Protein 4H3K (pdb70)

GO terms:
  GO:0097165 nuclear stress granule (C, IDA)
  GO:0032091 negative regulation of protein binding (P, IMP)
  GO:0005515 protein binding (F, IPI)
  GO:0005654 nucleoplasm (C, TAS)
  GO:0005654 nucleoplasm (C, IDA)
  GO:0005886 plasma membrane (C, IDA)
  GO:0031124 mRNA 3'-end processing (P, IDA)
  GO:0005737 cytoplasm (C, IDA)

Radius of gyration: 38.2 Å; Cα contacts (8 Å, |Δi|>4): 1465; chains: 5; bounding box: 90×87×103 Å

Secondary structure (DSSP, 8-state):
-TTGGGS-HHHHHHHHHHHHHH--STTHHHHHHHHHIIIIII-GGGHHHHHHHHHGGGG-S-HHHHHHHHHHHHHHHHH-GGGHHHHHHHHHHHHT-SSHHHHHHHHHHHHHHHHHHHHHHHH-S---HHHHHHHHHHHHHHHHHHHGGG-S-HHHHHHHHHHHHHHHHHTS---TT----GGGTTS--GGGS-TT-SSS-HHHHHHHHHHHHHHHHHHHT-TT--HHHHHHHHHHHHHHHHH-GGGHHHHHHHHHHHHHS--TTS-HHHHHHHHHHHHHHHHHHHHSGGGGGGHHHHHHHHHHTT--HHHHHHT--/-EEEEEESSSSSHHHHHHHHHHHTT-EEEEEE-SSSEEE--SSTT--EEE-TTS-HHHHHHHHHHHHHHHHHHTSHHHHHHHHHTT-SS--BGGG-----SEEEESSHHHHHHHHHHHHHSPPSS--EEEEEEE---SSHHHHHHHHHHHHHHHHHHHHSS-HHHHHHHHHHHHHHHHS--EEEEEEE-/--HHHHHHHHHHHHHH--STTHHHHHHHHHIIIIII-GGGGGGSHHHHHGGGG-S-HHHHHHHHHHHHHHHHH-GGGHHHHHHHHHHHHT-SSHHHHHHHHHHHHHHHHHHHHHHHH-SS--HHHHHHHHHHHHHHHHHHHGGG-S-HHHHHHHHHHHHHHHHHTS---TT----GGGTT---GGGS-TT-SSS-HHHHHHHHHHHHHHHHHHHT-TT--HHHHHHHHHHHHHHHHH-GGGHHHHHHHHHHHHHS--TT--HHHHHHHHHHHHHHHHHHHTSGGGGGGHHHHHHHHHHTT--HHHHHHT--/--EEEEEESSSSSHHHHHHHHHHHTT-E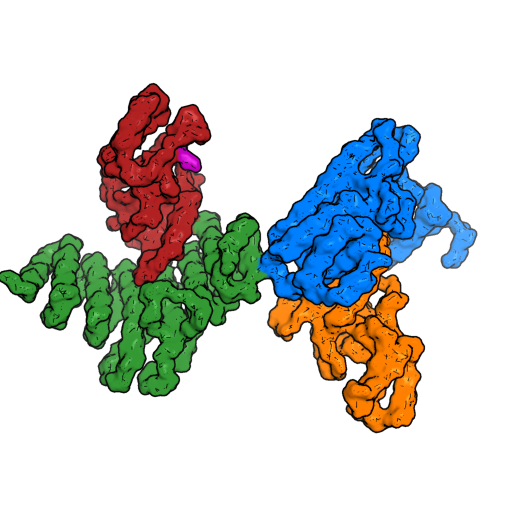EEEEE-SSSEEE--SSTT--EEE-TTS-HHHHHHHHHHHHHHHHHHTTHHHHHHHHHHH-SS--BGGG-----SEEEESSHHHHHHHHHHHHHSPPSS--EEEEEE----SSHHHHHHHHHHHHHHHHHHHTSS-HHHHHHHHHHHHHHHHS----EEEEE-/----

CATH classification: 1.25.10.10

Nearest PDB structures (foldseek):
  4h3h-assembly2_E  TM=1.004E+00  e=3.331E-40  Homo sapiens
  3o2s-assembly1_B  TM=9.978E-01  e=5.952E-40  Homo sapiens
  4imi-assembly2_D  TM=9.939E-01  e=6.464E-29  Drosophila melanogaster
  4ygx-assembly1_B  TM=9.896E-01  e=6.894E-29  Drosophila melanogaster
  3fmv-assembly1_A  TM=9.861E-01  e=8.366E-29  Drosophila melanogaster

Solvent-accessible surface area: 46279 Å² total

Sequence (1011 aa):
VPRGSHMTTSERVVDLLNQAALITNDSKITVLKQVQELIINKDPTLLDNFLDEIIAFQADKSIEVRKFVIGFIEEACKRDIELLLKLIANLNMLLRDENVNVVKKAILTMTQLYKVALQWMVKSRVISELQEACWDMVSAMAGDIILLLDSDNDGIRTHAIKFVEGLIVTLSPRMADSEIPRRQEHDISLDRIPRDHPYIQYNVLWEEGKAALEQLLKFMVHPAISSINLTTALGSLANIARQRPMFMSEVIQAYETLHANLPPTLAKSQVSSVRKNLKLHLLSVLKHPASLEFQAQITTLLVDLGTPQAEIARNMPLRVAVVSSSNQNRSMEAHNILSKRGFSVRSFGTGTHVKLPGPAPDKPNVYDFKTTYDQMYNDLLRKDKELYTQNGILHMLDRNKRIKPRPERFQNCKDLFDLILTCEERVYDQVVEDLNSREQETCQPVHVVNVDIQDNHEEATLGAFLICELCQCIQHTEDMENEIDELLQEFEEKSGRTFLHTVCFYMTTSERVVDLLNQAALITNDSKITVLKQVQELIINKDPTLLDNFLDEIIAFQADKSIEVRKFVIGFIEEACKRDIELLLKLIANLNMLLRDENVNVVKKAILTMTQLYKVALQWMVKSRVISELQEACWDMVSAMAGDIILLLDSDNDGIRTHAIKFVEGLIVTLSPRMADSEIPRRQEHDISLDRIPRDHPYIQYNVLWEEGKAALEQLLKFMVHPAISSINLTTALGSLANIARQRPMFMSEVIQAYETLHANLPPTLAKSQVSSVRKNLKLHLLSVLKHPASLEFQAQITTLLVDLGTPQAEIARNMPPLRVAVVSSSNQNRSMEAHNILSKRGFSVRSFGTGTHVKLPGPAPDKPNVYDFKTTYDQMYNDLLRKDKELYTQNGILHMLDRNKRIKPRPERFQNCKDLFDLILTCEERVYDQVVEDLNSREQETCQPVHVVNVDIQDNHEEATLGAFLICELCQCIQHTEDMENEIDELLQEFEEKSGRTFLHTVCFYPTPY

Foldseek 3Di:
DVVPVVDDLVVVLVVLLVVLVVDPDPCSLVSLVVSLCSCLPVPVVCCVVCVVSLLVQCPPPDPNSVLSSLVSVLSNCVSPVVCLLVCLVVLLVQCVDPDVVSVLSSLVSLLRVLQVLVVCLQPDPDDDPSSVVSNVSSVVSLVVLLVQCVPPDPSSVLSSLSSLLSLLQQLADFDPLADDDPVCPPGHHLVNHDCPDPPDHSVVSNVVSVVSVVSLLVSLVDLQRALSSNLSSLVSLLNCCRRPVVCVVVSLVSLVVCLVCPRPNQDPVSSVSNLVSSLVSLLSSQLRPSCVVVNVSSLVSNVVSVHDPVSSVVSHD/DAEEEEEAQQQALRLLLQVVCVVVPHNYDYAHAHQWHWACDPDPVDTDTGHQVDWLVNVLVVVCVVCVPVCVVQCNNVSSVSNCVVDTTHHHPLPDDDDGQEYEYAAVVRLVSNCVSLQPDDFDDQDKHKYKYWHFDPGNVSSNVSSVLVSVLVVVLVPDPDNVVCVVVSQVVSCVVVVTHMDMDMGHD/DDLVVLLVVLLVVLVPDQDDVNLVSVVVSLCSCQPVHVVCCVVCVCSLLVQCPPPDLVSVLSSLVSVLSNCVSPVVCLLVCLVVLLVQCVDPDVSSVLSSLVSLLRNLQVLVVVLQPDQDDDPSSLVSNVSSVVSLVVLLCQCVPPDLSSVLSSLSSLLSLLLQLADFDPQADDDPVCVVGHHLVSHDCVRPRDHSVVSNVVSVVSVVSLLVSLPDLVRFLSSNLSSLQSLLNCCRRPVVCVVVSLVSLVSCVVDPRPVQDDVSSVSNLVSSLVSLLSSQLRPSCVVVLVSSVVSNVVSVNPPVSSVVSHD/DFAEEEEEAQQQALRLLLVVVQVVVPHNYYYAHAHQWHWACDPDNPDIDTHHQVQFLVNVLVVVCVVCVPVCVVQCRNVSSVSNCVRDGTHHHLLPDDDDGQEYEYQAPVRLVSNQVSLQPDDFDDFAKHKYKYWHFDPGHVSSNVSSVLVVVLVVVLVPDPDNVVCVVVSQVVSCVVPVTHMDMDIGTD/DPVD

B-factor: mean 35.19, std 12.87, range [12.82, 96.69]

Structure (mmCIF, N/CA/C/O backbone):
data_4H3K
#
_entry.id   4H3K
#
_cell.length_a   67.583
_cell.length_b   97.364
_cell.length_c   105.278
_cell.angle_alpha   90.00
_cell.angle_beta   97.86
_cell.angle_gamma   90.00
#
_symmetry.space_group_name_H-M   'P 1 21 1'
#
loop_
_entity.id
_entity.type
_entity.pdbx_description
1 polymer Symplekin
2 polymer 'RNA polymerase II subunit A C-terminal domain phosphatase SSU72'
3 polymer Hexapeptide
4 non-polymer 'PHOSPHATE ION'
5 water water
#
loop_
_atom_site.group_PDB
_atom_site.id
_atom_site.type_symbol
_atom_site.label_atom_id
_atom_site.label_alt_id
_atom_site.label_comp_id
_atom_site.label_asym_id
_atom_site.label_entity_id
_atom_site.label_seq_id
_atom_site.pdbx_PDB_ins_code
_atom_site.Cartn_x
_atom_site.Cartn_y
_atom_site.Cartn_z
_atom_site.occupancy
_atom_site.B_iso_or_equiv
_atom_site.auth_seq_id
_atom_site.auth_comp_id
_atom_site.auth_asym_id
_atom_site.auth_atom_id
_atom_site.pdbx_PDB_model_num
ATOM 1 N N . VAL A 1 15 ? -57.611 3.126 -25.670 1.00 63.03 24 VAL A N 1
ATOM 2 C CA . VAL A 1 15 ? -58.656 3.994 -25.046 1.00 63.16 24 VAL A CA 1
ATOM 3 C C . VAL A 1 15 ? -59.912 4.073 -25.935 1.00 63.72 24 VAL A C 1
ATOM 4 O O . VAL A 1 15 ? -59.920 4.813 -26.931 1.00 64.19 24 VAL A O 1
ATOM 8 N N . PRO A 1 16 ? -60.974 3.305 -25.586 1.00 64.00 25 PRO A N 1
ATOM 9 C CA . PRO A 1 16 ? -62.245 3.412 -26.331 1.00 64.49 25 PRO A CA 1
ATOM 10 C C . PRO A 1 16 ? -62.779 4.857 -26.377 1.00 63.69 25 PRO A C 1
ATOM 11 O O . PRO A 1 16 ? -62.727 5.567 -25.365 1.00 62.36 25 PRO A O 1
ATOM 15 N N . ARG A 1 17 ? -63.288 5.257 -27.549 1.00 63.86 26 ARG A N 1
ATOM 16 C CA . ARG A 1 17 ? -63.653 6.653 -27.897 1.00 63.70 26 ARG A CA 1
ATOM 17 C C . ARG A 1 17 ? -62.645 7.730 -27.463 1.00 61.87 26 ARG A C 1
ATOM 18 O O . ARG A 1 17 ? -63.013 8.898 -27.290 1.00 61.95 26 ARG A O 1
ATOM 26 N N . GLY A 1 18 ? -61.378 7.325 -27.319 1.00 60.35 27 GLY A N 1
ATOM 27 C CA . GLY A 1 18 ? -60.276 8.231 -27.005 1.00 58.38 27 GLY A CA 1
ATOM 28 C C . GLY A 1 18 ? -60.171 9.327 -28.048 1.00 57.91 27 GLY A C 1
ATOM 29 O O . GLY A 1 18 ? -59.758 10.457 -27.740 1.00 57.57 27 GLY A O 1
ATOM 30 N N . SER A 1 19 ? -60.582 8.996 -29.276 1.00 57.52 28 SER A N 1
ATOM 31 C CA . SER A 1 19 ? -60.537 9.924 -30.402 1.00 56.46 28 SER A CA 1
ATOM 32 C C . SER A 1 19 ? -61.574 11.056 -30.324 1.00 55.82 28 SER A C 1
ATOM 33 O O . SER A 1 19 ? -61.443 12.041 -31.049 1.00 55.53 28 SER A O 1
ATOM 36 N N . HIS A 1 20 ? -62.592 10.910 -29.468 1.00 54.21 29 HIS A N 1
ATOM 37 C CA . HIS A 1 20 ? -63.616 11.954 -29.277 1.00 53.49 29 HIS A CA 1
ATOM 38 C C . HIS A 1 20 ? -63.416 12.859 -28.052 1.00 50.87 29 HIS A C 1
ATOM 39 O O . HIS A 1 20 ? -64.128 13.848 -27.877 1.00 50.89 29 HIS A O 1
ATOM 46 N N . MET A 1 21 ? -62.452 12.518 -27.210 1.00 48.56 30 MET A N 1
ATOM 47 C CA . MET A 1 21 ? -62.170 13.291 -26.005 1.00 46.80 30 MET A CA 1
ATOM 48 C C . MET A 1 21 ? -61.240 14.460 -26.335 1.00 44.90 30 MET A C 1
ATOM 49 O O . MET A 1 21 ? -60.369 14.341 -27.206 1.00 44.16 30 MET A O 1
ATOM 54 N N . THR A 1 22 ? -61.387 15.570 -25.624 1.00 43.20 31 THR A N 1
ATOM 55 C CA . THR A 1 22 ? -60.275 16.534 -25.574 1.00 41.05 31 THR A CA 1
ATOM 56 C C . THR A 1 22 ? -59.226 15.945 -24.626 1.00 39.75 31 THR A C 1
ATOM 57 O O . THR A 1 22 ? -59.544 15.120 -23.763 1.00 38.74 31 THR A O 1
ATOM 61 N N . THR A 1 23 ? -57.969 16.330 -24.809 1.00 38.22 32 THR A N 1
ATOM 62 C CA . THR A 1 23 ? -56.889 15.842 -23.967 1.00 36.82 32 THR A CA 1
ATOM 63 C C . THR A 1 23 ? -57.099 16.263 -22.512 1.00 36.44 32 THR A C 1
ATOM 64 O O . THR A 1 23 ? -56.918 15.467 -21.575 1.00 35.53 32 THR A O 1
ATOM 68 N N . SER A 1 24 ? -57.456 17.528 -22.342 1.00 36.15 33 SER A N 1
ATOM 69 C CA . SER A 1 24 ? -57.822 18.109 -21.051 1.00 36.78 33 SER A CA 1
ATOM 70 C C . SER A 1 24 ? -58.858 17.259 -20.275 1.00 36.91 33 SER A C 1
ATOM 71 O O . SER A 1 24 ? -58.679 16.944 -19.095 1.00 36.11 33 SER A O 1
ATOM 74 N N . GLU A 1 25 ? -59.949 16.890 -20.944 1.00 37.09 34 GLU A N 1
ATOM 75 C CA . GLU A 1 25 ? -60.972 16.051 -20.307 1.00 36.87 34 GLU A CA 1
ATOM 76 C C . GLU A 1 25 ? -60.398 14.743 -19.835 1.00 35.60 34 GLU A C 1
ATOM 77 O O . GLU A 1 25 ? -60.683 14.285 -18.728 1.00 36.04 34 GLU A O 1
ATOM 83 N N . ARG A 1 26 ? -59.598 14.136 -20.692 1.00 34.57 35 ARG A N 1
ATOM 84 C CA . ARG A 1 26 ? -59.002 12.864 -20.401 1.00 35.03 35 ARG A CA 1
ATOM 85 C C . ARG A 1 26 ? -58.034 12.970 -19.183 1.00 34.06 35 ARG A C 1
ATOM 86 O O . ARG A 1 26 ? -57.959 12.062 -18.324 1.00 32.94 35 ARG A O 1
ATOM 94 N N . VAL A 1 27 ? -57.311 14.082 -19.121 1.00 32.87 36 VAL A N 1
ATOM 95 C CA . VAL A 1 27 ? -56.446 14.353 -17.969 1.00 33.03 36 VAL A CA 1
ATOM 96 C C . VAL A 1 27 ? -57.279 14.484 -16.681 1.00 33.37 36 VAL A C 1
ATOM 97 O O . VAL A 1 27 ? -56.943 13.875 -15.684 1.00 33.59 36 VAL A O 1
ATOM 101 N N . VAL A 1 28 ? -58.359 15.260 -16.715 1.00 34.44 37 VAL A N 1
ATOM 102 C CA . VAL A 1 28 ? -59.241 15.401 -15.548 1.00 36.09 37 VAL A CA 1
ATOM 103 C C . VAL A 1 28 ? -59.792 14.051 -15.074 1.00 37.12 37 VAL A C 1
ATOM 104 O O . VAL A 1 28 ? -59.681 13.714 -13.889 1.00 37.52 37 VAL A O 1
ATOM 108 N N . ASP A 1 29 ? -60.351 13.274 -15.997 1.00 37.54 38 ASP A N 1
ATOM 109 C CA . ASP A 1 29 ? -60.819 11.899 -15.702 1.00 38.01 38 ASP A CA 1
ATOM 110 C C . ASP A 1 29 ? -59.735 11.040 -15.056 1.00 37.49 38 ASP A C 1
ATOM 111 O O . ASP A 1 29 ? -59.979 10.421 -14.018 1.00 37.13 38 ASP A O 1
ATOM 116 N N . LEU A 1 30 ? -58.541 11.006 -15.661 1.00 37.58 39 LEU A N 1
ATOM 117 C CA . LEU A 1 30 ? -57.398 10.246 -15.093 1.00 37.94 39 LEU A CA 1
ATOM 118 C C . LEU A 1 30 ? -56.989 10.701 -13.679 1.00 38.67 39 LEU A C 1
ATOM 119 O O . LEU A 1 30 ? -56.711 9.880 -12.815 1.00 38.21 39 LEU A O 1
ATOM 124 N N . LEU A 1 31 ? -56.955 12.015 -13.452 1.00 39.49 40 LEU A N 1
ATOM 125 C CA . LEU A 1 31 ? -56.640 12.561 -12.119 1.00 40.18 40 LEU A CA 1
ATOM 126 C C . LEU A 1 31 ? -57.655 12.137 -11.045 1.00 41.44 40 LEU A C 1
ATOM 127 O O . LEU A 1 31 ? -57.262 11.792 -9.925 1.00 41.10 40 LEU A O 1
ATOM 132 N N . ASN A 1 32 ? -58.944 12.146 -11.396 1.00 42.29 41 ASN A N 1
ATOM 133 C CA . ASN A 1 32 ? -59.994 11.663 -10.489 1.00 43.97 41 ASN A CA 1
ATOM 134 C C . ASN A 1 32 ? -59.898 10.142 -10.306 1.00 43.98 41 ASN A C 1
ATOM 135 O O . ASN A 1 32 ? -60.189 9.621 -9.227 1.00 43.79 41 ASN A O 1
ATOM 140 N N . GLN A 1 33 ? -59.482 9.441 -11.363 1.00 43.92 42 GLN A N 1
ATOM 141 C CA . GLN A 1 33 ? -59.218 8.018 -11.271 1.00 44.25 42 GLN A CA 1
ATOM 142 C C . GLN A 1 33 ? -58.089 7.716 -10.269 1.00 44.29 42 GLN A C 1
ATOM 143 O O . GLN A 1 33 ? -58.263 6.860 -9.389 1.00 43.72 42 GLN A O 1
ATOM 149 N N . ALA A 1 34 ? -56.954 8.418 -10.407 1.00 43.75 43 ALA A N 1
ATOM 150 C CA . ALA A 1 34 ? -55.797 8.218 -9.525 1.00 44.45 43 ALA A CA 1
ATOM 151 C C . ALA A 1 34 ? -56.190 8.489 -8.072 1.00 45.65 43 ALA A C 1
ATOM 152 O O . ALA A 1 34 ? -55.879 7.697 -7.194 1.00 46.04 43 ALA A O 1
ATOM 154 N N . ALA A 1 35 ? -56.898 9.600 -7.843 1.00 47.19 44 ALA A N 1
ATOM 155 C CA . ALA A 1 35 ? -57.532 9.899 -6.545 1.00 48.63 44 ALA A CA 1
ATOM 156 C C . ALA A 1 35 ? -58.214 8.697 -5.899 1.00 49.60 44 ALA A C 1
ATOM 157 O O . ALA A 1 35 ? -58.176 8.550 -4.683 1.00 50.36 44 ALA A O 1
ATOM 159 N N . LEU A 1 36 ? -58.841 7.852 -6.720 1.00 50.67 45 LEU A N 1
ATOM 160 C CA . LEU A 1 36 ? -59.623 6.700 -6.265 1.00 51.46 45 LEU A CA 1
ATOM 161 C C . LEU A 1 36 ? -58.768 5.492 -5.900 1.00 51.61 45 LEU A C 1
ATOM 162 O O . LEU A 1 36 ? -59.176 4.654 -5.080 1.00 52.09 45 LEU A O 1
ATOM 167 N N . ILE A 1 37 ? -57.613 5.384 -6.551 1.00 50.48 46 ILE A N 1
ATOM 168 C CA . ILE A 1 37 ? -56.720 4.249 -6.381 1.00 50.35 46 ILE A CA 1
ATOM 169 C C . ILE A 1 37 ? -55.873 4.418 -5.115 1.00 50.51 46 ILE A C 1
ATOM 170 O O . ILE A 1 37 ? -55.172 5.422 -4.951 1.00 49.82 46 ILE A O 1
ATOM 175 N N . THR A 1 38 ? -55.944 3.422 -4.228 1.00 51.28 47 THR A N 1
ATOM 176 C CA . THR A 1 38 ? -55.338 3.520 -2.896 1.00 51.52 47 THR A CA 1
ATOM 177 C C . THR A 1 38 ? -53.989 2.776 -2.776 1.00 50.89 47 THR A C 1
ATOM 178 O O . THR A 1 38 ? -53.500 2.542 -1.665 1.00 51.36 47 THR A O 1
ATOM 182 N N . ASN A 1 39 ? -53.398 2.400 -3.910 1.00 49.63 48 ASN A N 1
ATOM 183 C CA . ASN A 1 39 ? -52.142 1.649 -3.917 1.00 49.01 48 ASN A CA 1
ATOM 184 C C . ASN A 1 39 ? -51.185 2.172 -4.988 1.00 47.51 48 ASN A C 1
ATOM 185 O O . ASN A 1 39 ? -51.490 3.161 -5.656 1.00 47.06 48 ASN A O 1
ATOM 190 N N . ASP A 1 40 ? -50.043 1.515 -5.165 1.00 46.62 49 ASP A N 1
ATOM 191 C CA . ASP A 1 40 ? -49.013 2.026 -6.075 1.00 45.42 49 ASP A CA 1
ATOM 192 C C . ASP A 1 40 ? -49.382 1.962 -7.542 1.00 45.02 49 ASP A C 1
ATOM 193 O O . ASP A 1 40 ? -48.660 2.505 -8.381 1.00 44.76 49 ASP A O 1
ATOM 198 N N . SER A 1 41 ? -50.476 1.284 -7.867 1.00 44.75 50 SER A N 1
ATOM 199 C CA . SER A 1 41 ? -50.903 1.221 -9.262 1.00 44.18 50 SER A CA 1
ATOM 200 C C . SER A 1 41 ? -51.428 2.585 -9.762 1.00 43.23 50 SER A C 1
ATOM 201 O O . SER A 1 41 ? -51.610 2.786 -10.964 1.00 43.61 50 SER A O 1
ATOM 204 N N . LYS A 1 42 ? -51.663 3.514 -8.838 1.00 41.56 51 LYS A N 1
ATOM 205 C CA . LYS A 1 42 ? -52.036 4.874 -9.206 1.00 40.07 51 LYS A CA 1
ATOM 206 C C . LYS A 1 42 ? -50.921 5.524 -10.037 1.00 38.78 51 LYS A C 1
ATOM 207 O O . LYS A 1 42 ? -51.174 6.453 -10.806 1.00 38.00 51 LYS A O 1
ATOM 213 N N . ILE A 1 43 ? -49.694 5.027 -9.879 1.00 37.96 52 ILE A N 1
ATOM 214 C CA . ILE A 1 43 ? -48.561 5.521 -10.652 1.00 37.02 52 ILE A CA 1
ATOM 215 C C . ILE A 1 43 ? -48.734 5.347 -12.171 1.00 37.41 52 ILE A C 1
ATOM 216 O O . ILE A 1 43 ? -48.437 6.260 -12.959 1.00 37.06 52 ILE A O 1
ATOM 221 N N . THR A 1 44 ? -49.209 4.175 -12.577 1.00 37.79 53 THR A N 1
ATOM 222 C CA . THR A 1 44 ? -49.564 3.932 -13.981 1.00 38.39 53 THR A CA 1
ATOM 223 C C . THR A 1 44 ? -50.460 5.046 -14.538 1.00 37.93 53 THR A C 1
ATOM 224 O O . THR A 1 44 ? -50.182 5.606 -15.604 1.00 38.04 53 THR A O 1
ATOM 228 N N . VAL A 1 45 ? -51.530 5.372 -13.809 1.00 37.68 54 VAL A N 1
ATOM 229 C CA . VAL A 1 45 ? -52.439 6.445 -14.230 1.00 37.62 54 VAL A CA 1
ATOM 230 C C . VAL A 1 45 ? -51.685 7.776 -14.281 1.00 36.54 54 VAL A C 1
ATOM 231 O O . VAL A 1 45 ? -51.824 8.529 -15.248 1.00 36.76 54 VAL A O 1
ATOM 235 N N . LEU A 1 46 ? -50.905 8.065 -13.238 1.00 35.83 55 LEU A N 1
ATOM 236 C CA . LEU A 1 46 ? -50.236 9.363 -13.111 1.00 35.76 55 LEU A CA 1
ATOM 237 C C . LEU A 1 46 ? -49.217 9.531 -14.214 1.00 35.06 55 LEU A C 1
ATOM 238 O O . LEU A 1 46 ? -49.037 10.633 -14.709 1.00 33.91 55 LEU A O 1
ATOM 243 N N . LYS A 1 47 ? -48.576 8.432 -14.604 1.00 35.77 56 LYS A N 1
ATOM 244 C CA . LYS A 1 47 ? -47.599 8.455 -15.721 1.00 36.76 56 LYS A CA 1
ATOM 245 C C . LYS A 1 47 ? -48.285 8.690 -17.053 1.00 37.74 56 LYS A C 1
ATOM 246 O O . LYS A 1 47 ? -47.708 9.271 -17.965 1.00 37.00 56 LYS A O 1
ATOM 252 N N . GLN A 1 48 ? -49.530 8.227 -17.168 1.00 38.75 57 GLN A N 1
ATOM 253 C CA . GLN A 1 48 ? -50.286 8.523 -18.359 1.00 40.10 57 GLN A CA 1
ATOM 254 C C . GLN A 1 48 ? -50.564 10.020 -18.394 1.00 39.09 57 GLN A C 1
ATOM 255 O O . GLN A 1 48 ? -50.362 10.637 -19.419 1.00 39.59 57 GLN A O 1
ATOM 261 N N . VAL A 1 49 ? -51.009 10.601 -17.273 1.00 38.17 58 VAL A N 1
ATOM 262 C CA . VAL A 1 49 ? -51.221 12.047 -17.208 1.00 37.49 58 VAL A CA 1
ATOM 263 C C . VAL A 1 49 ? -49.934 12.768 -17.653 1.00 37.08 58 VAL A C 1
ATOM 264 O O . VAL A 1 49 ? -49.982 13.688 -18.474 1.00 36.92 58 VAL A O 1
ATOM 268 N N . GLN A 1 50 ? -48.791 12.325 -17.131 1.00 36.75 59 GLN A N 1
ATOM 269 C CA . GLN A 1 50 ? -47.506 12.957 -17.449 1.00 36.44 59 GLN A CA 1
ATOM 270 C C . GLN A 1 50 ? -47.292 12.983 -18.953 1.00 37.26 59 GLN A C 1
ATOM 271 O O . GLN A 1 50 ? -46.994 14.038 -19.527 1.00 37.13 59 GLN A O 1
ATOM 277 N N . GLU A 1 51 ? -47.478 11.843 -19.602 1.00 37.93 60 GLU A N 1
ATOM 278 C CA . GLU A 1 51 ? -47.330 11.794 -21.061 1.00 39.27 60 GLU A CA 1
ATOM 279 C C . GLU A 1 51 ? -48.247 12.803 -21.782 1.00 39.12 60 GLU A C 1
ATOM 280 O O . GLU A 1 51 ? -47.834 13.485 -22.736 1.00 39.21 60 GLU A O 1
ATOM 286 N N . LEU A 1 52 ? -49.507 12.868 -21.345 1.00 38.97 61 LEU A N 1
ATOM 287 C CA . LEU A 1 52 ? -50.484 13.779 -21.944 1.00 39.01 61 LEU A CA 1
ATOM 288 C C . LEU A 1 52 ? -50.099 15.256 -21.804 1.00 38.43 61 LEU A C 1
ATOM 289 O O . LEU A 1 52 ? -50.201 16.017 -22.788 1.00 38.37 61 LEU A O 1
ATOM 294 N N . ILE A 1 53 ? -49.648 15.665 -20.609 1.00 36.94 62 ILE A N 1
ATOM 295 C CA . ILE A 1 53 ? -49.403 17.100 -20.363 1.00 37.24 62 ILE A CA 1
ATOM 296 C C . ILE A 1 53 ? -47.960 17.572 -20.624 1.00 38.29 62 ILE A C 1
ATOM 297 O O . ILE A 1 53 ? -47.705 18.783 -20.751 1.00 38.32 62 ILE A O 1
ATOM 302 N N . ILE A 1 54 ? -47.028 16.629 -20.708 1.00 39.17 63 ILE A N 1
ATOM 303 C CA . ILE A 1 54 ? -45.646 16.985 -21.031 1.00 40.42 63 ILE A CA 1
ATOM 304 C C . ILE A 1 54 ? -45.310 16.761 -22.499 1.00 41.48 63 ILE A C 1
ATOM 305 O O . ILE A 1 54 ? -44.612 17.575 -23.095 1.00 42.12 63 ILE A O 1
ATOM 310 N N . ASN A 1 55 ? -45.809 15.671 -23.073 1.00 42.44 64 ASN A N 1
ATOM 311 C CA . ASN A 1 55 ? -45.488 15.297 -24.452 1.00 43.52 64 ASN A CA 1
ATOM 312 C C . ASN A 1 55 ? -46.601 15.506 -25.468 1.00 44.53 64 ASN A C 1
ATOM 313 O O . ASN A 1 55 ? -46.422 16.198 -26.478 1.00 45.44 64 ASN A O 1
ATOM 318 N N . LYS A 1 56 ? -47.763 14.922 -25.221 1.00 44.57 65 LYS A N 1
ATOM 319 C CA . LYS A 1 56 ? -48.811 15.052 -26.220 1.00 45.17 65 LYS A CA 1
ATOM 320 C C . LYS A 1 56 ? -49.257 16.512 -26.411 1.00 44.90 65 LYS A C 1
ATOM 321 O O . LYS A 1 56 ? -49.330 16.998 -27.548 1.00 45.55 65 LYS A O 1
ATOM 327 N N . ASP A 1 57 ? -49.528 17.212 -25.312 1.00 43.44 66 ASP A N 1
ATOM 328 C CA . ASP A 1 57 ? -49.925 18.612 -25.386 1.00 42.55 66 ASP A CA 1
ATOM 329 C C . ASP A 1 57 ? -49.330 19.446 -24.239 1.00 41.64 66 ASP A C 1
ATOM 330 O O . ASP A 1 57 ? -50.013 19.710 -23.232 1.00 40.67 66 ASP A O 1
ATOM 335 N N . PRO A 1 58 ? -48.076 19.906 -24.417 1.00 41.17 67 PRO A N 1
ATOM 336 C CA . PRO A 1 58 ? -47.346 20.715 -23.430 1.00 39.99 67 PRO A CA 1
ATOM 337 C C . PRO A 1 58 ? -48.060 22.001 -23.021 1.00 39.70 67 PRO A C 1
ATOM 338 O O . PRO A 1 58 ? -47.679 22.602 -22.017 1.00 39.02 67 PRO A O 1
ATOM 342 N N . THR A 1 59 ? -49.079 22.428 -23.767 1.00 39.71 68 THR A N 1
ATOM 343 C CA . THR A 1 59 ? -49.807 23.653 -23.380 1.00 39.90 68 THR A CA 1
ATOM 344 C C . THR A 1 59 ? -50.676 23.441 -22.144 1.00 39.68 68 THR A C 1
ATOM 345 O O . THR A 1 59 ? -51.129 24.400 -21.510 1.00 39.38 68 THR A O 1
ATOM 349 N N . LEU A 1 60 ? -50.920 22.177 -21.811 1.00 39.22 69 LEU A N 1
ATOM 350 C CA . LEU A 1 60 ? -51.686 21.822 -20.609 1.00 39.39 69 LEU A CA 1
ATOM 351 C C . LEU A 1 60 ? -50.783 21.643 -19.352 1.00 38.66 69 LEU A C 1
ATOM 352 O O . LEU A 1 60 ? -51.273 21.491 -18.229 1.00 38.63 69 LEU A O 1
ATOM 357 N N . LEU A 1 61 ? -49.471 21.672 -19.545 1.00 38.65 70 LEU A N 1
ATOM 358 C CA . LEU A 1 61 ? -48.537 21.438 -18.423 1.00 38.42 70 LEU A CA 1
ATOM 359 C C . LEU A 1 61 ? -48.809 22.372 -17.233 1.00 39.40 70 LEU A C 1
ATOM 360 O O . LEU A 1 61 ? -48.992 21.902 -16.118 1.00 38.10 70 LEU A O 1
ATOM 365 N N . ASP A 1 62 ? -48.874 23.678 -17.486 1.00 41.45 71 ASP A N 1
ATOM 366 C CA . ASP A 1 62 ? -49.168 24.671 -16.439 1.00 43.82 71 ASP A CA 1
ATOM 367 C C . ASP A 1 62 ? -50.510 24.470 -15.757 1.00 44.38 71 ASP A C 1
ATOM 368 O O . ASP A 1 62 ? -50.597 24.531 -14.527 1.00 45.81 71 ASP A O 1
ATOM 373 N N . ASN A 1 63 ? -51.552 24.244 -16.554 1.00 44.36 72 ASN A N 1
ATOM 374 C CA . ASN A 1 63 ? -52.913 24.031 -16.054 1.00 44.44 72 ASN A CA 1
ATOM 375 C C . ASN A 1 63 ? -53.007 22.916 -14.998 1.00 42.63 72 ASN A C 1
ATOM 376 O O . ASN A 1 63 ? -53.738 23.046 -14.024 1.00 42.62 72 ASN A O 1
ATOM 381 N N . PHE A 1 64 ? -52.244 21.842 -15.183 1.00 40.40 73 PHE A N 1
ATOM 382 C CA . PHE A 1 64 ? -52.355 20.646 -14.324 1.00 39.08 73 PHE A CA 1
ATOM 383 C C . PHE A 1 64 ? -51.209 20.408 -13.344 1.00 38.01 73 PHE A C 1
ATOM 384 O O . PHE A 1 64 ? -51.226 19.443 -12.563 1.00 36.19 73 PHE A O 1
ATOM 392 N N . LEU A 1 65 ? -50.218 21.297 -13.389 1.00 37.29 74 LEU A N 1
ATOM 393 C CA . LEU A 1 65 ? -49.050 21.173 -12.545 1.00 37.33 74 LEU A CA 1
ATOM 394 C C . LEU A 1 65 ? -49.382 20.946 -11.076 1.00 37.54 74 LEU A C 1
ATOM 395 O O . LEU A 1 65 ? -48.848 20.033 -10.471 1.00 37.29 74 LEU A O 1
ATOM 400 N N . ASP A 1 66 ? -50.272 21.756 -10.507 1.00 39.09 75 ASP A N 1
ATOM 401 C CA . ASP A 1 66 ? -50.520 21.692 -9.067 1.00 40.16 75 ASP A CA 1
ATOM 402 C C . ASP A 1 66 ? -51.171 20.388 -8.644 1.00 40.31 75 ASP A C 1
ATOM 403 O O . ASP A 1 66 ? -50.926 19.916 -7.545 1.00 39.28 75 ASP A O 1
ATOM 408 N N . GLU A 1 67 ? -51.979 19.807 -9.534 1.00 41.15 76 GLU A N 1
ATOM 409 C CA . GLU A 1 67 ? -52.670 18.538 -9.282 1.00 41.75 76 GLU A CA 1
ATOM 410 C C . GLU A 1 67 ? -51.726 17.359 -9.240 1.00 40.48 76 GLU A C 1
ATOM 411 O O . GLU A 1 67 ? -51.967 16.413 -8.501 1.00 40.93 76 GLU A O 1
ATOM 417 N N . ILE A 1 68 ? -50.670 17.394 -10.053 1.00 38.73 77 ILE A N 1
ATOM 418 C CA . ILE A 1 68 ? -49.662 16.339 -10.017 1.00 37.85 77 ILE A CA 1
ATOM 419 C C . ILE A 1 68 ? -48.726 16.564 -8.833 1.00 36.96 77 ILE A C 1
ATOM 420 O O . ILE A 1 68 ? -48.348 15.629 -8.150 1.00 36.20 77 ILE A O 1
ATOM 425 N N . ILE A 1 69 ? -48.353 17.819 -8.617 1.00 36.32 78 ILE A N 1
ATOM 426 C CA . ILE A 1 69 ? -47.419 18.171 -7.559 1.00 36.54 78 ILE A CA 1
ATOM 427 C C . ILE A 1 69 ? -48.031 17.877 -6.187 1.00 36.54 78 ILE A C 1
ATOM 428 O O . ILE A 1 69 ? -47.304 17.593 -5.250 1.00 35.95 78 ILE A O 1
ATOM 433 N N . ALA A 1 70 ? -49.358 17.939 -6.078 1.00 36.51 79 ALA A N 1
ATOM 434 C CA . ALA A 1 70 ? -50.058 17.588 -4.841 1.00 36.81 79 ALA A CA 1
ATOM 435 C C . ALA A 1 70 ? -49.702 16.189 -4.323 1.00 36.51 79 ALA A C 1
ATOM 436 O O . ALA A 1 70 ? -49.755 15.934 -3.114 1.00 37.21 79 ALA A O 1
ATOM 438 N N . PHE A 1 71 ? -49.342 15.279 -5.223 1.00 35.13 80 PHE A N 1
ATOM 439 C CA . PHE A 1 71 ? -48.997 13.924 -4.817 1.00 35.08 80 PHE A CA 1
ATOM 440 C C . PHE A 1 71 ? -47.656 13.831 -4.058 1.00 35.00 80 PHE A C 1
ATOM 441 O O . PHE A 1 71 ? -47.291 12.767 -3.548 1.00 34.39 80 PHE A O 1
ATOM 449 N N . GLN A 1 72 ? -46.958 14.959 -3.954 1.00 34.35 81 GLN A N 1
ATOM 450 C CA . GLN A 1 72 ? -45.686 15.001 -3.232 1.00 34.82 81 GLN A CA 1
ATOM 451 C C . GLN A 1 72 ? -45.912 14.639 -1.757 1.00 34.87 81 GLN A C 1
ATOM 452 O O . GLN A 1 72 ? -44.965 14.314 -1.076 1.00 34.60 81 GLN A O 1
ATOM 458 N N . ALA A 1 73 ? -47.170 14.712 -1.292 1.00 35.36 82 ALA A N 1
ATOM 459 C CA . ALA A 1 73 ? -47.527 14.387 0.101 1.00 36.04 82 ALA A CA 1
ATOM 460 C C . ALA A 1 73 ? -48.087 12.989 0.207 1.00 36.02 82 ALA A C 1
ATOM 461 O O . ALA A 1 73 ? -48.488 12.575 1.284 1.00 36.62 82 ALA A O 1
ATOM 463 N N . ASP A 1 74 ? -48.114 12.253 -0.893 1.00 35.28 83 ASP A N 1
ATOM 464 C CA . ASP A 1 74 ? -48.529 10.864 -0.812 1.00 35.87 83 ASP A CA 1
ATOM 465 C C . ASP A 1 74 ? -47.605 10.103 0.146 1.00 36.54 83 ASP A C 1
ATOM 466 O O . ASP A 1 74 ? -46.380 10.324 0.164 1.00 33.80 83 ASP A O 1
ATOM 471 N N . LYS A 1 75 ? -48.208 9.203 0.923 1.00 37.29 84 LYS A N 1
ATOM 472 C CA . LYS A 1 75 ? -47.475 8.357 1.868 1.00 39.11 84 LYS A CA 1
ATOM 473 C C . LYS A 1 75 ? -46.565 7.365 1.171 1.00 38.23 84 LYS A C 1
ATOM 474 O O . LYS A 1 75 ? -45.601 6.888 1.770 1.00 38.70 84 LYS A O 1
ATOM 480 N N . SER A 1 76 ? -46.862 7.043 -0.084 1.00 37.69 85 SER A N 1
ATOM 481 C CA . SER A 1 76 ? -46.065 6.054 -0.807 1.00 36.86 85 SER A CA 1
ATOM 482 C C . SER A 1 76 ? -44.731 6.609 -1.290 1.00 36.54 85 SER A C 1
ATOM 483 O O . SER A 1 76 ? -44.671 7.690 -1.893 1.00 35.96 85 SER A O 1
ATOM 486 N N . ILE A 1 77 ? -43.685 5.818 -1.062 1.00 35.51 86 ILE A N 1
ATOM 487 C CA . ILE A 1 77 ? -42.329 6.130 -1.450 1.00 35.65 86 ILE A CA 1
ATOM 488 C C . ILE A 1 77 ? -42.249 6.245 -2.946 1.00 34.54 86 ILE A C 1
ATOM 489 O O . ILE A 1 77 ? -41.621 7.156 -3.500 1.00 32.47 86 ILE A O 1
ATOM 494 N N . GLU A 1 78 ? -42.906 5.301 -3.588 1.00 33.85 87 GLU A N 1
ATOM 495 C CA . GLU A 1 78 ? -42.860 5.212 -5.029 1.00 34.00 87 GLU A CA 1
ATOM 496 C C . GLU A 1 78 ? -43.638 6.352 -5.665 1.00 32.13 87 GLU A C 1
ATOM 497 O O . GLU A 1 78 ? -43.262 6.846 -6.705 1.00 32.04 87 GLU A O 1
ATOM 503 N N . VAL A 1 79 ? -44.683 6.819 -5.003 1.00 32.08 88 VAL A N 1
ATOM 504 C CA . VAL A 1 79 ? -45.421 7.973 -5.524 1.00 31.17 88 VAL A CA 1
ATOM 505 C C . VAL A 1 79 ? -44.541 9.243 -5.452 1.00 30.12 88 VAL A C 1
ATOM 506 O O . VAL A 1 79 ? -44.433 10.002 -6.429 1.00 28.79 88 VAL A O 1
ATOM 510 N N . ARG A 1 80 ? -43.886 9.452 -4.308 1.00 30.16 89 ARG A N 1
ATOM 511 C CA . ARG A 1 80 ? -43.049 10.645 -4.133 1.00 29.55 89 ARG A CA 1
ATOM 512 C C . ARG A 1 80 ? -41.912 10.650 -5.135 1.00 29.07 89 ARG A C 1
ATOM 513 O O . ARG A 1 80 ? -41.557 11.706 -5.681 1.00 28.45 89 ARG A O 1
ATOM 521 N N . LYS A 1 81 ? -41.360 9.473 -5.407 1.00 29.65 90 LYS A N 1
ATOM 522 C CA . LYS A 1 81 ? -40.309 9.328 -6.418 1.00 29.04 90 LYS A CA 1
ATOM 523 C C . LYS A 1 81 ? -40.850 9.629 -7.797 1.00 29.31 90 LYS A C 1
ATOM 524 O O . LYS A 1 81 ? -40.203 10.299 -8.587 1.00 29.34 90 LYS A O 1
ATOM 530 N N . PHE A 1 82 ? -42.053 9.152 -8.100 1.00 29.51 91 PHE A N 1
ATOM 531 C CA . PHE A 1 82 ? -42.660 9.553 -9.366 1.00 29.71 91 PHE A CA 1
ATOM 532 C C . PHE A 1 82 ? -42.746 11.092 -9.483 1.00 28.50 91 PHE A C 1
ATOM 533 O O . PHE A 1 82 ? -42.429 11.648 -10.513 1.00 28.05 91 PHE A O 1
ATOM 541 N N . VAL A 1 83 ? -43.193 11.780 -8.430 1.00 29.02 92 VAL A N 1
ATOM 542 C CA . VAL A 1 83 ? -43.307 13.246 -8.499 1.00 29.03 92 VAL A CA 1
ATOM 543 C C . VAL A 1 83 ? -41.958 13.890 -8.871 1.00 28.92 92 VAL A C 1
ATOM 544 O O . VAL A 1 83 ? -41.912 14.803 -9.703 1.00 29.49 92 VAL A O 1
ATOM 548 N N . ILE A 1 84 ? -40.866 13.410 -8.269 1.00 27.93 93 ILE A N 1
ATOM 549 C CA . ILE A 1 84 ? -39.525 13.943 -8.552 1.00 27.30 93 ILE A CA 1
ATOM 550 C C . ILE A 1 84 ? -39.177 13.732 -10.028 1.00 27.37 93 ILE A C 1
ATOM 551 O O . ILE A 1 84 ? -38.702 14.657 -10.719 1.00 26.89 93 ILE A O 1
ATOM 556 N N . GLY A 1 85 ? -39.434 12.520 -10.510 1.00 27.37 94 GLY A N 1
ATOM 557 C CA . GLY A 1 85 ? -39.246 12.226 -11.930 1.00 28.61 94 GLY A CA 1
ATOM 558 C C . GLY A 1 85 ? -40.111 13.144 -12.804 1.00 29.35 94 GLY A C 1
ATOM 559 O O . GLY A 1 85 ? -39.699 13.525 -13.898 1.00 28.76 94 GLY A O 1
ATOM 560 N N . PHE A 1 86 ? -41.290 13.520 -12.300 1.00 29.12 95 PHE A N 1
ATOM 561 C CA . PHE A 1 86 ? -42.193 14.384 -13.070 1.00 30.09 95 PHE A CA 1
ATOM 562 C C . PHE A 1 86 ? -41.673 15.828 -13.089 1.00 30.09 95 PHE A C 1
ATOM 563 O O . PHE A 1 86 ? -41.720 16.526 -14.116 1.00 29.99 95 PHE A O 1
ATOM 571 N N . ILE A 1 87 ? -41.197 16.279 -11.934 1.00 29.75 96 ILE A N 1
ATOM 572 C CA . ILE A 1 87 ? -40.539 17.567 -11.837 1.00 29.14 96 ILE A CA 1
ATOM 573 C C . ILE A 1 87 ? -39.372 17.611 -12.840 1.00 29.16 96 ILE A C 1
ATOM 574 O O . ILE A 1 87 ? -39.216 18.575 -13.584 1.00 28.61 96 ILE A O 1
ATOM 579 N N . GLU A 1 88 ? -38.570 16.550 -12.859 1.00 30.25 97 GLU A N 1
ATOM 580 C CA . GLU A 1 88 ? -37.459 16.463 -13.785 1.00 30.77 97 GLU A CA 1
ATOM 581 C C . GLU A 1 88 ? -37.917 16.659 -15.243 1.00 31.85 97 GLU A C 1
ATOM 582 O O . GLU A 1 88 ? -37.403 17.543 -15.939 1.00 32.97 97 GLU A O 1
ATOM 588 N N . GLU A 1 89 ? -38.877 15.856 -15.701 1.00 32.22 98 GLU A N 1
ATOM 589 C CA . GLU A 1 89 ? -39.371 15.990 -17.091 1.00 33.01 98 GLU A CA 1
ATOM 590 C C . GLU A 1 89 ? -40.042 17.328 -17.357 1.00 32.73 98 GLU A C 1
ATOM 591 O O . GLU A 1 89 ? -39.864 17.915 -18.425 1.00 33.15 98 GLU A O 1
ATOM 597 N N . ALA A 1 90 ? -40.816 17.825 -16.395 1.00 32.53 99 ALA A N 1
ATOM 598 C CA . ALA A 1 90 ? -41.526 19.084 -16.591 1.00 32.62 99 ALA A CA 1
ATOM 599 C C . ALA A 1 90 ? -40.535 20.225 -16.856 1.00 32.81 99 ALA A C 1
ATOM 600 O O . ALA A 1 90 ? -40.692 21.009 -17.811 1.00 33.15 99 ALA A O 1
ATOM 602 N N . CYS A 1 91 ? -39.509 20.295 -16.015 1.00 32.21 100 CYS A N 1
ATOM 603 C CA . CYS A 1 91 ? -38.437 21.312 -16.136 1.00 31.90 100 CYS A CA 1
ATOM 604 C C . CYS A 1 91 ? -37.602 21.169 -17.422 1.00 32.54 100 CYS A C 1
ATOM 605 O O . CYS A 1 91 ? -37.184 22.165 -18.017 1.00 32.72 100 CYS A O 1
ATOM 608 N N . LYS A 1 92 ? -37.371 19.935 -17.858 1.00 33.67 101 LYS A N 1
ATOM 609 C CA . LYS A 1 92 ? -36.685 19.729 -19.127 1.00 34.85 101 LYS A CA 1
ATOM 610 C C . LYS A 1 92 ? -37.575 20.196 -20.287 1.00 35.91 101 LYS A C 1
ATOM 611 O O . LYS A 1 92 ? -37.072 20.638 -21.309 1.00 35.83 101 LYS A O 1
ATOM 617 N N . ARG A 1 93 ? -38.894 20.107 -20.124 1.00 36.91 102 ARG A N 1
ATOM 618 C CA . ARG A 1 93 ? -39.814 20.558 -21.177 1.00 38.54 102 ARG A CA 1
ATOM 619 C C . ARG A 1 93 ? -39.861 22.084 -21.198 1.00 38.80 102 ARG A C 1
ATOM 620 O O . ARG A 1 93 ? -39.852 22.702 -22.264 1.00 38.92 102 ARG A O 1
ATOM 628 N N . ASP A 1 94 ? -39.947 22.678 -20.006 1.00 38.25 103 ASP A N 1
ATOM 629 C CA . ASP A 1 94 ? -40.077 24.121 -19.861 1.00 37.93 103 ASP A CA 1
ATOM 630 C C . ASP A 1 94 ? -39.322 24.559 -18.605 1.00 36.93 103 ASP A C 1
ATOM 631 O O . ASP A 1 94 ? -39.860 24.534 -17.480 1.00 35.53 103 ASP A O 1
ATOM 636 N N . ILE A 1 95 ? -38.070 24.946 -18.808 1.00 36.09 104 ILE A N 1
ATOM 637 C CA . ILE A 1 95 ? -37.188 25.253 -17.687 1.00 35.52 104 ILE A CA 1
ATOM 638 C C . ILE A 1 95 ? -37.708 26.389 -16.794 1.00 35.11 104 ILE A C 1
ATOM 639 O O . ILE A 1 95 ? -37.363 26.441 -15.610 1.00 35.63 104 ILE A O 1
ATOM 644 N N . GLU A 1 96 ? -38.570 27.253 -17.330 1.00 34.48 105 GLU A N 1
ATOM 645 C CA . GLU A 1 96 ? -39.170 28.331 -16.539 1.00 35.31 105 GLU A CA 1
ATOM 646 C C . GLU A 1 96 ? -40.002 27.781 -15.374 1.00 33.49 105 GLU A C 1
ATOM 647 O O . GLU A 1 96 ? -40.219 28.466 -14.370 1.00 32.16 105 GLU A O 1
ATOM 653 N N . LEU A 1 97 ? -40.473 26.541 -15.507 1.00 32.62 106 LEU A N 1
ATOM 654 C CA . LEU A 1 97 ? -41.209 25.898 -14.393 1.00 32.69 106 LEU A CA 1
ATOM 655 C C . LEU A 1 97 ? -40.363 25.707 -13.130 1.00 32.04 106 LEU A C 1
ATOM 656 O O . LEU A 1 97 ? -40.917 25.529 -12.027 1.00 32.07 106 LEU A O 1
ATOM 661 N N . LEU A 1 98 ? -39.034 25.765 -13.277 1.00 31.19 107 LEU A N 1
ATOM 662 C CA . LEU A 1 98 ? -38.155 25.685 -12.111 1.00 30.97 107 LEU A CA 1
ATOM 663 C C . LEU A 1 98 ? -38.470 26.827 -11.151 1.00 31.27 107 LEU A C 1
ATOM 664 O O . LEU A 1 98 ? -38.329 26.660 -9.961 1.00 30.16 107 LEU A O 1
ATOM 669 N N . LEU A 1 99 ? -38.941 27.968 -11.677 1.00 32.60 108 LEU A N 1
ATOM 670 C CA . LEU A 1 99 ? -39.373 29.096 -10.834 1.00 34.93 108 LEU A CA 1
ATOM 671 C C . LEU A 1 99 ? -40.342 28.653 -9.736 1.00 36.06 108 LEU A C 1
ATOM 672 O O . LEU A 1 99 ? -40.248 29.107 -8.588 1.00 38.19 108 LEU A O 1
ATOM 677 N N . LYS A 1 100 ? -41.269 27.771 -10.072 1.00 36.33 109 LYS A N 1
ATOM 678 C CA . LYS A 1 100 ? -42.250 27.360 -9.076 1.00 37.48 109 LYS A CA 1
ATOM 679 C C . LYS A 1 100 ? -42.065 25.953 -8.543 1.00 36.48 109 LYS A C 1
ATOM 680 O O . LYS A 1 100 ? -42.806 25.544 -7.655 1.00 38.44 109 LYS A O 1
ATOM 686 N N . LEU A 1 101 ? -41.091 25.221 -9.070 1.00 35.12 110 LEU A N 1
ATOM 687 C CA . LEU A 1 101 ? -40.836 23.835 -8.624 1.00 34.10 110 LEU A CA 1
ATOM 688 C C . LEU A 1 101 ? -39.557 23.622 -7.781 1.00 33.09 110 LEU A C 1
ATOM 689 O O . LEU A 1 101 ? -39.343 22.532 -7.237 1.00 32.28 110 LEU A O 1
ATOM 694 N N . ILE A 1 102 ? -38.693 24.629 -7.703 1.00 32.63 111 ILE A N 1
ATOM 695 C CA . ILE A 1 102 ? -37.409 24.425 -6.995 1.00 32.68 111 ILE A CA 1
ATOM 696 C C . ILE A 1 102 ? -37.636 24.264 -5.463 1.00 32.42 111 ILE A C 1
ATOM 697 O O . ILE A 1 102 ? -36.966 23.452 -4.815 1.00 31.70 111 ILE A O 1
ATOM 702 N N . ALA A 1 103 ? -38.619 24.977 -4.905 1.00 31.60 112 ALA A N 1
ATOM 703 C CA . ALA A 1 103 ? -38.978 24.751 -3.485 1.00 31.83 112 ALA A CA 1
ATOM 704 C C . ALA A 1 103 ? -39.418 23.287 -3.240 1.00 31.29 112 ALA A C 1
ATOM 705 O O . ALA A 1 103 ? -39.033 22.666 -2.259 1.00 31.83 112 ALA A O 1
ATOM 707 N N . ASN A 1 104 ? -40.185 22.737 -4.168 1.00 30.92 113 ASN A N 1
ATOM 708 C CA . ASN A 1 104 ? -40.717 21.393 -4.030 1.00 30.14 113 ASN A CA 1
ATOM 709 C C . ASN A 1 104 ? -39.611 20.359 -4.134 1.00 30.07 113 ASN A C 1
ATOM 710 O O . ASN A 1 104 ? -39.563 19.384 -3.355 1.00 28.85 113 ASN A O 1
ATOM 715 N N . LEU A 1 105 ? -38.734 20.545 -5.120 1.00 29.25 114 LEU A N 1
ATOM 716 C CA . LEU A 1 105 ? -37.575 19.678 -5.267 1.00 29.70 114 LEU A CA 1
ATOM 717 C C . LEU A 1 105 ? -36.728 19.695 -4.007 1.00 28.89 114 LEU A C 1
ATOM 718 O O . LEU A 1 105 ? -36.277 18.648 -3.565 1.00 29.78 114 LEU A O 1
ATOM 723 N N . ASN A 1 106 ? -36.472 20.872 -3.454 1.00 29.65 115 ASN A N 1
ATOM 724 C CA . ASN A 1 106 ? -35.602 20.955 -2.271 1.00 30.34 115 ASN A CA 1
ATOM 725 C C . ASN A 1 106 ? -36.287 20.375 -1.035 1.00 31.18 115 ASN A C 1
ATOM 726 O O . ASN A 1 106 ? -35.643 19.828 -0.121 1.00 29.64 115 ASN A O 1
ATOM 731 N N . MET A 1 107 ? -37.606 20.471 -1.012 1.00 31.55 116 MET A N 1
ATOM 732 C CA . MET A 1 107 ? -38.290 19.827 0.076 1.00 33.34 116 MET A CA 1
ATOM 733 C C . MET A 1 107 ? -38.234 18.298 -0.079 1.00 32.34 116 MET A C 1
ATOM 734 O O . MET A 1 107 ? -38.042 17.588 0.921 1.00 32.40 116 MET A O 1
ATOM 739 N N . LEU A 1 108 ? -38.327 17.789 -1.313 1.00 30.81 117 LEU A N 1
ATOM 740 C CA . LEU A 1 108 ? -38.167 16.344 -1.544 1.00 30.37 117 LEU A CA 1
ATOM 741 C C . LEU A 1 108 ? -36.733 15.831 -1.257 1.00 29.45 117 LEU A C 1
ATOM 742 O O . LEU A 1 108 ? -36.560 14.673 -0.894 1.00 29.45 117 LEU A O 1
ATOM 747 N N . LEU A 1 109 ? -35.724 16.689 -1.441 1.00 28.92 118 LEU A N 1
ATOM 748 C CA . LEU A 1 109 ? -34.343 16.388 -1.010 1.00 28.02 118 LEU A CA 1
ATOM 749 C C . LEU A 1 109 ? -34.269 16.134 0.489 1.00 28.24 118 LEU A C 1
ATOM 750 O O . LEU A 1 109 ? -33.353 15.479 0.979 1.00 27.56 118 LEU A O 1
ATOM 755 N N . ARG A 1 110 ? -35.244 16.689 1.213 1.00 28.64 119 ARG A N 1
ATOM 756 C CA . ARG A 1 110 ? -35.278 16.647 2.652 1.00 30.23 119 ARG A CA 1
ATOM 757 C C . ARG A 1 110 ? -36.333 15.667 3.151 1.00 30.26 119 ARG A C 1
ATOM 758 O O . ARG A 1 110 ? -36.690 15.702 4.329 1.00 29.81 119 ARG A O 1
ATOM 766 N N . ASP A 1 111 ? -36.801 14.774 2.257 1.00 29.22 120 ASP A N 1
ATOM 767 C CA . ASP A 1 111 ? -37.745 13.697 2.607 1.00 29.43 120 ASP A CA 1
ATOM 768 C C . ASP A 1 111 ? -37.243 12.788 3.726 1.00 30.29 120 ASP A C 1
ATOM 769 O O . ASP A 1 111 ? -36.038 12.512 3.822 1.00 28.54 120 ASP A O 1
ATOM 774 N N . GLU A 1 112 ? -38.170 12.272 4.530 1.00 30.15 121 GLU A N 1
ATOM 775 C CA . GLU A 1 112 ? -37.831 11.323 5.588 1.00 31.66 121 GLU A CA 1
ATOM 776 C C . GLU A 1 112 ? -37.225 10.029 5.019 1.00 30.74 121 GLU A C 1
ATOM 777 O O . GLU A 1 112 ? -36.449 9.343 5.697 1.00 31.47 121 GLU A O 1
ATOM 783 N N . ASN A 1 113 ? -37.568 9.694 3.775 1.00 29.86 122 ASN A N 1
ATOM 784 C CA . ASN A 1 113 ? -37.152 8.415 3.223 1.00 29.44 122 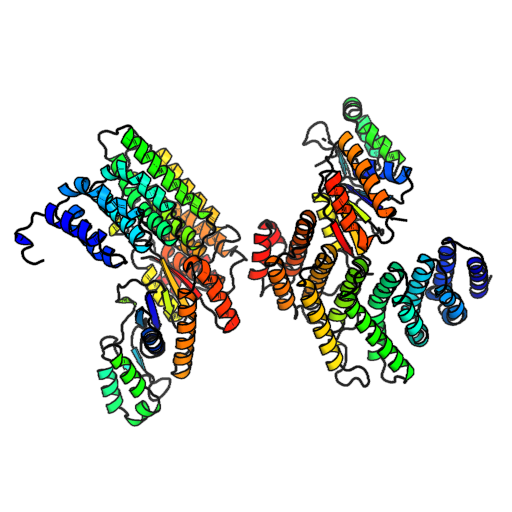ASN A CA 1
ATOM 785 C C . ASN A 1 113 ? -35.909 8.545 2.350 1.00 28.47 122 ASN A C 1
ATOM 786 O O . ASN A 1 113 ? -35.880 9.339 1.392 1.00 25.84 122 ASN A O 1
ATOM 791 N N . VAL A 1 114 ? -34.901 7.727 2.651 1.00 27.66 123 VAL A N 1
ATOM 792 C CA . VAL A 1 114 ? -33.621 7.849 1.953 1.00 28.01 123 VAL A CA 1
ATOM 793 C C . VAL A 1 114 ? -33.712 7.580 0.432 1.00 26.45 123 VAL A C 1
ATOM 794 O O . VAL A 1 114 ? -32.941 8.152 -0.335 1.00 25.89 123 VAL A O 1
ATOM 798 N N . ASN A 1 115 ? -34.632 6.730 -0.008 1.00 25.62 124 ASN A N 1
ATOM 799 C CA . ASN A 1 115 ? -34.732 6.445 -1.459 1.00 26.62 124 ASN A CA 1
ATOM 800 C C . ASN A 1 115 ? -35.345 7.605 -2.221 1.00 25.28 124 ASN A C 1
ATOM 801 O O . ASN A 1 115 ? -35.000 7.832 -3.355 1.00 25.03 124 ASN A O 1
ATOM 806 N N . VAL A 1 116 ? -36.223 8.355 -1.558 1.00 24.84 125 VAL A N 1
ATOM 807 C CA . VAL A 1 116 ? -36.781 9.563 -2.118 1.00 24.18 125 VAL A CA 1
ATOM 808 C C . VAL A 1 116 ? -35.665 10.615 -2.205 1.00 23.42 125 VAL A C 1
ATOM 809 O O . VAL A 1 116 ? -35.537 11.257 -3.234 1.00 23.60 125 VAL A O 1
ATOM 813 N N . VAL A 1 117 ? -34.879 10.792 -1.125 1.00 22.68 126 VAL A N 1
ATOM 814 C CA . VAL A 1 117 ? -33.736 11.731 -1.135 1.00 23.09 126 VAL A CA 1
ATOM 815 C C . VAL A 1 117 ? -32.740 11.398 -2.262 1.00 21.93 126 VAL A C 1
ATOM 816 O O . VAL A 1 117 ? -32.277 12.277 -2.973 1.00 21.89 126 VAL A O 1
ATOM 820 N N . LYS A 1 118 ? -32.375 10.122 -2.398 1.00 21.64 127 LYS A N 1
ATOM 821 C CA . LYS A 1 118 ? -31.436 9.709 -3.473 1.00 21.96 127 LYS A CA 1
ATOM 822 C C . LYS A 1 118 ? -31.951 10.008 -4.872 1.00 23.00 127 LYS A C 1
ATOM 823 O O . LYS A 1 118 ? -31.206 10.455 -5.755 1.00 23.25 127 LYS A O 1
ATOM 829 N N . LYS A 1 119 ? -33.255 9.788 -5.068 1.00 23.28 128 LYS A N 1
ATOM 830 C CA . LYS A 1 119 ? -33.902 10.181 -6.293 1.00 24.03 128 LYS A CA 1
ATOM 831 C C . LYS A 1 119 ? -33.800 11.706 -6.580 1.00 23.05 128 LYS A C 1
ATOM 832 O O . LYS A 1 119 ? -33.545 12.108 -7.709 1.00 22.84 128 LYS A O 1
ATOM 838 N N . ALA A 1 120 ? -33.956 12.536 -5.555 1.00 23.01 129 ALA A N 1
ATOM 839 C CA . ALA A 1 120 ? -33.830 13.966 -5.718 1.00 23.48 129 ALA A CA 1
ATOM 840 C C . ALA A 1 120 ? -32.383 14.304 -6.080 1.00 23.00 129 ALA A C 1
ATOM 841 O O . ALA A 1 120 ? -32.127 15.215 -6.858 1.00 23.37 129 ALA A O 1
ATOM 843 N N . ILE A 1 121 ? -31.421 13.587 -5.506 1.00 23.58 130 ILE A N 1
ATOM 844 C CA . ILE A 1 121 ? -30.040 13.862 -5.874 1.00 22.74 130 ILE A CA 1
ATOM 845 C C . ILE A 1 121 ? -29.805 13.587 -7.369 1.00 23.19 130 ILE A C 1
ATOM 846 O O . ILE A 1 121 ? -29.259 14.437 -8.053 1.00 22.18 130 ILE A O 1
ATOM 851 N N . LEU A 1 122 ? -30.287 12.442 -7.859 1.00 22.44 131 LEU A N 1
ATOM 852 C CA . LEU A 1 122 ? -30.178 12.063 -9.247 1.00 24.27 131 LEU A CA 1
ATOM 853 C C . LEU A 1 122 ? -30.871 13.045 -10.184 1.00 23.76 131 LEU A C 1
ATOM 854 O O . LEU A 1 122 ? -30.354 13.339 -11.245 1.00 23.75 131 LEU A O 1
ATOM 859 N N . THR A 1 123 ? -32.010 13.577 -9.762 1.00 22.84 132 THR A N 1
ATOM 860 C CA . THR A 1 123 ? -32.680 14.582 -10.553 1.00 23.58 132 THR A CA 1
ATOM 861 C C . THR A 1 123 ? -31.899 15.900 -10.578 1.00 24.12 132 THR A C 1
ATOM 862 O O . THR A 1 123 ? -31.784 16.546 -11.652 1.00 24.00 132 THR A O 1
ATOM 866 N N . MET A 1 124 ? -31.294 16.271 -9.452 1.00 23.50 133 MET A N 1
ATOM 867 C CA . MET A 1 124 ? -30.497 17.501 -9.444 1.00 25.70 133 MET A CA 1
ATOM 868 C C . MET A 1 124 ? -29.275 17.379 -10.330 1.00 26.06 133 MET A C 1
ATOM 869 O O . MET A 1 124 ? -28.831 18.374 -10.894 1.00 25.76 133 MET A O 1
ATOM 874 N N . THR A 1 125 ? -28.730 16.172 -10.416 1.00 27.12 134 THR A N 1
ATOM 875 C CA . THR A 1 125 ? -27.578 15.898 -11.288 1.00 29.88 134 THR A CA 1
ATOM 876 C C . THR A 1 125 ? -27.964 16.203 -12.758 1.00 31.46 134 THR A C 1
ATOM 877 O O . THR A 1 125 ? -27.124 16.611 -13.561 1.00 32.71 134 THR A O 1
ATOM 881 N N . GLN A 1 126 ? -29.245 16.038 -13.088 1.00 32.01 135 GLN A N 1
ATOM 882 C CA . GLN A 1 126 ? -29.756 16.378 -14.410 1.00 32.32 135 GLN A CA 1
ATOM 883 C C . GLN A 1 126 ? -30.141 17.859 -14.508 1.00 31.39 135 GLN A C 1
ATOM 884 O O . GLN A 1 126 ? -29.790 18.526 -15.482 1.00 31.57 135 GLN A O 1
ATOM 890 N N . LEU A 1 127 ? -30.837 18.386 -13.497 1.00 29.40 136 LEU A N 1
ATOM 891 C CA . LEU A 1 127 ? -31.375 19.733 -13.581 1.00 28.37 136 LEU A CA 1
ATOM 892 C C . LEU A 1 127 ? -30.345 20.861 -13.362 1.00 28.56 136 LEU A C 1
ATOM 893 O O . LEU A 1 127 ? -30.533 21.963 -13.887 1.00 28.12 136 LEU A O 1
ATOM 898 N N . TYR A 1 128 ? -29.280 20.619 -12.598 1.00 26.13 137 TYR A N 1
ATOM 899 C CA . TYR A 1 128 ? -28.362 21.727 -12.311 1.00 26.10 137 TYR A CA 1
ATOM 900 C C . TYR A 1 128 ? -27.853 22.321 -13.634 1.00 26.71 137 TYR A C 1
ATOM 901 O O . TYR A 1 128 ? -27.864 23.547 -13.810 1.00 25.72 137 TYR A O 1
ATOM 910 N N . LYS A 1 129 ? -27.385 21.451 -14.535 1.00 25.74 138 LYS A N 1
ATOM 911 C CA . LYS A 1 129 ? -26.819 21.900 -15.817 1.00 27.58 138 LYS A CA 1
ATOM 912 C C . LYS A 1 129 ? -27.850 22.549 -16.732 1.00 27.60 138 LYS A C 1
ATOM 913 O O . LYS A 1 129 ? -27.538 23.505 -17.419 1.00 28.44 138 LYS A O 1
ATOM 919 N N . VAL A 1 130 ? -29.081 22.042 -16.708 1.00 27.05 139 VAL A N 1
ATOM 920 C CA . VAL A 1 130 ? -30.190 22.669 -17.421 1.00 27.83 139 VAL A CA 1
ATOM 921 C C . VAL A 1 130 ? -30.529 24.080 -16.898 1.00 27.44 139 VAL A C 1
ATOM 922 O O . VAL A 1 130 ? -30.700 25.012 -17.691 1.00 27.41 139 VAL A O 1
ATOM 926 N N . ALA A 1 131 ? -30.607 24.241 -15.572 1.00 25.71 140 ALA A N 1
ATOM 927 C CA . ALA A 1 131 ? -30.764 25.577 -14.975 1.00 26.07 140 ALA A CA 1
ATOM 928 C C . ALA A 1 131 ? -29.617 26.522 -15.351 1.00 25.58 140 ALA A C 1
ATOM 929 O O . ALA A 1 131 ? -29.847 27.682 -15.663 1.00 24.41 140 ALA A O 1
ATOM 931 N N . LEU A 1 132 ? -28.375 26.029 -15.290 1.00 25.45 141 LEU A N 1
ATOM 932 C CA . LEU A 1 132 ? -27.203 26.868 -15.612 1.00 25.46 141 LEU A CA 1
ATOM 933 C C . LEU A 1 132 ? -27.242 27.327 -17.079 1.00 26.06 141 LEU A C 1
ATOM 934 O O . LEU A 1 132 ? -26.978 28.481 -17.367 1.00 26.21 141 LEU A O 1
ATOM 939 N N . GLN A 1 133 ? -27.594 26.425 -18.000 1.00 27.60 142 GLN A N 1
ATOM 940 C CA . GLN A 1 133 ? -27.725 26.800 -19.424 1.00 29.17 142 GLN A CA 1
ATOM 941 C C . GLN A 1 133 ? -28.815 27.901 -19.594 1.00 29.83 142 GLN A C 1
ATOM 942 O O . GLN A 1 133 ? -28.630 28.914 -20.294 1.00 29.26 142 GLN A O 1
ATOM 948 N N . TRP A 1 134 ? -29.939 27.700 -18.921 1.00 28.46 143 TRP A N 1
ATOM 949 C CA . TRP A 1 134 ? -31.029 28.663 -18.933 1.00 29.48 143 TRP A CA 1
ATOM 950 C C . TRP A 1 134 ? -30.554 30.032 -18.472 1.00 30.12 143 TRP A C 1
ATOM 951 O O . TRP A 1 134 ? -30.842 31.055 -19.113 1.00 30.53 143 TRP A O 1
ATOM 962 N N . MET A 1 135 ? -29.813 30.050 -17.368 1.00 29.82 144 MET A N 1
ATOM 963 C CA . MET A 1 135 ? -29.231 31.285 -16.868 1.00 31.16 144 MET A CA 1
ATOM 964 C C . MET A 1 135 ? -28.256 31.916 -17.885 1.00 33.31 144 MET A C 1
ATOM 965 O O . MET A 1 135 ? -28.244 33.143 -18.068 1.00 33.92 144 MET A O 1
ATOM 970 N N . VAL A 1 136 ? -27.424 31.086 -18.512 1.00 34.42 145 VAL A N 1
ATOM 971 C CA . VAL A 1 136 ? -26.454 31.565 -19.495 1.00 35.82 145 VAL A CA 1
ATOM 972 C C . VAL A 1 136 ? -27.096 32.177 -20.744 1.00 37.56 145 VAL A C 1
ATOM 973 O O . VAL A 1 136 ? -26.650 33.226 -21.216 1.00 38.14 145 VAL A O 1
ATOM 977 N N . LYS A 1 137 ? -28.130 31.513 -21.259 1.00 39.23 146 LYS A N 1
ATOM 978 C CA . LYS A 1 137 ? -28.803 31.862 -22.516 1.00 42.04 146 LYS A CA 1
ATOM 979 C C . LYS A 1 137 ? -29.799 33.032 -22.434 1.00 43.53 146 LYS A C 1
ATOM 980 O O . LYS A 1 137 ? -30.102 33.673 -23.446 1.00 43.64 146 LYS A O 1
ATOM 986 N N . SER A 1 138 ? -30.327 33.268 -21.235 1.00 44.10 147 SER A N 1
ATOM 987 C CA . SER A 1 138 ? -31.379 34.258 -21.015 1.00 45.64 147 SER A CA 1
ATOM 988 C C . SER A 1 138 ? -31.011 35.661 -21.464 1.00 47.67 147 SER A C 1
ATOM 989 O O . SER A 1 138 ? -29.975 36.222 -21.044 1.00 48.21 147 SER A O 1
ATOM 992 N N . ARG A 1 139 ? -31.874 36.204 -22.324 1.00 49.96 148 ARG A N 1
ATOM 993 C CA . ARG A 1 139 ? -31.813 37.604 -22.735 1.00 52.60 148 ARG A CA 1
ATOM 994 C C . ARG A 1 139 ? -31.887 38.496 -21.493 1.00 52.57 148 ARG A C 1
ATOM 995 O O . ARG A 1 139 ? -30.936 39.229 -21.151 1.00 53.01 148 ARG A O 1
ATOM 1003 N N . VAL A 1 140 ? -32.962 38.372 -20.746 1.00 51.69 149 VAL A N 1
ATOM 1004 C CA . VAL A 1 140 ? -32.987 39.066 -19.485 1.00 51.56 149 VAL A CA 1
ATOM 1005 C C . VAL A 1 140 ? -33.366 38.222 -18.276 1.00 49.81 149 VAL A C 1
ATOM 1006 O O . VAL A 1 140 ? -34.047 37.228 -18.390 1.00 49.51 149 VAL A O 1
ATOM 1010 N N . ILE A 1 141 ? -32.893 38.635 -17.121 1.00 48.27 150 ILE A N 1
ATOM 1011 C CA . ILE A 1 141 ? -33.058 37.870 -15.913 1.00 46.09 150 ILE A CA 1
ATOM 1012 C C . ILE A 1 141 ? -33.793 38.632 -14.828 1.00 44.57 150 ILE A C 1
ATOM 1013 O O . ILE A 1 141 ? -33.253 39.536 -14.237 1.00 44.63 150 ILE A O 1
ATOM 1018 N N . SER A 1 142 ? -35.021 38.213 -14.569 1.00 42.90 151 SER A N 1
ATOM 1019 C CA . SER A 1 142 ? -35.853 38.740 -13.504 1.00 41.69 151 SER A CA 1
ATOM 1020 C C . SER A 1 142 ? -35.278 38.487 -12.131 1.00 41.09 151 SER A C 1
ATOM 1021 O O . SER A 1 142 ? -34.468 37.624 -11.994 1.00 40.20 151 SER A O 1
ATOM 1024 N N . GLU A 1 143 ? -35.712 39.236 -11.117 1.00 40.39 152 GLU A N 1
ATOM 1025 C CA . GLU A 1 143 ? -35.259 38.995 -9.734 1.00 39.61 152 GLU A CA 1
ATOM 1026 C C . GLU A 1 143 ? -35.685 37.615 -9.273 1.00 37.30 152 GLU A C 1
ATOM 1027 O O . GLU A 1 143 ? -34.982 36.978 -8.507 1.00 36.12 152 GLU A O 1
ATOM 1033 N N . LEU A 1 144 ? -36.839 37.169 -9.761 1.00 35.73 153 LEU A N 1
ATOM 1034 C CA . LEU A 1 144 ? -37.335 35.846 -9.487 1.00 34.59 153 LEU A CA 1
ATOM 1035 C C . LEU A 1 144 ? -36.415 34.744 -10.075 1.00 32.41 153 LEU A C 1
ATOM 1036 O O . LEU A 1 144 ? -36.077 33.761 -9.405 1.00 30.00 153 LEU A O 1
ATOM 1041 N N . GLN A 1 145 ? -36.028 34.906 -11.333 1.00 31.33 154 GLN A N 1
ATOM 1042 C CA . GLN A 1 145 ? -35.042 33.995 -11.930 1.00 30.00 154 GLN A CA 1
ATOM 1043 C C . GLN A 1 145 ? -33.696 34.025 -11.195 1.00 29.16 154 GLN A C 1
ATOM 1044 O O . GLN A 1 145 ? -33.077 32.972 -11.008 1.00 28.41 154 GLN A O 1
ATOM 1050 N N . GLU A 1 146 ? -33.235 35.202 -10.777 1.00 29.27 155 GLU A N 1
ATOM 1051 C CA . GLU A 1 146 ? -32.019 35.294 -9.988 1.00 30.42 155 GLU A CA 1
ATOM 1052 C C . GLU A 1 146 ? -32.212 34.492 -8.700 1.00 29.53 155 GLU A C 1
ATOM 1053 O O . GLU A 1 146 ? -31.347 33.737 -8.305 1.00 29.67 155 GLU A O 1
ATOM 1059 N N . ALA A 1 147 ? -33.360 34.658 -8.047 1.00 29.82 156 ALA A N 1
ATOM 1060 C CA . ALA A 1 147 ? -33.614 33.948 -6.796 1.00 28.73 156 ALA A CA 1
ATOM 1061 C C . ALA A 1 147 ? -33.669 32.453 -7.058 1.00 28.11 156 ALA A C 1
ATOM 1062 O O . ALA A 1 147 ? -33.160 31.663 -6.265 1.00 27.31 156 ALA A O 1
ATOM 1064 N N . CYS A 1 148 ? -34.281 32.055 -8.179 1.00 27.59 157 CYS A N 1
ATOM 1065 C CA . CYS A 1 148 ? -34.296 30.654 -8.568 1.00 27.51 157 CYS A CA 1
ATOM 1066 C C . CYS A 1 148 ? -32.863 30.073 -8.687 1.00 27.44 157 CYS A C 1
ATOM 1067 O O . CYS A 1 148 ? -32.585 29.008 -8.163 1.00 27.80 157 CYS A O 1
ATOM 1070 N N . TRP A 1 149 ? -31.959 30.784 -9.354 1.00 26.76 158 TRP A N 1
ATOM 1071 C CA . TRP A 1 149 ? -30.584 30.301 -9.493 1.00 26.65 158 TRP A CA 1
ATOM 1072 C C . TRP A 1 149 ? -29.934 30.209 -8.109 1.00 26.37 158 TRP A C 1
ATOM 1073 O O . TRP A 1 149 ? -29.257 29.240 -7.824 1.00 25.65 158 TRP A O 1
ATOM 1084 N N . ASP A 1 150 ? -30.183 31.182 -7.233 1.00 26.30 159 ASP A N 1
ATOM 1085 C CA . ASP A 1 150 ? -29.629 31.114 -5.878 1.00 27.06 159 ASP A CA 1
ATOM 1086 C C . ASP A 1 150 ? -30.084 29.843 -5.171 1.00 26.03 159 ASP A C 1
ATOM 1087 O O . ASP A 1 150 ? -29.325 29.205 -4.467 1.00 25.87 159 ASP A O 1
ATOM 1092 N N . MET A 1 151 ? -31.336 29.486 -5.371 1.00 25.81 160 MET A N 1
ATOM 1093 C CA . MET A 1 151 ? -31.890 28.264 -4.771 1.00 26.90 160 MET A CA 1
ATOM 1094 C C . MET A 1 151 ? -31.235 26.981 -5.335 1.00 25.37 160 MET A C 1
ATOM 1095 O O . MET A 1 151 ? -30.888 26.051 -4.572 1.00 24.33 160 MET A O 1
ATOM 1100 N N . VAL A 1 152 ? -31.080 26.951 -6.665 1.00 23.82 161 VAL A N 1
ATOM 1101 C CA . VAL A 1 152 ? -30.451 25.838 -7.357 1.00 22.97 161 VAL A CA 1
ATOM 1102 C C . VAL A 1 152 ? -29.005 25.686 -6.863 1.00 23.17 161 VAL A C 1
ATOM 1103 O O . VAL A 1 152 ? -28.550 24.592 -6.478 1.00 22.09 161 VAL A O 1
ATOM 1107 N N . SER A 1 153 ? -28.293 26.800 -6.856 1.00 23.38 162 SER A N 1
ATOM 1108 C CA . SER A 1 153 ? -26.920 26.806 -6.405 1.00 25.75 162 SER A CA 1
ATOM 1109 C C . SER A 1 153 ? -26.796 26.383 -4.935 1.00 25.40 162 SER A C 1
ATOM 1110 O O . SER A 1 153 ? -25.881 25.616 -4.581 1.00 25.46 162 SER A O 1
ATOM 1113 N N . ALA A 1 154 ? -27.691 26.887 -4.082 1.00 23.56 163 ALA A N 1
ATOM 1114 C CA . ALA A 1 154 ? -27.658 26.484 -2.678 1.00 24.79 163 ALA A CA 1
ATOM 1115 C C . ALA A 1 154 ? -28.025 24.991 -2.503 1.00 24.00 163 ALA A C 1
ATOM 1116 O O . ALA A 1 154 ? -27.497 24.341 -1.627 1.00 26.15 163 ALA A O 1
ATOM 1118 N N . MET A 1 155 ? -28.930 24.472 -3.318 1.00 24.40 164 MET A N 1
ATOM 1119 C CA . MET A 1 155 ? -29.250 23.039 -3.278 1.00 25.19 164 MET A CA 1
ATOM 1120 C C . MET A 1 155 ? -28.064 22.216 -3.716 1.00 24.39 164 MET A C 1
ATOM 1121 O O . MET A 1 155 ? -27.781 21.172 -3.127 1.00 23.84 164 MET A O 1
ATOM 1126 N N . ALA A 1 156 ? -27.356 22.688 -4.744 1.00 23.68 165 ALA A N 1
ATOM 1127 C CA . ALA A 1 156 ? -26.092 22.058 -5.130 1.00 23.37 165 ALA A CA 1
ATOM 1128 C C . ALA A 1 156 ? -25.074 22.030 -3.969 1.00 23.78 165 ALA A C 1
ATOM 1129 O O . ALA A 1 156 ? -24.434 21.001 -3.675 1.00 22.16 165 ALA A O 1
ATOM 1131 N N . GLY A 1 157 ? -24.908 23.165 -3.291 1.00 24.07 166 GLY A N 1
ATOM 1132 C CA . GLY A 1 157 ? -24.094 23.197 -2.089 1.00 24.24 166 GLY A CA 1
ATOM 1133 C C . GLY A 1 157 ? -24.563 22.230 -0.986 1.00 24.47 166 GLY A C 1
ATOM 1134 O O . GLY A 1 157 ? -23.737 21.565 -0.345 1.00 25.38 166 GLY A O 1
ATOM 1135 N N . ASP A 1 158 ? -25.864 22.124 -0.772 1.00 23.56 167 ASP A N 1
ATOM 1136 C CA . ASP A 1 158 ? -26.407 21.160 0.210 1.00 24.37 167 ASP A CA 1
ATOM 1137 C C . ASP A 1 158 ? -26.031 19.715 -0.155 1.00 22.96 167 ASP A C 1
ATOM 1138 O O . ASP A 1 158 ? -25.721 18.878 0.724 1.00 23.12 167 ASP A O 1
ATOM 1143 N N . ILE A 1 159 ? -26.063 19.410 -1.449 1.00 21.16 168 ILE A N 1
ATOM 1144 C CA . ILE A 1 159 ? -25.729 18.041 -1.888 1.00 21.62 168 ILE A CA 1
ATOM 1145 C C . ILE A 1 159 ? -24.245 17.739 -1.652 1.00 21.77 168 ILE A C 1
ATOM 1146 O O . ILE A 1 159 ? -23.889 16.641 -1.186 1.00 22.91 168 ILE A O 1
ATOM 1151 N N . ILE A 1 160 ? -23.381 18.706 -1.966 1.00 22.37 169 ILE A N 1
ATOM 1152 C CA . ILE A 1 160 ? -21.956 18.631 -1.623 1.00 22.84 169 ILE A CA 1
ATOM 1153 C C . ILE A 1 160 ? -21.760 18.315 -0.123 1.00 23.87 169 ILE A C 1
ATOM 1154 O O . ILE A 1 160 ? -20.912 17.487 0.238 1.00 23.12 169 ILE A O 1
ATOM 1159 N N . LEU A 1 161 ? -22.552 18.954 0.751 1.00 23.67 170 LEU A N 1
ATOM 1160 C CA . LEU A 1 161 ? -22.475 18.691 2.195 1.00 25.53 170 LEU A CA 1
ATOM 1161 C C . LEU A 1 161 ? -22.978 17.291 2.552 1.00 25.10 170 LEU A C 1
ATOM 1162 O O . LEU A 1 161 ? -22.647 16.776 3.617 1.00 26.23 170 LEU A O 1
ATOM 1167 N N . LEU A 1 162 ? -23.734 16.658 1.654 1.00 24.20 171 LEU A N 1
ATOM 1168 C CA . LEU A 1 162 ? -24.173 15.272 1.877 1.00 24.26 171 LEU A CA 1
ATOM 1169 C C . LEU A 1 162 ? -23.038 14.232 1.771 1.00 24.85 171 LEU A C 1
ATOM 1170 O O . LEU A 1 162 ? -23.200 13.071 2.203 1.00 25.12 171 LEU A O 1
ATOM 1175 N N . LEU A 1 163 ? -21.894 14.643 1.238 1.00 23.95 172 LEU A N 1
ATOM 1176 C CA . LEU A 1 163 ? -20.695 13.836 1.408 1.00 25.41 172 LEU A CA 1
ATOM 1177 C C . LEU A 1 163 ? -20.429 13.520 2.892 1.00 26.94 172 LEU A C 1
ATOM 1178 O O . LEU A 1 163 ? -19.854 12.489 3.205 1.00 26.65 172 LEU A O 1
ATOM 1183 N N . ASP A 1 164 ? -20.870 14.391 3.795 1.00 28.45 173 ASP A N 1
ATOM 1184 C CA . ASP A 1 164 ? -20.703 14.155 5.222 1.00 30.21 173 ASP A CA 1
ATOM 1185 C C . ASP A 1 164 ? -21.945 13.518 5.886 1.00 29.27 173 ASP A C 1
ATOM 1186 O O . ASP A 1 164 ? -22.013 13.478 7.108 1.00 28.90 173 ASP A O 1
ATOM 1191 N N . SER A 1 165 ? -22.900 13.030 5.096 1.00 28.17 174 SER A N 1
ATOM 1192 C CA . SER A 1 165 ? -24.052 12.269 5.624 1.00 27.85 174 SER A CA 1
ATOM 1193 C C . SER A 1 165 ? -23.574 11.012 6.366 1.00 27.89 174 SER A C 1
ATOM 1194 O O . SER A 1 165 ? -22.496 10.462 6.061 1.00 27.06 174 SER A O 1
ATOM 1197 N N . ASP A 1 166 ? -24.378 10.538 7.306 1.00 27.60 175 ASP A N 1
ATOM 1198 C CA . ASP A 1 166 ? -24.097 9.290 7.997 1.00 28.66 175 ASP A CA 1
ATOM 1199 C C . ASP A 1 166 ? -24.617 8.051 7.227 1.00 27.59 175 ASP A C 1
ATOM 1200 O O . ASP A 1 166 ? -24.455 6.921 7.673 1.00 27.82 175 ASP A O 1
ATOM 1205 N N . ASN A 1 167 ? -25.212 8.272 6.062 1.00 25.64 176 ASN A N 1
ATOM 1206 C CA . ASN A 1 167 ? -25.835 7.198 5.305 1.00 23.72 176 ASN A CA 1
ATOM 1207 C C . ASN A 1 167 ? -25.009 6.912 4.030 1.00 22.54 176 ASN A C 1
ATOM 1208 O O . ASN A 1 167 ? -24.739 7.826 3.224 1.00 18.40 176 ASN A O 1
ATOM 1213 N N . ASP A 1 168 ? -24.597 5.655 3.866 1.00 21.87 177 ASP A N 1
ATOM 1214 C CA . ASP A 1 168 ? -23.709 5.290 2.739 1.00 20.95 177 ASP A CA 1
ATOM 1215 C C . ASP A 1 168 ? -24.251 5.552 1.362 1.00 19.38 177 ASP A C 1
ATOM 1216 O O . ASP A 1 168 ? -23.495 5.933 0.472 1.00 18.49 177 ASP A O 1
ATOM 1221 N N . GLY A 1 169 ? -25.549 5.290 1.174 1.00 19.77 178 GLY A N 1
ATOM 1222 C CA . GLY A 1 169 ? -26.205 5.399 -0.134 1.00 19.64 178 GLY A CA 1
ATOM 1223 C C . GLY A 1 169 ? -26.318 6.863 -0.486 1.00 20.17 178 GLY A C 1
ATOM 1224 O O . GLY A 1 169 ? -26.095 7.258 -1.619 1.00 19.50 178 GLY A O 1
ATOM 1225 N N . ILE A 1 170 ? -26.639 7.681 0.515 1.00 20.64 179 ILE A N 1
ATOM 1226 C CA . ILE A 1 170 ? -26.728 9.127 0.287 1.00 20.51 179 ILE A CA 1
ATOM 1227 C C . ILE A 1 170 ? -25.357 9.653 -0.143 1.00 19.04 179 ILE A C 1
ATOM 1228 O O . ILE A 1 170 ? -25.250 10.389 -1.158 1.00 18.06 179 ILE A O 1
ATOM 1233 N N . ARG A 1 171 ? -24.322 9.226 0.570 1.00 16.88 180 ARG A N 1
ATOM 1234 C CA . ARG A 1 171 ? -22.954 9.678 0.231 1.00 17.81 180 ARG A CA 1
ATOM 1235 C C . ARG A 1 171 ? -22.564 9.254 -1.191 1.00 17.23 180 ARG A C 1
ATOM 1236 O O . ARG A 1 171 ? -22.041 10.070 -1.916 1.00 17.36 180 ARG A O 1
ATOM 1244 N N . THR A 1 172 ? -22.825 7.999 -1.580 1.00 17.04 181 THR A N 1
ATOM 1245 C CA . THR A 1 172 ? -22.547 7.528 -2.978 1.00 17.02 181 THR A CA 1
ATOM 1246 C C . THR A 1 172 ? -23.257 8.444 -4.024 1.00 18.17 181 THR A C 1
ATOM 1247 O O . THR A 1 172 ? -22.684 8.851 -5.040 1.00 17.63 181 THR A O 1
ATOM 1251 N N . HIS A 1 173 ? -24.514 8.761 -3.775 1.00 17.10 182 HIS A N 1
ATOM 1252 C CA . HIS A 1 173 ? -25.231 9.651 -4.677 1.00 17.32 182 HIS A CA 1
ATOM 1253 C C . HIS A 1 173 ? -24.683 11.070 -4.706 1.00 17.86 182 HIS A C 1
ATOM 1254 O O . HIS A 1 173 ? -24.617 11.669 -5.802 1.00 18.14 182 HIS A O 1
ATOM 1261 N N . ALA A 1 174 ? -24.319 11.610 -3.539 1.00 18.09 183 ALA A N 1
ATOM 1262 C CA . ALA A 1 174 ? -23.626 12.926 -3.464 1.00 18.85 183 ALA A CA 1
ATOM 1263 C C . ALA A 1 174 ? -22.331 12.974 -4.279 1.00 18.58 183 ALA A C 1
ATOM 1264 O O . ALA A 1 174 ? -22.022 13.985 -4.944 1.00 18.46 183 ALA A O 1
ATOM 1266 N N . ILE A 1 175 ? -21.545 11.899 -4.194 1.00 18.40 184 ILE A N 1
ATOM 1267 C CA . ILE A 1 175 ? -20.344 11.797 -5.026 1.00 17.72 184 ILE A CA 1
ATOM 1268 C C . ILE A 1 175 ? -20.673 11.925 -6.522 1.00 17.15 184 ILE A C 1
ATOM 1269 O O . ILE A 1 175 ? -19.981 12.630 -7.277 1.00 17.57 184 ILE A O 1
ATOM 1274 N N . LYS A 1 176 ? -21.665 11.174 -6.988 1.00 17.14 185 LYS A N 1
ATOM 1275 C CA . LYS A 1 176 ? -22.047 11.271 -8.401 1.00 18.09 185 LYS A CA 1
ATOM 1276 C C . LYS A 1 176 ? -22.509 12.690 -8.775 1.00 18.17 185 LYS A C 1
ATOM 1277 O O . LYS A 1 176 ? -22.197 13.207 -9.866 1.00 17.20 185 LYS A O 1
ATOM 1283 N N . PHE A 1 177 ? -23.249 13.336 -7.879 1.00 17.48 186 PHE A N 1
ATOM 1284 C CA . PHE A 1 177 ? -23.641 14.743 -8.146 1.00 19.04 186 PHE A CA 1
ATOM 1285 C C . PHE A 1 177 ? -22.382 15.650 -8.231 1.00 18.74 186 PHE A C 1
ATOM 1286 O O . PHE A 1 177 ? -22.254 16.486 -9.135 1.00 19.63 186 PHE A O 1
ATOM 1294 N N . VAL A 1 178 ? -21.473 15.487 -7.277 1.00 18.93 187 VAL A N 1
ATOM 1295 C CA . VAL A 1 178 ? -20.236 16.278 -7.215 1.00 18.95 187 VAL A CA 1
ATOM 1296 C C . VAL A 1 178 ? -19.411 16.049 -8.490 1.00 19.11 187 VAL A C 1
ATOM 1297 O O . VAL A 1 178 ? -18.854 16.991 -9.063 1.00 19.46 187 VAL A O 1
ATOM 1301 N N . GLU A 1 179 ? -19.349 14.804 -8.928 1.00 18.58 188 GLU A N 1
ATOM 1302 C CA . GLU A 1 179 ? -18.631 14.455 -10.144 1.00 19.30 188 GLU A CA 1
ATOM 1303 C C . GLU A 1 179 ? -19.206 15.268 -11.331 1.00 19.30 188 GLU A C 1
ATOM 1304 O O . GLU A 1 179 ? -18.451 15.851 -12.124 1.00 20.53 188 GLU A O 1
ATOM 1310 N N . GLY A 1 180 ? -20.531 15.265 -11.459 1.00 19.06 189 GLY A N 1
ATOM 1311 C CA . GLY A 1 180 ? -21.205 15.949 -12.565 1.00 20.74 189 GLY A CA 1
ATOM 1312 C C . GLY A 1 180 ? -20.943 17.454 -12.496 1.00 21.37 189 GLY A C 1
ATOM 1313 O O . GLY A 1 180 ? -20.705 18.117 -13.514 1.00 20.21 189 GLY A O 1
ATOM 1314 N N . LEU A 1 181 ? -20.984 18.004 -11.288 1.00 20.58 190 LEU A N 1
ATOM 1315 C CA . LEU A 1 181 ? -20.697 19.447 -11.091 1.00 21.35 190 LEU A CA 1
ATOM 1316 C C . LEU A 1 181 ? -19.287 19.865 -11.506 1.00 21.65 190 LEU A C 1
ATOM 1317 O O . LEU A 1 181 ? -19.105 20.903 -12.175 1.00 20.68 190 LEU A O 1
ATOM 1322 N N . ILE A 1 182 ? -18.292 19.055 -11.120 1.00 21.39 191 ILE A N 1
ATOM 1323 C CA . ILE A 1 182 ? -16.887 19.316 -11.464 1.00 21.50 191 ILE A CA 1
ATOM 1324 C C . ILE A 1 182 ? -16.755 19.373 -12.999 1.00 21.91 191 ILE A C 1
ATOM 1325 O O . ILE A 1 182 ? -16.134 20.306 -13.553 1.00 22.41 191 ILE A O 1
ATOM 1330 N N . VAL A 1 183 ? -17.396 18.424 -13.679 1.00 21.06 192 VAL A N 1
ATOM 1331 C CA . VAL A 1 183 ? -17.403 18.394 -15.140 1.00 21.70 192 VAL A CA 1
ATOM 1332 C C . VAL A 1 183 ? -18.135 19.639 -15.765 1.00 21.75 192 VAL A C 1
ATOM 1333 O O . VAL A 1 183 ? -17.613 20.280 -16.653 1.00 22.15 192 VAL A O 1
ATOM 1337 N N . THR A 1 184 ? -19.334 19.948 -15.303 1.00 20.30 193 THR A N 1
ATOM 1338 C CA . THR A 1 184 ? -20.085 21.108 -15.798 1.00 20.22 193 THR A CA 1
ATOM 1339 C C . THR A 1 184 ? -19.289 22.391 -15.602 1.00 21.50 193 THR A C 1
ATOM 1340 O O . THR A 1 184 ? -19.252 23.277 -16.498 1.00 23.45 193 THR A O 1
ATOM 1344 N N . LEU A 1 185 ? -18.640 22.503 -14.450 1.00 20.43 194 LEU A N 1
ATOM 1345 C CA . LEU A 1 185 ? -17.922 23.743 -14.091 1.00 21.95 194 LEU A CA 1
ATOM 1346 C C . LEU A 1 185 ? -16.458 23.808 -14.520 1.00 21.84 194 LEU A C 1
ATOM 1347 O O . LEU A 1 185 ? -15.667 24.591 -13.983 1.00 23.50 194 LEU A O 1
ATOM 1352 N N . SER A 1 186 ? -16.088 23.013 -15.506 1.00 21.92 195 SER A N 1
ATOM 1353 C CA . SER A 1 186 ? -14.741 23.106 -16.048 1.00 23.49 195 SER A CA 1
ATOM 1354 C C . SER A 1 186 ? -14.845 23.026 -17.562 1.00 24.04 195 SER A C 1
ATOM 1355 O O . SER A 1 186 ? -15.887 22.582 -18.101 1.00 22.64 195 SER A O 1
ATOM 1358 N N . PRO A 1 187 ? -13.801 23.490 -18.263 1.00 25.58 196 PRO A N 1
ATOM 1359 C CA . PRO A 1 187 ? -13.910 23.561 -19.724 1.00 25.86 196 PRO A CA 1
ATOM 1360 C C . PRO A 1 187 ? -13.600 22.242 -20.482 1.00 26.07 196 PRO A C 1
ATOM 1361 O O . PRO A 1 187 ? -12.700 21.501 -20.117 1.00 23.93 196 PRO A O 1
ATOM 1365 N N . ARG A 1 188 ? -14.384 21.930 -21.515 1.00 26.70 197 ARG A N 1
ATOM 1366 C CA . ARG A 1 188 ? -13.997 20.909 -22.455 1.00 28.31 197 ARG A CA 1
ATOM 1367 C C . ARG A 1 188 ? -12.720 21.366 -23.138 1.00 29.99 197 ARG A C 1
ATOM 1368 O O . ARG A 1 188 ? -12.526 22.574 -23.336 1.00 29.17 197 ARG A O 1
ATOM 1376 N N . MET A 1 189 ? -11.856 20.408 -23.468 1.00 28.83 198 MET A N 1
ATOM 1377 C CA . MET A 1 189 ? -10.645 20.700 -24.212 1.00 31.44 198 MET A CA 1
ATOM 1378 C C . MET A 1 189 ? -10.467 19.686 -25.327 1.00 29.75 198 MET A C 1
ATOM 1379 O O . MET A 1 189 ? -11.258 18.734 -25.458 1.00 27.77 198 MET A O 1
ATOM 1384 N N . ALA A 1 190 ? -9.378 19.862 -26.070 1.00 29.11 199 ALA A N 1
ATOM 1385 C CA . ALA A 1 190 ? -9.111 19.079 -27.268 1.00 28.65 199 ALA A CA 1
ATOM 1386 C C . ALA A 1 190 ? -9.086 17.564 -26.975 1.00 26.58 199 ALA A C 1
ATOM 1387 O O . ALA A 1 190 ? -9.551 16.775 -27.779 1.00 26.10 199 ALA A O 1
ATOM 1389 N N . ASP A 1 191 ? -8.545 17.165 -25.839 1.00 25.12 200 ASP A N 1
ATOM 1390 C CA . ASP A 1 191 ? -8.467 15.724 -25.512 1.00 26.19 200 ASP A CA 1
ATOM 1391 C C . ASP A 1 191 ? -9.638 15.203 -24.643 1.00 25.65 200 ASP A C 1
ATOM 1392 O O . ASP A 1 191 ? -9.588 14.063 -24.183 1.00 24.46 200 ASP A O 1
ATOM 1397 N N . SER A 1 192 ? -10.666 16.028 -24.412 1.00 24.61 201 SER A N 1
ATOM 1398 C CA . SER A 1 192 ? -11.830 15.595 -23.593 1.00 25.20 201 SER A CA 1
ATOM 1399 C C . SER A 1 192 ? -12.550 14.452 -24.315 1.00 26.74 201 SER A C 1
ATOM 1400 O O . SER A 1 192 ? -12.752 14.515 -25.523 1.00 25.82 201 SER A O 1
ATOM 1403 N N . GLU A 1 193 ? -12.897 13.392 -23.586 1.00 26.91 202 GLU A N 1
ATOM 1404 C CA . GLU A 1 193 ? -13.584 12.267 -24.172 1.00 29.26 202 GLU A CA 1
ATOM 1405 C C . GLU A 1 193 ? -15.003 12.415 -23.664 1.00 29.55 202 GLU A C 1
ATOM 1406 O O . GLU A 1 193 ? -15.235 12.143 -22.490 1.00 27.48 202 GLU A O 1
ATOM 1412 N N . ILE A 1 194 ? -15.933 12.876 -24.504 1.00 29.82 203 ILE A N 1
ATOM 1413 C CA . ILE A 1 194 ? -17.261 13.301 -24.061 1.00 32.76 203 ILE A CA 1
ATOM 1414 C C . ILE A 1 194 ? -18.309 12.210 -24.412 1.00 33.78 203 ILE A C 1
ATOM 1415 O O . ILE A 1 194 ? -18.390 11.817 -25.572 1.00 33.06 203 ILE A O 1
ATOM 1420 N N . PRO A 1 195 ? -19.094 11.727 -23.420 1.00 34.85 204 PRO A N 1
ATOM 1421 C CA . PRO A 1 195 ? -20.160 10.765 -23.748 1.00 36.42 204 PRO A CA 1
ATOM 1422 C C . PRO A 1 195 ? -21.203 11.347 -24.714 1.00 37.98 204 PRO A C 1
ATOM 1423 O O . PRO A 1 195 ? -21.535 12.549 -24.660 1.00 37.55 204 PRO A O 1
ATOM 1427 N N . ARG A 1 196 ? -21.701 10.490 -25.597 1.00 40.22 205 ARG A N 1
ATOM 1428 C CA . ARG A 1 196 ? -22.630 10.901 -26.662 1.00 42.86 205 ARG A CA 1
ATOM 1429 C C . ARG A 1 196 ? -23.859 11.638 -26.140 1.00 42.15 205 ARG A C 1
ATOM 1430 O O . ARG A 1 196 ? -24.201 12.709 -26.632 1.00 42.36 205 ARG A O 1
ATOM 1438 N N . ARG A 1 197 ? -24.485 11.084 -25.115 1.00 42.30 206 ARG A N 1
ATOM 1439 C CA . ARG A 1 197 ? -25.621 11.726 -24.460 1.00 43.43 206 ARG A CA 1
ATOM 1440 C C . ARG A 1 197 ? -25.341 13.142 -23.937 1.00 43.26 206 ARG A C 1
ATOM 1441 O O . ARG A 1 197 ? -26.288 13.910 -23.719 1.00 43.41 206 ARG A O 1
ATOM 1449 N N . GLN A 1 198 ? -24.062 13.472 -23.724 1.00 42.37 207 GLN A N 1
ATOM 1450 C CA . GLN A 1 198 ? -23.681 14.707 -23.014 1.00 41.97 207 GLN A CA 1
ATOM 1451 C C . GLN A 1 198 ? -23.051 15.750 -23.925 1.00 42.28 207 GLN A C 1
ATOM 1452 O O . GLN A 1 198 ? -22.581 16.802 -23.468 1.00 41.97 207 GLN A O 1
ATOM 1458 N N . GLU A 1 199 ? -23.050 15.447 -25.217 1.00 42.80 208 GLU A N 1
ATOM 1459 C CA . GLU A 1 199 ? -22.376 16.265 -26.217 1.00 44.16 208 GLU A CA 1
ATOM 1460 C C . GLU A 1 199 ? -22.856 17.736 -26.200 1.00 43.78 208 GLU A C 1
ATOM 1461 O O . GLU A 1 199 ? -22.071 18.665 -26.413 1.00 43.71 208 GLU A O 1
ATOM 1467 N N . HIS A 1 200 ? -24.135 17.934 -25.899 1.00 43.17 209 HIS A N 1
ATOM 1468 C CA . HIS A 1 200 ? -24.733 19.263 -25.904 1.00 43.41 209 HIS A CA 1
ATOM 1469 C C . HIS A 1 200 ? -24.855 19.890 -24.494 1.00 41.42 209 HIS A C 1
ATOM 1470 O O . HIS A 1 200 ? -25.404 20.990 -24.357 1.00 41.41 209 HIS A O 1
ATOM 1477 N N . ASP A 1 201 ? -24.348 19.214 -23.454 1.00 38.89 210 ASP A N 1
ATOM 1478 C CA . ASP A 1 201 ? -24.384 19.778 -22.083 1.00 37.11 210 ASP A CA 1
ATOM 1479 C C . ASP A 1 201 ? -23.532 21.014 -22.007 1.00 36.48 210 ASP A C 1
ATOM 1480 O O . ASP A 1 201 ? -22.425 21.043 -22.551 1.00 36.18 210 ASP A O 1
ATOM 1485 N N . ILE A 1 202 ? -24.004 22.008 -21.277 1.00 34.29 211 ILE A N 1
ATOM 1486 C CA . ILE A 1 202 ? -23.160 23.148 -21.011 1.00 33.77 211 ILE A CA 1
ATOM 1487 C C . ILE A 1 202 ? -21.900 22.732 -20.236 1.00 32.63 211 ILE A C 1
ATOM 1488 O O . ILE A 1 202 ? -21.905 21.770 -19.450 1.00 31.18 211 ILE A O 1
ATOM 1493 N N . SER A 1 203 ? -20.830 23.477 -20.468 1.00 32.14 212 SER A N 1
ATOM 1494 C CA . SER A 1 203 ? -19.566 23.355 -19.758 1.00 32.01 212 SER A CA 1
ATOM 1495 C C . SER A 1 203 ? -18.979 24.762 -19.686 1.00 32.26 212 SER A C 1
ATOM 1496 O O . SER A 1 203 ? -19.471 25.658 -20.375 1.00 33.18 212 SER A O 1
ATOM 1499 N N . LEU A 1 204 ? -17.928 24.970 -18.901 1.00 32.46 213 LEU A N 1
ATOM 1500 C CA . LEU A 1 204 ? -17.397 26.328 -18.639 1.00 34.19 213 LEU A CA 1
ATOM 1501 C C . LEU A 1 204 ? -17.026 27.180 -19.860 1.00 34.81 213 LEU A C 1
ATOM 1502 O O . LEU A 1 204 ? -17.265 28.388 -19.861 1.00 34.79 213 LEU A O 1
ATOM 1507 N N . ASP A 1 205 ? -16.370 26.556 -20.835 1.00 35.42 214 ASP A N 1
ATOM 1508 C CA . ASP A 1 205 ? -15.912 27.214 -22.066 1.00 36.77 214 ASP A CA 1
ATOM 1509 C C . ASP A 1 205 ? -17.081 27.799 -22.854 1.00 37.91 214 ASP A C 1
ATOM 1510 O O . ASP A 1 205 ? -16.888 28.703 -23.664 1.00 38.62 214 ASP A O 1
ATOM 1515 N N . ARG A 1 206 ? -18.287 27.284 -22.609 1.00 37.82 215 ARG A N 1
ATOM 1516 C CA . ARG A 1 206 ? -19.510 27.752 -23.269 1.00 39.81 215 ARG A CA 1
ATOM 1517 C C . ARG A 1 206 ? -20.098 29.004 -22.599 1.00 39.22 215 ARG A C 1
ATOM 1518 O O . ARG A 1 206 ? -21.136 29.532 -23.022 1.00 39.71 215 ARG A O 1
ATOM 1526 N N . ILE A 1 207 ? -19.453 29.481 -21.545 1.00 38.16 216 ILE A N 1
ATOM 1527 C CA . ILE A 1 207 ? -20.022 30.587 -20.783 1.00 38.44 216 ILE A CA 1
ATOM 1528 C C . ILE A 1 207 ? -19.272 31.862 -21.124 1.00 39.21 216 ILE A C 1
ATOM 1529 O O . ILE A 1 207 ? -18.071 31.943 -20.867 1.00 39.27 216 ILE A O 1
ATOM 1534 N N . PRO A 1 208 ? -19.975 32.864 -21.694 1.00 40.56 217 PRO A N 1
ATOM 1535 C CA . PRO A 1 208 ? -19.230 34.063 -22.127 1.00 42.74 217 PRO A CA 1
ATOM 1536 C C . PRO A 1 208 ? -18.542 34.710 -20.929 1.00 43.80 217 PRO A C 1
ATOM 1537 O O . PRO A 1 208 ? -19.132 34.796 -19.865 1.00 43.78 217 PRO A O 1
ATOM 1541 N N . ARG A 1 209 ? -17.298 35.130 -21.093 1.00 46.24 218 ARG A N 1
ATOM 1542 C CA . ARG A 1 209 ? -16.533 35.748 -20.007 1.00 48.30 218 ARG A CA 1
ATOM 1543 C C . ARG A 1 209 ? -17.158 37.050 -19.502 1.00 49.68 218 ARG A C 1
ATOM 1544 O O . ARG A 1 209 ? -16.900 37.470 -18.375 1.00 50.14 218 ARG A O 1
ATOM 1552 N N . ASP A 1 210 ? -17.972 37.685 -20.344 1.00 50.83 219 ASP A N 1
ATOM 1553 C CA . ASP A 1 210 ? -18.563 38.984 -20.026 1.00 52.28 219 ASP A CA 1
ATOM 1554 C C . ASP A 1 210 ? -20.070 38.898 -19.751 1.00 51.55 219 ASP A C 1
ATOM 1555 O O . ASP A 1 210 ? -20.796 39.878 -19.884 1.00 52.48 219 ASP A O 1
ATOM 1560 N N . HIS A 1 211 ? -20.545 37.722 -19.359 1.00 50.40 220 HIS A N 1
ATOM 1561 C CA . HIS A 1 211 ? -21.957 37.574 -19.046 1.00 49.48 220 HIS A CA 1
ATOM 1562 C C . HIS A 1 211 ? -22.403 38.534 -17.931 1.00 50.14 220 HIS A C 1
ATOM 1563 O O . HIS A 1 211 ? -21.671 38.729 -16.963 1.00 50.07 220 HIS A O 1
ATOM 1570 N N . PRO A 1 212 ? -23.601 39.140 -18.077 1.00 50.82 221 PRO A N 1
ATOM 1571 C CA . PRO A 1 212 ? -24.151 40.064 -17.081 1.00 51.34 221 PRO A CA 1
ATOM 1572 C C . PRO A 1 212 ? -24.268 39.484 -15.682 1.00 50.71 221 PRO A C 1
ATOM 1573 O O . PRO A 1 212 ? -23.975 40.175 -14.715 1.00 51.39 221 PRO A O 1
ATOM 1577 N N . TYR A 1 213 ? -24.688 38.229 -15.565 1.00 49.41 222 TYR A N 1
ATOM 1578 C CA . TYR A 1 213 ? -24.982 37.685 -14.239 1.00 48.71 222 TYR A CA 1
ATOM 1579 C C . TYR A 1 213 ? -24.078 36.534 -13.794 1.00 47.06 222 TYR A C 1
ATOM 1580 O O . TYR A 1 213 ? -23.569 36.547 -12.672 1.00 46.93 222 TYR A O 1
ATOM 1589 N N . ILE A 1 214 ? -23.902 35.532 -14.655 1.00 44.96 223 ILE A N 1
ATOM 1590 C CA . ILE A 1 214 ? -23.118 34.358 -14.281 1.00 43.18 223 ILE A CA 1
ATOM 1591 C C . ILE A 1 214 ? -21.654 34.648 -14.533 1.00 43.29 223 ILE A C 1
ATOM 1592 O O . ILE A 1 214 ? -21.254 34.899 -15.675 1.00 43.58 223 ILE A O 1
ATOM 1597 N N . GLN A 1 215 ? -20.870 34.634 -13.461 1.00 43.19 224 GLN A N 1
ATOM 1598 C CA . GLN A 1 215 ? -19.460 34.969 -13.516 1.00 43.66 224 GLN A CA 1
ATOM 1599 C C . GLN A 1 215 ? -18.618 33.710 -13.705 1.00 43.25 224 GLN A C 1
ATOM 1600 O O . GLN A 1 215 ? -18.495 32.871 -12.800 1.00 42.41 224 GLN A O 1
ATOM 1606 N N . TYR A 1 216 ? -18.088 33.587 -14.915 1.00 43.02 225 TYR A N 1
ATOM 1607 C CA . TYR A 1 216 ? -17.161 32.545 -15.331 1.00 42.84 225 TYR A CA 1
ATOM 1608 C C . TYR A 1 216 ? -16.152 32.125 -14.253 1.00 43.11 225 TYR A C 1
ATOM 1609 O O . TYR A 1 216 ? -16.010 30.935 -13.952 1.00 41.79 225 TYR A O 1
ATOM 1618 N N . ASN A 1 217 ? -15.443 33.124 -13.722 1.00 43.78 226 ASN A N 1
ATOM 1619 C CA . ASN A 1 217 ? -14.386 32.970 -12.734 1.00 44.21 226 ASN A CA 1
ATOM 1620 C C . ASN A 1 217 ? -14.875 32.442 -11.403 1.00 42.79 226 ASN A C 1
ATOM 1621 O O . ASN A 1 217 ? -14.166 31.677 -10.736 1.00 42.73 226 ASN A O 1
ATOM 1626 N N . VAL A 1 218 ? -16.075 32.848 -11.011 1.00 40.97 227 VAL A N 1
ATOM 1627 C CA . VAL A 1 218 ? -16.681 32.279 -9.818 1.00 39.57 227 VAL A CA 1
ATOM 1628 C C . VAL A 1 218 ? -17.003 30.786 -10.002 1.00 37.44 227 VAL A C 1
ATOM 1629 O O . VAL A 1 218 ? -16.746 29.982 -9.105 1.00 36.61 227 VAL A O 1
ATOM 1633 N N . LEU A 1 219 ? -17.575 30.431 -11.149 1.00 35.56 228 LEU A N 1
ATOM 1634 C CA . LEU A 1 219 ? -17.942 29.048 -11.420 1.00 33.49 228 LEU A CA 1
ATOM 1635 C C . LEU A 1 219 ? -16.713 28.149 -11.465 1.00 33.03 228 LEU A C 1
ATOM 1636 O O . LEU A 1 219 ? -16.706 27.060 -10.897 1.00 31.46 228 LEU A O 1
ATOM 1641 N N . TRP A 1 220 ? -15.674 28.637 -12.129 1.00 32.87 229 TRP A N 1
ATOM 1642 C CA . TRP A 1 220 ? -14.380 27.991 -12.137 1.00 34.30 229 TRP A CA 1
ATOM 1643 C C . TRP A 1 220 ? -13.874 27.651 -10.720 1.00 34.35 229 TRP A C 1
ATOM 1644 O O . TRP A 1 220 ? -13.466 26.512 -10.454 1.00 33.19 229 TRP A O 1
ATOM 1655 N N . GLU A 1 221 ? -13.899 28.633 -9.820 1.00 34.74 230 GLU A N 1
ATOM 1656 C CA . GLU A 1 221 ? -13.477 28.417 -8.435 1.00 35.79 230 GLU A CA 1
ATOM 1657 C C . GLU A 1 221 ? -14.405 27.455 -7.685 1.00 34.42 230 GLU A C 1
ATOM 1658 O O . GLU A 1 221 ? -13.932 26.686 -6.840 1.00 34.30 230 GLU A O 1
ATOM 1664 N N . GLU A 1 222 ? -15.703 27.487 -7.987 1.00 32.37 231 GLU A N 1
ATOM 1665 C CA . GLU A 1 222 ? -16.627 26.482 -7.431 1.00 32.52 231 GLU A CA 1
ATOM 1666 C C . GLU A 1 222 ? -16.366 25.064 -7.917 1.00 30.07 231 GLU A C 1
ATOM 1667 O O . GLU A 1 222 ? -16.476 24.120 -7.137 1.00 29.22 231 GLU A O 1
ATOM 1673 N N . GLY A 1 223 ? -16.094 24.892 -9.211 1.00 29.22 232 GLY A N 1
ATOM 1674 C CA . GLY A 1 223 ? -15.734 23.541 -9.728 1.00 27.42 232 GLY A CA 1
ATOM 1675 C C . GLY A 1 223 ? -14.442 23.027 -9.074 1.00 27.86 232 GLY A C 1
ATOM 1676 O O . GLY A 1 223 ? -14.321 21.859 -8.673 1.00 26.18 232 GLY A O 1
ATOM 1677 N N . LYS A 1 224 ? -13.457 23.896 -8.974 1.00 27.70 233 LYS A N 1
ATOM 1678 C CA . LYS A 1 224 ? -12.189 23.525 -8.335 1.00 29.18 233 LYS A CA 1
ATOM 1679 C C . LYS A 1 224 ? -12.387 23.136 -6.863 1.00 28.84 233 LYS A C 1
ATOM 1680 O O . LYS A 1 224 ? -11.798 22.169 -6.385 1.00 28.93 233 LYS A O 1
ATOM 1686 N N . ALA A 1 225 ? -13.217 23.894 -6.144 1.00 28.21 234 ALA A N 1
ATOM 1687 C CA . ALA A 1 225 ? -13.408 23.621 -4.733 1.00 28.46 234 ALA A CA 1
ATOM 1688 C C . ALA A 1 225 ? -14.208 22.336 -4.539 1.00 27.39 234 ALA A C 1
ATOM 1689 O O . ALA A 1 225 ? -14.005 21.641 -3.553 1.00 26.81 234 ALA A O 1
ATOM 1691 N N . ALA A 1 226 ? -15.118 22.048 -5.472 1.00 25.75 235 ALA A N 1
ATOM 1692 C CA . ALA A 1 226 ? -15.841 20.786 -5.460 1.00 24.67 235 ALA A CA 1
ATOM 1693 C C . ALA A 1 226 ? -14.864 19.619 -5.633 1.00 24.02 235 ALA A C 1
ATOM 1694 O O . ALA A 1 226 ? -14.939 18.655 -4.892 1.00 23.34 235 ALA A O 1
ATOM 1696 N N . LEU A 1 227 ? -13.921 19.732 -6.567 1.00 23.95 236 LEU A N 1
ATOM 1697 C CA . LEU A 1 227 ? -12.870 18.712 -6.727 1.00 24.27 236 LEU A CA 1
ATOM 1698 C C . LEU A 1 227 ? -12.039 18.562 -5.461 1.00 25.88 236 LEU A C 1
ATOM 1699 O O . LEU A 1 227 ? -11.685 17.450 -5.046 1.00 24.40 236 LEU A O 1
ATOM 1704 N N . GLU A 1 228 ? -11.702 19.691 -4.855 1.00 27.14 237 GLU A N 1
ATOM 1705 C CA . GLU A 1 228 ? -10.904 19.641 -3.650 1.00 30.46 237 GLU A CA 1
ATOM 1706 C C . GLU A 1 228 ? -11.680 18.897 -2.547 1.00 29.40 237 GLU A C 1
ATOM 1707 O O . GLU A 1 228 ? -11.108 18.069 -1.835 1.00 29.39 237 GLU A O 1
ATOM 1713 N N . GLN A 1 229 ? -12.973 19.185 -2.413 1.00 29.43 238 GLN A N 1
ATOM 1714 C CA . GLN A 1 229 ? -13.796 18.485 -1.419 1.00 29.97 238 GLN A CA 1
ATOM 1715 C C . GLN A 1 229 ? -13.824 16.977 -1.680 1.00 28.81 238 GLN A C 1
ATOM 1716 O O . GLN A 1 229 ? -13.711 16.183 -0.749 1.00 27.40 238 GLN A O 1
ATOM 1722 N N . LEU A 1 230 ? -13.959 16.597 -2.952 1.00 28.05 239 LEU A N 1
ATOM 1723 C CA . LEU A 1 230 ? -13.959 15.183 -3.318 1.00 27.82 239 LEU A CA 1
ATOM 1724 C C . LEU A 1 230 ? -12.600 14.526 -2.952 1.00 27.67 239 LEU A C 1
ATOM 1725 O O . LEU A 1 230 ? -12.576 13.464 -2.307 1.00 26.82 239 LEU A O 1
ATOM 1730 N N . LEU A 1 231 ? -11.500 15.173 -3.324 1.00 27.10 240 LEU A N 1
ATOM 1731 C CA . LEU A 1 231 ? -10.148 14.677 -2.967 1.00 27.77 240 LEU A CA 1
ATOM 1732 C C . LEU A 1 231 ? -9.929 14.544 -1.445 1.00 27.79 240 LEU A C 1
ATOM 1733 O O . LEU A 1 231 ? -9.340 13.548 -0.986 1.00 27.78 240 LEU A O 1
ATOM 1738 N N . LYS A 1 232 ? -10.445 15.508 -0.668 1.00 27.91 241 LYS A N 1
ATOM 1739 C CA . LYS A 1 232 ? -10.399 15.435 0.792 1.00 28.68 241 LYS A CA 1
ATOM 1740 C C . LYS A 1 232 ? -11.202 14.260 1.309 1.00 28.15 241 LYS A C 1
ATOM 1741 O O . LYS A 1 232 ? -10.714 13.483 2.123 1.00 27.54 241 LYS A O 1
ATOM 1747 N N . PHE A 1 233 ? -12.425 14.129 0.795 1.00 26.59 242 PHE A N 1
ATOM 1748 C CA . PHE A 1 233 ? -13.330 13.030 1.147 1.00 26.30 242 PHE A CA 1
ATOM 1749 C C . PHE A 1 233 ? -12.629 11.682 0.971 1.00 25.58 242 PHE A C 1
ATOM 1750 O O . PHE A 1 233 ? -12.679 10.812 1.845 1.00 25.68 242 PHE A O 1
ATOM 1758 N N . MET A 1 234 ? -11.896 11.541 -0.117 1.00 25.93 243 MET A N 1
ATOM 1759 C CA . MET A 1 234 ? -11.260 10.268 -0.429 1.00 27.45 243 MET A CA 1
ATOM 1760 C C . MET A 1 234 ? -10.204 9.796 0.548 1.00 29.11 243 MET A C 1
ATOM 1761 O O . MET A 1 234 ? -9.969 8.595 0.656 1.00 28.31 243 MET A O 1
ATOM 1766 N N . VAL A 1 235 ? -9.581 10.726 1.253 1.00 30.20 244 VAL A N 1
ATOM 1767 C CA . VAL A 1 235 ? -8.567 10.337 2.222 1.00 33.56 244 VAL A CA 1
ATOM 1768 C C . VAL A 1 235 ? -9.130 10.371 3.646 1.00 35.24 244 VAL A C 1
ATOM 1769 O O . VAL A 1 235 ? -8.362 10.271 4.607 1.00 36.45 244 VAL A O 1
ATOM 1773 N N . HIS A 1 236 ? -10.449 10.525 3.785 1.00 35.78 245 HIS A N 1
ATOM 1774 C CA . HIS A 1 236 ? -11.059 10.425 5.129 1.00 38.57 245 HIS A CA 1
ATOM 1775 C C . HIS A 1 236 ? -10.872 9.033 5.745 1.00 38.72 245 HIS A C 1
ATOM 1776 O O . HIS A 1 236 ? -11.016 8.021 5.058 1.00 38.03 245 HIS A O 1
ATOM 1783 N N . PRO A 1 237 ? -10.363 8.957 7.004 1.00 39.86 246 PRO A N 1
ATOM 1784 C CA . PRO A 1 237 ? -9.885 7.632 7.481 1.00 38.48 246 PRO A CA 1
ATOM 1785 C C . PRO A 1 237 ? -10.971 6.522 7.547 1.00 35.65 246 PRO A C 1
ATOM 1786 O O . PRO A 1 237 ? -10.656 5.331 7.482 1.00 35.96 246 PRO A O 1
ATOM 1790 N N . ALA A 1 238 ? -12.216 6.919 7.704 1.00 32.95 247 ALA A N 1
ATOM 1791 C CA . ALA A 1 238 ? -13.314 5.960 7.811 1.00 31.28 247 ALA A CA 1
ATOM 1792 C C . ALA A 1 238 ? -14.120 5.853 6.498 1.00 28.44 247 ALA A C 1
ATOM 1793 O O . ALA A 1 238 ? -15.273 5.446 6.514 1.00 26.58 247 ALA A O 1
ATOM 1795 N N . ILE A 1 239 ? -13.521 6.229 5.374 1.00 25.18 248 ILE A N 1
ATOM 1796 C CA . ILE A 1 239 ? -14.280 6.184 4.115 1.00 23.77 248 ILE A CA 1
ATOM 1797 C C . ILE A 1 239 ? -14.736 4.748 3.840 1.00 22.73 248 ILE A C 1
ATOM 1798 O O . ILE A 1 239 ? -13.944 3.815 3.929 1.00 21.85 248 ILE A O 1
ATOM 1803 N N . SER A 1 240 ? -16.010 4.570 3.509 1.00 21.91 249 SER A N 1
ATOM 1804 C CA . SER A 1 240 ? -16.528 3.219 3.241 1.00 22.97 249 SER A CA 1
ATOM 1805 C C . SER A 1 240 ? -16.005 2.596 1.943 1.00 21.82 249 SER A C 1
ATOM 1806 O O . SER A 1 240 ? -15.575 3.288 1.042 1.00 21.06 249 SER A O 1
ATOM 1809 N N . SER A 1 241 ? -16.039 1.266 1.873 1.00 21.51 250 SER A N 1
ATOM 1810 C CA . SER A 1 241 ? -15.688 0.559 0.643 1.00 21.04 250 SER A CA 1
ATOM 1811 C C . SER A 1 241 ? -16.417 1.091 -0.610 1.00 19.69 250 SER A C 1
ATOM 1812 O O . SER A 1 241 ? -15.788 1.383 -1.640 1.00 18.96 250 SER A O 1
ATOM 1815 N N . ILE A 1 242 ? -17.745 1.150 -0.549 1.00 19.18 251 ILE A N 1
ATOM 1816 C CA . ILE A 1 242 ? -18.524 1.650 -1.675 1.00 18.94 251 ILE A CA 1
ATOM 1817 C C . ILE A 1 242 ? -18.257 3.103 -2.031 1.00 18.45 251 ILE A C 1
ATOM 1818 O O . ILE A 1 242 ? -18.199 3.445 -3.234 1.00 18.53 251 ILE A O 1
ATOM 1823 N N . ASN A 1 243 ? -18.100 3.958 -1.026 1.00 17.66 252 ASN A N 1
ATOM 1824 C CA . ASN A 1 243 ? -17.912 5.386 -1.340 1.00 18.06 252 ASN A CA 1
ATOM 1825 C C . ASN A 1 243 ? -16.521 5.586 -1.953 1.00 18.01 252 ASN A C 1
ATOM 1826 O O . ASN A 1 243 ? -16.336 6.386 -2.875 1.00 19.02 252 ASN A O 1
ATOM 1831 N N . LEU A 1 244 ? -15.523 4.875 -1.432 1.00 18.78 253 LEU A N 1
ATOM 1832 C CA . LEU A 1 244 ? -14.192 4.968 -2.025 1.00 18.28 253 LEU A CA 1
ATOM 1833 C C . LEU A 1 244 ? -14.229 4.446 -3.476 1.00 19.36 253 LEU A C 1
ATOM 1834 O O . LEU A 1 244 ? -13.737 5.120 -4.391 1.00 18.71 253 LEU A O 1
ATOM 1839 N N . THR A 1 245 ? -14.762 3.245 -3.716 1.00 18.68 254 THR A N 1
ATOM 1840 C CA . THR A 1 245 ? -14.872 2.836 -5.132 1.00 19.57 254 THR A CA 1
ATOM 1841 C C . THR A 1 245 ? -15.697 3.786 -6.012 1.00 18.70 254 THR A C 1
ATOM 1842 O O . THR A 1 245 ? -15.354 3.999 -7.179 1.00 18.25 254 THR A O 1
ATOM 1846 N N . THR A 1 246 ? -16.729 4.401 -5.454 1.00 17.44 255 THR A N 1
ATOM 1847 C CA . THR A 1 246 ? -17.454 5.404 -6.256 1.00 17.53 255 THR A CA 1
ATOM 1848 C C . THR A 1 246 ? -16.570 6.596 -6.620 1.00 18.15 255 THR A C 1
ATOM 1849 O O . THR A 1 246 ? -16.543 7.023 -7.793 1.00 18.04 255 THR A O 1
ATOM 1853 N N . ALA A 1 247 ? -15.874 7.138 -5.612 1.00 18.82 256 ALA A N 1
ATOM 1854 C CA . ALA A 1 247 ? -14.978 8.273 -5.808 1.00 17.98 256 ALA A CA 1
ATOM 1855 C C . ALA A 1 247 ? -13.887 7.948 -6.829 1.00 18.76 256 ALA A C 1
ATOM 1856 O O . ALA A 1 247 ? -13.534 8.804 -7.649 1.00 19.22 256 ALA A O 1
ATOM 1858 N N . LEU A 1 248 ? -13.358 6.718 -6.801 1.00 18.91 257 LEU A N 1
ATOM 1859 C CA . LEU A 1 248 ? -12.318 6.309 -7.758 1.00 19.63 257 LEU A CA 1
ATOM 1860 C C . LEU A 1 248 ? -12.841 6.329 -9.174 1.00 18.34 257 LEU A C 1
ATOM 1861 O O . LEU A 1 248 ? -12.142 6.791 -10.080 1.00 19.08 257 LEU A O 1
ATOM 1866 N N . GLY A 1 249 ? -14.042 5.789 -9.381 1.00 17.73 258 GLY A N 1
ATOM 1867 C CA . GLY A 1 249 ? -14.685 5.863 -10.707 1.00 17.94 258 GLY A CA 1
ATOM 1868 C C . GLY A 1 249 ? -14.989 7.294 -11.167 1.00 17.50 258 GLY A C 1
ATOM 1869 O O . GLY A 1 249 ? -14.830 7.639 -12.340 1.00 16.90 258 GLY A O 1
ATOM 1870 N N . SER A 1 250 ? -15.446 8.132 -10.243 1.00 16.72 259 SER A N 1
ATOM 1871 C CA . SER A 1 250 ? -15.767 9.521 -10.549 1.00 17.06 259 SER A CA 1
ATOM 1872 C C . SER A 1 250 ? -14.488 10.269 -11.027 1.00 18.26 259 SER A C 1
ATOM 1873 O O . SER A 1 250 ? -14.533 11.009 -12.025 1.00 17.15 259 SER A O 1
ATOM 1876 N N . LEU A 1 251 ? -13.367 10.040 -10.340 1.00 17.76 260 LEU A N 1
ATOM 1877 C CA . LEU A 1 251 ? -12.097 10.642 -10.770 1.00 19.38 260 LEU A CA 1
ATOM 1878 C C . LEU A 1 251 ? -11.666 10.152 -12.143 1.00 18.81 260 LEU A C 1
ATOM 1879 O O . LEU A 1 251 ? -11.085 10.913 -12.896 1.00 18.61 260 LEU A O 1
ATOM 1884 N N . ALA A 1 252 ? -11.912 8.879 -12.454 1.00 18.38 261 ALA A N 1
ATOM 1885 C CA . ALA A 1 252 ? -11.551 8.383 -13.805 1.00 18.86 261 ALA A CA 1
ATOM 1886 C C . ALA A 1 252 ? -12.419 9.084 -14.856 1.00 19.31 261 ALA A C 1
ATOM 1887 O O . ALA A 1 252 ? -11.929 9.473 -15.922 1.00 20.13 261 ALA A O 1
ATOM 1889 N N . ASN A 1 253 ? -13.714 9.261 -14.569 1.00 18.46 262 ASN A N 1
ATOM 1890 C CA . ASN A 1 253 ? -14.593 9.986 -15.513 1.00 19.41 262 ASN A CA 1
ATOM 1891 C C . ASN A 1 253 ? -14.190 11.447 -15.673 1.00 19.16 262 ASN A C 1
ATOM 1892 O O . ASN A 1 253 ? -14.148 11.975 -16.779 1.00 18.65 262 ASN A O 1
ATOM 1897 N N . ILE A 1 254 ? -13.856 12.077 -14.557 1.00 19.76 263 ILE A N 1
ATOM 1898 C CA . ILE A 1 254 ? -13.344 13.458 -14.575 1.00 20.74 263 ILE A CA 1
ATOM 1899 C C . ILE A 1 254 ? -12.035 13.587 -15.380 1.00 20.77 263 ILE A C 1
ATOM 1900 O O . ILE A 1 254 ? -11.903 14.484 -16.179 1.00 21.61 263 ILE A O 1
ATOM 1905 N N . ALA A 1 255 ? -11.091 12.676 -15.192 1.00 20.80 264 ALA A N 1
ATOM 1906 C CA . ALA A 1 255 ? -9.807 12.776 -15.892 1.00 21.05 264 ALA A CA 1
ATOM 1907 C C . ALA A 1 255 ? -10.022 12.629 -17.404 1.00 21.42 264 ALA A C 1
ATOM 1908 O O . ALA A 1 255 ? -9.351 13.289 -18.235 1.00 19.57 264 ALA A O 1
ATOM 1910 N N . ARG A 1 256 ? -10.963 11.758 -17.761 1.00 19.58 265 ARG A N 1
ATOM 1911 C CA . ARG A 1 256 ? -11.230 11.486 -19.166 1.00 21.09 265 ARG A CA 1
ATOM 1912 C C . ARG A 1 256 ? -11.990 12.620 -19.844 1.00 20.88 265 ARG A C 1
ATOM 1913 O O . ARG A 1 256 ? -11.705 12.951 -21.017 1.00 22.76 265 ARG A O 1
ATOM 1921 N N . GLN A 1 257 ? -12.936 13.218 -19.121 1.00 19.81 266 GLN A N 1
ATOM 1922 C CA . GLN A 1 257 ? -13.755 14.287 -19.685 1.00 20.95 266 GLN A CA 1
ATOM 1923 C C . GLN A 1 257 ? -13.080 15.640 -19.570 1.00 20.88 266 GLN A C 1
ATOM 1924 O O . GLN A 1 257 ? -13.360 16.515 -20.372 1.00 20.78 266 GLN A O 1
ATOM 1930 N N . ARG A 1 258 ? -12.202 15.790 -18.573 1.00 20.89 267 ARG A N 1
ATOM 1931 C CA . ARG A 1 258 ? -11.544 17.062 -18.252 1.00 22.11 267 ARG A CA 1
ATOM 1932 C C . ARG A 1 258 ? -10.082 16.757 -17.940 1.00 22.26 267 ARG A C 1
ATOM 1933 O O . ARG A 1 258 ? -9.667 16.739 -16.792 1.00 22.42 267 ARG A O 1
ATOM 1941 N N . PRO A 1 259 ? -9.288 16.482 -18.977 1.00 23.76 268 PRO A N 1
ATOM 1942 C CA . PRO A 1 259 ? -7.936 15.980 -18.710 1.00 23.85 268 PRO A CA 1
ATOM 1943 C C . PRO A 1 259 ? -6.995 17.009 -18.082 1.00 24.98 268 PRO A C 1
ATOM 1944 O O . PRO A 1 259 ? -5.911 16.632 -17.656 1.00 23.53 268 PRO A O 1
ATOM 1948 N N . MET A 1 260 ? -7.405 18.269 -17.944 1.00 25.72 269 MET A N 1
ATOM 1949 C CA . MET A 1 260 ? -6.543 19.182 -17.176 1.00 28.76 269 MET A CA 1
ATOM 1950 C C . MET A 1 260 ? -6.453 18.770 -15.706 1.00 27.84 269 MET A C 1
ATOM 1951 O O . MET A 1 260 ? -5.649 19.314 -14.991 1.00 26.38 269 MET A O 1
ATOM 1956 N N . PHE A 1 261 ? -7.381 17.921 -15.247 1.00 26.11 270 PHE A N 1
ATOM 1957 C CA . PHE A 1 261 ? -7.318 17.405 -13.878 1.00 25.69 270 PHE A CA 1
ATOM 1958 C C . PHE A 1 261 ? -6.626 16.063 -13.815 1.00 25.43 270 PHE A C 1
ATOM 1959 O O . PHE A 1 261 ? -6.657 15.396 -12.766 1.00 23.96 270 PHE A O 1
ATOM 1967 N N . MET A 1 262 ? -6.076 15.602 -14.933 1.00 26.39 271 MET A N 1
ATOM 1968 C CA . MET A 1 262 ? -5.533 14.221 -14.939 1.00 27.38 271 MET A CA 1
ATOM 1969 C C . MET A 1 262 ? -4.425 14.062 -13.890 1.00 28.34 271 MET A C 1
ATOM 1970 O O . MET A 1 262 ? -4.312 13.012 -13.225 1.00 27.42 271 MET A O 1
ATOM 1975 N N . SER A 1 263 ? -3.691 15.152 -13.671 1.00 29.08 272 SER A N 1
ATOM 1976 C CA . SER A 1 263 ? -2.593 15.176 -12.728 1.00 31.43 272 SER A CA 1
ATOM 1977 C C . SER A 1 263 ? -3.079 14.982 -11.290 1.00 30.83 272 SER A C 1
ATOM 1978 O O . SER A 1 263 ? -2.550 14.131 -10.557 1.00 31.84 272 SER A O 1
ATOM 1981 N N . GLU A 1 264 ? -4.095 15.742 -10.893 1.00 29.99 273 GLU A N 1
ATOM 1982 C CA . GLU A 1 264 ? -4.729 15.545 -9.600 1.00 29.47 273 GLU A CA 1
ATOM 1983 C C . GLU A 1 264 ? -5.305 14.121 -9.429 1.00 27.55 273 GLU A C 1
ATOM 1984 O O . GLU A 1 264 ? -5.255 13.566 -8.331 1.00 27.94 273 GLU A O 1
ATOM 1990 N N . VAL A 1 265 ? -5.842 13.541 -10.500 1.00 24.76 274 VAL A N 1
ATOM 1991 C CA . VAL A 1 265 ? -6.489 12.245 -10.393 1.00 23.96 274 VAL A CA 1
ATOM 1992 C C . VAL A 1 265 ? -5.407 11.207 -10.149 1.00 24.45 274 VAL A C 1
ATOM 1993 O O . VAL A 1 265 ? -5.496 10.392 -9.220 1.00 24.45 274 VAL A O 1
ATOM 1997 N N . ILE A 1 266 ? -4.356 11.267 -10.953 1.00 25.38 275 ILE A N 1
ATOM 1998 C CA . ILE A 1 266 ? -3.237 10.332 -10.784 1.00 26.30 275 ILE A CA 1
ATOM 1999 C C . ILE A 1 266 ? -2.618 10.453 -9.381 1.00 27.13 275 ILE A C 1
ATOM 2000 O O . ILE A 1 266 ? -2.366 9.454 -8.712 1.00 27.00 275 ILE A O 1
ATOM 2005 N N . GLN A 1 267 ? -2.406 11.680 -8.925 1.00 29.06 276 GLN A N 1
ATOM 2006 C CA . GLN A 1 267 ? -1.920 11.913 -7.558 1.00 30.49 276 GLN A CA 1
ATOM 2007 C C . GLN A 1 267 ? -2.809 11.258 -6.493 1.00 29.46 276 GLN A C 1
ATOM 2008 O O . GLN A 1 267 ? -2.304 10.674 -5.530 1.00 29.30 276 GLN A O 1
ATOM 2014 N N . ALA A 1 268 ? -4.126 11.355 -6.663 1.00 26.98 277 ALA A N 1
ATOM 2015 C CA . ALA A 1 268 ? -5.061 10.753 -5.700 1.00 26.65 277 ALA A CA 1
ATOM 2016 C C . ALA A 1 268 ? -4.956 9.229 -5.721 1.00 25.68 277 ALA A C 1
ATOM 2017 O O . ALA A 1 268 ? -5.038 8.584 -4.669 1.00 25.19 277 ALA A O 1
ATOM 2019 N N . TYR A 1 269 ? -4.760 8.663 -6.909 1.00 24.76 278 TYR A N 1
ATOM 2020 C CA . TYR A 1 269 ? -4.604 7.235 -7.026 1.00 24.94 278 TYR A CA 1
ATOM 2021 C C . TYR A 1 269 ? -3.314 6.777 -6.335 1.00 26.47 278 TYR A C 1
ATOM 2022 O O . TYR A 1 269 ? -3.318 5.754 -5.611 1.00 25.20 278 TYR A O 1
ATOM 2031 N N . GLU A 1 270 ? -2.225 7.524 -6.553 1.00 28.11 279 GLU A N 1
ATOM 2032 C CA . GLU A 1 270 ? -0.940 7.227 -5.886 1.00 31.08 279 GLU A CA 1
ATOM 2033 C C . GLU A 1 270 ? -1.065 7.277 -4.363 1.00 30.99 279 GLU A C 1
ATOM 2034 O O . GLU A 1 270 ? -0.609 6.378 -3.682 1.00 31.85 279 GLU A O 1
ATOM 2040 N N . THR A 1 271 ? -1.652 8.354 -3.854 1.00 31.36 280 THR A N 1
ATOM 2041 C CA . THR A 1 271 ? -1.955 8.534 -2.422 1.00 32.30 280 THR A CA 1
ATOM 2042 C C . THR A 1 271 ? -2.747 7.388 -1.816 1.00 32.40 280 THR A C 1
ATOM 2043 O O . THR A 1 271 ? -2.348 6.841 -0.786 1.00 32.33 280 THR A O 1
ATOM 2047 N N . LEU A 1 272 ? -3.873 7.026 -2.442 1.00 32.06 281 LEU A N 1
ATOM 2048 C CA . LEU A 1 272 ? -4.646 5.887 -1.980 1.00 32.61 281 LEU A CA 1
ATOM 2049 C C . LEU A 1 272 ? -3.793 4.606 -1.984 1.00 33.80 281 LEU A C 1
ATOM 2050 O O . LEU A 1 272 ? -3.764 3.874 -0.991 1.00 33.17 281 LEU A O 1
ATOM 2055 N N . HIS A 1 273 ? -3.108 4.339 -3.094 1.00 34.52 282 HIS A N 1
ATOM 2056 C CA . HIS A 1 273 ? -2.327 3.122 -3.202 1.00 36.93 282 HIS A CA 1
ATOM 2057 C C . HIS A 1 273 ? -1.293 3.006 -2.069 1.00 38.14 282 HIS A C 1
ATOM 2058 O O . HIS A 1 273 ? -1.071 1.921 -1.551 1.00 38.78 282 HIS A O 1
ATOM 2065 N N . ALA A 1 274 ? -0.698 4.128 -1.678 1.00 39.19 283 ALA A N 1
ATOM 2066 C CA . ALA A 1 274 ? 0.295 4.146 -0.600 1.00 41.08 283 ALA A CA 1
ATOM 2067 C C . ALA A 1 274 ? -0.351 4.110 0.807 1.00 41.58 283 ALA A C 1
ATOM 2068 O O . ALA A 1 274 ? 0.292 3.698 1.776 1.00 42.16 283 ALA A O 1
ATOM 2070 N N . ASN A 1 275 ? -1.623 4.514 0.898 1.00 40.78 284 ASN A N 1
ATOM 2071 C CA . ASN A 1 275 ? -2.321 4.719 2.180 1.00 41.05 284 ASN A CA 1
ATOM 2072 C C . ASN A 1 275 ? -3.775 4.183 2.174 1.00 39.59 284 ASN A C 1
ATOM 2073 O O . ASN A 1 275 ? -4.708 4.946 2.395 1.00 37.72 284 ASN A O 1
ATOM 2078 N N . LEU A 1 276 ? -3.975 2.892 1.933 1.00 39.87 285 LEU A N 1
ATOM 2079 C CA . LEU A 1 276 ? -5.324 2.291 1.998 1.00 39.14 285 LEU A CA 1
ATOM 2080 C C . LEU A 1 276 ? -5.964 2.627 3.359 1.00 37.31 285 LEU A C 1
ATOM 2081 O O . LEU A 1 276 ? -5.322 2.453 4.381 1.00 38.11 285 LEU A O 1
ATOM 2086 N N . PRO A 1 277 ? -7.206 3.155 3.385 1.00 34.92 286 PRO A N 1
ATOM 2087 C CA . PRO A 1 277 ? -7.790 3.391 4.702 1.00 33.90 286 PRO A CA 1
ATOM 2088 C C . PRO A 1 277 ? -7.856 2.084 5.492 1.00 33.84 286 PRO A C 1
ATOM 2089 O O . PRO A 1 277 ? -8.311 1.053 4.964 1.00 31.69 286 PRO A O 1
ATOM 2093 N N . PRO A 1 278 ? -7.363 2.117 6.744 1.00 34.24 287 PRO A N 1
ATOM 2094 C CA . PRO A 1 278 ? -7.093 0.879 7.489 1.00 34.37 287 PRO A CA 1
ATOM 2095 C C . PRO A 1 278 ? -8.364 0.221 8.025 1.00 32.88 287 PRO A C 1
ATOM 2096 O O . PRO A 1 278 ? -8.299 -0.931 8.449 1.00 33.91 287 PRO A O 1
ATOM 2100 N N . THR A 1 279 ? -9.480 0.960 8.020 1.00 31.74 288 THR A N 1
ATOM 2101 C CA . THR A 1 279 ? -10.820 0.477 8.423 1.00 31.25 288 THR A CA 1
ATOM 2102 C C . THR A 1 279 ? -11.547 -0.463 7.437 1.00 29.82 288 THR A C 1
ATOM 2103 O O . THR A 1 279 ? -12.604 -1.046 7.760 1.00 29.00 288 THR A O 1
ATOM 2107 N N . LEU A 1 280 ? -11.021 -0.598 6.226 1.00 27.69 289 LEU A N 1
ATOM 2108 C CA . LEU A 1 280 ? -11.633 -1.523 5.254 1.00 25.66 289 LEU A CA 1
ATOM 2109 C C . LEU A 1 280 ? -11.417 -2.965 5.692 1.00 25.22 289 LEU A C 1
ATOM 2110 O O . LEU A 1 280 ? -10.296 -3.349 5.951 1.00 23.75 289 LEU A O 1
ATOM 2115 N N . ALA A 1 281 ? -12.486 -3.763 5.703 1.00 24.89 290 ALA A N 1
ATOM 2116 C CA . ALA A 1 281 ? -12.376 -5.190 5.974 1.00 26.42 290 ALA A CA 1
ATOM 2117 C C . ALA A 1 281 ? -11.604 -5.810 4.840 1.00 27.22 290 ALA A C 1
ATOM 2118 O O . ALA A 1 281 ? -11.458 -5.212 3.777 1.00 25.90 290 ALA A O 1
ATOM 2120 N N . LYS A 1 282 ? -11.137 -7.022 5.056 1.00 27.56 291 LYS A N 1
ATOM 2121 C CA . LYS A 1 282 ? -10.270 -7.693 4.094 1.00 29.10 291 LYS A CA 1
ATOM 2122 C C . LYS A 1 282 ? -10.865 -7.768 2.673 1.00 27.15 291 LYS A C 1
ATOM 2123 O O . LYS A 1 282 ? -10.158 -7.482 1.690 1.00 26.53 291 LYS A O 1
ATOM 2129 N N . SER A 1 283 ? -12.143 -8.157 2.551 1.00 24.76 292 SER A N 1
ATOM 2130 C CA . SER A 1 283 ? -12.708 -8.308 1.212 1.00 24.93 292 SER A CA 1
ATOM 2131 C C . SER A 1 283 ? -12.982 -6.929 0.580 1.00 23.74 292 SER A C 1
ATOM 2132 O O . SER A 1 283 ? -13.014 -6.780 -0.647 1.00 24.96 292 SER A O 1
ATOM 2135 N N . GLN A 1 284 ? -13.173 -5.925 1.429 1.00 23.64 293 GLN A N 1
ATOM 2136 C CA . GLN A 1 284 ? -13.366 -4.550 1.003 1.00 23.88 293 GLN A CA 1
ATOM 2137 C C . GLN A 1 284 ? -12.072 -3.992 0.443 1.00 24.34 293 GLN A C 1
ATOM 2138 O O . GLN A 1 284 ? -12.089 -3.358 -0.602 1.00 23.60 293 GLN A O 1
ATOM 2144 N N . VAL A 1 285 ? -10.943 -4.284 1.095 1.00 25.40 294 VAL A N 1
ATOM 2145 C CA . VAL A 1 285 ? -9.629 -3.899 0.545 1.00 26.14 294 VAL A CA 1
ATOM 2146 C C . VAL A 1 285 ? -9.457 -4.491 -0.865 1.00 26.53 294 VAL A C 1
ATOM 2147 O O . VAL A 1 285 ? -9.052 -3.782 -1.816 1.00 26.09 294 VAL A O 1
ATOM 2151 N N . SER A 1 286 ? -9.747 -5.782 -0.991 1.00 25.95 295 SER A N 1
ATOM 2152 C CA . SER A 1 286 ? -9.659 -6.455 -2.276 1.00 26.25 295 SER A CA 1
ATOM 2153 C C . SER A 1 286 ? -10.569 -5.795 -3.338 1.00 23.64 295 SER A C 1
ATOM 2154 O O . SER A 1 286 ? -10.155 -5.637 -4.462 1.00 23.38 295 SER A O 1
ATOM 2157 N N . SER A 1 287 ? -11.810 -5.485 -2.973 1.00 23.14 296 SER A N 1
ATOM 2158 C CA . SER A 1 287 ? -12.792 -4.872 -3.890 1.00 21.95 296 SER A CA 1
ATOM 2159 C C . SER A 1 287 ? -12.305 -3.522 -4.361 1.00 22.34 296 SER A C 1
ATOM 2160 O O . SER A 1 287 ? -12.380 -3.206 -5.568 1.00 21.21 296 SER A O 1
ATOM 2163 N N . VAL A 1 288 ? -11.757 -2.757 -3.415 1.00 22.44 297 VAL A N 1
ATOM 2164 C CA . VAL A 1 288 ? -11.241 -1.426 -3.711 1.00 22.86 297 VAL A CA 1
ATOM 2165 C C . VAL A 1 288 ? -9.990 -1.531 -4.593 1.00 23.40 297 VAL A C 1
ATOM 2166 O O . VAL A 1 288 ? -9.870 -0.790 -5.561 1.00 22.75 297 VAL A O 1
ATOM 2170 N N . ARG A 1 289 ? -9.069 -2.441 -4.265 1.00 24.05 298 ARG A N 1
ATOM 2171 C CA . ARG A 1 289 ? -7.828 -2.548 -5.034 1.00 25.17 298 ARG A CA 1
ATOM 2172 C C . ARG A 1 289 ? -8.113 -2.958 -6.466 1.00 23.92 298 ARG A C 1
ATOM 2173 O O . ARG A 1 289 ? -7.477 -2.475 -7.407 1.00 23.45 298 ARG A O 1
ATOM 2181 N N . LYS A 1 290 ? -9.075 -3.850 -6.631 1.00 23.55 299 LYS A N 1
ATOM 2182 C CA . LYS A 1 290 ? -9.484 -4.280 -7.958 1.00 22.66 299 LYS A CA 1
ATOM 2183 C C . LYS A 1 290 ? -10.021 -3.082 -8.767 1.00 22.36 299 LYS A C 1
ATOM 2184 O O . LYS A 1 290 ? -9.789 -2.990 -9.969 1.00 20.34 299 LYS A O 1
ATOM 2190 N N . ASN A 1 291 ? -10.742 -2.181 -8.105 1.00 21.26 300 ASN A N 1
ATOM 2191 C CA . ASN A 1 291 ? -11.262 -1.001 -8.808 1.00 22.26 300 ASN A CA 1
ATOM 2192 C C . ASN A 1 291 ? -10.172 0.044 -9.066 1.00 21.69 300 ASN A C 1
ATOM 2193 O O . ASN A 1 291 ? -10.213 0.727 -10.074 1.00 21.68 300 ASN A O 1
ATOM 2198 N N . LEU A 1 292 ? -9.190 0.151 -8.179 1.00 23.06 301 LEU A N 1
ATOM 2199 C CA . LEU A 1 292 ? -8.037 1.018 -8.454 1.00 23.45 301 LEU A CA 1
ATOM 2200 C C . LEU A 1 292 ? -7.326 0.581 -9.759 1.00 23.74 301 LEU A C 1
ATOM 2201 O O . LEU A 1 292 ? -7.089 1.400 -10.658 1.00 23.57 301 LEU A O 1
ATOM 2206 N N . LYS A 1 293 ? -7.057 -0.718 -9.892 1.00 22.60 302 LYS A N 1
ATOM 2207 C CA . LYS A 1 293 ? -6.455 -1.259 -11.123 1.00 23.24 302 LYS A CA 1
ATOM 2208 C C . LYS A 1 293 ? -7.307 -0.974 -12.356 1.00 23.01 302 LYS A C 1
ATOM 2209 O O . LYS A 1 293 ? -6.815 -0.463 -13.378 1.00 21.61 302 LYS A O 1
ATOM 2215 N N . LEU A 1 294 ? -8.589 -1.322 -12.256 1.00 22.64 303 LEU A N 1
ATOM 2216 C CA . LEU A 1 294 ? -9.540 -1.038 -13.320 1.00 23.30 303 LEU A CA 1
ATOM 2217 C C . LEU A 1 294 ? -9.496 0.440 -13.807 1.00 22.57 303 LEU A C 1
ATOM 2218 O O . LEU A 1 294 ? -9.350 0.720 -14.997 1.00 21.97 303 LEU A O 1
ATOM 2223 N N . HIS A 1 295 ? -9.608 1.374 -12.873 1.00 22.77 304 HIS A N 1
ATOM 2224 C CA . HIS A 1 295 ? -9.592 2.796 -13.203 1.00 22.91 304 HIS A CA 1
ATOM 2225 C C . HIS A 1 295 ? -8.224 3.319 -13.699 1.00 23.54 304 HIS A C 1
ATOM 2226 O O . HIS A 1 295 ? -8.188 4.198 -14.582 1.00 24.43 304 HIS A O 1
ATOM 2233 N N . LEU A 1 296 ? -7.121 2.771 -13.176 1.00 23.36 305 LEU A N 1
ATOM 2234 C CA . LEU A 1 296 ? -5.801 3.100 -13.713 1.00 24.25 305 LEU A CA 1
ATOM 2235 C C . LEU A 1 296 ? -5.658 2.664 -15.168 1.00 24.42 305 LEU A C 1
ATOM 2236 O O . LEU A 1 296 ? -5.121 3.417 -16.000 1.00 25.04 305 LEU A O 1
ATOM 2241 N N . LEU A 1 297 ? -6.077 1.434 -15.461 1.00 24.26 306 LEU A N 1
ATOM 2242 C CA . LEU A 1 297 ? -6.115 0.942 -16.842 1.00 26.17 306 LEU A CA 1
ATOM 2243 C C . LEU A 1 297 ? -6.957 1.853 -17.751 1.00 27.58 306 LEU A C 1
ATOM 2244 O O . LEU A 1 297 ? -6.548 2.188 -18.881 1.00 27.74 306 LEU A O 1
ATOM 2249 N N . SER A 1 298 ? -8.107 2.279 -17.238 1.00 26.55 307 SER A N 1
ATOM 2250 C CA . SER A 1 298 ? -9.007 3.148 -17.979 1.00 28.59 307 SER A CA 1
ATOM 2251 C C . SER A 1 298 ? -8.327 4.494 -18.322 1.00 27.90 307 SER A C 1
ATOM 2252 O O . SER A 1 298 ? -8.396 4.992 -19.453 1.00 27.84 307 SER A O 1
ATOM 2255 N N . VAL A 1 299 ? -7.624 5.069 -17.358 1.00 26.94 308 VAL A N 1
ATOM 2256 C CA . VAL A 1 299 ? -7.022 6.361 -17.587 1.00 27.34 308 VAL A CA 1
ATOM 2257 C C . VAL A 1 299 ? -5.823 6.186 -18.545 1.00 28.39 308 VAL A C 1
ATOM 2258 O O . VAL A 1 299 ? -5.535 7.053 -19.375 1.00 29.14 308 VAL A O 1
ATOM 2262 N N . LEU A 1 300 ? -5.139 5.054 -18.436 1.00 28.94 309 LEU A N 1
ATOM 2263 C CA . LEU A 1 300 ? -4.017 4.739 -19.325 1.00 30.23 309 LEU A CA 1
ATOM 2264 C C . LEU A 1 300 ? -4.424 4.774 -20.794 1.00 30.90 309 LEU A C 1
ATOM 2265 O O . LEU A 1 300 ? -3.663 5.246 -21.646 1.00 31.15 309 LEU A O 1
ATOM 2270 N N . LYS A 1 301 ? -5.622 4.263 -21.079 1.00 30.83 310 LYS A N 1
ATOM 2271 C CA . LYS A 1 301 ? -6.135 4.202 -22.446 1.00 32.57 310 LYS A CA 1
ATOM 2272 C C . LYS A 1 301 ? -6.386 5.576 -23.066 1.00 31.69 310 LYS A C 1
ATOM 2273 O O . LYS A 1 301 ? -6.401 5.677 -24.275 1.00 32.10 310 LYS A O 1
ATOM 2279 N N . HIS A 1 302 ? -6.578 6.606 -22.238 1.00 29.76 311 HIS A N 1
ATOM 2280 C CA . HIS A 1 302 ? -6.952 7.953 -22.704 1.00 29.32 311 HIS A CA 1
ATOM 2281 C C . HIS A 1 302 ? -5.721 8.653 -23.307 1.00 31.06 311 HIS A C 1
ATOM 2282 O O . HIS A 1 302 ? -4.636 8.622 -22.704 1.00 29.16 311 HIS A O 1
ATOM 2289 N N . PRO A 1 303 ? -5.889 9.293 -24.497 1.00 32.04 312 PRO A N 1
ATOM 2290 C CA . PRO A 1 303 ? -4.727 9.878 -25.185 1.00 33.50 312 PRO A CA 1
ATOM 2291 C C . PRO A 1 303 ? -3.906 10.805 -24.281 1.00 33.99 312 PRO A C 1
ATOM 2292 O O . PRO A 1 303 ? -2.697 10.893 -24.465 1.00 35.65 312 PRO A O 1
ATOM 2296 N N . ALA A 1 304 ? -4.530 11.474 -23.304 1.00 32.49 313 ALA A N 1
ATOM 2297 C CA . ALA A 1 304 ? -3.804 12.430 -22.487 1.00 33.20 313 ALA A CA 1
ATOM 2298 C C . ALA A 1 304 ? -2.960 11.840 -21.367 1.00 33.42 313 ALA A C 1
ATOM 2299 O O . ALA A 1 304 ? -2.326 12.588 -20.651 1.00 33.95 313 ALA A O 1
ATOM 2301 N N . SER A 1 305 ? -2.983 10.515 -21.198 1.00 33.05 314 SER A N 1
ATOM 2302 C CA . SER A 1 305 ? -2.183 9.838 -20.164 1.00 33.63 314 SER A CA 1
ATOM 2303 C C . SER A 1 305 ? -0.703 9.654 -20.542 1.00 34.97 314 SER A C 1
ATOM 2304 O O . SER A 1 305 ? 0.071 9.160 -19.724 1.00 33.37 314 SER A O 1
ATOM 2307 N N . LEU A 1 306 ? -0.351 10.002 -21.786 1.00 37.81 315 LEU A N 1
ATOM 2308 C CA . LEU A 1 306 ? 1.034 10.011 -22.308 1.00 40.78 315 LEU A CA 1
ATOM 2309 C C . LEU A 1 306 ? 1.978 10.723 -21.358 1.00 41.44 315 LEU A C 1
ATOM 2310 O O . LEU A 1 306 ? 3.162 10.378 -21.251 1.00 43.31 315 LEU A O 1
ATOM 2315 N N . GLU A 1 307 ? 1.461 11.767 -20.731 1.00 41.31 316 GLU A N 1
ATOM 2316 C CA . GLU A 1 307 ? 2.218 12.622 -19.834 1.00 41.59 316 GLU A CA 1
ATOM 2317 C C . GLU A 1 307 ? 2.465 12.002 -18.452 1.00 40.59 316 GLU A C 1
ATOM 2318 O O . GLU A 1 307 ? 3.285 12.519 -17.684 1.00 40.54 316 GLU A O 1
ATOM 2324 N N . PHE A 1 308 ? 1.751 10.909 -18.124 1.00 38.47 317 PHE A N 1
ATOM 2325 C CA . PHE A 1 308 ? 1.805 10.288 -16.785 1.00 36.47 317 PHE A CA 1
ATOM 2326 C C . PHE A 1 308 ? 2.081 8.788 -16.859 1.00 35.78 317 PHE A C 1
ATOM 2327 O O . PHE A 1 308 ? 1.883 8.055 -15.892 1.00 34.95 317 PHE A O 1
ATOM 2335 N N . GLN A 1 309 ? 2.532 8.341 -18.021 1.00 35.71 318 GLN A N 1
ATOM 2336 C CA . GLN A 1 309 ? 2.550 6.928 -18.357 1.00 35.88 318 GLN A CA 1
ATOM 2337 C C . GLN A 1 309 ? 3.507 6.132 -17.492 1.00 35.09 318 GLN A C 1
ATOM 2338 O O . GLN A 1 309 ? 3.176 5.026 -17.079 1.00 34.08 318 GLN A O 1
ATOM 2344 N N . ALA A 1 310 ? 4.685 6.702 -17.198 1.00 35.72 319 ALA A N 1
ATOM 2345 C CA . ALA A 1 310 ? 5.642 6.019 -16.329 1.00 35.67 319 ALA A CA 1
ATOM 2346 C C . ALA A 1 310 ? 5.022 5.833 -14.935 1.00 34.65 319 ALA A C 1
ATOM 2347 O O . ALA A 1 310 ? 5.091 4.755 -14.380 1.00 34.82 319 ALA A O 1
ATOM 2349 N N . GLN A 1 311 ? 4.374 6.865 -14.400 1.00 33.76 320 GLN A N 1
ATOM 2350 C CA . GLN A 1 311 ? 3.688 6.755 -13.101 1.00 33.83 320 GLN A CA 1
ATOM 2351 C C . GLN A 1 311 ? 2.525 5.758 -13.052 1.00 33.46 320 GLN A C 1
ATOM 2352 O O . GLN A 1 311 ? 2.338 5.047 -12.059 1.00 34.27 320 GLN A O 1
ATOM 2358 N N . ILE A 1 312 ? 1.701 5.744 -14.093 1.00 31.93 321 ILE A N 1
ATOM 2359 C CA . ILE A 1 312 ? 0.587 4.806 -14.101 1.00 31.00 321 ILE A CA 1
ATOM 2360 C C . ILE A 1 312 ? 1.117 3.380 -14.173 1.00 31.61 321 ILE A C 1
ATOM 2361 O O . ILE A 1 312 ? 0.655 2.520 -13.448 1.00 30.65 321 ILE A O 1
ATOM 2366 N N . THR A 1 313 ? 2.094 3.163 -15.051 1.00 33.71 322 THR A N 1
ATOM 2367 C CA . THR A 1 313 ? 2.721 1.849 -15.242 1.00 36.23 322 THR A CA 1
ATOM 2368 C C . THR A 1 313 ? 3.246 1.319 -13.910 1.00 36.65 322 THR A C 1
ATOM 2369 O O . THR A 1 313 ? 3.018 0.150 -13.563 1.00 36.30 322 THR A O 1
ATOM 2373 N N . THR A 1 314 ? 3.946 2.191 -13.178 1.00 37.02 323 THR A N 1
ATOM 2374 C CA . THR A 1 314 ? 4.535 1.833 -11.891 1.00 37.78 323 THR A CA 1
ATOM 2375 C C . THR A 1 314 ? 3.478 1.379 -10.904 1.00 36.80 323 THR A C 1
ATOM 2376 O O . THR A 1 314 ? 3.626 0.319 -10.306 1.00 36.14 323 THR A O 1
ATOM 2380 N N . LEU A 1 315 ? 2.393 2.146 -10.762 1.00 36.26 324 LEU A N 1
ATOM 2381 C CA . LEU A 1 315 ? 1.276 1.735 -9.890 1.00 35.54 324 LEU A CA 1
ATOM 2382 C C . LEU A 1 315 ? 0.612 0.432 -10.299 1.00 34.95 324 LEU A C 1
ATOM 2383 O O . LEU A 1 315 ? 0.205 -0.375 -9.446 1.00 34.77 324 LEU A O 1
ATOM 2388 N N . LEU A 1 316 ? 0.448 0.240 -11.608 1.00 33.88 325 LEU A N 1
ATOM 2389 C CA . LEU A 1 316 ? -0.196 -0.960 -12.094 1.00 33.89 325 LEU A CA 1
ATOM 2390 C C . LEU A 1 316 ? 0.687 -2.189 -11.828 1.00 35.23 325 LEU A C 1
ATOM 2391 O O . LEU A 1 316 ? 0.186 -3.221 -11.427 1.00 34.07 325 LEU A O 1
ATOM 2396 N N . VAL A 1 317 ? 1.992 -2.074 -12.055 1.00 37.34 326 VAL A N 1
ATOM 2397 C CA . VAL A 1 317 ? 2.914 -3.186 -11.725 1.00 39.94 326 VAL A CA 1
ATOM 2398 C C . VAL A 1 317 ? 2.802 -3.545 -10.228 1.00 41.68 326 VAL A C 1
ATOM 2399 O O . VAL A 1 317 ? 2.538 -4.691 -9.881 1.00 41.98 326 VAL A O 1
ATOM 2403 N N . ASP A 1 318 ? 2.944 -2.546 -9.364 1.00 43.43 327 ASP A N 1
ATOM 2404 C CA . ASP A 1 318 ? 2.670 -2.693 -7.931 1.00 45.76 327 ASP A CA 1
ATOM 2405 C C . ASP A 1 318 ? 1.404 -3.467 -7.576 1.00 45.54 327 ASP A C 1
ATOM 2406 O O . ASP A 1 318 ? 1.409 -4.273 -6.641 1.00 45.99 327 ASP A O 1
ATOM 2411 N N . LEU A 1 319 ? 0.311 -3.211 -8.297 1.00 45.48 328 LEU A N 1
ATOM 2412 C CA . LEU A 1 319 ? -0.967 -3.865 -7.999 1.00 45.22 328 LEU A CA 1
ATOM 2413 C C . LEU A 1 319 ? -1.036 -5.291 -8.532 1.00 45.56 328 LEU A C 1
ATOM 2414 O O . LEU A 1 319 ? -2.052 -5.961 -8.392 1.00 45.38 328 LEU A O 1
ATOM 2419 N N . GLY A 1 320 ? 0.046 -5.738 -9.154 1.00 46.05 329 GLY A N 1
ATOM 2420 C CA . GLY A 1 320 ? 0.130 -7.090 -9.660 1.00 46.68 329 GLY A CA 1
ATOM 2421 C C . GLY A 1 320 ? -0.379 -7.239 -11.068 1.00 46.60 329 GLY A C 1
ATOM 2422 O O . GLY A 1 320 ? -0.697 -8.346 -11.496 1.00 47.27 329 GLY A O 1
ATOM 2423 N N . THR A 1 321 ? -0.455 -6.133 -11.806 1.00 46.13 330 THR A N 1
ATOM 2424 C CA . THR A 1 321 ? -0.908 -6.193 -13.196 1.00 45.63 330 THR A CA 1
ATOM 2425 C C . THR A 1 321 ? 0.225 -6.713 -14.069 1.00 47.00 330 THR A C 1
ATOM 2426 O O . THR A 1 321 ? 1.331 -6.169 -14.019 1.00 47.01 330 THR A O 1
ATOM 2430 N N . PRO A 1 322 ? -0.042 -7.763 -14.875 1.00 47.72 331 PRO A N 1
ATOM 2431 C CA . PRO A 1 322 ? 0.990 -8.284 -15.783 1.00 48.75 331 PRO A CA 1
ATOM 2432 C C . PRO A 1 322 ? 1.384 -7.256 -16.844 1.00 49.38 331 PRO A C 1
ATOM 2433 O O . PRO A 1 322 ? 0.535 -6.477 -17.320 1.00 48.51 331 PRO A O 1
ATOM 2437 N N . GLN A 1 323 ? 2.669 -7.251 -17.192 1.00 50.28 332 GLN A N 1
ATOM 2438 C CA . GLN A 1 323 ? 3.216 -6.342 -18.195 1.00 51.35 332 GLN A CA 1
ATOM 2439 C C . GLN A 1 323 ? 2.381 -6.404 -19.478 1.00 51.10 332 GLN A C 1
ATOM 2440 O O . GLN A 1 323 ? 2.137 -5.373 -20.126 1.00 50.88 332 GLN A O 1
ATOM 2446 N N . ALA A 1 324 ? 1.932 -7.616 -19.815 1.00 50.54 333 ALA A N 1
ATOM 2447 C CA . ALA A 1 324 ? 1.151 -7.864 -21.023 1.00 50.34 333 ALA A CA 1
ATOM 2448 C C . ALA A 1 324 ? -0.215 -7.186 -20.990 1.00 48.87 333 ALA A C 1
ATOM 2449 O O . ALA A 1 324 ? -0.690 -6.684 -22.013 1.00 49.38 333 ALA A O 1
ATOM 2451 N N . GLU A 1 325 ? -0.852 -7.176 -19.823 1.00 47.54 334 GLU A N 1
ATOM 2452 C CA . GLU A 1 325 ? -2.136 -6.497 -19.688 1.00 45.91 334 GLU A CA 1
ATOM 2453 C C . GLU A 1 325 ? -1.993 -4.971 -19.854 1.00 44.94 334 GLU A C 1
ATOM 2454 O O . GLU A 1 325 ? -2.846 -4.326 -20.446 1.00 43.95 334 GLU A O 1
ATOM 2460 N N . ILE A 1 326 ? -0.903 -4.412 -19.336 1.00 44.68 335 ILE A N 1
ATOM 2461 C CA . ILE A 1 326 ? -0.642 -2.976 -19.460 1.00 44.67 335 ILE A CA 1
ATOM 2462 C C . ILE A 1 326 ? -0.553 -2.554 -20.933 1.00 45.31 335 ILE A C 1
ATOM 2463 O O . ILE A 1 326 ? -1.263 -1.649 -21.363 1.00 44.70 335 ILE A O 1
ATOM 2468 N N . ALA A 1 327 ? 0.273 -3.254 -21.705 1.00 47.01 336 ALA A N 1
ATOM 2469 C CA . ALA A 1 327 ? 0.423 -3.014 -23.150 1.00 48.48 336 ALA A CA 1
ATOM 2470 C C . ALA A 1 327 ? -0.907 -3.014 -23.910 1.00 49.12 336 ALA A C 1
ATOM 2471 O O . ALA A 1 327 ? -1.110 -2.204 -24.823 1.00 49.40 336 ALA A O 1
ATOM 2473 N N . ARG A 1 328 ? -1.821 -3.905 -23.519 1.00 49.65 337 ARG A N 1
ATOM 2474 C CA . ARG A 1 328 ? -3.151 -3.997 -24.135 1.00 49.97 337 ARG A CA 1
ATOM 2475 C C . ARG A 1 328 ? -3.947 -2.715 -23.915 1.00 50.32 337 ARG A C 1
ATOM 2476 O O . ARG A 1 328 ? -4.801 -2.345 -24.727 1.00 50.82 337 ARG A O 1
ATOM 2484 N N . ASN A 1 329 ? -3.657 -2.015 -22.821 1.00 50.29 338 ASN A N 1
ATOM 2485 C CA . ASN A 1 329 ? -4.400 -0.803 -22.489 1.00 50.19 338 ASN A CA 1
ATOM 2486 C C . ASN A 1 329 ? -3.666 0.490 -22.812 1.00 51.49 338 ASN A C 1
ATOM 2487 O O . ASN A 1 329 ? -4.033 1.561 -22.318 1.00 50.82 338 ASN A O 1
ATOM 2492 N N . MET A 1 330 ? -2.642 0.382 -23.650 1.00 53.70 339 MET A N 1
ATOM 2493 C CA . MET A 1 330 ? -1.720 1.486 -23.923 1.00 55.90 339 MET A CA 1
ATOM 2494 C C . MET A 1 330 ? -2.197 2.604 -24.876 1.00 57.15 339 MET A C 1
ATOM 2495 O O . MET A 1 330 ? -2.315 3.761 -24.455 1.00 57.23 339 MET A O 1
ATOM 2500 N N . PRO A 1 331 ? -2.416 2.285 -26.169 1.00 58.85 340 PRO A N 1
ATOM 2501 C CA . PRO A 1 331 ? -2.742 3.390 -27.071 1.00 59.60 340 PRO A CA 1
ATOM 2502 C C . PRO A 1 331 ? -4.108 3.242 -27.749 1.00 59.88 340 PRO A C 1
ATOM 2503 O O . PRO A 1 331 ? -4.175 2.938 -28.947 1.00 60.83 340 PRO A O 1
ATOM 2507 N N . LEU B 2 26 ? -37.236 -6.522 -4.815 1.00 40.34 6 LEU B N 1
ATOM 2508 C CA . LEU B 2 26 ? -35.765 -6.513 -5.114 1.00 38.13 6 LEU B CA 1
ATOM 2509 C C . LEU B 2 26 ? -35.540 -7.192 -6.447 1.00 36.39 6 LEU B C 1
ATOM 2510 O O . LEU B 2 26 ? -35.929 -8.334 -6.624 1.00 36.79 6 LEU B O 1
ATOM 2515 N N . ARG B 2 27 ? -34.941 -6.476 -7.387 1.00 34.04 7 ARG B N 1
ATOM 2516 C CA . ARG B 2 27 ? -34.684 -7.031 -8.712 1.00 32.17 7 ARG B CA 1
ATOM 2517 C C . ARG B 2 27 ? -33.270 -7.564 -8.737 1.00 29.18 7 ARG B C 1
ATOM 2518 O O . ARG B 2 27 ? -32.307 -6.781 -8.647 1.00 27.97 7 ARG B O 1
ATOM 2526 N N . VAL B 2 28 ? -33.138 -8.884 -8.853 1.00 27.16 8 VAL B N 1
ATOM 2527 C CA . VAL B 2 28 ? -31.819 -9.525 -8.809 1.00 25.39 8 VAL B CA 1
ATOM 2528 C C . VAL B 2 28 ? -31.445 -10.145 -10.155 1.00 24.68 8 VAL B C 1
ATOM 2529 O O . VAL B 2 28 ? -32.321 -10.648 -10.877 1.00 24.46 8 VAL B O 1
ATOM 2533 N N . ALA B 2 29 ? -30.157 -10.104 -10.477 1.00 22.82 9 ALA B N 1
ATOM 2534 C CA . ALA B 2 29 ? -29.561 -10.895 -11.551 1.00 22.66 9 ALA B CA 1
ATOM 2535 C C . ALA B 2 29 ? -28.528 -11.795 -10.922 1.00 22.81 9 ALA B C 1
ATOM 2536 O O . ALA B 2 29 ? -27.780 -11.357 -10.038 1.00 23.35 9 ALA B O 1
ATOM 2538 N N . VAL B 2 30 ? -28.536 -13.066 -11.318 1.00 21.68 10 VAL B N 1
ATOM 2539 C CA . VAL B 2 30 ? -27.479 -13.980 -10.932 1.00 21.39 10 VAL B CA 1
ATOM 2540 C C . VAL B 2 30 ? -26.716 -14.397 -12.185 1.00 21.88 10 VAL B C 1
ATOM 2541 O O . VAL B 2 30 ? -27.327 -14.739 -13.206 1.00 21.36 10 VAL B O 1
ATOM 2545 N N . VAL B 2 31 ? -25.378 -14.352 -12.097 1.00 22.02 11 VAL B N 1
ATOM 2546 C CA . VAL B 2 31 ? -24.505 -14.502 -13.268 1.00 22.19 11 VAL B CA 1
ATOM 2547 C C . VAL B 2 31 ? -23.435 -15.582 -13.023 1.00 22.37 11 VAL B C 1
ATOM 2548 O O . VAL B 2 31 ? -22.722 -15.563 -12.010 1.00 23.13 11 VAL B O 1
ATOM 2552 N N . SER B 2 32 ? -23.331 -16.542 -13.941 1.00 23.23 12 SER B N 1
ATOM 2553 C CA . SER B 2 32 ? -22.237 -17.495 -13.857 1.00 23.88 12 SER B CA 1
ATOM 2554 C C . SER B 2 32 ? -21.446 -17.398 -15.160 1.00 24.68 12 SER B C 1
ATOM 2555 O O . SER B 2 32 ? -21.462 -16.348 -15.834 1.00 24.36 12 SER B O 1
ATOM 2558 N N . SER B 2 33 ? -20.754 -18.467 -15.527 1.00 25.13 13 SER B N 1
ATOM 2559 C CA . SER B 2 33 ? -19.968 -18.411 -16.770 1.00 27.07 13 SER B CA 1
ATOM 2560 C C . SER B 2 33 ? -20.751 -18.835 -18.001 1.00 27.62 13 SER B C 1
ATOM 2561 O O . SER B 2 33 ? -20.802 -18.108 -19.012 1.00 28.43 13 SER B O 1
ATOM 2564 N N . SER B 2 34 ? -21.406 -19.986 -17.899 1.00 27.91 14 SER B N 1
ATOM 2565 C CA . SER B 2 34 ? -22.131 -20.580 -19.023 1.00 28.74 14 SER B CA 1
ATOM 2566 C C . SER B 2 34 ? -23.653 -20.408 -18.942 1.00 28.52 14 SER B C 1
ATOM 2567 O O . SER B 2 34 ? -24.344 -20.798 -19.868 1.00 29.04 14 SER B O 1
ATOM 2570 N N . ASN B 2 35 ? -24.156 -19.827 -17.840 1.00 27.40 15 ASN B N 1
ATOM 2571 C CA . ASN B 2 35 ? -25.616 -19.767 -17.537 1.00 26.89 15 ASN B CA 1
ATOM 2572 C C . ASN B 2 35 ? -26.258 -21.150 -17.690 1.00 27.36 15 ASN B C 1
ATOM 2573 O O . ASN B 2 35 ? -27.304 -21.321 -18.360 1.00 28.45 15 ASN B O 1
ATOM 2578 N N . GLN B 2 36 ? -25.631 -22.138 -17.057 1.00 26.87 16 GLN B N 1
ATOM 2579 C CA . GLN B 2 36 ? -26.129 -23.524 -17.130 1.00 27.24 16 GLN B CA 1
ATOM 2580 C C . GLN B 2 36 ? -26.426 -24.104 -15.750 1.00 27.30 16 GLN B C 1
ATOM 2581 O O . GLN B 2 36 ? -27.417 -24.810 -15.577 1.00 25.19 16 GLN B O 1
ATOM 2587 N N . ASN B 2 37 ? -25.534 -23.810 -14.793 1.00 26.27 17 ASN B N 1
ATOM 2588 C CA . ASN B 2 37 ? -25.500 -24.521 -13.526 1.00 26.71 17 ASN B CA 1
ATOM 2589 C C . ASN B 2 37 ? -25.678 -23.591 -12.308 1.00 25.82 17 ASN B C 1
ATOM 2590 O O . ASN B 2 37 ? -26.758 -23.521 -11.766 1.00 26.24 17 ASN B O 1
ATOM 2595 N N . ARG B 2 38 ? -24.629 -22.883 -11.888 1.00 25.00 18 ARG B N 1
ATOM 2596 C CA . ARG B 2 38 ? -24.724 -22.053 -10.678 1.00 24.49 18 ARG B CA 1
ATOM 2597 C C . ARG B 2 38 ? -25.816 -20.971 -10.749 1.00 24.24 18 ARG B C 1
ATOM 2598 O O . ARG B 2 38 ? -26.617 -20.805 -9.817 1.00 24.29 18 ARG B O 1
ATOM 2606 N N . SER B 2 39 ? -25.885 -20.265 -11.871 1.00 23.30 19 SER B N 1
ATOM 2607 C CA . SER B 2 39 ? -26.855 -19.190 -12.013 1.00 23.07 19 SER B CA 1
ATOM 2608 C C . SER B 2 39 ? -28.281 -19.714 -12.189 1.00 23.76 19 SER B C 1
ATOM 2609 O O . SER B 2 39 ? -29.220 -19.071 -11.751 1.00 25.41 19 SER B O 1
ATOM 2612 N N . MET B 2 40 ? -28.440 -20.888 -12.795 1.00 24.67 20 MET B N 1
ATOM 2613 C CA . MET B 2 40 ? -29.755 -21.448 -13.047 1.00 26.21 20 MET B CA 1
ATOM 2614 C C . MET B 2 40 ? -30.359 -22.113 -11.796 1.00 26.86 20 MET B C 1
ATOM 2615 O O . MET B 2 40 ? -31.562 -21.993 -11.544 1.00 27.12 20 MET B O 1
ATOM 2620 N N . GLU B 2 41 ? -29.523 -22.811 -11.041 1.00 27.26 21 GLU B N 1
ATOM 2621 C CA . GLU B 2 41 ? -29.905 -23.270 -9.691 1.00 28.29 21 GLU B CA 1
ATOM 2622 C C . GLU B 2 41 ? -30.400 -22.098 -8.830 1.00 27.33 21 GLU B C 1
ATOM 2623 O O . GLU B 2 41 ? -31.407 -22.213 -8.112 1.00 28.37 21 GLU B O 1
ATOM 2629 N N . ALA B 2 42 ? -29.707 -20.966 -8.913 1.00 25.82 22 ALA B N 1
ATOM 2630 C CA . ALA B 2 42 ? -30.075 -19.790 -8.124 1.00 25.66 22 ALA B CA 1
ATOM 2631 C C . ALA B 2 42 ? -31.334 -19.143 -8.699 1.00 25.70 22 ALA B C 1
ATOM 2632 O O . ALA B 2 42 ? -32.184 -18.742 -7.952 1.00 25.34 22 ALA B O 1
ATOM 2634 N N . HIS B 2 43 ? -31.432 -19.058 -10.031 1.00 25.67 23 HIS B N 1
ATOM 2635 C CA . HIS B 2 43 ? -32.611 -18.507 -10.710 1.00 26.93 23 HIS B CA 1
ATOM 2636 C C . HIS B 2 43 ? -33.818 -19.297 -10.225 1.00 28.21 23 HIS B C 1
ATOM 2637 O O . HIS B 2 43 ? -34.810 -18.710 -9.784 1.00 28.85 23 HIS B O 1
ATOM 2644 N N . ASN B 2 44 ? -33.706 -20.623 -10.265 1.00 28.46 24 ASN B N 1
ATOM 2645 C CA . ASN B 2 44 ? -34.803 -21.501 -9.861 1.00 30.64 24 ASN B CA 1
ATOM 2646 C C . ASN B 2 44 ? -35.237 -21.264 -8.398 1.00 30.46 24 ASN B C 1
ATOM 2647 O O . ASN B 2 44 ? -36.433 -21.035 -8.141 1.00 30.91 24 ASN B O 1
ATOM 2652 N N . ILE B 2 45 ? -34.296 -21.301 -7.451 1.00 29.92 25 ILE B N 1
ATOM 2653 C CA . ILE B 2 45 ? -34.646 -21.108 -6.029 1.00 29.89 25 ILE B CA 1
ATOM 2654 C C . ILE B 2 45 ? -35.234 -19.691 -5.812 1.00 29.92 25 ILE B C 1
ATOM 2655 O O . ILE B 2 45 ? -36.302 -19.528 -5.194 1.00 29.74 25 ILE B O 1
ATOM 2660 N N . LEU B 2 46 ? -34.557 -18.667 -6.342 1.00 28.02 26 LEU B N 1
ATOM 2661 C CA . LEU B 2 46 ? -35.017 -17.278 -6.127 1.00 28.32 26 LEU B CA 1
ATOM 2662 C C . LEU B 2 46 ? -36.406 -17.096 -6.710 1.00 29.24 26 LEU B C 1
ATOM 2663 O O . LEU B 2 46 ? -37.283 -16.539 -6.054 1.00 28.75 26 LEU B O 1
ATOM 2668 N N . SER B 2 47 ? -36.598 -17.600 -7.933 1.00 30.27 27 SER B N 1
ATOM 2669 C CA . SER B 2 47 ? -37.874 -17.437 -8.622 1.00 32.77 27 SER B CA 1
ATOM 2670 C C . SER B 2 47 ? -38.994 -18.087 -7.801 1.00 33.60 27 SER B C 1
ATOM 2671 O O . SER B 2 47 ? -40.039 -17.491 -7.608 1.00 33.68 27 SER B O 1
ATOM 2674 N N . LYS B 2 48 ? -38.739 -19.292 -7.293 1.00 34.33 28 LYS B N 1
ATOM 2675 C CA . LYS B 2 48 ? -39.711 -20.044 -6.488 1.00 36.33 28 LYS B CA 1
ATOM 2676 C C . LYS B 2 48 ? -40.026 -19.359 -5.170 1.00 36.64 28 LYS B C 1
ATOM 2677 O O . LYS B 2 48 ? -41.141 -19.471 -4.648 1.00 38.18 28 LYS B O 1
ATOM 2683 N N . ARG B 2 49 ? -39.055 -18.627 -4.640 1.00 35.14 29 ARG B N 1
ATOM 2684 C CA . ARG B 2 49 ? -39.262 -17.908 -3.398 1.00 35.78 29 ARG B CA 1
ATOM 2685 C C . ARG B 2 49 ? -39.708 -16.467 -3.571 1.00 34.98 29 ARG B C 1
ATOM 2686 O O . ARG B 2 49 ? -39.628 -15.665 -2.648 1.00 35.50 29 ARG B O 1
ATOM 2694 N N . GLY B 2 50 ? -40.224 -16.160 -4.757 1.00 35.02 30 GLY B N 1
ATOM 2695 C CA . GLY B 2 50 ? -40.953 -14.913 -4.982 1.00 34.58 30 GLY B CA 1
ATOM 2696 C C . GLY B 2 50 ? -40.114 -13.693 -5.353 1.00 33.68 30 GLY B C 1
ATOM 2697 O O . GLY B 2 50 ? -40.632 -12.579 -5.316 1.00 34.38 30 GLY B O 1
ATOM 2698 N N . PHE B 2 51 ? -38.843 -13.885 -5.721 1.00 31.55 31 PHE B N 1
ATOM 2699 C CA . PHE B 2 51 ? -37.988 -12.756 -6.165 1.00 30.80 31 PHE B CA 1
ATOM 2700 C C . PHE B 2 51 ? -38.125 -12.516 -7.646 1.00 30.76 31 PHE B C 1
ATOM 2701 O O . PHE B 2 51 ? -38.430 -13.427 -8.402 1.00 31.07 31 PHE B O 1
ATOM 2709 N N . SER B 2 52 ? -37.890 -11.278 -8.054 1.00 30.42 32 SER B N 1
ATOM 2710 C CA . SER B 2 52 ? -37.791 -10.945 -9.444 1.00 31.20 32 SER B CA 1
ATOM 2711 C C . SER B 2 52 ? -36.336 -11.214 -9.794 1.00 29.55 32 SER B C 1
ATOM 2712 O O . SER B 2 52 ? -35.441 -10.590 -9.257 1.00 28.99 32 SER B O 1
ATOM 2715 N N . VAL B 2 53 ? -36.105 -12.199 -10.643 1.00 29.15 33 VAL B N 1
ATOM 2716 C CA . VAL B 2 53 ? -34.759 -12.646 -10.945 1.00 27.27 33 VAL B CA 1
ATOM 2717 C C . VAL B 2 53 ? -34.548 -12.907 -12.440 1.00 27.40 33 VAL B C 1
ATOM 2718 O O . VAL B 2 53 ? -35.436 -13.374 -13.119 1.00 27.26 33 VAL B O 1
ATOM 2722 N N . ARG B 2 54 ? -33.359 -12.564 -12.927 1.00 25.93 34 ARG B N 1
ATOM 2723 C CA . ARG B 2 54 ? -32.920 -12.942 -14.251 1.00 27.40 34 ARG B CA 1
ATOM 2724 C C . ARG B 2 54 ? -31.529 -13.554 -14.062 1.00 26.11 34 ARG B C 1
ATOM 2725 O O . ARG B 2 54 ? -30.872 -13.341 -13.034 1.00 24.55 34 ARG B O 1
ATOM 2733 N N . SER B 2 55 ? -31.087 -14.318 -15.048 1.00 25.41 35 SER B N 1
ATOM 2734 C CA . SER B 2 55 ? -29.814 -14.977 -14.946 1.00 24.03 35 SER B CA 1
ATOM 2735 C C . SER B 2 55 ? -29.069 -14.913 -16.265 1.00 23.73 35 SER B C 1
ATOM 2736 O O . SER B 2 55 ? -29.682 -14.819 -17.334 1.00 24.01 35 SER B O 1
ATOM 2739 N N . PHE B 2 56 ? -27.735 -14.944 -16.182 1.00 23.05 36 PHE B N 1
ATOM 2740 C CA . PHE B 2 56 ? -26.878 -14.687 -17.334 1.00 22.73 36 PHE B CA 1
ATOM 2741 C C . PHE B 2 56 ? -25.587 -15.444 -17.177 1.00 22.84 36 PHE B C 1
ATOM 2742 O O . PHE B 2 56 ? -25.273 -15.932 -16.088 1.00 22.43 36 PHE B O 1
ATOM 2750 N N . GLY B 2 57 ? -24.835 -15.518 -18.273 1.00 23.73 37 GLY B N 1
ATOM 2751 C CA . GLY B 2 57 ? -23.451 -15.987 -18.240 1.00 24.79 37 GLY B CA 1
ATOM 2752 C C . GLY B 2 57 ? -22.533 -14.924 -18.854 1.00 25.09 37 GLY B C 1
ATOM 2753 O O . GLY B 2 57 ? -22.944 -14.181 -19.731 1.00 26.05 37 GLY B O 1
ATOM 2754 N N . THR B 2 58 ? -21.293 -14.842 -18.386 1.00 25.39 38 THR B N 1
ATOM 2755 C CA . THR B 2 58 ? -20.330 -13.916 -18.975 1.00 26.14 38 THR B CA 1
ATOM 2756 C C . THR B 2 58 ? -19.309 -14.582 -19.878 1.00 28.13 38 THR B C 1
ATOM 2757 O O . THR B 2 58 ? -18.505 -13.882 -20.501 1.00 27.68 38 THR B O 1
ATOM 2761 N N . GLY B 2 59 ? -19.318 -15.918 -19.943 1.00 28.53 39 GLY B N 1
ATOM 2762 C CA . GLY B 2 59 ? -18.333 -16.637 -20.746 1.00 29.30 39 GLY B CA 1
ATOM 2763 C C . GLY B 2 59 ? -18.443 -16.319 -22.233 1.00 31.48 39 GLY B C 1
ATOM 2764 O O . GLY B 2 59 ? -19.510 -15.917 -22.735 1.00 31.12 39 GLY B O 1
ATOM 2765 N N . THR B 2 60 ? -17.336 -16.510 -22.947 1.00 32.36 40 THR B N 1
ATOM 2766 C CA . THR B 2 60 ? -17.313 -16.381 -24.393 1.00 35.33 40 THR B CA 1
ATOM 2767 C C . THR B 2 60 ? -18.224 -17.414 -25.076 1.00 35.38 40 THR B C 1
ATOM 2768 O O . THR B 2 60 ? -18.728 -17.193 -26.178 1.00 36.20 40 THR B O 1
ATOM 2772 N N . HIS B 2 61 ? -18.405 -18.556 -24.417 1.00 34.22 41 HIS B N 1
ATOM 2773 C CA . HIS B 2 61 ? -19.182 -19.668 -24.955 1.00 34.14 41 HIS B CA 1
ATOM 2774 C C . HIS B 2 61 ? -19.718 -20.495 -23.787 1.00 32.64 41 HIS B C 1
ATOM 2775 O O . HIS B 2 61 ? -19.335 -20.287 -22.635 1.00 31.54 41 HIS B O 1
ATOM 2782 N N . VAL B 2 62 ? -20.585 -21.439 -24.114 1.00 31.80 42 VAL B N 1
ATOM 2783 C CA . VAL B 2 62 ? -21.201 -22.318 -23.139 1.00 31.69 42 VAL B CA 1
ATOM 2784 C C . VAL B 2 62 ? -20.386 -23.584 -23.054 1.00 33.13 42 VAL B C 1
ATOM 2785 O O . VAL B 2 62 ? -19.974 -24.148 -24.075 1.00 33.22 42 VAL B O 1
ATOM 2789 N N . LYS B 2 63 ? -20.138 -24.010 -21.827 1.00 33.47 43 LYS B N 1
ATOM 2790 C CA . LYS B 2 63 ? -19.372 -25.190 -21.544 1.00 35.80 43 LYS B CA 1
ATOM 2791 C C . LYS B 2 63 ? -20.274 -26.124 -20.717 1.00 36.28 43 LYS B C 1
ATOM 2792 O O . LYS B 2 63 ? -20.993 -25.689 -19.804 1.00 35.30 43 LYS B O 1
ATOM 2798 N N . LEU B 2 64 ? -20.262 -27.397 -21.069 1.00 36.94 44 LEU B N 1
ATOM 2799 C CA . LEU B 2 64 ? -20.895 -28.418 -20.271 1.00 37.63 44 LEU B CA 1
ATOM 2800 C C . LEU B 2 64 ? -19.848 -29.505 -20.055 1.00 39.25 44 LEU B C 1
ATOM 2801 O O . LEU B 2 64 ? -18.992 -29.711 -20.935 1.00 38.91 44 LEU B O 1
ATOM 2806 N N . PRO B 2 65 ? -19.891 -30.193 -18.897 1.00 39.42 45 PRO B N 1
ATOM 2807 C CA . PRO B 2 65 ? -18.949 -31.293 -18.684 1.00 41.19 45 PRO B CA 1
ATOM 2808 C C . PRO B 2 65 ? -19.111 -32.375 -19.759 1.00 42.19 45 PRO B C 1
ATOM 2809 O O . PRO B 2 65 ? -20.207 -32.562 -20.266 1.00 41.74 45 PRO B O 1
ATOM 2813 N N . GLY B 2 66 ? -18.024 -33.056 -20.116 1.00 44.48 46 GLY B N 1
ATOM 2814 C CA . GLY B 2 66 ? -18.093 -34.179 -21.056 1.00 46.52 46 GLY B CA 1
ATOM 2815 C C . GLY B 2 66 ? -17.440 -35.422 -20.464 1.00 49.03 46 GLY B C 1
ATOM 2816 O O . GLY B 2 66 ? -17.301 -35.512 -19.238 1.00 47.91 46 GLY B O 1
ATOM 2817 N N . PRO B 2 67 ? -16.982 -36.361 -21.333 1.00 50.89 47 PRO B N 1
ATOM 2818 C CA . PRO B 2 67 ? -16.468 -37.667 -20.900 1.00 53.34 47 PRO B CA 1
ATOM 2819 C C . PRO B 2 67 ? -15.184 -37.602 -20.066 1.00 55.05 47 PRO B C 1
ATOM 2820 O O . PRO B 2 67 ? -14.839 -38.565 -19.378 1.00 56.93 47 PRO B O 1
ATOM 2824 N N . ALA B 2 68 ? -14.477 -36.487 -20.138 1.00 55.45 48 ALA B N 1
ATOM 2825 C CA . ALA B 2 68 ? -13.294 -36.292 -19.333 1.00 56.62 48 ALA B CA 1
ATOM 2826 C C . ALA B 2 68 ? -13.179 -34.807 -18.990 1.00 56.28 48 ALA B C 1
ATOM 2827 O O . ALA B 2 68 ? -13.711 -33.950 -19.719 1.00 55.64 48 ALA B O 1
ATOM 2829 N N . PRO B 2 69 ? -12.519 -34.492 -17.864 1.00 56.70 49 PRO B N 1
ATOM 2830 C CA . PRO B 2 69 ? -12.328 -33.091 -17.457 1.00 55.85 49 PRO B CA 1
ATOM 2831 C C . PRO B 2 69 ? -11.695 -32.184 -18.524 1.00 55.26 49 PRO B C 1
ATOM 2832 O O . PRO B 2 69 ? -12.005 -30.995 -18.556 1.00 54.30 49 PRO B O 1
ATOM 2836 N N . ASP B 2 70 ? -10.831 -32.730 -19.383 1.00 55.85 50 ASP B N 1
ATOM 2837 C CA . ASP B 2 70 ? -10.241 -31.954 -20.491 1.00 55.37 50 ASP B CA 1
ATOM 2838 C C . ASP B 2 70 ? -10.987 -32.149 -21.831 1.00 54.29 50 ASP B C 1
ATOM 2839 O O . ASP B 2 70 ? -10.450 -31.869 -22.916 1.00 55.34 50 ASP B O 1
ATOM 2844 N N . LYS B 2 71 ? -12.222 -32.640 -21.748 1.00 51.77 51 LYS B N 1
ATOM 2845 C CA . LYS B 2 71 ? -13.073 -32.834 -22.923 1.00 49.65 51 LYS B CA 1
ATOM 2846 C C . LYS B 2 71 ? -14.495 -32.302 -22.710 1.00 46.85 51 LYS B C 1
ATOM 2847 O O . LYS B 2 71 ? -15.471 -33.041 -22.892 1.00 46.46 51 LYS B O 1
ATOM 2853 N N . PRO B 2 72 ? -14.624 -31.014 -22.321 1.00 44.19 52 PRO B N 1
ATOM 2854 C CA . PRO B 2 72 ? -15.982 -30.490 -22.181 1.00 41.73 52 PRO B CA 1
ATOM 2855 C C . PRO B 2 72 ? -16.712 -30.416 -23.521 1.00 40.83 52 PRO B C 1
ATOM 2856 O O . PRO B 2 72 ? -16.088 -30.479 -24.595 1.00 40.38 52 PRO B O 1
ATOM 2860 N N . ASN B 2 73 ? -18.026 -30.297 -23.446 1.00 38.45 53 ASN B N 1
ATOM 2861 C CA . ASN B 2 73 ? -18.831 -29.970 -24.608 1.00 38.25 53 ASN B CA 1
ATOM 2862 C C . ASN B 2 73 ? -18.967 -28.468 -24.717 1.00 37.58 53 ASN B C 1
ATOM 2863 O O . ASN B 2 73 ? -19.192 -27.770 -23.720 1.00 35.74 53 ASN B O 1
ATOM 2868 N N . VAL B 2 74 ? -18.824 -27.952 -25.923 1.00 37.27 54 VAL B N 1
ATOM 2869 C CA . VAL B 2 74 ? -18.881 -26.513 -26.095 1.00 36.64 54 VAL B CA 1
ATOM 2870 C C . VAL B 2 74 ? -19.991 -26.143 -27.065 1.00 37.62 54 VAL B C 1
ATOM 2871 O O . VAL B 2 74 ? -20.164 -26.822 -28.081 1.00 38.16 54 VAL B O 1
ATOM 2875 N N . TYR B 2 75 ? -20.731 -25.076 -26.745 1.00 36.62 55 TYR B N 1
ATOM 2876 C CA . TYR B 2 75 ? -21.803 -24.531 -27.594 1.00 37.64 55 TYR B CA 1
ATOM 2877 C C . TYR B 2 75 ? -21.742 -22.998 -27.680 1.00 37.66 55 TYR B C 1
ATOM 2878 O O . TYR B 2 75 ? -21.158 -22.330 -26.814 1.00 36.03 55 TYR B O 1
ATOM 2887 N N . ASP B 2 76 ? -22.369 -22.456 -28.720 1.00 38.84 56 ASP B N 1
ATOM 2888 C CA . ASP B 2 76 ? -22.644 -21.036 -28.817 1.00 40.26 56 ASP B CA 1
ATOM 2889 C C . ASP B 2 76 ? -23.760 -20.673 -27.813 1.00 39.25 56 ASP B C 1
ATOM 2890 O O . ASP B 2 76 ? -24.588 -21.514 -27.451 1.00 38.87 56 ASP B O 1
ATOM 2895 N N . PHE B 2 77 ? -23.788 -19.425 -27.363 1.00 38.48 57 PHE B N 1
ATOM 2896 C CA . PHE B 2 77 ? -24.925 -18.934 -26.576 1.00 38.00 57 PHE B CA 1
ATOM 2897 C C . PHE B 2 77 ? -26.277 -18.905 -27.322 1.00 39.73 57 PHE B C 1
ATOM 2898 O O . PHE B 2 77 ? -27.336 -18.879 -26.678 1.00 39.82 57 PHE B O 1
ATOM 2906 N N . LYS B 2 78 ? -26.238 -18.914 -28.660 1.00 40.96 58 LYS B N 1
ATOM 2907 C CA . LYS B 2 78 ? -27.446 -18.948 -29.478 1.00 42.69 58 LYS B CA 1
ATOM 2908 C C . LYS B 2 78 ? -28.168 -20.302 -29.442 1.00 42.53 58 LYS B C 1
ATOM 2909 O O . LYS B 2 78 ? -29.288 -20.402 -29.897 1.00 43.60 58 LYS B O 1
ATOM 2915 N N . THR B 2 79 ? -27.528 -21.332 -28.893 1.00 41.34 59 THR B N 1
ATOM 2916 C CA . THR B 2 79 ? -28.083 -22.675 -28.865 1.00 40.44 59 THR B CA 1
ATOM 2917 C C . THR B 2 79 ? -29.037 -22.868 -27.681 1.00 40.31 59 THR B C 1
ATOM 2918 O O . THR B 2 79 ? -28.744 -22.503 -26.555 1.00 38.84 59 THR B O 1
ATOM 2922 N N . THR B 2 80 ? -30.181 -23.458 -27.975 1.00 40.52 60 THR B N 1
ATOM 2923 C CA . THR B 2 80 ? -31.251 -23.743 -27.024 1.00 40.40 60 THR B CA 1
ATOM 2924 C C . THR B 2 80 ? -30.868 -24.866 -26.039 1.00 38.89 60 THR B C 1
ATOM 2925 O O . THR B 2 80 ? -30.074 -25.756 -26.381 1.00 38.58 60 THR B O 1
ATOM 2929 N N . TYR B 2 81 ? -31.375 -24.802 -24.807 1.00 37.56 61 TYR B N 1
ATOM 2930 C CA . TYR B 2 81 ? -31.166 -25.900 -23.853 1.00 37.40 61 TYR B CA 1
ATOM 2931 C C . TYR B 2 81 ? -31.663 -27.231 -24.429 1.00 38.85 61 TYR B C 1
ATOM 2932 O O . TYR B 2 81 ? -31.048 -28.291 -24.238 1.00 38.07 61 TYR B O 1
ATOM 2941 N N . ASP B 2 82 ? -32.798 -27.156 -25.110 1.00 40.34 62 ASP B N 1
ATOM 2942 C CA . ASP B 2 82 ? -33.391 -28.312 -25.790 1.00 42.56 62 ASP B CA 1
ATOM 2943 C C . ASP B 2 82 ? -32.469 -28.868 -26.882 1.00 43.32 62 ASP B C 1
ATOM 2944 O O . ASP B 2 82 ? -32.310 -30.081 -26.992 1.00 44.84 62 ASP B O 1
ATOM 2949 N N . GLN B 2 83 ? -31.843 -27.999 -27.671 1.00 43.87 63 GLN B N 1
ATOM 2950 C CA . GLN B 2 83 ? -30.868 -28.466 -28.670 1.00 44.98 63 GLN B CA 1
ATOM 2951 C C . GLN B 2 83 ? -29.687 -29.166 -27.990 1.00 44.40 63 GLN B C 1
ATOM 2952 O O . GLN B 2 83 ? -29.258 -30.220 -28.439 1.00 44.54 63 GLN B O 1
ATOM 2958 N N . MET B 2 84 ? -29.212 -28.616 -26.870 1.00 43.00 64 MET B N 1
ATOM 2959 C CA . MET B 2 84 ? -28.119 -29.234 -26.106 1.00 42.80 64 MET B CA 1
ATOM 2960 C C . MET B 2 84 ? -28.523 -30.5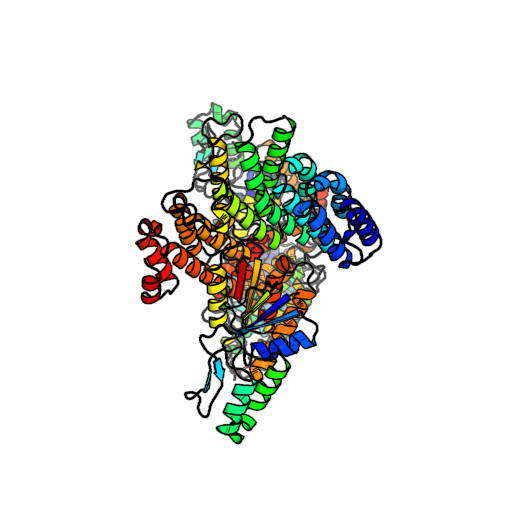90 -25.555 1.00 43.26 64 MET B C 1
ATOM 2961 O O . MET B 2 84 ? -27.734 -31.547 -25.575 1.00 43.57 64 MET B O 1
ATOM 2966 N N . TYR B 2 85 ? -29.754 -30.654 -25.063 1.00 43.76 65 TYR B N 1
ATOM 2967 C CA . TYR B 2 85 ? -30.332 -31.884 -24.541 1.00 45.44 65 TYR B CA 1
ATOM 2968 C C . TYR B 2 85 ? -30.289 -32.971 -25.616 1.00 46.65 65 TYR B C 1
ATOM 2969 O O . TYR B 2 85 ? -29.748 -34.054 -25.386 1.00 46.52 65 TYR B O 1
ATOM 2978 N N . ASN B 2 86 ? -30.824 -32.656 -26.792 1.00 48.23 66 ASN B N 1
ATOM 2979 C CA . ASN B 2 86 ? -30.907 -33.637 -27.890 1.00 50.56 66 ASN B CA 1
ATOM 2980 C C . ASN B 2 86 ? -29.542 -34.018 -28.432 1.00 51.28 66 ASN B C 1
ATOM 2981 O O . ASN B 2 86 ? -29.297 -35.178 -28.719 1.00 52.66 66 ASN B O 1
ATOM 2986 N N . ASP B 2 87 ? -28.660 -33.039 -28.561 1.00 51.61 67 ASP B N 1
ATOM 2987 C CA . ASP B 2 87 ? -27.268 -33.297 -28.911 1.00 52.87 67 ASP B CA 1
ATOM 2988 C C . ASP B 2 87 ? -26.615 -34.274 -27.921 1.00 52.98 67 ASP B C 1
ATOM 2989 O O . ASP B 2 87 ? -25.989 -35.253 -28.334 1.00 53.89 67 ASP B O 1
ATOM 2994 N N . LEU B 2 88 ? -26.770 -34.022 -26.624 1.00 52.17 68 LEU B N 1
ATOM 2995 C CA . LEU B 2 88 ? -26.185 -34.903 -25.609 1.00 52.50 68 LEU B CA 1
ATOM 2996 C C . LEU B 2 88 ? -26.891 -36.276 -25.506 1.00 54.04 68 LEU B C 1
ATOM 2997 O O . LEU B 2 88 ? -26.263 -37.280 -25.150 1.00 53.95 68 LEU B O 1
ATOM 3002 N N . LEU B 2 89 ? -28.182 -36.309 -25.830 1.00 54.83 69 LEU B N 1
ATOM 3003 C CA . LEU B 2 89 ? -28.955 -37.549 -25.789 1.00 56.85 69 LEU B CA 1
ATOM 3004 C C . LEU B 2 89 ? -28.461 -38.494 -26.884 1.00 58.32 69 LEU B C 1
ATOM 3005 O O . LEU B 2 89 ? -28.387 -39.695 -26.660 1.00 59.07 69 LEU B O 1
ATOM 3010 N N . ARG B 2 90 ? -28.107 -37.923 -28.040 1.00 59.38 70 ARG B N 1
ATOM 3011 C CA . ARG B 2 90 ? -27.498 -38.642 -29.159 1.00 61.02 70 ARG B CA 1
ATOM 3012 C C . ARG B 2 90 ? -26.102 -39.135 -28.810 1.00 61.09 70 ARG B C 1
ATOM 3013 O O . ARG B 2 90 ? -25.793 -40.305 -29.029 1.00 62.38 70 ARG B O 1
ATOM 3021 N N . LYS B 2 91 ? -25.263 -38.251 -28.279 1.00 59.77 71 LYS B N 1
ATOM 3022 C CA . LYS B 2 91 ? -23.842 -38.555 -28.065 1.00 59.85 71 LYS B CA 1
ATOM 3023 C C . LYS B 2 91 ? -23.680 -39.748 -27.126 1.00 59.91 71 LYS B C 1
ATOM 3024 O O . LYS B 2 91 ? -23.007 -40.722 -27.475 1.00 60.74 71 LYS B O 1
ATOM 3030 N N . ASP B 2 92 ? -24.290 -39.670 -25.943 1.00 59.04 72 ASP B N 1
ATOM 3031 C CA . ASP B 2 92 ? -24.128 -40.697 -24.916 1.00 58.86 72 ASP B CA 1
ATOM 3032 C C . ASP B 2 92 ? -25.242 -40.600 -23.876 1.00 58.68 72 ASP B C 1
ATOM 3033 O O . ASP B 2 92 ? -25.045 -40.055 -22.781 1.00 57.24 72 ASP B O 1
ATOM 3038 N N . LYS B 2 93 ? -26.407 -41.145 -24.224 1.00 59.34 73 LYS B N 1
ATOM 3039 C CA . LYS B 2 93 ? -27.582 -41.100 -23.361 1.00 59.48 73 LYS B CA 1
ATOM 3040 C C . LYS B 2 93 ? -27.203 -41.444 -21.928 1.00 59.34 73 LYS B C 1
ATOM 3041 O O . LYS B 2 93 ? -27.733 -40.879 -20.981 1.00 59.09 73 LYS B O 1
ATOM 3047 N N . GLU B 2 94 ? -26.262 -42.368 -21.786 1.00 60.34 74 GLU B N 1
ATOM 3048 C CA . GLU B 2 94 ? -25.964 -42.969 -20.500 1.00 60.16 74 GLU B CA 1
ATOM 3049 C C . GLU B 2 94 ? -25.112 -42.070 -19.643 1.00 58.45 74 GLU B C 1
ATOM 3050 O O . GLU B 2 94 ? -25.400 -41.899 -18.462 1.00 57.89 74 GLU B O 1
ATOM 3056 N N . LEU B 2 95 ? -24.062 -41.505 -20.239 1.00 57.44 75 LEU B N 1
ATOM 3057 C CA . LEU B 2 95 ? -23.152 -40.637 -19.507 1.00 55.98 75 LEU B CA 1
ATOM 3058 C C . LEU B 2 95 ? -23.883 -39.395 -19.007 1.00 53.99 75 LEU B C 1
ATOM 3059 O O . LEU B 2 95 ? -23.702 -39.002 -17.862 1.00 53.71 75 LEU B O 1
ATOM 3064 N N . TYR B 2 96 ? -24.729 -38.810 -19.857 1.00 52.56 76 TYR B N 1
ATOM 3065 C CA . TYR B 2 96 ? -25.390 -37.530 -19.540 1.00 50.10 76 TYR B CA 1
ATOM 3066 C C . TYR B 2 96 ? -26.690 -37.689 -18.740 1.00 50.16 76 TYR B C 1
ATOM 3067 O O . TYR B 2 96 ? -27.247 -36.699 -18.249 1.00 48.66 76 TYR B O 1
ATOM 3076 N N . THR B 2 97 ? -27.149 -38.937 -18.579 1.00 51.05 77 THR B N 1
ATOM 3077 C CA . THR B 2 97 ? -28.133 -39.251 -17.532 1.00 51.10 77 THR B CA 1
ATOM 3078 C C . THR B 2 97 ? -27.394 -39.358 -16.199 1.00 51.75 77 THR B C 1
ATOM 3079 O O . THR B 2 97 ? -27.851 -38.841 -15.187 1.00 51.66 77 THR B O 1
ATOM 3083 N N . GLN B 2 98 ? -26.227 -39.999 -16.229 1.00 53.07 78 GLN B N 1
ATOM 3084 C CA . GLN B 2 98 ? -25.446 -40.320 -15.034 1.00 53.54 78 GLN B CA 1
ATOM 3085 C C . GLN B 2 98 ? -24.892 -39.087 -14.335 1.00 51.93 78 GLN B C 1
ATOM 3086 O O . GLN B 2 98 ? -24.946 -38.983 -13.114 1.00 52.32 78 GLN B O 1
ATOM 3092 N N . ASN B 2 99 ? -24.340 -38.165 -15.111 1.00 50.23 79 ASN B N 1
ATOM 3093 C CA . ASN B 2 99 ? -23.736 -36.976 -14.535 1.00 48.58 79 ASN B CA 1
ATOM 3094 C C . ASN B 2 99 ? -24.710 -35.803 -14.352 1.00 47.29 79 ASN B C 1
ATOM 3095 O O . ASN B 2 99 ? -24.269 -34.657 -14.213 1.00 47.52 79 ASN B O 1
ATOM 3100 N N . GLY B 2 100 ? -26.018 -36.093 -14.388 1.00 46.27 80 GLY B N 1
ATOM 3101 C CA . GLY B 2 100 ? -27.089 -35.118 -14.102 1.00 45.09 80 GLY B CA 1
ATOM 3102 C C . GLY B 2 100 ? -27.299 -34.031 -15.145 1.00 43.62 80 GLY B C 1
ATOM 3103 O O . GLY B 2 100 ? -28.163 -33.156 -14.972 1.00 42.95 80 GLY B O 1
ATOM 3104 N N . ILE B 2 101 ? -26.523 -34.081 -16.233 1.00 42.38 81 ILE B N 1
ATOM 3105 C CA . ILE B 2 101 ? -26.562 -33.016 -17.228 1.00 40.82 81 ILE B CA 1
ATOM 3106 C C . ILE B 2 101 ? -27.876 -32.966 -18.016 1.00 40.94 81 ILE B C 1
ATOM 3107 O O . ILE B 2 101 ? -28.387 -31.883 -18.309 1.00 40.23 81 ILE B O 1
ATOM 3112 N N . LEU B 2 102 ? -28.450 -34.120 -18.340 1.00 41.08 82 LEU B N 1
ATOM 3113 C CA . LEU B 2 102 ? -29.756 -34.110 -19.030 1.00 41.40 82 LEU B CA 1
ATOM 3114 C C . LEU B 2 102 ? -30.849 -33.534 -18.133 1.00 40.40 82 LEU B C 1
ATOM 3115 O O . LEU B 2 102 ? -31.682 -32.737 -18.577 1.00 39.87 82 LEU B O 1
ATOM 3120 N N . HIS B 2 103 ? -30.830 -33.935 -16.873 1.00 40.92 83 HIS B N 1
ATOM 3121 C CA . HIS B 2 103 ? -31.760 -33.404 -15.872 1.00 41.24 83 HIS B CA 1
ATOM 3122 C C . HIS B 2 103 ? -31.586 -31.883 -15.705 1.00 39.92 83 HIS B C 1
ATOM 3123 O O . HIS B 2 103 ? -32.574 -31.153 -15.674 1.00 40.63 83 HIS B O 1
ATOM 3130 N N . MET B 2 104 ? -30.334 -31.415 -15.613 1.00 39.23 84 MET B N 1
ATOM 3131 C CA . MET B 2 104 ? -30.031 -29.971 -15.514 1.00 37.36 84 MET B CA 1
ATOM 3132 C C . MET B 2 104 ? -30.578 -29.215 -16.723 1.00 37.01 84 MET B C 1
ATOM 3133 O O . MET B 2 104 ? -31.238 -28.189 -16.570 1.00 35.78 84 MET B O 1
ATOM 3138 N N . LEU B 2 105 ? -30.310 -29.739 -17.922 1.00 36.54 85 LEU B N 1
ATOM 3139 C CA . LEU B 2 105 ? -30.801 -29.123 -19.155 1.00 36.96 85 LEU B CA 1
ATOM 3140 C C . LEU B 2 105 ? -32.323 -29.038 -19.225 1.00 37.75 85 LEU B C 1
ATOM 3141 O O . LEU B 2 105 ? -32.878 -28.021 -19.634 1.00 36.83 85 LEU B O 1
ATOM 3146 N N . ASP B 2 106 ? -32.983 -30.120 -18.812 1.00 39.89 86 ASP B N 1
ATOM 3147 C CA . ASP B 2 106 ? -34.438 -30.175 -18.701 1.00 40.74 86 ASP B CA 1
ATOM 3148 C C . ASP B 2 106 ? -34.966 -29.157 -17.701 1.00 39.64 86 ASP B C 1
ATOM 3149 O O . ASP B 2 106 ? -35.930 -28.447 -17.987 1.00 40.01 86 ASP B O 1
ATOM 3154 N N . ARG B 2 107 ? -34.343 -29.082 -16.530 1.00 38.36 87 ARG B N 1
ATOM 3155 C CA . ARG B 2 107 ? -34.684 -28.029 -15.541 1.00 37.21 87 ARG B CA 1
ATOM 3156 C C . ARG B 2 107 ? -34.569 -26.627 -16.190 1.00 36.25 87 ARG B C 1
ATOM 3157 O O . ARG B 2 107 ? -35.461 -25.763 -16.034 1.00 34.97 87 ARG B O 1
ATOM 3165 N N . ASN B 2 108 ? -33.475 -26.423 -16.932 1.00 35.51 88 ASN B N 1
ATOM 3166 C CA . ASN B 2 108 ? -33.171 -25.130 -17.530 1.00 35.33 88 ASN B CA 1
ATOM 3167 C C . ASN B 2 108 ? -34.236 -24.737 -18.537 1.00 36.30 88 ASN B C 1
ATOM 3168 O O . ASN B 2 108 ? -34.718 -23.603 -18.537 1.00 35.22 88 ASN B O 1
ATOM 3173 N N . LYS B 2 109 ? -34.609 -25.699 -19.376 1.00 37.63 89 LYS B N 1
ATOM 3174 C CA . LYS B 2 109 ? -35.624 -25.486 -20.398 1.00 40.33 89 LYS B CA 1
ATOM 3175 C C . LYS B 2 109 ? -36.943 -24.994 -19.805 1.00 40.20 89 LYS B C 1
ATOM 3176 O O . LYS B 2 109 ? -37.619 -24.148 -20.390 1.00 41.26 89 LYS B O 1
ATOM 3182 N N . ARG B 2 110 ? -37.293 -25.530 -18.645 1.00 40.11 90 ARG B N 1
ATOM 3183 C CA . ARG B 2 110 ? -38.514 -25.153 -17.942 1.00 41.00 90 ARG B CA 1
ATOM 3184 C C . ARG B 2 110 ? -38.454 -23.750 -17.383 1.00 40.28 90 ARG B C 1
ATOM 3185 O O . ARG B 2 110 ? -39.473 -23.226 -16.957 1.00 40.52 90 ARG B O 1
ATOM 3193 N N . ILE B 2 111 ? -37.267 -23.134 -17.382 1.00 38.37 91 ILE B N 1
ATOM 3194 C CA . ILE B 2 111 ? -37.158 -21.747 -16.930 1.00 37.46 91 ILE B CA 1
ATOM 3195 C C . ILE B 2 111 ? -37.203 -20.758 -18.103 1.00 37.31 91 ILE B C 1
ATOM 3196 O O . ILE B 2 111 ? -37.895 -19.731 -18.049 1.00 37.23 91 ILE B O 1
ATOM 3201 N N . LYS B 2 112 ? -36.443 -21.066 -19.152 1.00 35.81 92 LYS B N 1
ATOM 3202 C CA . LYS B 2 112 ? -36.304 -20.175 -20.285 1.00 35.65 92 LYS B CA 1
ATOM 3203 C C . LYS B 2 112 ? -35.675 -20.954 -21.430 1.00 34.52 92 LYS B C 1
ATOM 3204 O O . LYS B 2 112 ? -35.077 -21.997 -21.204 1.00 34.12 92 LYS B O 1
ATOM 3210 N N . PRO B 2 113 ? -35.813 -20.461 -22.666 1.00 36.05 93 PRO B N 1
ATOM 3211 C CA . PRO B 2 113 ? -35.420 -21.352 -23.770 1.00 36.57 93 PRO B CA 1
ATOM 3212 C C . PRO B 2 113 ? -33.910 -21.483 -24.036 1.00 35.87 93 PRO B C 1
ATOM 3213 O O . PRO B 2 113 ? -33.466 -22.528 -24.528 1.00 35.93 93 PRO B O 1
ATOM 3217 N N . ARG B 2 114 ? -33.118 -20.460 -23.711 1.00 35.00 94 ARG B N 1
ATOM 3218 C CA . ARG B 2 114 ? -31.673 -20.523 -23.939 1.00 34.65 94 ARG B CA 1
ATOM 3219 C C . ARG B 2 114 ? -30.849 -19.734 -22.925 1.00 33.36 94 ARG B C 1
ATOM 3220 O O . ARG B 2 114 ? -31.363 -18.812 -22.282 1.00 32.12 94 ARG B O 1
ATOM 3228 N N . PRO B 2 115 ? -29.570 -20.121 -22.754 1.00 32.61 95 PRO B N 1
ATOM 3229 C CA . PRO B 2 115 ? -28.695 -19.335 -21.881 1.00 32.00 95 PRO B CA 1
ATOM 3230 C C . PRO B 2 115 ? -28.553 -17.920 -22.451 1.00 31.70 95 PRO B C 1
ATOM 3231 O O . PRO B 2 115 ? -28.664 -17.742 -23.660 1.00 32.24 95 PRO B O 1
ATOM 3235 N N . GLU B 2 116 ? -28.365 -16.930 -21.582 1.00 30.77 96 GLU B N 1
ATOM 3236 C CA . GLU B 2 116 ? -28.261 -15.538 -21.998 1.00 30.91 96 GLU B CA 1
ATOM 3237 C C . GLU B 2 116 ? -26.907 -14.936 -21.601 1.00 30.41 96 GLU B C 1
ATOM 3238 O O . GLU B 2 116 ? -26.448 -15.146 -20.474 1.00 27.42 96 GLU B O 1
ATOM 3244 N N . ARG B 2 117 ? -26.293 -14.210 -22.537 1.00 29.76 97 ARG B N 1
ATOM 3245 C CA . ARG B 2 117 ? -25.064 -13.487 -22.288 1.00 31.07 97 ARG B CA 1
ATOM 3246 C C . ARG B 2 117 ? -25.357 -12.176 -21.566 1.00 30.55 97 ARG B C 1
ATOM 3247 O O . ARG B 2 117 ? -26.142 -11.341 -22.066 1.00 31.20 97 ARG B O 1
ATOM 3255 N N . PHE B 2 118 ? -24.709 -11.986 -20.422 1.00 28.42 98 PHE B N 1
ATOM 3256 C CA . PHE B 2 118 ? -24.819 -10.726 -19.673 1.00 28.34 98 PHE B CA 1
ATOM 3257 C C . PHE B 2 118 ? -24.490 -9.487 -20.531 1.00 29.42 98 PHE B C 1
ATOM 3258 O O . PHE B 2 118 ? -25.174 -8.459 -20.477 1.00 28.07 98 PHE B O 1
ATOM 3266 N N . GLN B 2 119 ? -23.414 -9.591 -21.294 1.00 31.05 99 GLN B N 1
ATOM 3267 C CA . GLN B 2 119 ? -22.932 -8.449 -22.071 1.00 34.69 99 GLN B CA 1
ATOM 3268 C C . GLN B 2 119 ? -23.945 -8.013 -23.139 1.00 37.17 99 GLN B C 1
ATOM 3269 O O . GLN B 2 119 ? -23.826 -6.912 -23.677 1.00 38.32 99 GLN B O 1
ATOM 3275 N N . ASN B 2 120 ? -24.947 -8.855 -23.419 1.00 39.71 100 ASN B N 1
ATOM 3276 C CA . ASN B 2 120 ? -25.986 -8.530 -24.428 1.00 43.25 100 ASN B CA 1
ATOM 3277 C C . ASN B 2 120 ? -27.243 -7.922 -23.882 1.00 44.61 100 ASN B C 1
ATOM 3278 O O . ASN B 2 120 ? -28.051 -7.403 -24.650 1.00 46.55 100 ASN B O 1
ATOM 3283 N N . CYS B 2 121 ? -27.444 -8.014 -22.576 1.00 44.77 101 CYS B N 1
ATOM 3284 C CA . CYS B 2 121 ? -28.686 -7.512 -21.992 1.00 46.50 101 CYS B CA 1
ATOM 3285 C C . CYS B 2 121 ? -28.555 -6.075 -21.511 1.00 45.82 101 CYS B C 1
ATOM 3286 O O . CYS B 2 121 ? -27.452 -5.606 -21.221 1.00 45.22 101 CYS B O 1
ATOM 3289 N N . LYS B 2 122 ? -29.709 -5.421 -21.391 1.00 46.14 102 LYS B N 1
ATOM 3290 C CA . LYS B 2 122 ? -29.832 -3.989 -21.106 1.00 47.24 102 LYS B CA 1
ATOM 3291 C C . LYS B 2 122 ? -30.828 -3.699 -19.959 1.00 46.48 102 LYS B C 1
ATOM 3292 O O . LYS B 2 122 ? -31.298 -2.563 -19.813 1.00 47.58 102 LYS B O 1
ATOM 3298 N N . ASP B 2 123 ? -31.147 -4.720 -19.161 1.00 44.56 103 ASP B N 1
ATOM 3299 C CA . ASP B 2 123 ? -32.097 -4.605 -18.045 1.00 42.95 103 ASP B CA 1
ATOM 3300 C C . ASP B 2 123 ? -31.460 -3.943 -16.821 1.00 40.12 103 ASP B C 1
ATOM 3301 O O . ASP B 2 123 ? -30.245 -3.983 -16.680 1.00 39.07 103 ASP B O 1
ATOM 3306 N N . LEU B 2 124 ? -32.272 -3.341 -15.945 1.00 37.51 104 LEU B N 1
ATOM 3307 C CA . LEU B 2 124 ? -31.765 -2.774 -14.686 1.00 35.11 104 LEU B CA 1
ATOM 3308 C C . LEU B 2 124 ? -32.026 -3.681 -13.490 1.00 32.91 104 LEU B C 1
ATOM 3309 O O . LEU B 2 124 ? -33.112 -4.275 -13.370 1.00 33.54 104 LEU B O 1
ATOM 3314 N N . PHE B 2 125 ? -31.026 -3.784 -12.613 1.00 29.09 105 PHE B N 1
ATOM 3315 C CA . PHE B 2 125 ? -31.153 -4.518 -11.356 1.00 26.62 105 PHE B CA 1
ATOM 3316 C C . PHE B 2 125 ? -30.770 -3.656 -10.149 1.00 25.50 105 PHE B C 1
ATOM 3317 O O . PHE B 2 125 ? -30.107 -2.619 -10.277 1.00 24.88 105 PHE B O 1
ATOM 3325 N N . ASP B 2 126 ? -31.217 -4.095 -8.992 1.00 25.31 106 ASP B N 1
ATOM 3326 C CA . ASP B 2 126 ? -30.782 -3.540 -7.721 1.00 25.45 106 ASP B CA 1
ATOM 3327 C C . ASP B 2 126 ? -29.487 -4.216 -7.312 1.00 24.36 106 ASP B C 1
ATOM 3328 O O . ASP B 2 126 ? -28.606 -3.591 -6.712 1.00 24.56 106 ASP B O 1
ATOM 3333 N N . LEU B 2 127 ? -29.397 -5.516 -7.609 1.00 22.92 107 LEU B N 1
ATOM 3334 C CA . LEU B 2 127 ? -28.325 -6.355 -7.068 1.00 21.48 107 LEU B CA 1
ATOM 3335 C C . LEU B 2 127 ? -27.939 -7.399 -8.079 1.00 20.34 107 LEU B C 1
ATOM 3336 O O . LEU B 2 127 ? -28.809 -8.076 -8.630 1.00 20.27 107 LEU B O 1
ATOM 3341 N N . ILE B 2 128 ? -26.637 -7.485 -8.363 1.00 18.75 108 ILE B N 1
ATOM 3342 C CA . ILE B 2 128 ? -26.128 -8.496 -9.285 1.00 19.55 108 ILE B CA 1
ATOM 3343 C C . ILE B 2 128 ? -25.211 -9.392 -8.478 1.00 20.41 108 ILE B C 1
ATOM 3344 O O . ILE B 2 128 ? -24.258 -8.913 -7.885 1.00 20.81 108 ILE B O 1
ATOM 3349 N N . LEU B 2 129 ? -25.496 -10.689 -8.469 1.00 21.20 109 LEU B N 1
ATOM 3350 C CA . LEU B 2 129 ? -24.675 -11.653 -7.764 1.00 21.76 109 LEU B CA 1
ATOM 3351 C C . LEU B 2 129 ? -23.923 -12.492 -8.770 1.00 21.98 109 LEU B C 1
ATOM 3352 O O . LEU B 2 129 ? -24.538 -13.057 -9.685 1.00 23.15 109 LEU B O 1
ATOM 3357 N N . THR B 2 130 ? -22.609 -12.606 -8.589 1.00 20.97 110 THR B N 1
ATOM 3358 C CA . THR B 2 130 ? -21.792 -13.410 -9.487 1.00 21.26 110 THR B CA 1
ATOM 3359 C C . THR B 2 130 ? -21.287 -14.621 -8.730 1.00 22.34 110 THR B C 1
ATOM 3360 O O . THR B 2 130 ? -21.166 -14.583 -7.502 1.00 21.98 110 THR B O 1
ATOM 3364 N N . CYS B 2 131 ? -20.988 -15.703 -9.463 1.00 22.78 111 CYS B N 1
ATOM 3365 C CA . CYS B 2 131 ? -20.709 -16.996 -8.855 1.00 23.67 111 CYS B CA 1
ATOM 3366 C C . CYS B 2 131 ? -19.223 -17.381 -8.857 1.00 23.32 111 CYS B C 1
ATOM 3367 O O . CYS B 2 131 ? -18.896 -18.467 -8.440 1.00 24.44 111 CYS B O 1
ATOM 3370 N N . GLU B 2 132 ? -18.346 -16.488 -9.336 1.00 23.39 112 GLU B N 1
ATOM 3371 C CA . GLU B 2 132 ? -16.905 -16.606 -9.195 1.00 23.64 112 GLU B CA 1
ATOM 3372 C C . GLU B 2 132 ? -16.215 -15.339 -9.632 1.00 23.73 112 GLU B C 1
ATOM 3373 O O . GLU B 2 132 ? -16.759 -14.553 -10.416 1.00 20.97 112 GLU B O 1
ATOM 3379 N N . GLU B 2 133 ? -15.009 -15.128 -9.104 1.00 23.77 113 GLU B N 1
ATOM 3380 C CA . GLU B 2 133 ? -14.354 -13.836 -9.270 1.00 25.00 113 GLU B CA 1
ATOM 3381 C C . GLU B 2 133 ? -14.116 -13.440 -10.738 1.00 24.93 113 GLU B C 1
ATOM 3382 O O . GLU B 2 133 ? -14.224 -12.262 -11.102 1.00 23.21 113 GLU B O 1
ATOM 3388 N N . ARG B 2 134 ? -13.803 -14.419 -11.585 1.00 25.04 114 ARG B N 1
ATOM 3389 C CA . ARG B 2 134 ? -13.632 -14.134 -13.025 1.00 25.76 114 ARG B CA 1
ATOM 3390 C C . ARG B 2 134 ? -14.925 -13.555 -13.642 1.00 23.87 114 ARG B C 1
ATOM 3391 O O . ARG B 2 134 ? -14.874 -12.725 -14.541 1.00 22.76 114 ARG B O 1
ATOM 3399 N N . VAL B 2 135 ? -16.072 -14.062 -13.203 1.00 21.65 115 VAL B N 1
ATOM 3400 C CA . VAL B 2 135 ? -17.374 -13.619 -13.700 1.00 21.40 115 VAL B CA 1
ATOM 3401 C C . VAL B 2 135 ? -17.646 -12.207 -13.147 1.00 21.12 115 VAL B C 1
ATOM 3402 O O . VAL B 2 135 ? -18.104 -11.319 -13.881 1.00 20.81 115 VAL B O 1
ATOM 3406 N N . TYR B 2 136 ? -17.335 -12.008 -11.863 1.00 20.61 116 TYR B N 1
ATOM 3407 C CA . TYR B 2 136 ? -17.386 -10.659 -11.234 1.00 21.43 116 TYR B CA 1
ATOM 3408 C C . TYR B 2 136 ? -16.566 -9.635 -12.074 1.00 21.51 116 TYR B C 1
ATOM 3409 O O . TYR B 2 136 ? -17.038 -8.535 -12.385 1.00 20.22 116 TYR B O 1
ATOM 3418 N N . ASP B 2 137 ? -15.330 -9.995 -12.414 1.00 22.64 117 ASP B N 1
ATOM 3419 C CA . ASP B 2 137 ? -14.465 -9.109 -13.225 1.00 23.75 117 ASP B CA 1
ATOM 3420 C C . ASP B 2 137 ? -15.118 -8.777 -14.570 1.00 23.20 117 ASP B C 1
ATOM 3421 O O . ASP B 2 137 ? -15.045 -7.649 -15.037 1.00 23.76 117 ASP B O 1
ATOM 3426 N N . GLN B 2 138 ? -15.767 -9.756 -15.180 1.00 23.31 118 GLN B N 1
ATOM 3427 C CA . GLN B 2 138 ? -16.376 -9.564 -16.494 1.00 24.96 118 GLN B CA 1
ATOM 3428 C C . GLN B 2 138 ? -17.607 -8.673 -16.387 1.00 23.90 118 GLN B C 1
ATOM 3429 O O . GLN B 2 138 ? -17.826 -7.772 -17.219 1.00 22.65 118 GLN B O 1
ATOM 3435 N N . VAL B 2 139 ? -18.410 -8.918 -15.363 1.00 22.13 119 VAL B N 1
ATOM 3436 C CA . VAL B 2 139 ? -19.579 -8.082 -15.146 1.00 22.90 119 VAL B CA 1
ATOM 3437 C C . VAL B 2 139 ? -19.154 -6.626 -14.926 1.00 23.13 119 VAL B C 1
ATOM 3438 O O . VAL B 2 139 ? -19.707 -5.698 -15.525 1.00 23.59 119 VAL B O 1
ATOM 3442 N N . VAL B 2 140 ? -18.152 -6.421 -14.073 1.00 24.05 120 VAL B N 1
ATOM 3443 C CA . VAL B 2 140 ? -17.667 -5.060 -13.795 1.00 23.61 120 VAL B CA 1
ATOM 3444 C C . VAL B 2 140 ? -17.047 -4.382 -15.027 1.00 25.36 120 VAL B C 1
ATOM 3445 O O . VAL B 2 140 ? -17.342 -3.203 -15.309 1.00 25.50 120 VAL B O 1
ATOM 3449 N N . GLU B 2 141 ? -16.214 -5.123 -15.764 1.00 25.42 121 GLU B N 1
ATOM 3450 C CA . GLU B 2 141 ? -15.648 -4.581 -16.987 1.00 26.88 121 GLU B CA 1
ATOM 3451 C C . GLU B 2 141 ? -16.753 -4.118 -17.932 1.00 26.85 121 GLU B C 1
ATOM 3452 O O . GLU B 2 141 ? -16.675 -3.028 -18.496 1.00 26.99 121 GLU B O 1
ATOM 3458 N N . ASP B 2 142 ? -17.763 -4.967 -18.126 1.00 25.88 122 ASP B N 1
ATOM 3459 C CA . ASP B 2 142 ? -18.871 -4.632 -18.999 1.00 27.33 122 ASP B CA 1
ATOM 3460 C C . ASP B 2 142 ? -19.611 -3.347 -18.528 1.00 26.74 122 ASP B C 1
ATOM 3461 O O . ASP B 2 142 ? -19.715 -2.381 -19.271 1.00 26.91 122 ASP B O 1
ATOM 3466 N N . LEU B 2 143 ? -20.145 -3.345 -17.309 1.00 24.35 123 LEU B N 1
ATOM 3467 C CA . LEU B 2 143 ? -20.906 -2.180 -16.837 1.00 24.37 123 LEU B CA 1
ATOM 3468 C C . LEU B 2 143 ? -20.076 -0.895 -16.776 1.00 24.50 123 LEU B C 1
ATOM 3469 O O . LEU B 2 143 ? -20.587 0.198 -17.046 1.00 24.35 123 LEU B O 1
ATOM 3474 N N . ASN B 2 144 ? -18.795 -1.018 -16.431 1.00 25.27 124 ASN B N 1
ATOM 3475 C CA . ASN B 2 144 ? -17.924 0.159 -16.366 1.00 26.94 124 ASN B CA 1
ATOM 3476 C C . ASN B 2 144 ? -17.610 0.725 -17.759 1.00 28.56 124 ASN B C 1
ATOM 3477 O O . ASN B 2 144 ? -17.209 1.876 -17.875 1.00 29.61 124 ASN B O 1
ATOM 3482 N N . SER B 2 145 ? -17.782 -0.074 -18.801 1.00 29.22 125 SER B N 1
ATOM 3483 C CA . SER B 2 145 ? -17.567 0.401 -20.183 1.00 31.98 125 SER B CA 1
ATOM 3484 C C . SER B 2 145 ? -18.871 0.905 -20.859 1.00 32.85 125 SER B C 1
ATOM 3485 O O . SER B 2 145 ? -18.831 1.418 -21.962 1.00 33.59 125 SER B O 1
ATOM 3488 N N . ARG B 2 146 ? -20.021 0.776 -20.186 1.00 32.91 126 ARG B N 1
ATOM 3489 C CA . ARG B 2 146 ? -21.272 1.388 -20.683 1.00 34.38 126 ARG B CA 1
ATOM 3490 C C . ARG B 2 146 ? -21.377 2.842 -20.221 1.00 35.18 126 ARG B C 1
ATOM 3491 O O . ARG B 2 146 ? -21.051 3.147 -19.082 1.00 35.66 126 ARG B O 1
ATOM 3499 N N . GLU B 2 147 ? -21.870 3.736 -21.068 1.00 36.49 127 GLU B N 1
ATOM 3500 C CA . GLU B 2 147 ? -22.023 5.142 -20.673 1.00 37.16 127 GLU B CA 1
ATOM 3501 C C . GLU B 2 147 ? -23.067 5.271 -19.566 1.00 35.82 127 GLU B C 1
ATOM 3502 O O . GLU B 2 147 ? -24.119 4.683 -19.663 1.00 35.18 127 GLU B O 1
ATOM 3508 N N . GLN B 2 148 ? -22.770 6.034 -18.516 1.00 35.07 128 GLN B N 1
ATOM 3509 C CA . GLN B 2 148 ? -23.763 6.279 -17.472 1.00 34.75 128 GLN B CA 1
ATOM 3510 C C . GLN B 2 148 ? -24.746 7.333 -17.995 1.00 35.90 128 GLN B C 1
ATOM 3511 O O . GLN B 2 148 ? -24.358 8.294 -18.660 1.00 35.85 128 GLN B O 1
ATOM 3517 N N . GLU B 2 149 ? -26.030 7.118 -17.769 1.00 35.76 129 GLU B N 1
ATOM 3518 C CA . GLU B 2 149 ? -27.002 8.095 -18.213 1.00 36.79 129 GLU B CA 1
ATOM 3519 C C . GLU B 2 149 ? -27.844 8.581 -17.030 1.00 36.01 129 GLU B C 1
ATOM 3520 O O . GLU B 2 149 ? -28.357 9.688 -17.026 1.00 36.86 129 GLU B O 1
ATOM 3526 N N . THR B 2 150 ? -27.895 7.768 -15.992 1.00 33.28 130 THR B N 1
ATOM 3527 C CA . THR B 2 150 ? -28.763 8.031 -14.876 1.00 33.05 130 THR B CA 1
ATOM 3528 C C . THR B 2 150 ? -27.943 8.244 -13.586 1.00 30.90 130 THR B C 1
ATOM 3529 O O . THR B 2 150 ? -28.348 8.969 -12.682 1.00 29.42 130 THR B O 1
ATOM 3533 N N . CYS B 2 151 ? -26.778 7.617 -13.533 1.00 29.21 131 CYS B N 1
ATOM 3534 C CA . CYS B 2 151 ? -25.979 7.481 -12.287 1.00 28.81 131 CYS B CA 1
ATOM 3535 C C . CYS B 2 151 ? -26.671 6.706 -11.174 1.00 27.04 131 CYS B C 1
ATOM 3536 O O . CYS B 2 151 ? -26.223 6.761 -10.040 1.00 25.39 131 CYS B O 1
ATOM 3539 N N . GLN B 2 152 ? -27.747 5.978 -11.483 1.00 25.95 132 GLN B N 1
ATOM 3540 C CA . GLN B 2 152 ? -28.350 5.051 -10.507 1.00 26.21 132 GLN B CA 1
ATOM 3541 C C . GLN B 2 152 ? -27.389 3.859 -10.257 1.00 24.63 132 GLN B C 1
ATOM 3542 O O . GLN B 2 152 ? -26.961 3.189 -11.212 1.00 23.05 132 GLN B O 1
ATOM 3548 N N . PRO B 2 153 ? -27.037 3.595 -8.977 1.00 24.28 133 PRO B N 1
ATOM 3549 C CA . PRO B 2 153 ? -26.071 2.518 -8.677 1.00 22.43 133 PRO B CA 1
ATOM 3550 C C . PRO B 2 153 ? -26.674 1.140 -8.745 1.00 22.13 133 PRO B C 1
ATOM 3551 O O . PRO B 2 153 ? -27.875 0.970 -8.496 1.00 21.67 133 PRO B O 1
ATOM 3555 N N . VAL B 2 154 ? -25.858 0.176 -9.162 1.00 19.95 134 VAL B N 1
ATOM 3556 C CA . VAL B 2 154 ? -26.198 -1.227 -9.020 1.00 19.88 134 VAL B CA 1
ATOM 3557 C C . VAL B 2 154 ? -25.084 -1.914 -8.211 1.00 19.23 134 VAL B C 1
ATOM 3558 O O . VAL B 2 154 ? -23.903 -1.769 -8.504 1.00 19.69 134 VAL B O 1
ATOM 3562 N N . HIS B 2 155 ? -25.485 -2.616 -7.156 1.00 18.84 135 HIS B N 1
ATOM 3563 C CA . HIS B 2 155 ? -24.560 -3.346 -6.294 1.00 19.55 135 HIS B CA 1
ATOM 3564 C C . HIS B 2 155 ? -24.225 -4.689 -6.903 1.00 19.56 135 HIS B C 1
ATOM 3565 O O . HIS B 2 155 ? -25.128 -5.417 -7.350 1.00 20.64 135 HIS B O 1
ATOM 3572 N N . VAL B 2 156 ? -22.926 -4.990 -6.966 1.00 18.68 136 VAL B N 1
ATOM 3573 C CA . VAL B 2 156 ? -22.454 -6.230 -7.536 1.00 18.53 136 VAL B CA 1
ATOM 3574 C C . VAL B 2 156 ? -21.681 -6.975 -6.424 1.00 18.84 136 VAL B C 1
ATOM 3575 O O . VAL B 2 156 ? -20.743 -6.429 -5.824 1.00 18.19 136 VAL B O 1
ATOM 3579 N N . VAL B 2 157 ? -22.105 -8.202 -6.143 1.00 19.63 137 VAL B N 1
ATOM 3580 C CA . VAL B 2 157 ? -21.518 -8.993 -5.065 1.00 19.76 137 VAL B CA 1
ATOM 3581 C C . VAL B 2 157 ? -21.088 -10.325 -5.647 1.00 21.21 137 VAL B C 1
ATOM 3582 O O . VAL B 2 157 ? -21.849 -10.970 -6.391 1.00 22.57 137 VAL B O 1
ATOM 3586 N N . ASN B 2 158 ? -19.878 -10.745 -5.288 1.00 21.94 138 ASN B N 1
ATOM 3587 C CA . ASN B 2 158 ? -19.390 -12.070 -5.674 1.00 22.63 138 ASN B CA 1
ATOM 3588 C C . ASN B 2 158 ? -19.412 -13.062 -4.539 1.00 23.07 138 ASN B C 1
ATOM 3589 O O . ASN B 2 158 ? -19.068 -12.695 -3.411 1.00 23.06 138 ASN B O 1
ATOM 3594 N N . VAL B 2 159 ? -19.775 -14.314 -4.848 1.00 23.99 139 VAL B N 1
ATOM 3595 C CA . VAL B 2 159 ? -19.443 -15.465 -3.979 1.00 27.24 139 VAL B CA 1
ATOM 3596 C C . VAL B 2 159 ? -18.808 -16.532 -4.852 1.00 27.04 139 VAL B C 1
ATOM 3597 O O . VAL B 2 159 ? -19.418 -16.930 -5.822 1.00 26.37 139 VAL B O 1
ATOM 3601 N N . ASP B 2 160 ? -17.617 -17.015 -4.501 1.00 28.55 140 ASP B N 1
ATOM 3602 C CA . ASP B 2 160 ? -17.019 -18.116 -5.236 1.00 28.74 140 ASP B CA 1
ATOM 3603 C C . ASP B 2 160 ? -17.792 -19.418 -5.025 1.00 27.95 140 ASP B C 1
ATOM 3604 O O . ASP B 2 160 ? -17.818 -19.975 -3.934 1.00 28.19 140 ASP B O 1
ATOM 3609 N N . ILE B 2 161 ? -18.420 -19.903 -6.096 1.00 26.68 141 ILE B N 1
ATOM 3610 C CA . ILE B 2 161 ? -19.115 -21.182 -6.044 1.00 25.99 141 ILE B CA 1
ATOM 3611 C C . ILE B 2 161 ? -18.516 -22.138 -7.069 1.00 27.15 141 ILE B C 1
ATOM 3612 O O . ILE B 2 161 ? -18.444 -21.813 -8.259 1.00 25.36 141 ILE B O 1
ATOM 3617 N N . GLN B 2 162 ? -18.128 -23.332 -6.625 1.00 29.58 142 GLN B N 1
ATOM 3618 C CA . GLN B 2 162 ? -17.576 -24.331 -7.546 1.00 32.80 142 GLN B CA 1
ATOM 3619 C C . GLN B 2 162 ? -18.633 -24.804 -8.542 1.00 32.65 142 GLN B C 1
ATOM 3620 O O . GLN B 2 162 ? -19.818 -24.977 -8.201 1.00 31.62 142 GLN B O 1
ATOM 3626 N N . ASP B 2 163 ? -18.192 -25.040 -9.766 1.00 33.21 143 ASP B N 1
ATOM 3627 C CA . ASP B 2 163 ? -19.109 -25.419 -10.812 1.00 34.21 143 ASP B CA 1
ATOM 3628 C C . ASP B 2 163 ? -19.389 -26.936 -10.809 1.00 35.73 143 ASP B C 1
ATOM 3629 O O . ASP B 2 163 ? -18.906 -27.664 -11.679 1.00 35.91 143 ASP B O 1
ATOM 3634 N N . ASN B 2 164 ? -20.149 -27.407 -9.821 1.00 35.65 144 ASN B N 1
ATOM 3635 C CA . ASN B 2 164 ? -20.714 -28.769 -9.849 1.00 36.74 144 ASN B CA 1
ATOM 3636 C C . ASN B 2 164 ? -22.107 -28.682 -9.227 1.00 36.66 144 ASN B C 1
ATOM 3637 O O . ASN B 2 164 ? -22.424 -27.657 -8.599 1.00 34.56 144 ASN B O 1
ATOM 3642 N N . HIS B 2 165 ? -22.934 -29.721 -9.390 1.00 36.57 145 HIS B N 1
ATOM 3643 C CA . HIS B 2 165 ? -24.346 -29.621 -8.993 1.00 36.98 145 HIS B CA 1
ATOM 3644 C C . HIS B 2 165 ? -24.531 -29.372 -7.495 1.00 36.48 145 HIS B C 1
ATOM 3645 O O . HIS B 2 165 ? -25.369 -28.576 -7.097 1.00 34.79 145 HIS B O 1
ATOM 3652 N N . GLU B 2 166 ? -23.736 -30.051 -6.680 1.00 37.18 146 GLU B N 1
ATOM 3653 C CA . GLU B 2 166 ? -23.875 -29.943 -5.240 1.00 38.17 146 GLU B CA 1
ATOM 3654 C C . GLU B 2 166 ? -23.531 -28.546 -4.707 1.00 36.23 146 GLU B C 1
ATOM 3655 O O . GLU B 2 166 ? -24.300 -27.985 -3.921 1.00 35.73 146 GLU B O 1
ATOM 3661 N N . GLU B 2 167 ? -22.379 -28.004 -5.120 1.00 35.53 147 GLU B N 1
ATOM 3662 C CA . GLU B 2 167 ? -21.960 -26.652 -4.736 1.00 34.62 147 GLU B CA 1
ATOM 3663 C C . GLU B 2 167 ? -22.898 -25.606 -5.326 1.00 32.32 147 GLU B C 1
ATOM 3664 O O . GLU B 2 167 ? -23.185 -24.619 -4.669 1.00 32.33 147 GLU B O 1
ATOM 3670 N N . ALA B 2 168 ? -23.395 -25.840 -6.545 1.00 30.68 148 ALA B N 1
ATOM 3671 C CA . ALA B 2 168 ? -24.401 -24.963 -7.141 1.00 28.95 148 ALA B CA 1
ATOM 3672 C C . ALA B 2 168 ? -25.643 -24.836 -6.254 1.00 29.02 148 ALA B C 1
ATOM 3673 O O . ALA B 2 168 ? -26.151 -23.731 -6.051 1.00 27.33 148 ALA B O 1
ATOM 3675 N N . THR B 2 169 ? -26.117 -25.974 -5.741 1.00 28.93 149 THR B N 1
ATOM 3676 C CA . THR B 2 169 ? -27.318 -26.018 -4.889 1.00 29.59 149 THR B CA 1
ATOM 3677 C C . THR B 2 169 ? -27.053 -25.279 -3.585 1.00 29.51 149 THR B C 1
ATOM 3678 O O . THR B 2 169 ? -27.880 -24.491 -3.114 1.00 28.74 149 THR B O 1
ATOM 3682 N N . LEU B 2 170 ? -25.881 -25.511 -3.015 1.00 30.10 150 LEU B N 1
ATOM 3683 C CA . LEU B 2 170 ? -25.537 -24.882 -1.755 1.00 31.11 150 LEU B CA 1
ATOM 3684 C C . LEU B 2 170 ? -25.404 -23.374 -1.936 1.00 29.35 150 LEU B C 1
ATOM 3685 O O . LEU B 2 170 ? -25.862 -22.561 -1.098 1.00 28.22 150 LEU B O 1
ATOM 3690 N N . GLY B 2 171 ? -24.759 -23.013 -3.039 1.00 28.52 151 GLY B N 1
ATOM 3691 C CA . GLY B 2 171 ? -24.485 -21.631 -3.392 1.00 26.98 151 GLY B CA 1
ATOM 3692 C C . GLY B 2 171 ? -25.785 -20.895 -3.601 1.00 27.02 151 GLY B C 1
ATOM 3693 O O . GLY B 2 171 ? -25.940 -19.773 -3.133 1.00 26.71 151 GLY B O 1
ATOM 3694 N N . ALA B 2 172 ? -26.720 -21.542 -4.294 1.00 27.19 152 ALA B N 1
ATOM 3695 C CA . ALA B 2 172 ? -28.052 -20.982 -4.538 1.00 27.12 152 ALA B CA 1
ATOM 3696 C C . ALA B 2 172 ? -28.805 -20.718 -3.233 1.00 27.53 152 ALA B C 1
ATOM 3697 O O . ALA B 2 172 ? -29.461 -19.701 -3.113 1.00 27.48 152 ALA B O 1
ATOM 3699 N N . PHE B 2 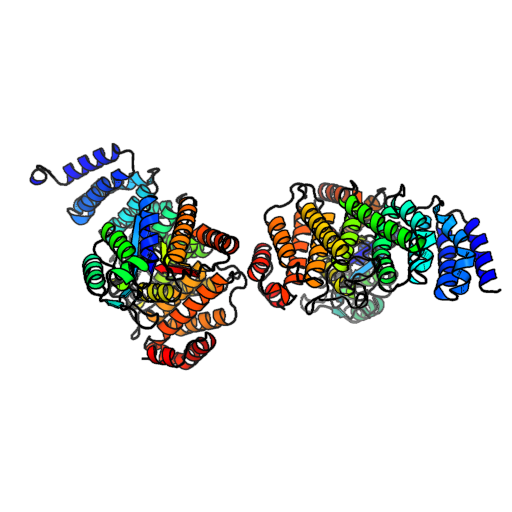173 ? -28.730 -21.637 -2.267 1.00 28.11 153 PHE B N 1
ATOM 3700 C CA . PHE B 2 173 ? -29.400 -21.409 -0.978 1.00 28.80 153 PHE B CA 1
ATOM 3701 C C . PHE B 2 173 ? -28.740 -20.290 -0.163 1.00 28.78 153 PHE B C 1
ATOM 3702 O O . PHE B 2 173 ? -29.436 -19.524 0.484 1.00 29.36 153 PHE B O 1
ATOM 3710 N N . LEU B 2 174 ? -27.420 -20.160 -0.246 1.00 28.20 154 LEU B N 1
ATOM 3711 C CA . LEU B 2 174 ? -26.716 -19.049 0.394 1.00 28.32 154 LEU B CA 1
ATOM 3712 C C . LEU B 2 174 ? -27.108 -17.700 -0.241 1.00 27.28 154 LEU B C 1
ATOM 3713 O O . LEU B 2 174 ? -27.367 -16.724 0.443 1.00 25.88 154 LEU B O 1
ATOM 3718 N N . ILE B 2 175 ? -27.148 -17.669 -1.571 1.00 26.88 155 ILE B N 1
ATOM 3719 C CA . ILE B 2 175 ? -27.618 -16.518 -2.314 1.00 26.25 155 ILE B CA 1
ATOM 3720 C C . ILE B 2 175 ? -29.058 -16.151 -1.917 1.00 25.93 155 ILE B C 1
ATOM 3721 O O . ILE B 2 175 ? -29.359 -14.968 -1.678 1.00 26.13 155 ILE B O 1
ATOM 3726 N N . CYS B 2 176 ? -29.930 -17.160 -1.830 1.00 26.79 156 CYS B N 1
ATOM 3727 C CA . CYS B 2 176 ? -31.314 -16.944 -1.396 1.00 27.45 156 CYS B CA 1
ATOM 3728 C C . CYS B 2 176 ? -31.342 -16.354 0.021 1.00 26.90 156 CYS B C 1
ATOM 3729 O O . CYS B 2 176 ? -32.084 -15.396 0.288 1.00 26.08 156 CYS B O 1
ATOM 3732 N N . GLU B 2 177 ? -30.519 -16.903 0.918 1.00 26.59 157 GLU B N 1
ATOM 3733 C CA . GLU B 2 177 ? -30.421 -16.366 2.288 1.00 29.04 157 GLU B CA 1
ATOM 3734 C C . GLU B 2 177 ? -29.976 -14.907 2.300 1.00 27.29 157 GLU B C 1
ATOM 3735 O O . GLU B 2 177 ? -30.596 -14.055 2.968 1.00 26.95 157 GLU B O 1
ATOM 3741 N N . LEU B 2 178 ? -28.951 -14.598 1.511 1.00 26.20 158 LEU B N 1
ATOM 3742 C CA . LEU B 2 178 ? -28.497 -13.224 1.386 1.00 26.05 158 LEU B CA 1
ATOM 3743 C C . LEU B 2 178 ? -29.588 -12.298 0.843 1.00 25.39 158 LEU B C 1
ATOM 3744 O O . LEU B 2 178 ? -29.830 -11.237 1.399 1.00 26.04 158 LEU B O 1
ATOM 3749 N N . CYS B 2 179 ? -30.281 -12.716 -0.204 1.00 25.06 159 CYS B N 1
ATOM 3750 C CA . CYS B 2 179 ? -31.313 -11.880 -0.807 1.00 26.12 159 CYS B CA 1
ATOM 3751 C C . CYS B 2 179 ? -32.463 -11.662 0.164 1.00 27.16 159 CYS B C 1
ATOM 3752 O O . CYS B 2 179 ? -33.011 -10.581 0.257 1.00 27.91 159 CYS B O 1
ATOM 3755 N N . GLN B 2 180 ? -32.793 -12.693 0.911 1.00 28.41 160 GLN B N 1
ATOM 3756 C CA . GLN B 2 180 ? -33.763 -12.590 1.995 1.00 31.68 160 GLN B CA 1
ATOM 3757 C C . GLN B 2 180 ? -33.410 -11.545 3.043 1.00 31.98 160 GLN B C 1
ATOM 3758 O O . GLN B 2 180 ? -34.247 -10.694 3.404 1.00 32.55 160 GLN B O 1
ATOM 3764 N N . CYS B 2 181 ? -32.175 -11.600 3.536 1.00 32.70 161 CYS B N 1
ATOM 3765 C CA . CYS B 2 181 ? -31.704 -10.599 4.479 1.00 35.04 161 CYS B CA 1
ATOM 3766 C C . CYS B 2 181 ? -31.834 -9.219 3.915 1.00 34.98 161 CYS B C 1
ATOM 3767 O O . CYS B 2 181 ? -32.415 -8.352 4.557 1.00 36.10 161 CYS B O 1
ATOM 3770 N N . ILE B 2 182 ? -31.301 -9.023 2.710 1.00 34.87 162 ILE B N 1
ATOM 3771 C CA . ILE B 2 182 ? -31.315 -7.704 2.069 1.00 36.24 162 ILE B CA 1
ATOM 3772 C C . ILE B 2 182 ? -32.736 -7.163 1.979 1.00 38.45 162 ILE B C 1
ATOM 3773 O O . ILE B 2 182 ? -33.000 -6.031 2.408 1.00 40.27 162 ILE B O 1
ATOM 3778 N N . GLN B 2 183 ? -33.659 -7.978 1.473 1.00 40.06 163 GLN B N 1
ATOM 3779 C CA . GLN B 2 183 ? -35.088 -7.632 1.490 1.00 42.14 163 GLN B CA 1
ATOM 3780 C C . GLN B 2 183 ? -35.690 -7.242 2.838 1.00 42.24 163 GLN B C 1
ATOM 3781 O O . GLN B 2 183 ? -36.650 -6.482 2.869 1.00 43.31 163 GLN B O 1
ATOM 3787 N N . HIS B 2 184 ? -35.167 -7.776 3.937 1.00 41.56 164 HIS B N 1
ATOM 3788 C CA . HIS B 2 184 ? -35.672 -7.417 5.265 1.00 41.32 164 HIS B CA 1
ATOM 3789 C C . HIS B 2 184 ? -35.034 -6.141 5.805 1.00 40.86 164 HIS B C 1
ATOM 3790 O O . HIS B 2 184 ? -35.490 -5.586 6.808 1.00 40.61 164 HIS B O 1
ATOM 3797 N N . THR B 2 185 ? -33.971 -5.670 5.168 1.00 38.76 165 THR B N 1
ATOM 3798 C CA . THR B 2 185 ? -33.330 -4.477 5.701 1.00 38.99 165 THR B CA 1
ATOM 3799 C C . THR B 2 185 ? -34.098 -3.228 5.342 1.00 38.14 165 THR B C 1
ATOM 3800 O O . THR B 2 185 ? -34.664 -3.105 4.266 1.00 37.54 165 THR B O 1
ATOM 3804 N N . GLU B 2 186 ? -34.121 -2.326 6.307 1.00 38.53 166 GLU B N 1
ATOM 3805 C CA . GLU B 2 186 ? -34.621 -0.962 6.155 1.00 39.76 166 GLU B CA 1
ATOM 3806 C C . GLU B 2 186 ? -34.026 -0.265 4.909 1.00 36.61 166 GLU B C 1
ATOM 3807 O O . GLU B 2 186 ? -34.750 0.262 4.061 1.00 37.54 166 GLU B O 1
ATOM 3813 N N . ASP B 2 187 ? -32.706 -0.321 4.775 1.00 33.57 167 ASP B N 1
ATOM 3814 C CA . ASP B 2 187 ? -31.994 0.552 3.860 1.00 29.54 167 ASP B CA 1
ATOM 3815 C C . ASP B 2 187 ? -30.870 -0.274 3.263 1.00 28.00 167 ASP B C 1
ATOM 3816 O O . ASP B 2 187 ? -29.820 -0.439 3.898 1.00 25.99 167 ASP B O 1
ATOM 3821 N N . MET B 2 188 ? -31.101 -0.818 2.065 1.00 26.05 168 MET B N 1
ATOM 3822 C CA . MET B 2 188 ? -30.167 -1.776 1.488 1.00 25.94 168 MET B CA 1
ATOM 3823 C C . MET B 2 188 ? -28.744 -1.188 1.336 1.00 24.15 168 MET B C 1
ATOM 3824 O O . MET B 2 188 ? -27.765 -1.788 1.755 1.00 23.20 168 MET B O 1
ATOM 3829 N N . GLU B 2 189 ? -28.632 -0.011 0.747 1.00 23.12 169 GLU B N 1
ATOM 3830 C CA . GLU B 2 189 ? -27.291 0.547 0.527 1.00 23.68 169 GLU B CA 1
ATOM 3831 C C . GLU B 2 189 ? -26.543 0.825 1.818 1.00 23.19 169 GLU B C 1
ATOM 3832 O O . GLU B 2 189 ? -25.331 0.674 1.880 1.00 23.05 169 GLU B O 1
ATOM 3838 N N . ASN B 2 190 ? -27.266 1.237 2.842 1.00 23.44 170 ASN B N 1
ATOM 3839 C CA . ASN B 2 190 ? -26.620 1.571 4.104 1.00 24.49 170 ASN B CA 1
ATOM 3840 C C . ASN B 2 190 ? -26.238 0.338 4.958 1.00 24.18 170 ASN B C 1
ATOM 3841 O O . ASN B 2 190 ? -25.302 0.416 5.774 1.00 23.56 170 ASN B O 1
ATOM 3846 N N . GLU B 2 191 ? -26.920 -0.788 4.743 1.00 24.22 171 GLU B N 1
ATOM 3847 C CA . GLU B 2 191 ? -26.689 -1.986 5.579 1.00 25.02 171 GLU B CA 1
ATOM 3848 C C . GLU B 2 191 ? -26.027 -3.196 4.898 1.00 24.25 171 GLU B C 1
ATOM 3849 O O . GLU B 2 191 ? -25.629 -4.178 5.575 1.00 24.67 171 GLU B O 1
ATOM 3855 N N . ILE B 2 192 ? -25.927 -3.157 3.575 1.00 23.81 172 ILE B N 1
ATOM 3856 C CA . ILE B 2 192 ? -25.468 -4.320 2.809 1.00 22.37 172 ILE B CA 1
ATOM 3857 C C . ILE B 2 192 ? -24.045 -4.716 3.204 1.00 22.43 172 ILE B C 1
ATOM 3858 O O . ILE B 2 192 ? -23.741 -5.899 3.360 1.00 22.13 172 ILE B O 1
ATOM 3863 N N . ASP B 2 193 ? -23.163 -3.750 3.406 1.00 21.74 173 ASP B N 1
ATOM 3864 C CA . ASP B 2 193 ? -21.776 -4.164 3.782 1.00 23.06 173 ASP B CA 1
ATOM 3865 C C . ASP B 2 193 ? -21.697 -4.858 5.151 1.00 23.24 173 ASP B C 1
ATOM 3866 O O . ASP B 2 193 ? -21.042 -5.892 5.305 1.00 22.71 173 ASP B O 1
ATOM 3871 N N . GLU B 2 194 ? -22.404 -4.312 6.129 1.00 24.10 174 GLU B N 1
ATOM 3872 C CA . GLU B 2 194 ? -22.515 -4.984 7.449 1.00 25.70 174 GLU B CA 1
ATOM 3873 C C . GLU B 2 194 ? -23.114 -6.421 7.306 1.00 25.60 174 GLU B C 1
ATOM 3874 O O . GLU B 2 194 ? -22.597 -7.420 7.862 1.00 25.71 174 GLU B O 1
ATOM 3880 N N . LEU B 2 195 ? -24.198 -6.533 6.540 1.00 25.37 175 LEU B N 1
ATOM 3881 C CA . LEU B 2 195 ? -24.757 -7.841 6.204 1.00 25.78 175 LEU B CA 1
ATOM 3882 C C . LEU B 2 195 ? -23.764 -8.802 5.534 1.00 25.04 175 LEU B C 1
ATOM 3883 O O . LEU B 2 195 ? -23.669 -9.969 5.915 1.00 24.40 175 LEU B O 1
ATOM 3888 N N . LEU B 2 196 ? -23.035 -8.326 4.526 1.00 23.28 176 LEU B N 1
ATOM 3889 C CA . LEU B 2 196 ? -22.059 -9.171 3.869 1.00 23.28 176 LEU B CA 1
ATOM 3890 C C . LEU B 2 196 ? -20.970 -9.614 4.839 1.00 24.34 176 LEU B C 1
ATOM 3891 O O . LEU B 2 196 ? -20.541 -10.763 4.790 1.00 25.48 176 LEU B O 1
ATOM 3896 N N . GLN B 2 197 ? -20.526 -8.711 5.713 1.00 25.28 177 GLN B N 1
ATOM 3897 C CA . GLN B 2 197 ? -19.514 -9.053 6.735 1.00 27.02 177 GLN B CA 1
ATOM 3898 C C . GLN B 2 197 ? -20.017 -10.148 7.702 1.00 27.59 177 GLN B C 1
ATOM 3899 O O . GLN B 2 197 ? -19.306 -11.086 7.962 1.00 27.77 177 GLN B O 1
ATOM 3905 N N . GLU B 2 198 ? -21.246 -10.024 8.210 1.00 29.21 178 GLU B N 1
ATOM 3906 C CA . GLU B 2 198 ? -21.902 -11.130 8.952 1.00 31.28 178 GLU B CA 1
ATOM 3907 C C . GLU B 2 198 ? -21.923 -12.450 8.160 1.00 30.51 178 GLU B C 1
ATOM 3908 O O . GLU B 2 198 ? -21.597 -13.507 8.702 1.00 31.15 178 GLU B O 1
ATOM 3914 N N . PHE B 2 199 ? -22.321 -12.391 6.891 1.00 30.13 179 PHE B N 1
ATOM 3915 C CA . PHE B 2 199 ? -22.301 -13.570 6.002 1.00 31.37 179 PHE B CA 1
ATOM 3916 C C . PHE B 2 199 ? -20.917 -14.152 5.796 1.00 32.43 179 PHE B C 1
ATOM 3917 O O . PHE B 2 199 ? -20.771 -15.370 5.689 1.00 33.81 179 PHE B O 1
ATOM 3925 N N . GLU B 2 200 ? -19.895 -13.305 5.735 1.00 33.10 180 GLU B N 1
ATOM 3926 C CA . GLU B 2 200 ? -18.509 -13.810 5.678 1.00 34.72 180 GLU B CA 1
ATOM 3927 C C . GLU B 2 200 ? -18.119 -14.597 6.926 1.00 36.56 180 GLU B C 1
ATOM 3928 O O . GLU B 2 200 ? -17.581 -15.708 6.830 1.00 37.80 180 GLU B O 1
ATOM 3934 N N . GLU B 2 201 ? -18.391 -14.011 8.080 1.00 37.62 181 GLU B N 1
ATOM 3935 C CA . GLU B 2 201 ? -18.088 -14.625 9.342 1.00 40.75 181 GLU B CA 1
ATOM 3936 C C . GLU B 2 201 ? -18.888 -15.940 9.519 1.00 41.45 181 GLU B C 1
ATOM 3937 O O . GLU B 2 201 ? -18.322 -16.964 9.924 1.00 42.50 181 GLU B O 1
ATOM 3943 N N . LYS B 2 202 ? -20.177 -15.925 9.172 1.00 41.26 182 LYS B N 1
ATOM 3944 C CA . LYS B 2 202 ? -21.031 -17.121 9.343 1.00 42.00 182 LYS B CA 1
ATOM 3945 C C . LYS B 2 202 ? -20.659 -18.250 8.372 1.00 41.69 182 LYS B C 1
ATOM 3946 O O . LYS B 2 202 ? -20.642 -19.414 8.758 1.00 41.77 182 LYS B O 1
ATOM 3952 N N . SER B 2 203 ? -20.403 -17.897 7.116 1.00 40.32 183 SER B N 1
ATOM 3953 C CA . SER B 2 203 ? -20.140 -18.881 6.069 1.00 39.88 183 SER B CA 1
ATOM 3954 C C . SER B 2 203 ? -18.666 -19.220 5.865 1.00 40.38 183 SER B C 1
ATOM 3955 O O . SER B 2 203 ? -18.365 -20.227 5.248 1.00 41.71 183 SER B O 1
ATOM 3958 N N . GLY B 2 204 ? -17.740 -18.392 6.336 1.00 40.20 184 GLY B N 1
ATOM 3959 C CA . GLY B 2 204 ? -16.320 -18.627 6.021 1.00 40.53 184 GLY B CA 1
ATOM 3960 C C . GLY B 2 204 ? -15.936 -18.367 4.552 1.00 40.48 184 GLY B C 1
ATOM 3961 O O . GLY B 2 204 ? -14.806 -18.672 4.129 1.00 41.13 184 GLY B O 1
ATOM 3962 N N . ARG B 2 205 ? -16.858 -17.782 3.778 1.00 38.53 185 ARG B N 1
ATOM 3963 C CA . ARG B 2 205 ? -16.635 -17.455 2.356 1.00 37.32 185 ARG B CA 1
ATOM 3964 C C . ARG B 2 205 ? -16.561 -15.932 2.138 1.00 36.35 185 ARG B C 1
ATOM 3965 O O . ARG B 2 205 ? -17.282 -15.186 2.799 1.00 35.79 185 ARG B O 1
ATOM 3973 N N . THR B 2 206 ? -15.685 -15.490 1.233 1.00 34.60 186 THR B N 1
ATOM 3974 C CA . THR B 2 206 ? -15.494 -14.061 0.974 1.00 33.82 186 THR B CA 1
ATOM 3975 C C . THR B 2 206 ? -16.522 -13.502 -0.045 1.00 30.56 186 THR B C 1
ATOM 3976 O O . THR B 2 206 ? -16.896 -14.163 -1.030 1.00 29.13 186 THR B O 1
ATOM 3980 N N . PHE B 2 207 ? -17.016 -12.303 0.250 1.00 28.86 187 PHE B N 1
ATOM 3981 C CA . PHE B 2 207 ? -17.995 -11.602 -0.593 1.00 26.29 187 PHE B CA 1
ATOM 3982 C C . PHE B 2 207 ? -17.452 -10.262 -1.094 1.00 24.64 187 PHE B C 1
ATOM 3983 O O . PHE B 2 207 ? -17.548 -9.252 -0.392 1.00 24.01 187 PHE B O 1
ATOM 3991 N N . LEU B 2 208 ? -16.877 -10.250 -2.305 1.00 22.57 188 LEU B N 1
ATOM 3992 C CA . LEU B 2 208 ? -16.464 -9.006 -2.954 1.00 21.65 188 LEU B CA 1
ATOM 3993 C C . LEU B 2 208 ? -17.694 -8.159 -3.214 1.00 20.42 188 LEU B C 1
ATOM 3994 O O . LEU B 2 208 ? -18.793 -8.680 -3.439 1.00 21.46 188 LEU B O 1
ATOM 3999 N N . HIS B 2 209 ? -17.537 -6.848 -3.120 1.00 18.90 189 HIS B N 1
ATOM 4000 C CA . HIS B 2 209 ? -18.683 -5.969 -3.210 1.00 18.99 189 HIS B CA 1
ATOM 4001 C C . HIS B 2 209 ? -18.260 -4.652 -3.861 1.00 18.43 189 HIS B C 1
ATOM 4002 O O . HIS B 2 209 ? -17.297 -4.021 -3.428 1.00 18.07 189 HIS B O 1
ATOM 4009 N N . THR B 2 210 ? -18.969 -4.260 -4.923 1.00 18.25 190 THR B N 1
ATOM 4010 C CA . THR B 2 210 ? -18.666 -3.018 -5.598 1.00 17.71 190 THR B CA 1
ATOM 4011 C C . THR B 2 210 ? -19.964 -2.449 -6.118 1.00 18.24 190 THR B C 1
ATOM 4012 O O . THR B 2 210 ? -21.054 -3.092 -5.955 1.00 17.49 190 THR B O 1
ATOM 4016 N N . VAL B 2 211 ? -19.906 -1.224 -6.647 1.00 17.21 191 VAL B N 1
ATOM 4017 C CA . VAL B 2 211 ? -21.079 -0.660 -7.342 1.00 18.42 191 VAL B CA 1
ATOM 4018 C C . VAL B 2 211 ? -20.638 -0.257 -8.733 1.00 19.83 191 VAL B C 1
ATOM 4019 O O . VAL B 2 211 ? -19.493 0.160 -8.895 1.00 18.83 191 VAL B O 1
ATOM 4023 N N . CYS B 2 212 ? -21.555 -0.400 -9.691 1.00 19.11 192 CYS B N 1
ATOM 4024 C CA . CYS B 2 212 ? -21.467 0.176 -11.009 1.00 20.56 192 CYS B CA 1
ATOM 4025 C C . CYS B 2 212 ? -22.687 1.083 -11.203 1.00 20.65 192 CYS B C 1
ATOM 4026 O O . CYS B 2 212 ? -23.621 1.081 -10.379 1.00 18.91 192 CYS B O 1
ATOM 4029 N N . PHE B 2 213 ? -22.679 1.852 -12.277 1.00 20.71 193 PHE B N 1
ATOM 4030 C CA . PHE B 2 213 ? -23.669 2.911 -12.456 1.00 23.02 193 PHE B CA 1
ATOM 4031 C C . PHE B 2 213 ? -24.380 2.831 -13.780 1.00 23.85 193 PHE B C 1
ATOM 4032 O O . PHE B 2 213 ? -23.747 2.670 -14.836 1.00 23.23 193 PHE B O 1
ATOM 4040 N N . TYR B 2 214 ? -25.701 2.985 -13.730 1.00 25.14 194 TYR B N 1
ATOM 4041 C CA . TYR B 2 214 ? -26.484 3.102 -14.960 1.00 26.83 194 TYR B CA 1
ATOM 4042 C C . TYR B 2 214 ? -26.541 4.521 -15.512 1.00 28.00 194 TYR B C 1
ATOM 4043 O O . TYR B 2 214 ? -27.164 4.763 -16.569 1.00 28.74 194 TYR B O 1
ATOM 4053 N N . MET C 1 21 ? 27.631 -9.207 69.347 1.00 95.33 30 MET D N 1
ATOM 4054 C CA . MET C 1 21 ? 26.423 -9.026 68.490 1.00 93.34 30 MET D CA 1
ATOM 4055 C C . MET C 1 21 ? 26.432 -9.937 67.244 1.00 91.67 30 MET D C 1
ATOM 4056 O O . MET C 1 21 ? 26.827 -9.507 66.156 1.00 91.09 30 MET D O 1
ATOM 4061 N N . THR C 1 22 ? 26.001 -11.192 67.410 1.00 90.68 31 THR D N 1
ATOM 4062 C CA . THR C 1 22 ? 25.825 -12.120 66.274 1.00 88.92 31 THR D CA 1
ATOM 4063 C C . THR C 1 22 ? 24.562 -11.762 65.484 1.00 86.71 31 THR D C 1
ATOM 4064 O O . THR C 1 22 ? 23.659 -11.122 66.023 1.00 86.21 31 THR D O 1
ATOM 4068 N N . THR C 1 23 ? 24.495 -12.166 64.215 1.00 85.11 32 THR D N 1
ATOM 4069 C CA . THR C 1 23 ? 23.291 -11.932 63.403 1.00 82.99 32 THR D CA 1
ATOM 4070 C C . THR C 1 23 ? 22.051 -12.431 64.140 1.00 81.73 32 THR D C 1
ATOM 4071 O O . THR C 1 23 ? 21.057 -11.710 64.257 1.00 80.82 32 THR D O 1
ATOM 4075 N N . SER C 1 24 ? 22.146 -13.660 64.646 1.00 81.41 33 SER D N 1
ATOM 4076 C CA . SER C 1 24 ? 21.093 -14.305 65.419 1.00 80.57 33 SER D CA 1
ATOM 4077 C C . SER C 1 24 ? 20.700 -13.533 66.677 1.00 81.08 33 SER D C 1
ATOM 4078 O O . SER C 1 24 ? 19.513 -13.395 66.969 1.00 80.19 33 SER D O 1
ATOM 4081 N N . GLU C 1 25 ? 21.695 -13.047 67.422 1.00 82.13 34 GLU D N 1
ATOM 4082 C CA . GLU C 1 25 ? 21.456 -12.188 68.584 1.00 82.60 34 GLU D CA 1
ATOM 4083 C C . GLU C 1 25 ? 20.832 -10.854 68.189 1.00 81.72 34 GLU D C 1
ATOM 4084 O O . GLU C 1 25 ? 19.902 -10.383 68.842 1.00 81.49 34 GLU D O 1
ATOM 4090 N N . ARG C 1 26 ? 21.367 -10.247 67.131 1.00 81.40 35 ARG D N 1
ATOM 4091 C CA . ARG C 1 26 ? 20.888 -8.969 66.614 1.00 80.82 35 ARG D CA 1
ATOM 4092 C C . ARG C 1 26 ? 19.383 -9.075 66.335 1.00 79.50 35 ARG D C 1
ATOM 4093 O O . ARG C 1 26 ? 18.601 -8.185 66.697 1.00 79.14 35 ARG D O 1
ATOM 4101 N N . VAL C 1 27 ? 19.001 -10.196 65.721 1.00 78.51 36 VAL D N 1
ATOM 4102 C CA . VAL C 1 27 ? 17.604 -10.520 65.414 1.00 77.27 36 VAL D CA 1
ATOM 4103 C C . VAL C 1 27 ? 16.758 -10.778 66.674 1.00 77.67 36 VAL D C 1
ATOM 4104 O O . VAL C 1 27 ? 15.612 -10.313 66.749 1.00 76.97 36 VAL D O 1
ATOM 4108 N N . VAL C 1 28 ? 17.317 -11.506 67.647 1.00 78.73 37 VAL D N 1
ATOM 4109 C CA . VAL C 1 28 ? 16.630 -11.782 68.922 1.00 79.35 37 VAL D CA 1
ATOM 4110 C C . VAL C 1 28 ? 16.199 -10.472 69.595 1.00 80.13 37 VAL D C 1
ATOM 4111 O O . VAL C 1 28 ? 15.095 -10.376 70.142 1.00 79.93 37 VAL D O 1
ATOM 4115 N N . ASP C 1 29 ? 17.070 -9.465 69.525 1.00 81.12 38 ASP D N 1
ATOM 4116 C CA . ASP C 1 29 ? 16.835 -8.177 70.166 1.00 81.95 38 ASP D CA 1
ATOM 4117 C C . ASP C 1 29 ? 15.703 -7.422 69.476 1.00 80.28 38 ASP D C 1
ATOM 4118 O O . ASP C 1 29 ? 14.749 -6.980 70.125 1.00 80.17 38 ASP D O 1
ATOM 4123 N N . LEU C 1 30 ? 15.821 -7.284 68.159 1.00 79.04 39 LEU D N 1
ATOM 4124 C CA . LEU C 1 30 ? 14.786 -6.653 67.341 1.00 77.39 39 LEU D CA 1
ATOM 4125 C C . LEU C 1 30 ? 13.396 -7.253 67.581 1.00 76.33 39 LEU D C 1
ATOM 4126 O O . LEU C 1 30 ? 12.411 -6.526 67.661 1.00 75.72 39 LEU D O 1
ATOM 4131 N N . LEU C 1 31 ? 13.330 -8.573 67.730 1.00 76.23 40 LEU D N 1
ATOM 4132 C CA . LEU C 1 31 ? 12.070 -9.259 68.038 1.00 75.93 40 LEU D CA 1
ATOM 4133 C C . LEU C 1 31 ? 11.493 -8.922 69.420 1.00 77.04 40 LEU D C 1
ATOM 4134 O O . LEU C 1 31 ? 10.269 -8.794 69.560 1.00 76.73 40 LEU D O 1
ATOM 4139 N N . ASN C 1 32 ? 12.368 -8.785 70.424 1.00 78.37 41 ASN D N 1
ATOM 4140 C CA . ASN C 1 32 ? 11.976 -8.306 71.756 1.00 79.40 41 ASN D CA 1
ATOM 4141 C C . ASN C 1 32 ? 11.519 -6.844 71.693 1.00 79.33 41 ASN D C 1
ATOM 4142 O O . ASN C 1 32 ? 10.582 -6.430 72.389 1.00 79.72 41 ASN D O 1
ATOM 4147 N N . GLN C 1 33 ? 12.194 -6.078 70.842 1.00 78.66 42 GLN D N 1
ATOM 4148 C CA . GLN C 1 33 ? 11.858 -4.690 70.572 1.00 78.42 42 GLN D CA 1
ATOM 4149 C C . GLN C 1 33 ? 10.465 -4.563 69.939 1.00 76.86 42 GLN D C 1
ATOM 4150 O O . GLN C 1 33 ? 9.647 -3.740 70.368 1.00 76.87 42 GLN D O 1
ATOM 4156 N N . ALA C 1 34 ? 10.206 -5.388 68.924 1.00 75.19 43 ALA D N 1
ATOM 4157 C CA . ALA C 1 34 ? 8.928 -5.377 68.210 1.00 73.69 43 ALA D CA 1
ATOM 4158 C C . ALA C 1 34 ? 7.772 -5.811 69.106 1.00 73.62 43 ALA D C 1
ATOM 4159 O O . ALA C 1 34 ? 6.685 -5.235 69.041 1.00 72.98 43 ALA D O 1
ATOM 4161 N N . ALA C 1 35 ? 8.025 -6.815 69.946 1.00 74.22 44 ALA D N 1
ATOM 4162 C CA . ALA C 1 35 ? 7.020 -7.339 70.874 1.00 74.50 44 ALA D CA 1
ATOM 4163 C C . ALA C 1 35 ? 6.546 -6.286 71.873 1.00 75.36 44 ALA D C 1
ATOM 4164 O O . ALA C 1 35 ? 5.462 -6.416 72.433 1.00 75.76 44 ALA D O 1
ATOM 4166 N N . LEU C 1 36 ? 7.350 -5.243 72.080 1.00 75.78 45 LEU D N 1
ATOM 4167 C CA . LEU C 1 36 ? 7.007 -4.173 73.025 1.00 76.43 45 LEU D CA 1
ATOM 4168 C C . LEU C 1 36 ? 6.302 -2.954 72.425 1.00 75.61 45 LEU D C 1
ATOM 4169 O O . LEU C 1 36 ? 5.447 -2.361 73.089 1.00 76.13 45 LEU D O 1
ATOM 4174 N N . ILE C 1 37 ? 6.658 -2.576 71.194 1.00 73.87 46 ILE D N 1
ATOM 4175 C CA . ILE C 1 37 ? 6.024 -1.434 70.520 1.00 72.78 46 ILE D CA 1
ATOM 4176 C C . ILE C 1 37 ? 4.554 -1.743 70.227 1.00 71.73 46 ILE D C 1
ATOM 4177 O O . ILE C 1 37 ? 4.224 -2.837 69.750 1.00 71.04 46 ILE D O 1
ATOM 4182 N N . THR C 1 38 ? 3.677 -0.787 70.523 1.00 71.37 47 THR D N 1
ATOM 4183 C CA . THR C 1 38 ? 2.241 -0.963 70.285 1.00 70.09 47 THR D CA 1
ATOM 4184 C C . THR C 1 38 ? 1.698 0.074 69.287 1.00 69.01 47 THR D C 1
ATOM 4185 O O . THR C 1 38 ? 0.652 0.692 69.497 1.00 69.21 47 THR D O 1
ATOM 4189 N N . ASN C 1 39 ? 2.442 0.252 68.198 1.00 67.47 48 ASN D N 1
ATOM 4190 C CA . ASN C 1 39 ? 1.992 1.006 67.028 1.00 65.69 48 ASN D CA 1
ATOM 4191 C C . ASN C 1 39 ? 2.779 0.567 65.784 1.00 63.80 48 ASN D C 1
ATOM 4192 O O . ASN C 1 39 ? 3.662 -0.294 65.881 1.00 63.49 48 ASN D O 1
ATOM 4197 N N . ASP C 1 40 ? 2.481 1.173 64.634 1.00 62.08 49 ASP D N 1
ATOM 4198 C CA . ASP C 1 40 ? 3.040 0.719 63.351 1.00 60.40 49 ASP D CA 1
ATOM 4199 C C . ASP C 1 40 ? 4.530 0.977 63.111 1.00 60.57 49 ASP D C 1
ATOM 4200 O O . ASP C 1 40 ? 5.061 0.592 62.064 1.00 60.15 49 ASP D O 1
ATOM 4205 N N . SER C 1 41 ? 5.200 1.636 64.053 1.00 60.97 50 SER D N 1
ATOM 4206 C CA . SER C 1 41 ? 6.649 1.798 63.959 1.00 60.82 50 SER D CA 1
ATOM 4207 C C . SER C 1 41 ? 7.353 0.452 64.156 1.00 60.29 50 SER D C 1
ATOM 4208 O O . SER C 1 41 ? 8.492 0.271 63.705 1.00 60.52 50 SER D O 1
ATOM 4211 N N . LYS C 1 42 ? 6.666 -0.493 64.809 1.00 59.24 51 LYS D N 1
ATOM 4212 C CA . LYS C 1 42 ? 7.178 -1.864 64.985 1.00 58.30 51 LYS D CA 1
ATOM 4213 C C . LYS C 1 42 ? 7.542 -2.570 63.654 1.00 56.67 51 LYS D C 1
ATOM 4214 O O . LYS C 1 42 ? 8.366 -3.485 63.635 1.00 56.54 51 LYS D O 1
ATOM 4220 N N . ILE C 1 43 ? 6.936 -2.118 62.560 1.00 54.87 52 ILE D N 1
ATOM 4221 C CA . ILE C 1 43 ? 7.186 -2.648 61.210 1.00 53.67 52 ILE D CA 1
ATOM 4222 C C . ILE C 1 43 ? 8.601 -2.380 60.693 1.00 54.12 52 ILE D C 1
ATOM 4223 O O . ILE C 1 43 ? 9.171 -3.221 60.011 1.00 53.59 52 ILE D O 1
ATOM 4228 N N . THR C 1 44 ? 9.148 -1.199 61.000 1.00 55.14 53 THR D N 1
ATOM 4229 C CA . THR C 1 44 ? 10.517 -0.815 60.617 1.00 55.72 53 THR D CA 1
ATOM 4230 C C . THR C 1 44 ? 11.535 -1.795 61.170 1.00 56.40 53 THR D C 1
ATOM 4231 O O . THR C 1 44 ? 12.518 -2.164 60.504 1.00 56.67 53 THR D O 1
ATOM 4235 N N . VAL C 1 45 ? 11.289 -2.175 62.415 1.00 56.42 54 VAL D N 1
ATOM 4236 C CA . VAL C 1 45 ? 12.054 -3.169 63.121 1.00 57.30 54 VAL D CA 1
ATOM 4237 C C . VAL C 1 45 ? 11.886 -4.552 62.464 1.00 56.45 54 VAL D C 1
ATOM 4238 O O . VAL C 1 45 ? 12.871 -5.265 62.232 1.00 56.73 54 VAL D O 1
ATOM 4242 N N . LEU C 1 46 ? 10.640 -4.912 62.159 1.00 55.27 55 LEU D N 1
ATOM 4243 C CA . LEU C 1 46 ? 10.328 -6.219 61.574 1.00 54.34 55 LEU D CA 1
ATOM 4244 C C . LEU C 1 46 ? 10.938 -6.351 60.189 1.00 53.51 55 LEU D C 1
ATOM 4245 O O . LEU C 1 46 ? 11.442 -7.407 59.832 1.00 53.13 55 LEU D O 1
ATOM 4250 N N . LYS C 1 47 ? 10.911 -5.258 59.432 1.00 53.39 56 LYS D N 1
ATOM 4251 C CA . LYS C 1 47 ? 11.488 -5.215 58.093 1.00 53.64 56 LYS D CA 1
ATOM 4252 C C . LYS C 1 47 ? 12.990 -5.454 58.109 1.00 54.92 56 LYS D C 1
ATOM 4253 O O . LYS C 1 47 ? 13.545 -6.062 57.187 1.00 54.65 56 LYS D O 1
ATOM 4259 N N . GLN C 1 48 ? 13.644 -4.955 59.157 1.00 56.52 57 GLN D N 1
ATOM 4260 C CA . GLN C 1 48 ? 15.066 -5.172 59.341 1.00 57.78 57 GLN D CA 1
ATOM 4261 C C . GLN C 1 48 ? 15.335 -6.621 59.720 1.00 57.56 57 GLN D C 1
ATOM 4262 O O . GLN C 1 48 ? 16.275 -7.232 59.213 1.00 58.03 57 GLN D O 1
ATOM 4268 N N . VAL C 1 49 ? 14.505 -7.172 60.603 1.00 57.05 58 VAL D N 1
ATOM 4269 C CA . VAL C 1 49 ? 14.556 -8.602 60.913 1.00 56.81 58 VAL D CA 1
ATOM 4270 C C . VAL C 1 49 ? 14.429 -9.430 59.628 1.00 55.75 58 VAL D C 1
ATOM 4271 O O . VAL C 1 49 ? 15.159 -10.395 59.445 1.00 55.38 58 VAL D O 1
ATOM 4275 N N . GLN C 1 50 ? 13.518 -9.026 58.738 1.00 55.05 59 GLN D N 1
ATOM 4276 C CA . GLN C 1 50 ? 13.281 -9.737 57.487 1.00 54.33 59 GLN D CA 1
ATOM 4277 C C . GLN C 1 50 ? 14.499 -9.688 56.554 1.00 55.57 59 GLN D C 1
ATOM 4278 O O . GLN C 1 50 ? 14.918 -10.712 55.994 1.00 55.13 59 GLN D O 1
ATOM 4284 N N . GLU C 1 51 ? 15.045 -8.486 56.379 1.00 56.91 60 GLU D N 1
ATOM 4285 C CA . GLU C 1 51 ? 16.284 -8.292 55.631 1.00 58.57 60 GLU D CA 1
ATOM 4286 C C . GLU C 1 51 ? 17.400 -9.205 56.159 1.00 59.70 60 GLU D C 1
ATOM 4287 O O . GLU C 1 51 ? 18.112 -9.850 55.383 1.00 59.52 60 GLU D O 1
ATOM 4293 N N . LEU C 1 52 ? 17.522 -9.268 57.480 1.00 60.90 61 LEU D N 1
ATOM 4294 C CA . LEU C 1 52 ? 18.543 -10.076 58.121 1.00 62.65 61 LEU D CA 1
ATOM 4295 C C . LEU C 1 52 ? 18.363 -11.560 57.797 1.00 62.84 61 LEU D C 1
ATOM 4296 O O . LEU C 1 52 ? 19.292 -12.189 57.282 1.00 63.48 61 LEU D O 1
ATOM 4301 N N . ILE C 1 53 ? 17.171 -12.106 58.066 1.00 62.39 62 ILE D N 1
ATOM 4302 C CA . ILE C 1 53 ? 16.936 -13.550 57.907 1.00 62.25 62 ILE D CA 1
ATOM 4303 C C . ILE C 1 53 ? 16.590 -14.066 56.498 1.00 61.95 62 ILE D C 1
ATOM 4304 O O . ILE C 1 53 ? 16.550 -15.282 56.299 1.00 61.86 62 ILE D O 1
ATOM 4309 N N . ILE C 1 54 ? 16.357 -13.176 55.533 1.00 61.93 63 ILE D N 1
ATOM 4310 C CA . ILE C 1 54 ? 16.084 -13.613 54.154 1.00 62.01 63 ILE D CA 1
ATOM 4311 C C . ILE C 1 54 ? 17.240 -13.316 53.200 1.00 63.49 63 ILE D C 1
ATOM 4312 O O . ILE C 1 54 ? 17.581 -14.145 52.350 1.00 63.34 63 ILE D O 1
ATOM 4317 N N . ASN C 1 55 ? 17.835 -12.133 53.349 1.00 65.03 64 ASN D N 1
ATOM 4318 C CA . ASN C 1 55 ? 18.884 -11.670 52.435 1.00 66.36 64 ASN D CA 1
ATOM 4319 C C . ASN C 1 55 ? 20.333 -11.825 52.899 1.00 68.31 64 ASN D C 1
ATOM 4320 O O . ASN C 1 55 ? 21.170 -12.315 52.130 1.00 68.79 64 ASN D O 1
ATOM 4325 N N . LYS C 1 56 ? 20.633 -11.404 54.131 1.00 69.47 65 LYS D N 1
ATOM 4326 C CA . LYS C 1 56 ? 22.019 -11.427 54.607 1.00 71.38 65 LYS D CA 1
ATOM 4327 C C . LYS C 1 56 ? 22.408 -12.815 55.118 1.00 71.84 65 LYS D C 1
ATOM 4328 O O . LYS C 1 56 ? 23.574 -13.207 55.033 1.00 73.07 65 LYS D O 1
ATOM 4334 N N . ASP C 1 57 ? 21.431 -13.558 55.639 1.00 70.75 66 ASP D N 1
ATOM 4335 C CA . ASP C 1 57 ? 21.671 -14.921 56.109 1.00 70.85 66 ASP D CA 1
ATOM 4336 C C . ASP C 1 57 ? 20.409 -15.806 56.072 1.00 69.37 66 ASP D C 1
ATOM 4337 O O . ASP C 1 57 ? 19.700 -15.910 57.081 1.00 69.18 66 ASP D O 1
ATOM 4342 N N . PRO C 1 58 ? 20.146 -16.462 54.916 1.00 68.47 67 PRO D N 1
ATOM 4343 C CA . PRO C 1 58 ? 19.012 -17.390 54.764 1.00 67.21 67 PRO D CA 1
ATOM 4344 C C . PRO C 1 58 ? 18.969 -18.554 55.762 1.00 67.26 67 PRO D C 1
ATOM 4345 O O . PRO C 1 58 ? 17.900 -19.126 55.974 1.00 66.58 67 PRO D O 1
ATOM 4349 N N . THR C 1 59 ? 20.103 -18.896 56.376 1.00 67.98 68 THR D N 1
ATOM 4350 C CA . THR C 1 59 ? 20.180 -20.089 57.226 1.00 67.80 68 THR D CA 1
ATOM 4351 C C . THR C 1 59 ? 19.492 -19.907 58.590 1.00 67.52 68 THR D C 1
ATOM 4352 O O . THR C 1 59 ? 19.231 -20.882 59.295 1.00 67.53 68 THR D O 1
ATOM 4356 N N . LEU C 1 60 ? 19.202 -18.656 58.947 1.00 67.03 69 LEU D N 1
ATOM 4357 C CA . LEU C 1 60 ? 18.425 -18.335 60.151 1.00 66.54 69 LEU D CA 1
ATOM 4358 C C . LEU C 1 60 ? 16.906 -18.327 59.891 1.00 64.73 69 LEU D C 1
ATOM 4359 O O . LEU C 1 60 ? 16.107 -18.396 60.836 1.00 64.43 69 LEU D O 1
ATOM 4364 N N . LEU C 1 61 ? 16.523 -18.229 58.615 1.00 63.18 70 LEU D N 1
ATOM 4365 C CA . LEU C 1 61 ? 15.107 -18.060 58.213 1.00 61.24 70 LEU D CA 1
ATOM 4366 C C . LEU C 1 61 ? 14.184 -19.025 58.947 1.00 60.82 70 LEU D C 1
ATOM 4367 O O . LEU C 1 61 ? 13.198 -18.607 59.557 1.00 60.55 70 LEU D O 1
ATOM 4372 N N . ASP C 1 62 ? 14.542 -20.306 58.907 1.00 61.07 71 ASP D N 1
ATOM 4373 C CA . ASP C 1 62 ? 13.789 -21.379 59.554 1.00 60.79 71 ASP D CA 1
ATOM 4374 C C . ASP C 1 62 ? 13.670 -21.179 61.062 1.00 61.02 71 ASP D C 1
ATOM 4375 O O . ASP C 1 62 ? 12.652 -21.519 61.660 1.00 60.58 71 ASP D O 1
ATOM 4380 N N . ASN C 1 63 ? 14.710 -20.617 61.671 1.00 61.62 72 ASN D N 1
ATOM 4381 C CA . ASN C 1 63 ? 14.793 -20.552 63.124 1.00 62.20 72 ASN D CA 1
ATOM 4382 C C . ASN C 1 63 ? 13.893 -19.484 63.765 1.00 61.18 72 ASN D C 1
ATOM 4383 O O . ASN C 1 63 ? 13.465 -19.629 64.913 1.00 61.52 72 ASN D O 1
ATOM 4388 N N . PHE C 1 64 ? 13.619 -18.412 63.031 1.00 59.28 73 PHE D N 1
ATOM 4389 C CA . PHE C 1 64 ? 12.801 -17.327 63.564 1.00 58.17 73 PHE D CA 1
ATOM 4390 C C . PHE C 1 64 ? 11.461 -17.168 62.826 1.00 55.92 73 PHE D C 1
ATOM 4391 O O . PHE C 1 64 ? 10.750 -16.167 63.003 1.00 55.00 73 PHE D O 1
ATOM 4399 N N . LEU C 1 65 ? 11.122 -18.170 62.018 1.00 54.05 74 LEU D N 1
ATOM 4400 C CA . LEU C 1 65 ? 9.919 -18.135 61.204 1.00 52.02 74 LEU D CA 1
ATOM 4401 C C . LEU C 1 65 ? 8.669 -17.939 62.051 1.00 51.18 74 LEU D C 1
ATOM 4402 O O . LEU C 1 65 ? 7.905 -16.994 61.828 1.00 50.52 74 LEU D O 1
ATOM 4407 N N . ASP C 1 66 ? 8.464 -18.832 63.012 1.00 50.79 75 ASP D N 1
ATOM 4408 C CA . ASP C 1 66 ? 7.277 -18.780 63.862 1.00 50.84 75 ASP D CA 1
ATOM 4409 C C . ASP C 1 66 ? 7.087 -17.399 64.517 1.00 50.49 75 ASP D C 1
ATOM 4410 O O . ASP C 1 66 ? 5.957 -16.914 64.633 1.00 49.86 75 ASP D O 1
ATOM 4415 N N . GLU C 1 67 ? 8.196 -16.769 64.914 1.00 50.60 76 GLU D N 1
ATOM 4416 C CA . GLU C 1 67 ? 8.169 -15.480 65.627 1.00 50.48 76 GLU D CA 1
ATOM 4417 C C . GLU C 1 67 ? 7.571 -14.386 64.760 1.00 48.06 76 GLU D C 1
ATOM 4418 O O . GLU C 1 67 ? 6.773 -13.577 65.226 1.00 47.65 76 GLU D O 1
ATOM 4424 N N . ILE C 1 68 ? 7.980 -14.361 63.498 1.00 45.91 77 ILE D N 1
ATOM 4425 C CA . ILE C 1 68 ? 7.473 -13.378 62.555 1.00 43.61 77 ILE D CA 1
ATOM 4426 C C . ILE C 1 68 ? 6.002 -13.682 62.209 1.00 42.11 77 ILE D C 1
ATOM 4427 O O . ILE C 1 68 ? 5.157 -12.792 62.219 1.00 41.09 77 ILE D O 1
ATOM 4432 N N . ILE C 1 69 ? 5.715 -14.951 61.929 1.00 41.50 78 ILE D N 1
ATOM 4433 C CA . ILE C 1 69 ? 4.385 -15.391 61.515 1.00 40.25 78 ILE D CA 1
ATOM 4434 C C . ILE C 1 69 ? 3.356 -15.101 62.610 1.00 40.81 78 ILE D C 1
ATOM 4435 O O . ILE C 1 69 ? 2.215 -14.752 62.320 1.00 39.55 78 ILE D O 1
ATOM 4440 N N . ALA C 1 70 ? 3.794 -15.176 63.868 1.00 42.07 79 ALA D N 1
ATOM 4441 C CA . ALA C 1 70 ? 2.931 -14.887 65.010 1.00 42.43 79 ALA D CA 1
ATOM 4442 C C . ALA C 1 70 ? 2.355 -13.470 64.950 1.00 42.45 79 ALA D C 1
ATOM 4443 O O . ALA C 1 70 ? 1.333 -13.174 65.586 1.00 42.53 79 ALA D O 1
ATOM 4445 N N . PHE C 1 71 ? 2.988 -12.588 64.181 1.00 41.80 80 PHE D N 1
ATOM 4446 C CA . PHE C 1 71 ? 2.438 -11.237 64.031 1.00 41.38 80 PHE D CA 1
ATOM 4447 C C . PHE C 1 71 ? 1.210 -11.163 63.109 1.00 39.90 80 PHE D C 1
ATOM 4448 O O . PHE C 1 71 ? 0.604 -10.100 62.957 1.00 39.58 80 PHE D O 1
ATOM 4456 N N . GLN C 1 72 ? 0.846 -12.293 62.507 1.00 38.63 81 GLN D N 1
ATOM 4457 C CA . GLN C 1 72 ? -0.376 -12.392 61.709 1.00 37.80 81 GLN D CA 1
ATOM 4458 C C . GLN C 1 72 ? -1.651 -12.058 62.513 1.00 38.56 81 GLN D C 1
ATOM 4459 O O . GLN C 1 72 ? -2.697 -11.777 61.931 1.00 38.45 81 GLN D O 1
ATOM 4465 N N . ALA C 1 73 ? -1.559 -12.144 63.839 1.00 39.03 82 ALA D N 1
ATOM 4466 C CA . ALA C 1 73 ? -2.695 -11.956 64.739 1.00 40.10 82 ALA D CA 1
ATOM 4467 C C . ALA C 1 73 ? -2.734 -10.525 65.285 1.00 41.18 82 ALA D C 1
ATOM 4468 O O . ALA C 1 73 ? -3.648 -10.169 66.042 1.00 41.77 82 ALA D O 1
ATOM 4470 N N . ASP C 1 74 ? -1.740 -9.717 64.899 1.00 41.02 83 ASP D N 1
ATOM 4471 C CA . ASP C 1 74 ? -1.631 -8.319 65.329 1.00 42.24 83 ASP D CA 1
ATOM 4472 C C . ASP C 1 74 ? -2.843 -7.524 64.821 1.00 42.09 83 ASP D C 1
ATOM 4473 O O . ASP C 1 74 ? -3.308 -7.732 63.693 1.00 40.68 83 ASP D O 1
ATOM 4478 N N . LYS C 1 75 ? -3.366 -6.631 65.657 1.00 42.47 84 LYS D N 1
ATOM 4479 C CA . LYS C 1 75 ? -4.576 -5.869 65.302 1.00 43.12 84 LYS D CA 1
ATOM 4480 C C . LYS C 1 75 ? -4.315 -4.813 64.241 1.00 41.29 84 LYS D C 1
ATOM 4481 O O . LYS C 1 75 ? -5.252 -4.327 63.614 1.00 41.45 84 LYS D O 1
ATOM 4487 N N . SER C 1 76 ? -3.054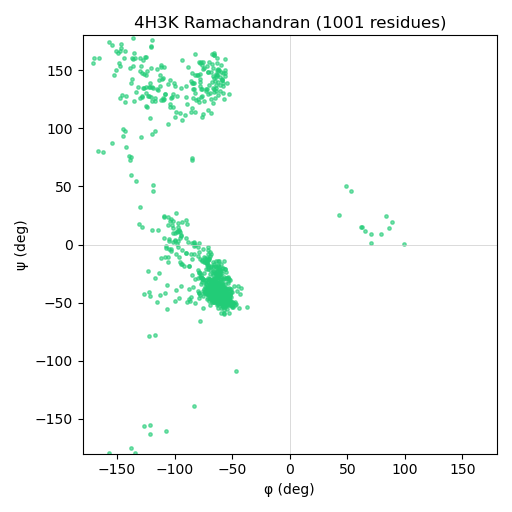 -4.451 64.035 1.00 40.60 85 SER D N 1
ATOM 4488 C CA . SER C 1 76 ? -2.719 -3.473 63.009 1.00 39.56 85 SER D CA 1
ATOM 4489 C C . SER C 1 76 ? -2.779 -4.096 61.599 1.00 38.79 85 SER D C 1
ATOM 4490 O O . SER C 1 76 ? -2.211 -5.179 61.363 1.00 37.44 85 SER D O 1
ATOM 4493 N N . ILE C 1 77 ? -3.528 -3.425 60.713 1.00 37.55 86 ILE D N 1
ATOM 4494 C CA . ILE C 1 77 ? -3.688 -3.763 59.296 1.00 36.90 86 ILE D CA 1
ATOM 4495 C C . ILE C 1 77 ? -2.315 -3.751 58.639 1.00 35.76 86 ILE D C 1
ATOM 4496 O O . ILE C 1 77 ? -1.974 -4.649 57.893 1.00 34.15 86 ILE D O 1
ATOM 4501 N N . GLU C 1 78 ? -1.504 -2.737 58.924 1.00 35.37 87 GLU D N 1
ATOM 4502 C CA . GLU C 1 78 ? -0.202 -2.671 58.279 1.00 35.02 87 GLU D CA 1
ATOM 4503 C C . GLU C 1 78 ? 0.757 -3.769 58.739 1.00 33.95 87 GLU D C 1
ATOM 4504 O O . GLU C 1 78 ? 1.567 -4.243 57.941 1.00 34.09 87 GLU D O 1
ATOM 4510 N N . VAL C 1 79 ? 0.673 -4.186 59.999 1.00 33.85 88 VAL D N 1
ATOM 4511 C CA . VAL C 1 79 ? 1.512 -5.287 60.438 1.00 33.68 88 VAL D CA 1
ATOM 4512 C C . VAL C 1 79 ? 1.096 -6.593 59.718 1.00 32.99 88 VAL D C 1
ATOM 4513 O O . VAL C 1 79 ? 1.965 -7.349 59.287 1.00 32.62 88 VAL D O 1
ATOM 4517 N N . ARG C 1 80 ? -0.212 -6.855 59.605 1.00 31.88 89 ARG D N 1
ATOM 4518 C CA . ARG C 1 80 ? -0.679 -8.068 58.882 1.00 31.64 89 ARG D CA 1
ATOM 4519 C C . ARG C 1 80 ? -0.220 -8.045 57.412 1.00 30.42 89 ARG D C 1
ATOM 4520 O O . ARG C 1 80 ? 0.244 -9.057 56.880 1.00 30.49 89 ARG D O 1
ATOM 4528 N N . LYS C 1 81 ? -0.274 -6.871 56.790 1.00 30.04 90 LYS D N 1
ATOM 4529 C CA . LYS C 1 81 ? 0.190 -6.724 55.423 1.00 30.00 90 LYS D CA 1
ATOM 4530 C C . LYS C 1 81 ? 1.675 -7.022 55.347 1.00 30.27 90 LYS D C 1
ATOM 4531 O O . LYS C 1 81 ? 2.134 -7.650 54.396 1.00 29.98 90 LYS D O 1
ATOM 4537 N N . PHE C 1 82 ? 2.416 -6.557 56.347 1.00 31.13 91 PHE D N 1
ATOM 4538 C CA . PHE C 1 82 ? 3.822 -6.858 56.424 1.00 31.30 91 PHE D CA 1
ATOM 4539 C C . PHE C 1 82 ? 4.035 -8.378 56.496 1.00 29.88 91 PHE D C 1
ATOM 4540 O O . PHE C 1 82 ? 4.904 -8.902 55.817 1.00 30.21 91 PHE D O 1
ATOM 4548 N N . VAL C 1 83 ? 3.265 -9.082 57.321 1.00 28.82 92 VAL D N 1
ATOM 4549 C CA . VAL C 1 83 ? 3.433 -10.549 57.420 1.00 27.67 92 VAL D CA 1
ATOM 4550 C C . VAL C 1 83 ? 3.211 -11.206 56.050 1.00 27.16 92 VAL D C 1
ATOM 4551 O O . VAL C 1 83 ? 3.973 -12.096 55.650 1.00 26.03 92 VAL D O 1
ATOM 4555 N N . ILE C 1 84 ? 2.176 -10.753 55.338 1.00 26.73 93 ILE D N 1
ATOM 4556 C CA . ILE C 1 84 ? 1.905 -11.248 53.978 1.00 25.69 93 ILE D CA 1
ATOM 4557 C C . ILE C 1 84 ? 3.111 -11.060 53.059 1.00 26.75 93 ILE D C 1
ATOM 4558 O O . ILE C 1 84 ? 3.557 -12.019 52.415 1.00 24.70 93 ILE D O 1
ATOM 4563 N N . GLY C 1 85 ? 3.658 -9.833 53.041 1.00 27.91 94 GLY D N 1
ATOM 4564 C CA . GLY C 1 85 ? 4.909 -9.551 52.304 1.00 28.47 94 GLY D CA 1
ATOM 4565 C C . GLY C 1 85 ? 6.070 -10.455 52.696 1.00 29.42 94 GLY D C 1
ATOM 4566 O O . GLY C 1 85 ? 6.808 -10.939 51.836 1.00 30.06 94 GLY D O 1
ATOM 4567 N N . PHE C 1 86 ? 6.228 -10.688 53.997 1.00 30.40 95 PHE D N 1
ATOM 4568 C CA . PHE C 1 86 ? 7.281 -11.544 54.518 1.00 31.53 95 PHE D CA 1
ATOM 4569 C C . PHE C 1 86 ? 7.147 -12.994 54.009 1.00 31.00 95 PHE D C 1
ATOM 4570 O O . PHE C 1 86 ? 8.129 -13.594 53.558 1.00 30.78 95 PHE D O 1
ATOM 4578 N N . ILE C 1 87 ? 5.927 -13.533 54.052 1.00 29.79 96 ILE D N 1
ATOM 4579 C CA . ILE C 1 87 ? 5.632 -14.867 53.492 1.00 28.79 96 ILE D CA 1
ATOM 4580 C C . ILE C 1 87 ? 5.989 -14.887 52.003 1.00 28.73 96 ILE D C 1
ATOM 4581 O O . ILE C 1 87 ? 6.530 -15.868 51.493 1.00 28.51 96 ILE D O 1
ATOM 4586 N N . GLU C 1 88 ? 5.645 -13.814 51.296 1.00 28.23 97 GLU D N 1
ATOM 4587 C CA . GLU C 1 88 ? 5.979 -13.748 49.899 1.00 28.93 97 GLU D CA 1
ATOM 4588 C C . GLU C 1 88 ? 7.486 -13.884 49.683 1.00 29.24 97 GLU D C 1
ATOM 4589 O O . GLU C 1 88 ? 7.926 -14.725 48.915 1.00 29.39 97 GLU D O 1
ATOM 4595 N N . GLU C 1 89 ? 8.274 -13.055 50.356 1.00 30.84 98 GLU D N 1
ATOM 4596 C CA . GLU C 1 89 ? 9.728 -13.114 50.177 1.00 32.67 98 GLU D CA 1
ATOM 4597 C C . GLU C 1 89 ? 10.341 -14.414 50.697 1.00 32.47 98 GLU D C 1
ATOM 4598 O O . GLU C 1 89 ? 11.311 -14.912 50.133 1.00 32.91 98 GLU D O 1
ATOM 4604 N N . ALA C 1 90 ? 9.793 -14.957 51.780 1.00 32.19 99 ALA D N 1
ATOM 4605 C CA . ALA C 1 90 ? 10.334 -16.191 52.339 1.00 32.45 99 ALA D CA 1
ATOM 4606 C C . ALA C 1 90 ? 10.153 -17.371 51.360 1.00 33.13 99 ALA D C 1
ATOM 4607 O O . ALA C 1 90 ? 11.107 -18.152 51.129 1.00 32.92 99 ALA D O 1
ATOM 4609 N N . CYS C 1 91 ? 8.954 -17.485 50.784 1.00 31.65 100 CYS D N 1
ATOM 4610 C CA . CYS C 1 91 ? 8.664 -18.510 49.753 1.00 32.79 100 CYS D CA 1
ATOM 4611 C C . CYS C 1 91 ? 9.416 -18.319 48.434 1.00 34.19 100 CYS D C 1
ATOM 4612 O O . CYS C 1 91 ? 9.751 -19.290 47.779 1.00 34.27 100 CYS D O 1
ATOM 4615 N N . LYS C 1 92 ? 9.695 -17.075 48.043 1.00 36.22 101 LYS D N 1
ATOM 4616 C CA . LYS C 1 92 ? 10.530 -16.836 46.854 1.00 38.06 101 LYS D CA 1
ATOM 4617 C C . LYS C 1 92 ? 11.979 -17.287 47.086 1.00 39.87 101 LYS D C 1
ATOM 4618 O O . LYS C 1 92 ? 12.634 -17.787 46.169 1.00 40.24 101 LYS D O 1
ATOM 4624 N N . ARG C 1 93 ? 12.471 -17.091 48.308 1.00 41.22 102 ARG D N 1
ATOM 4625 C CA . ARG C 1 93 ? 13.805 -17.538 48.721 1.00 42.39 102 ARG D CA 1
ATOM 4626 C C . ARG C 1 93 ? 13.851 -19.063 48.870 1.00 42.49 102 ARG D C 1
ATOM 4627 O O . ARG C 1 93 ? 14.817 -19.701 48.447 1.00 43.64 102 ARG D O 1
ATOM 4635 N N . ASP C 1 94 ? 12.820 -19.650 49.472 1.00 41.17 103 ASP D N 1
ATOM 4636 C CA . ASP C 1 94 ? 12.735 -21.108 49.587 1.00 40.46 103 ASP D CA 1
ATOM 4637 C C . ASP C 1 94 ? 11.291 -21.600 49.487 1.00 38.76 103 ASP D C 1
ATOM 4638 O O . ASP C 1 94 ? 10.548 -21.579 50.473 1.00 37.62 103 ASP D O 1
ATOM 4643 N N . ILE C 1 95 ? 10.927 -22.073 48.301 1.00 37.65 104 ILE D N 1
ATOM 4644 C CA . ILE C 1 95 ? 9.532 -22.400 47.970 1.00 36.52 104 ILE D CA 1
ATOM 4645 C C . ILE C 1 95 ? 8.982 -23.532 48.858 1.00 35.68 104 ILE D C 1
ATOM 4646 O O . ILE C 1 95 ? 7.786 -23.635 49.104 1.00 35.20 104 ILE D O 1
ATOM 4651 N N . GLU C 1 96 ? 9.883 -24.324 49.405 1.00 35.82 105 GLU D N 1
ATOM 4652 C CA . GLU C 1 96 ? 9.510 -25.384 50.316 1.00 35.55 105 GLU D CA 1
ATOM 4653 C C . GLU C 1 96 ? 8.813 -24.898 51.561 1.00 34.26 105 GLU D C 1
ATOM 4654 O O . GLU C 1 96 ? 8.073 -25.640 52.172 1.00 33.15 105 GLU D O 1
ATOM 4660 N N . LEU C 1 97 ? 9.068 -23.646 51.937 1.00 33.29 106 LEU D N 1
ATOM 4661 C CA . LEU C 1 97 ? 8.411 -23.028 53.070 1.00 32.75 106 LEU D CA 1
ATOM 4662 C C . LEU C 1 97 ? 6.901 -22.888 52.850 1.00 31.20 106 LEU D C 1
ATOM 4663 O O . LEU C 1 97 ? 6.154 -22.735 53.803 1.00 30.35 106 LEU D O 1
ATOM 4668 N N . LEU C 1 98 ? 6.460 -22.946 51.597 1.00 29.83 107 LEU D N 1
ATOM 4669 C CA . LEU C 1 98 ? 5.042 -22.906 51.307 1.00 29.85 107 LEU D CA 1
ATOM 4670 C C . LEU C 1 98 ? 4.287 -24.094 51.957 1.00 30.24 107 LEU D C 1
ATOM 4671 O O . LEU C 1 98 ? 3.108 -23.964 52.257 1.00 29.06 107 LEU D O 1
ATOM 4676 N N . LEU C 1 99 ? 4.976 -25.217 52.200 1.00 31.26 108 LEU D N 1
ATOM 4677 C CA . LEU C 1 99 ? 4.352 -26.350 52.912 1.00 32.75 108 LEU D CA 1
ATOM 4678 C C . LEU C 1 99 ? 3.811 -25.899 54.278 1.00 33.66 108 LEU D C 1
ATOM 4679 O O . LEU C 1 99 ? 2.733 -26.349 54.704 1.00 33.82 108 LEU D O 1
ATOM 4684 N N . LYS C 1 100 ? 4.539 -25.019 54.966 1.00 33.20 109 LYS D N 1
ATOM 4685 C CA . LYS C 1 100 ? 4.062 -24.560 56.283 1.00 35.20 109 LYS D CA 1
ATOM 4686 C C . LYS C 1 100 ? 3.270 -23.259 56.272 1.00 34.34 109 LYS D C 1
ATOM 4687 O O . LYS C 1 100 ? 2.573 -22.980 57.236 1.00 35.55 109 LYS D O 1
ATOM 4693 N N . LEU C 1 101 ? 3.360 -22.477 55.193 1.00 32.06 110 LEU D N 1
ATOM 4694 C CA . LEU C 1 101 ? 2.784 -21.141 55.193 1.00 31.25 110 LEU D CA 1
ATOM 4695 C C . LEU C 1 101 ? 1.496 -21.014 54.367 1.00 30.09 110 LEU D C 1
ATOM 4696 O O . LEU C 1 101 ? 0.798 -19.988 54.430 1.00 30.28 110 LEU D O 1
ATOM 4701 N N . ILE C 1 102 ? 1.172 -22.031 53.574 1.00 28.66 111 ILE D N 1
ATOM 4702 C CA . ILE C 1 102 ? -0.002 -21.902 52.695 1.00 27.50 111 ILE D CA 1
ATOM 4703 C C . ILE C 1 102 ? -1.296 -21.684 53.471 1.00 27.02 111 ILE D C 1
ATOM 4704 O O . ILE C 1 102 ? -2.150 -20.891 53.049 1.00 26.13 111 ILE D O 1
ATOM 4709 N N . ALA C 1 103 ? -1.437 -22.367 54.606 1.00 26.45 112 ALA D N 1
ATOM 4710 C CA . ALA C 1 103 ? -2.642 -22.217 55.426 1.00 26.37 112 ALA D CA 1
ATOM 4711 C C . ALA C 1 103 ? -2.713 -20.778 55.969 1.00 25.63 112 ALA D C 1
ATOM 4712 O O . ALA C 1 103 ? -3.771 -20.177 56.001 1.00 25.27 112 ALA D O 1
ATOM 4714 N N . ASN C 1 104 ? -1.560 -20.231 56.376 1.00 25.89 113 ASN D N 1
ATOM 4715 C CA . ASN C 1 104 ? -1.469 -18.858 56.843 1.00 24.99 113 ASN D CA 1
ATOM 4716 C C . ASN C 1 104 ? -1.884 -17.884 55.755 1.00 24.79 113 ASN D C 1
ATOM 4717 O O . ASN C 1 104 ? -2.633 -16.938 55.996 1.00 23.40 113 ASN D O 1
ATOM 4722 N N . LEU C 1 105 ? -1.415 -18.132 54.541 1.00 25.32 114 LEU D N 1
ATOM 4723 C CA . LEU C 1 105 ? -1.781 -17.262 53.446 1.00 25.45 114 LEU D CA 1
ATOM 4724 C C . LEU C 1 105 ? -3.259 -17.359 53.142 1.00 24.96 114 LEU D C 1
ATOM 4725 O O . LEU C 1 105 ? -3.900 -16.347 52.931 1.00 24.33 114 LEU D O 1
ATOM 4730 N N . ASN C 1 106 ? -3.808 -18.568 53.102 1.00 25.10 115 ASN D N 1
ATOM 4731 C CA . ASN C 1 106 ? -5.223 -18.640 52.869 1.00 26.31 115 ASN D CA 1
ATOM 4732 C C . ASN C 1 106 ? -6.038 -18.011 54.009 1.00 26.63 115 ASN D C 1
ATOM 4733 O O . ASN C 1 106 ? -7.106 -17.432 53.772 1.00 25.93 115 ASN D O 1
ATOM 4738 N N . MET C 1 107 ? -5.551 -18.089 55.244 1.00 26.42 116 MET D N 1
ATOM 4739 C CA . MET C 1 107 ? -6.314 -17.420 56.299 1.00 28.41 116 MET D CA 1
ATOM 4740 C C . MET C 1 107 ? -6.309 -15.878 56.125 1.00 27.37 116 MET D C 1
ATOM 4741 O O . MET C 1 107 ? -7.346 -15.207 56.270 1.00 26.81 116 MET D O 1
ATOM 4746 N N . LEU C 1 108 ? -5.152 -15.327 55.763 1.00 26.21 117 LEU D N 1
ATOM 4747 C CA . LEU C 1 108 ? -5.034 -13.898 55.533 1.00 25.55 117 LEU D CA 1
ATOM 4748 C C . LEU C 1 108 ? -5.849 -13.397 54.321 1.00 24.71 117 LEU D C 1
ATOM 4749 O O . LEU C 1 108 ? -6.277 -12.261 54.293 1.00 23.48 117 LEU D O 1
ATOM 4754 N N . LEU C 1 109 ? -6.066 -14.251 53.324 1.00 24.91 118 LEU D N 1
ATOM 4755 C CA . LEU C 1 109 ? -6.912 -13.906 52.189 1.00 25.07 118 LEU D CA 1
ATOM 4756 C C . LEU C 1 109 ? -8.333 -13.750 52.671 1.00 27.33 118 LEU D C 1
ATOM 4757 O O . LEU C 1 109 ? -9.145 -13.107 52.019 1.00 26.44 118 LEU D O 1
ATOM 4762 N N . ARG C 1 110 ? -8.625 -14.320 53.841 1.00 28.39 119 ARG D N 1
ATOM 4763 C CA . ARG C 1 110 ? -9.957 -14.235 54.412 1.00 30.48 119 ARG D CA 1
ATOM 4764 C C . ARG C 1 110 ? -9.996 -13.270 55.585 1.00 30.12 119 ARG D C 1
ATOM 4765 O O . ARG C 1 110 ? -10.862 -13.358 56.421 1.00 30.62 119 ARG D O 1
ATOM 4773 N N . ASP C 1 111 ? -9.056 -12.337 55.624 1.00 29.09 120 ASP D N 1
ATOM 4774 C CA . ASP C 1 111 ? -9.011 -11.333 56.679 1.00 30.42 120 ASP D CA 1
ATOM 4775 C C . ASP C 1 111 ? -10.247 -10.432 56.695 1.00 31.00 120 ASP D C 1
ATOM 4776 O O . ASP C 1 111 ? -10.820 -10.152 55.637 1.00 30.08 120 ASP D O 1
ATOM 4781 N N . GLU C 1 112 ? -10.609 -9.923 57.877 1.00 31.17 121 GLU D N 1
ATOM 4782 C CA . GLU C 1 112 ? -11.735 -8.983 58.003 1.00 32.94 121 GLU D CA 1
ATOM 4783 C C . GLU C 1 112 ? -11.497 -7.633 57.291 1.00 32.15 121 GLU D C 1
ATOM 4784 O O . GLU C 1 112 ? -12.443 -6.947 56.926 1.00 32.27 121 GLU D O 1
ATOM 4790 N N . ASN C 1 113 ? -10.242 -7.242 57.098 1.00 29.89 122 ASN D N 1
ATOM 4791 C CA . ASN C 1 113 ? -9.974 -5.929 56.533 1.00 29.52 122 ASN D CA 1
ATOM 4792 C C . ASN C 1 113 ? -9.617 -6.059 55.040 1.00 27.59 122 ASN D C 1
ATOM 4793 O O . ASN C 1 113 ? -8.748 -6.860 54.672 1.00 25.08 122 ASN D O 1
ATOM 4798 N N . VAL C 1 114 ? -10.279 -5.270 54.193 1.00 27.18 123 VAL D N 1
ATOM 4799 C CA . VAL C 1 114 ? -10.090 -5.435 52.759 1.00 26.61 123 VAL D CA 1
ATOM 4800 C C . VAL C 1 114 ? -8.658 -5.281 52.281 1.00 25.37 123 VAL D C 1
ATOM 4801 O O . VAL C 1 114 ? -8.289 -5.906 51.292 1.00 24.36 123 VAL D O 1
ATOM 4805 N N . ASN C 1 115 ? -7.900 -4.373 52.915 1.00 24.71 124 ASN D N 1
ATOM 4806 C CA . ASN C 1 115 ? -6.510 -4.104 52.506 1.00 25.94 124 ASN D CA 1
ATOM 4807 C C . ASN C 1 115 ? -5.555 -5.266 52.779 1.00 24.97 124 ASN D C 1
ATOM 4808 O O . ASN C 1 115 ? -4.600 -5.485 52.046 1.00 23.82 124 ASN D O 1
ATOM 4813 N N . VAL C 1 116 ? -5.824 -6.018 53.835 1.00 23.70 125 VAL D N 1
ATOM 4814 C CA . VAL C 1 116 ? -5.064 -7.239 54.061 1.00 22.62 125 VAL D CA 1
ATOM 4815 C C . VAL C 1 116 ? -5.436 -8.246 52.953 1.00 21.70 125 VAL D C 1
ATOM 4816 O O . VAL C 1 116 ? -4.543 -8.878 52.389 1.00 20.86 125 VAL D O 1
ATOM 4820 N N . VAL C 1 117 ? -6.737 -8.379 52.633 1.00 20.98 126 VAL D N 1
ATOM 4821 C CA . VAL C 1 117 ? -7.193 -9.333 51.595 1.00 21.10 126 VAL D CA 1
ATOM 4822 C C . VAL C 1 117 ? -6.545 -9.004 50.245 1.00 20.89 126 VAL D C 1
ATOM 4823 O O . VAL C 1 117 ? -6.044 -9.895 49.542 1.00 20.14 126 VAL D O 1
ATOM 4827 N N . LYS C 1 118 ? -6.556 -7.721 49.892 1.00 19.97 127 LYS D N 1
ATOM 4828 C CA . LYS C 1 118 ? -5.920 -7.271 48.613 1.00 20.45 127 LYS D CA 1
ATOM 4829 C C . LYS C 1 118 ? -4.420 -7.562 48.533 1.00 20.07 127 LYS D C 1
ATOM 4830 O O . LYS C 1 118 ? -3.906 -8.013 47.487 1.00 20.29 127 LYS D O 1
ATOM 4836 N N . LYS C 1 119 ? -3.725 -7.282 49.614 1.00 20.61 128 LYS D N 1
ATOM 4837 C CA . LYS C 1 119 ? -2.319 -7.665 49.726 1.00 21.49 128 LYS D CA 1
ATOM 4838 C C . LYS C 1 119 ? -2.108 -9.169 49.518 1.00 20.09 128 LYS D C 1
ATOM 4839 O O . LYS C 1 119 ? -1.220 -9.562 48.766 1.00 20.86 128 LYS D O 1
ATOM 4845 N N . ALA C 1 120 ? -2.945 -10.015 50.112 1.00 19.83 129 ALA D N 1
ATOM 4846 C CA . ALA C 1 120 ? -2.844 -11.472 49.893 1.00 19.36 129 ALA D CA 1
ATOM 4847 C C . ALA C 1 120 ? -3.049 -11.854 48.424 1.00 19.58 129 ALA D C 1
ATOM 4848 O O . ALA C 1 120 ? -2.395 -12.758 47.922 1.00 18.82 129 ALA D O 1
ATOM 4850 N N . ILE C 1 121 ? -3.982 -11.178 47.757 1.00 19.14 130 ILE D N 1
ATOM 4851 C CA . ILE C 1 121 ? -4.208 -11.408 46.309 1.00 19.23 130 ILE D CA 1
ATOM 4852 C C . ILE C 1 121 ? -2.944 -11.086 45.525 1.00 19.01 130 ILE D C 1
ATOM 4853 O O . ILE C 1 121 ? -2.540 -11.902 44.698 1.00 19.75 130 ILE D O 1
ATOM 4858 N N . LEU C 1 122 ? -2.279 -9.949 45.811 1.00 20.75 131 LEU D N 1
ATOM 4859 C CA . LEU C 1 122 ? -1.042 -9.568 45.088 1.00 20.99 131 LEU D CA 1
ATOM 4860 C C . LEU C 1 122 ? 0.059 -10.579 45.374 1.00 20.70 131 LEU D C 1
ATOM 4861 O O . LEU C 1 122 ? 0.843 -10.930 44.488 1.00 21.29 131 LEU D O 1
ATOM 4866 N N . THR C 1 123 ? 0.111 -11.069 46.593 1.00 19.15 132 THR D N 1
ATOM 4867 C CA . THR C 1 123 ? 1.144 -12.038 46.910 1.00 20.34 132 THR D CA 1
ATOM 4868 C C . THR C 1 123 ? 0.882 -13.346 46.166 1.00 20.49 132 THR D C 1
ATOM 4869 O O . THR C 1 123 ? 1.822 -13.979 45.690 1.00 20.38 132 THR D O 1
ATOM 4873 N N . MET C 1 124 ? -0.387 -13.745 46.055 1.00 20.51 133 MET D N 1
ATOM 4874 C CA . MET C 1 124 ? -0.746 -14.937 45.272 1.00 21.79 133 MET D CA 1
ATOM 4875 C C . MET C 1 124 ? -0.429 -14.779 43.783 1.00 22.52 133 MET D C 1
ATOM 4876 O O . MET C 1 124 ? -0.092 -15.762 43.117 1.00 22.09 133 MET D O 1
ATOM 4881 N N . THR C 1 125 ? -0.534 -13.549 43.281 1.00 23.70 134 THR D N 1
ATOM 4882 C CA . THR C 1 125 ? -0.199 -13.232 41.898 1.00 25.65 134 THR D CA 1
ATOM 4883 C C . THR C 1 125 ? 1.301 -13.516 41.636 1.00 27.53 134 THR D C 1
ATOM 4884 O O . THR C 1 125 ? 1.697 -13.837 40.521 1.00 29.06 134 THR D O 1
ATOM 4888 N N . GLN C 1 126 ? 2.122 -13.432 42.678 1.00 28.22 135 GLN D N 1
ATOM 4889 C CA . GLN C 1 126 ? 3.528 -13.837 42.597 1.00 29.40 135 GLN D CA 1
ATOM 4890 C C . GLN C 1 126 ? 3.725 -15.326 42.892 1.00 28.35 135 GLN D C 1
ATOM 4891 O O . GLN C 1 126 ? 4.409 -16.030 42.142 1.00 29.02 135 GLN D O 1
ATOM 4897 N N . LEU C 1 127 ? 3.110 -15.818 43.966 1.00 25.42 136 LEU D N 1
ATOM 4898 C CA . LEU C 1 127 ? 3.403 -17.168 44.432 1.00 24.62 136 LEU D CA 1
ATOM 4899 C C . LEU C 1 127 ? 2.759 -18.311 43.618 1.00 24.28 136 LEU D C 1
ATOM 4900 O O . LEU C 1 127 ? 3.297 -19.424 43.616 1.00 23.75 136 LEU D O 1
ATOM 4905 N N . TYR C 1 128 ? 1.621 -18.057 42.949 1.00 23.07 137 TYR D N 1
ATOM 4906 C CA . TYR C 1 128 ? 1.012 -19.119 42.168 1.00 23.63 137 TYR D CA 1
ATOM 4907 C C . TYR C 1 128 ? 2.004 -19.697 41.121 1.00 23.20 137 TYR D C 1
ATOM 4908 O O . TYR C 1 128 ? 2.182 -20.914 41.033 1.00 22.31 137 TYR D O 1
ATOM 4917 N N . LYS C 1 129 ? 2.620 -18.825 40.332 1.00 22.88 138 LYS D N 1
ATOM 4918 C CA . LYS C 1 129 ? 3.552 -19.288 39.302 1.00 24.67 138 LYS D CA 1
ATOM 4919 C C . LYS C 1 129 ? 4.837 -19.842 39.866 1.00 24.27 138 LYS D C 1
ATOM 4920 O O . LYS C 1 129 ? 5.436 -20.712 39.263 1.00 25.60 138 LYS D O 1
ATOM 4926 N N . VAL C 1 130 ? 5.270 -19.348 41.012 1.00 24.09 139 VAL D N 1
ATOM 4927 C CA . VAL C 1 130 ? 6.426 -19.947 41.684 1.00 24.16 139 VAL D CA 1
ATOM 4928 C C . VAL C 1 130 ? 6.107 -21.362 42.173 1.00 23.31 139 VAL D C 1
ATOM 4929 O O . VAL C 1 130 ? 6.896 -22.250 41.987 1.00 24.94 139 VAL D O 1
ATOM 4933 N N . ALA C 1 131 ? 4.946 -21.584 42.791 1.00 22.18 140 ALA D N 1
ATOM 4934 C CA . ALA C 1 131 ? 4.554 -22.937 43.192 1.00 21.66 140 ALA D CA 1
ATOM 4935 C C . ALA C 1 131 ? 4.404 -23.867 42.001 1.00 21.11 140 ALA D C 1
ATOM 4936 O O . ALA C 1 131 ? 4.768 -25.057 42.063 1.00 21.89 140 ALA D O 1
ATOM 4938 N N . LEU C 1 132 ? 3.856 -23.347 40.910 1.00 20.49 141 LEU D N 1
ATOM 4939 C CA . LEU C 1 132 ? 3.642 -24.191 39.738 1.00 21.54 141 LEU D CA 1
ATOM 4940 C C . LEU C 1 132 ? 4.983 -24.632 39.139 1.00 22.68 141 LEU D C 1
ATOM 4941 O O . LEU C 1 132 ? 5.184 -25.816 38.803 1.00 22.12 141 LEU D O 1
ATOM 4946 N N . GLN C 1 133 ? 5.914 -23.697 39.025 1.00 23.53 142 GLN D N 1
ATOM 4947 C CA . GLN C 1 133 ? 7.243 -24.072 38.500 1.00 25.35 142 GLN D CA 1
ATOM 4948 C C . GLN C 1 133 ? 7.898 -25.133 39.379 1.00 25.62 142 GLN D C 1
ATOM 4949 O O . GLN C 1 133 ? 8.480 -26.093 38.884 1.00 24.80 142 GLN D O 1
ATOM 4955 N N . TRP C 1 134 ? 7.797 -24.959 40.697 1.00 25.66 143 TRP D N 1
ATOM 4956 C CA . TRP C 1 134 ? 8.276 -25.964 41.654 1.00 26.86 143 TRP D CA 1
ATOM 4957 C C . TRP C 1 134 ? 7.639 -27.362 41.402 1.00 26.06 143 TRP D C 1
ATOM 4958 O O . TRP C 1 134 ? 8.337 -28.405 41.315 1.00 25.63 143 TRP D O 1
ATOM 4969 N N . MET C 1 135 ? 6.321 -27.390 41.264 1.00 24.94 144 MET D N 1
ATOM 4970 C CA . MET C 1 135 ? 5.616 -28.649 40.974 1.00 24.67 144 MET D CA 1
ATOM 4971 C C . MET C 1 135 ? 6.112 -29.264 39.639 1.00 25.87 144 MET D C 1
ATOM 4972 O O . MET C 1 135 ? 6.389 -30.472 39.548 1.00 25.29 144 MET D O 1
ATOM 4977 N N . VAL C 1 136 ? 6.297 -28.421 38.628 1.00 25.09 145 VAL D N 1
ATOM 4978 C CA . VAL C 1 136 ? 6.705 -28.934 37.298 1.00 27.62 145 VAL D CA 1
ATOM 4979 C C . VAL C 1 136 ? 8.157 -29.420 37.273 1.00 30.01 145 VAL D C 1
ATOM 4980 O O . VAL C 1 136 ? 8.463 -30.459 36.659 1.00 30.59 145 VAL D O 1
ATOM 4984 N N . LYS C 1 137 ? 9.042 -28.691 37.951 1.00 32.11 146 LYS D N 1
ATOM 4985 C CA . LYS C 1 137 ? 10.453 -29.073 38.038 1.00 35.74 146 LYS D CA 1
ATOM 4986 C C . LYS C 1 137 ? 10.732 -30.322 38.876 1.00 36.64 146 LYS D C 1
ATOM 4987 O O . LYS C 1 137 ? 11.716 -31.006 38.657 1.00 36.79 146 LYS D O 1
ATOM 4993 N N . SER C 1 138 ? 9.855 -30.627 39.826 1.00 37.40 147 SER D N 1
ATOM 4994 C CA . SER C 1 138 ? 9.992 -31.818 40.665 1.00 39.58 147 SER D CA 1
ATOM 4995 C C . SER C 1 138 ? 9.536 -33.067 39.900 1.00 40.93 147 SER D C 1
ATOM 4996 O O . SER C 1 138 ? 8.530 -33.022 39.169 1.00 40.57 147 SER D O 1
ATOM 4999 N N . ARG C 1 139 ? 10.259 -34.174 40.053 1.00 42.90 148 ARG D N 1
ATOM 5000 C CA . ARG C 1 139 ? 9.753 -35.485 39.572 1.00 44.99 148 ARG D CA 1
ATOM 5001 C C . ARG C 1 139 ? 9.300 -36.381 40.748 1.00 44.44 148 ARG D C 1
ATOM 5002 O O . ARG C 1 139 ? 8.315 -37.126 40.631 1.00 44.37 148 ARG D O 1
ATOM 5010 N N . VAL C 1 140 ? 9.968 -36.301 41.886 1.00 44.15 149 VAL D N 1
ATOM 5011 C CA . VAL C 1 140 ? 9.486 -36.967 43.097 1.00 42.94 149 VAL D CA 1
ATOM 5012 C C . VAL C 1 140 ? 8.868 -35.983 44.070 1.00 40.80 149 VAL D C 1
ATOM 5013 O O . VAL C 1 140 ? 9.495 -35.050 44.487 1.00 41.46 149 VAL D O 1
ATOM 5017 N N . ILE C 1 141 ? 7.612 -36.200 44.387 1.00 38.21 150 ILE D N 1
ATOM 5018 C CA . ILE C 1 141 ? 6.850 -35.259 45.164 1.00 36.40 150 ILE D CA 1
ATOM 5019 C C . ILE C 1 141 ? 6.048 -35.961 46.237 1.00 33.85 150 ILE D C 1
ATOM 5020 O O . ILE C 1 141 ? 5.255 -36.816 45.954 1.00 33.32 150 ILE D O 1
ATOM 5025 N N . SER C 1 142 ? 6.265 -35.560 47.461 1.00 30.94 151 SER D N 1
ATOM 5026 C CA . SER C 1 142 ? 5.577 -36.105 48.640 1.00 29.73 151 SER D CA 1
ATOM 5027 C C . SER C 1 142 ? 4.068 -35.785 48.634 1.00 28.33 151 SER D C 1
ATOM 5028 O O . SER C 1 142 ? 3.597 -34.908 47.904 1.00 25.40 151 SER D O 1
ATOM 5031 N N . GLU C 1 143 ? 3.319 -36.514 49.451 1.00 27.30 152 GLU D N 1
ATOM 5032 C CA . GLU C 1 143 ? 1.897 -36.255 49.647 1.00 27.33 152 GLU D CA 1
ATOM 5033 C C . GLU C 1 143 ? 1.658 -34.836 50.128 1.00 26.36 152 GLU D C 1
ATOM 5034 O O . GLU C 1 143 ? 0.729 -34.162 49.665 1.00 24.68 152 GLU D O 1
ATOM 5040 N N . LEU C 1 144 ? 2.511 -34.368 51.033 1.00 25.67 153 LEU D N 1
ATOM 5041 C CA . LEU C 1 144 ? 2.347 -33.008 51.552 1.00 25.77 153 LEU D CA 1
ATOM 5042 C C . LEU C 1 144 ? 2.620 -31.919 50.483 1.00 24.62 153 LEU D C 1
ATOM 5043 O O . LEU C 1 144 ? 1.918 -30.902 50.440 1.00 23.00 153 LEU D O 1
ATOM 5048 N N . GLN C 1 145 ? 3.620 -32.129 49.637 1.00 24.60 154 GLN D N 1
ATOM 5049 C CA . GLN C 1 145 ? 3.858 -31.168 48.537 1.00 24.29 154 GLN D CA 1
ATOM 5050 C C . GLN C 1 145 ? 2.644 -31.162 47.595 1.00 23.92 154 GLN D C 1
ATOM 5051 O O . GLN C 1 145 ? 2.215 -30.100 47.117 1.00 23.31 154 GLN D O 1
ATOM 5057 N N . GLU C 1 146 ? 2.068 -32.325 47.306 1.00 24.04 155 GLU D N 1
ATOM 5058 C CA . GLU C 1 146 ? 0.860 -32.313 46.474 1.00 25.39 155 GLU D CA 1
ATOM 5059 C C . GLU C 1 146 ? -0.302 -31.550 47.094 1.00 24.71 155 GLU D C 1
ATOM 5060 O O . GLU C 1 146 ? -1.019 -30.812 46.390 1.00 23.99 155 GLU D O 1
ATOM 5066 N N . ALA C 1 147 ? -0.543 -31.816 48.382 1.00 23.05 156 ALA D N 1
ATOM 5067 C CA . ALA C 1 147 ? -1.588 -31.109 49.149 1.00 22.89 156 ALA D CA 1
ATOM 5068 C C . ALA C 1 147 ? -1.347 -29.616 49.086 1.00 22.58 156 ALA D C 1
ATOM 5069 O O . ALA C 1 147 ? -2.274 -28.839 48.938 1.00 22.23 156 ALA D O 1
ATOM 5071 N N . CYS C 1 148 ? -0.085 -29.210 49.226 1.00 23.31 157 CYS D N 1
ATOM 5072 C CA . CYS C 1 148 ? 0.239 -27.798 49.184 1.00 23.15 157 CYS D CA 1
ATOM 5073 C C . CYS C 1 148 ? -0.202 -27.219 47.816 1.00 22.94 157 CYS D C 1
ATOM 5074 O O . CYS C 1 148 ? -0.906 -26.172 47.765 1.00 21.46 157 CYS D O 1
ATOM 5077 N N . TRP C 1 149 ? 0.154 -27.925 46.731 1.00 22.54 158 TRP D N 1
ATOM 5078 C CA . TRP C 1 149 ? -0.256 -27.501 45.403 1.00 22.83 158 TRP D CA 1
ATOM 5079 C C . TRP C 1 149 ? -1.813 -27.446 45.304 1.00 22.82 158 TRP D C 1
ATOM 5080 O O . TRP C 1 149 ? -2.366 -26.479 44.762 1.00 21.13 158 TRP D O 1
ATOM 5091 N N . ASP C 1 150 ? -2.521 -28.449 45.857 1.00 22.47 159 ASP D N 1
ATOM 5092 C CA . ASP C 1 150 ? -4.006 -28.431 45.823 1.00 22.85 159 ASP D CA 1
ATOM 5093 C C . ASP C 1 150 ? -4.498 -27.194 46.569 1.00 22.06 159 ASP D C 1
ATOM 5094 O O . ASP C 1 150 ? -5.490 -26.589 46.207 1.00 22.08 159 ASP D O 1
ATOM 5099 N N . MET C 1 151 ? -3.780 -26.797 47.603 1.00 21.47 160 MET D N 1
ATOM 5100 C CA . MET C 1 151 ? -4.232 -25.642 48.345 1.00 22.82 160 MET D CA 1
ATOM 5101 C C . MET C 1 151 ? -3.981 -24.364 47.548 1.00 21.82 160 MET D C 1
ATOM 5102 O O . MET C 1 151 ? -4.802 -23.442 47.560 1.00 19.75 160 MET D O 1
ATOM 5107 N N . VAL C 1 152 ? -2.820 -24.301 46.881 1.00 21.14 161 VAL D N 1
ATOM 5108 C CA . VAL C 1 152 ? -2.513 -23.162 45.999 1.00 20.55 161 VAL D CA 1
ATOM 5109 C C . VAL C 1 152 ? -3.555 -23.044 44.889 1.00 21.31 161 VAL D C 1
ATOM 5110 O O . VAL C 1 152 ? -4.113 -21.955 44.639 1.00 21.02 161 VAL D O 1
ATOM 5114 N N . SER C 1 153 ? -3.822 -24.168 44.234 1.00 20.66 162 SER D N 1
ATOM 5115 C CA . SER C 1 153 ? -4.790 -24.213 43.181 1.00 23.41 162 SER D CA 1
ATOM 5116 C C . SER C 1 153 ? -6.215 -23.796 43.629 1.00 22.97 162 SER D C 1
ATOM 5117 O O . SER C 1 153 ? -6.885 -23.028 42.937 1.00 22.11 162 SER D O 1
ATOM 5120 N N . ALA C 1 154 ? -6.639 -24.276 44.804 1.00 22.67 163 ALA D N 1
ATOM 5121 C CA . ALA C 1 154 ? -7.961 -23.969 45.335 1.00 23.10 163 ALA D CA 1
ATOM 5122 C C . ALA C 1 154 ? -8.042 -22.491 45.724 1.00 23.39 163 ALA D C 1
ATOM 5123 O O . ALA C 1 154 ? -9.047 -21.853 45.480 1.00 22.54 163 ALA D O 1
ATOM 5125 N N . MET C 1 155 ? -6.948 -21.936 46.237 1.00 23.20 164 MET D N 1
ATOM 5126 C CA . MET C 1 155 ? -6.865 -20.526 46.592 1.00 24.66 164 MET D CA 1
ATOM 5127 C C . MET C 1 155 ? -6.985 -19.669 45.344 1.00 23.90 164 MET D C 1
ATOM 5128 O O . MET C 1 155 ? -7.598 -18.619 45.379 1.00 23.43 164 MET D O 1
ATOM 5133 N N . ALA C 1 156 ? -6.424 -20.144 44.229 1.00 23.21 165 ALA D N 1
ATOM 5134 C CA . ALA C 1 156 ? -6.569 -19.448 42.978 1.00 22.69 165 ALA D CA 1
ATOM 5135 C C . ALA C 1 156 ? -8.029 -19.454 42.495 1.00 23.54 165 ALA D C 1
ATOM 5136 O O . ALA C 1 156 ? -8.497 -18.461 41.952 1.00 23.86 165 ALA D O 1
ATOM 5138 N N . GLY C 1 157 ? -8.713 -20.592 42.620 1.00 22.11 166 GLY D N 1
ATOM 5139 C CA . GLY C 1 157 ? -10.141 -20.657 42.332 1.00 23.68 166 GLY D CA 1
ATOM 5140 C C . GLY C 1 157 ? -10.908 -19.689 43.233 1.00 23.26 166 GLY D C 1
ATOM 5141 O O . GLY C 1 157 ? -11.855 -19.005 42.794 1.00 23.39 166 GLY D O 1
ATOM 5142 N N . ASP C 1 158 ? -10.518 -19.616 44.498 1.00 22.17 167 ASP D N 1
ATOM 5143 C CA . ASP C 1 158 ? -11.177 -18.661 45.398 1.00 22.14 167 ASP D CA 1
ATOM 5144 C C . ASP C 1 158 ? -11.050 -17.191 44.917 1.00 21.89 167 ASP D C 1
ATOM 5145 O O . ASP C 1 158 ? -11.981 -16.420 45.030 1.00 21.37 167 ASP D O 1
ATOM 5150 N N . ILE C 1 159 ? -9.873 -16.805 44.445 1.00 20.95 168 ILE D N 1
ATOM 5151 C CA . ILE C 1 159 ? -9.664 -15.445 43.936 1.00 19.95 168 ILE D CA 1
ATOM 5152 C C . ILE C 1 159 ? -10.502 -15.213 42.672 1.00 20.89 168 ILE D C 1
ATOM 5153 O O . ILE C 1 159 ? -11.039 -14.128 42.477 1.00 20.99 168 ILE D O 1
ATOM 5158 N N . ILE C 1 160 ? -10.623 -16.224 41.806 1.00 20.79 169 ILE D N 1
ATOM 5159 C CA . ILE C 1 160 ? -11.479 -16.053 40.648 1.00 22.15 169 ILE D CA 1
ATOM 5160 C C . ILE C 1 160 ? -12.914 -15.745 41.094 1.00 22.10 169 ILE D C 1
ATOM 5161 O O . ILE C 1 160 ? -13.587 -14.896 40.518 1.00 22.60 169 ILE D O 1
ATOM 5166 N N . LEU C 1 161 ? -13.392 -16.419 42.140 1.00 23.03 170 LEU D N 1
ATOM 5167 C CA . LEU C 1 161 ? -14.717 -16.105 42.668 1.00 23.12 170 LEU D CA 1
ATOM 5168 C C . LEU C 1 161 ? -14.784 -14.658 43.222 1.00 23.50 170 LEU D C 1
ATOM 5169 O O . LEU C 1 161 ? -15.855 -14.089 43.303 1.00 22.80 170 LEU D O 1
ATOM 5174 N N . LEU C 1 162 ? -13.655 -14.087 43.652 1.00 21.32 171 LEU D N 1
ATOM 5175 C CA . LEU C 1 162 ? -13.678 -12.684 44.148 1.00 21.23 171 LEU D CA 1
ATOM 5176 C C . LEU C 1 162 ? -13.947 -11.621 43.066 1.00 22.09 171 LEU D C 1
ATOM 5177 O O . LEU C 1 162 ? -14.137 -10.438 43.396 1.00 22.53 171 LEU D O 1
ATOM 5182 N N . LEU C 1 163 ? -13.966 -12.022 41.787 1.00 22.10 172 LEU D N 1
ATOM 5183 C CA . LEU C 1 163 ? -14.617 -11.202 40.741 1.00 22.64 172 LEU D CA 1
ATOM 5184 C C . LEU C 1 163 ? -16.064 -10.845 41.097 1.00 24.28 172 LEU D C 1
ATOM 5185 O O . LEU C 1 163 ? -16.580 -9.819 40.655 1.00 23.18 172 LEU D O 1
ATOM 5190 N N . ASP C 1 164 ? -16.725 -11.699 41.878 1.00 25.17 173 ASP D N 1
ATOM 5191 C CA . ASP C 1 164 ? -18.102 -11.412 42.302 1.00 26.35 173 ASP D CA 1
ATOM 5192 C C . ASP C 1 164 ? -18.192 -10.749 43.689 1.00 25.86 173 ASP D C 1
ATOM 5193 O O . ASP C 1 164 ? -19.270 -10.674 44.231 1.00 25.47 173 ASP D O 1
ATOM 5198 N N . SER C 1 165 ? -17.062 -10.306 44.255 1.00 24.68 174 SER D N 1
ATOM 5199 C CA . SER C 1 165 ? -17.041 -9.513 45.515 1.00 24.54 174 SER D CA 1
ATOM 5200 C C . SER C 1 165 ? -17.898 -8.260 45.358 1.00 25.60 174 SER D C 1
ATOM 5201 O O . SER C 1 165 ? -18.020 -7.717 44.244 1.00 23.88 174 SER D O 1
ATOM 5204 N N . ASP C 1 166 ? -18.478 -7.791 46.461 1.00 26.11 175 ASP D N 1
ATOM 5205 C CA . ASP C 1 166 ? -19.182 -6.515 46.437 1.00 27.74 175 ASP D CA 1
ATOM 5206 C C . ASP C 1 166 ? -18.248 -5.310 46.618 1.00 26.21 175 ASP D C 1
ATOM 5207 O O . ASP C 1 166 ? -18.701 -4.155 46.640 1.00 25.87 175 ASP D O 1
ATOM 5212 N N . ASN C 1 167 ? -16.948 -5.589 46.741 1.00 23.62 176 ASN D N 1
ATOM 5213 C CA . ASN C 1 167 ? -15.950 -4.543 46.972 1.00 21.69 176 ASN D CA 1
ATOM 5214 C C . ASN C 1 167 ? -15.194 -4.219 45.674 1.00 20.58 176 ASN D C 1
ATOM 5215 O O . ASN C 1 167 ? -14.597 -5.098 45.030 1.00 17.99 176 ASN D O 1
ATOM 5220 N N . ASP C 1 168 ? -15.164 -2.953 45.308 1.00 20.55 177 ASP D N 1
ATOM 5221 C CA . ASP C 1 168 ? -14.505 -2.572 44.044 1.00 20.31 177 ASP D CA 1
ATOM 5222 C C . ASP C 1 168 ? -13.006 -2.862 44.024 1.00 19.62 177 ASP D C 1
ATOM 5223 O O . ASP C 1 168 ? -12.473 -3.297 42.995 1.00 19.68 177 ASP D O 1
ATOM 5228 N N . GLY C 1 169 ? -12.327 -2.603 45.133 1.00 19.89 178 GLY D N 1
ATOM 5229 C CA . GLY C 1 169 ? -10.868 -2.834 45.237 1.00 19.77 178 GLY D CA 1
ATOM 5230 C C . GLY C 1 169 ? -10.516 -4.316 45.190 1.00 19.52 178 GLY D C 1
ATOM 5231 O O . GLY C 1 169 ? -9.517 -4.749 44.553 1.00 18.11 178 GLY D O 1
ATOM 5232 N N . ILE C 1 170 ? -11.346 -5.122 45.832 1.00 19.41 179 ILE D N 1
ATOM 5233 C CA . ILE C 1 170 ? -11.129 -6.555 45.768 1.00 18.87 179 ILE D CA 1
ATOM 5234 C C . ILE C 1 170 ? -11.287 -7.031 44.327 1.00 18.18 179 ILE D C 1
ATOM 5235 O O . ILE C 1 170 ? -10.434 -7.798 43.827 1.00 17.96 179 ILE D O 1
ATOM 5240 N N . ARG C 1 171 ? -12.332 -6.563 43.634 1.00 17.56 180 ARG D N 1
ATOM 5241 C CA . ARG C 1 171 ? -12.511 -6.949 42.233 1.00 18.77 180 ARG D CA 1
ATOM 5242 C C . ARG C 1 171 ? -11.351 -6.575 41.335 1.00 17.61 180 ARG D C 1
ATOM 5243 O O . ARG C 1 171 ? -10.912 -7.371 40.528 1.00 17.53 180 ARG D O 1
ATOM 5251 N N . THR C 1 172 ? -10.848 -5.360 41.485 1.00 18.12 181 THR D N 1
ATOM 5252 C CA . THR C 1 172 ? -9.668 -4.901 40.744 1.00 18.43 181 THR D CA 1
ATOM 5253 C C . THR C 1 172 ? -8.457 -5.823 40.960 1.00 18.45 181 THR D C 1
ATOM 5254 O O . THR C 1 172 ? -7.775 -6.220 40.014 1.00 18.16 181 THR D O 1
ATOM 5258 N N . HIS C 1 173 ? -8.214 -6.200 42.200 1.00 15.99 182 HIS D N 1
ATOM 5259 C CA . HIS C 1 173 ? -7.086 -7.104 42.471 1.00 16.12 182 HIS D CA 1
ATOM 5260 C C . HIS C 1 173 ? -7.343 -8.499 41.923 1.00 15.16 182 HIS D C 1
ATOM 5261 O O . HIS C 1 173 ? -6.427 -9.146 41.401 1.00 15.94 182 HIS D O 1
ATOM 5268 N N . ALA C 1 174 ? -8.581 -8.975 42.024 1.00 15.28 183 ALA D N 1
ATOM 5269 C CA . ALA C 1 174 ? -8.908 -10.314 41.489 1.00 16.88 183 ALA D CA 1
ATOM 5270 C C . ALA C 1 174 ? -8.688 -10.339 39.977 1.00 17.62 183 ALA D C 1
ATOM 5271 O O . ALA C 1 174 ? -8.224 -11.345 39.422 1.00 17.51 183 ALA D O 1
ATOM 5273 N N . ILE C 1 175 ? -9.050 -9.245 39.306 1.00 17.64 184 ILE D N 1
ATOM 5274 C CA . ILE C 1 175 ? -8.817 -9.135 37.847 1.00 16.89 184 ILE D CA 1
ATOM 5275 C C . ILE C 1 175 ? -7.352 -9.309 37.500 1.00 17.37 184 ILE D C 1
ATOM 5276 O O . ILE C 1 175 ? -6.997 -10.085 36.575 1.00 16.79 184 ILE D O 1
ATOM 5281 N N . LYS C 1 176 ? -6.489 -8.631 38.259 1.00 16.54 185 LYS D N 1
ATOM 5282 C CA . LYS C 1 176 ? -5.036 -8.741 38.017 1.00 17.39 185 LYS D CA 1
ATOM 5283 C C . LYS C 1 176 ? -4.510 -10.155 38.269 1.00 17.87 185 LYS D C 1
ATOM 5284 O O . LYS C 1 176 ? -3.640 -10.667 37.542 1.00 18.40 185 LYS D O 1
ATOM 5290 N N . PHE C 1 177 ? -5.012 -10.788 39.313 1.00 16.97 186 PHE D N 1
ATOM 5291 C CA . PHE C 1 177 ? -4.639 -12.186 39.551 1.00 17.35 186 PHE D CA 1
ATOM 5292 C C . PHE C 1 177 ? -5.089 -13.078 38.397 1.00 17.53 186 PHE D C 1
ATOM 5293 O O . PHE C 1 177 ? -4.330 -13.924 37.918 1.00 17.97 186 PHE D O 1
ATOM 5301 N N . VAL C 1 178 ? -6.326 -12.896 37.950 1.00 18.26 187 VAL D N 1
ATOM 5302 C CA . VAL C 1 178 ? -6.881 -13.707 36.897 1.00 19.05 187 VAL D CA 1
ATOM 5303 C C . VAL C 1 178 ? -6.120 -13.513 35.580 1.00 18.89 187 VAL D C 1
ATOM 5304 O O . VAL C 1 178 ? -5.877 -14.476 34.855 1.00 18.64 187 VAL D O 1
ATOM 5308 N N . GLU C 1 179 ? -5.764 -12.259 35.277 1.00 18.67 188 GLU D N 1
ATOM 5309 C CA . GLU C 1 179 ? -4.901 -11.928 34.153 1.00 19.09 188 GLU D CA 1
ATOM 5310 C C . GLU C 1 179 ? -3.641 -12.791 34.139 1.00 20.02 188 GLU D C 1
ATOM 5311 O O . GLU C 1 179 ? -3.320 -13.432 33.116 1.00 19.32 188 GLU D O 1
ATOM 5317 N N . GLY C 1 180 ? -2.935 -12.786 35.287 1.00 19.86 189 GLY D N 1
ATOM 5318 C CA . GLY C 1 180 ? -1.705 -13.546 35.448 1.00 19.92 189 GLY D CA 1
ATOM 5319 C C . GLY C 1 180 ? -1.957 -15.036 35.299 1.00 20.17 189 GLY D C 1
ATOM 5320 O O . GLY C 1 180 ? -1.148 -15.756 34.699 1.00 19.61 189 GLY D O 1
ATOM 5321 N N . LEU C 1 181 ? -3.093 -15.505 35.809 1.00 19.69 190 LEU D N 1
ATOM 5322 C CA . LEU C 1 181 ? -3.421 -16.933 35.710 1.00 20.86 190 LEU D CA 1
ATOM 5323 C C . LEU C 1 181 ? -3.639 -17.374 34.252 1.00 21.11 190 LEU D C 1
ATOM 5324 O O . LEU C 1 181 ? -3.161 -18.436 33.825 1.00 21.59 190 LEU D O 1
ATOM 5329 N N . ILE C 1 182 ? -4.388 -16.569 33.505 1.00 19.80 191 ILE D N 1
ATOM 5330 C CA . ILE C 1 182 ? -4.653 -16.868 32.103 1.00 20.22 191 ILE D CA 1
ATOM 5331 C C . ILE C 1 182 ? -3.344 -16.961 31.324 1.00 20.53 191 ILE D C 1
ATOM 5332 O O . ILE C 1 182 ? -3.166 -17.852 30.502 1.00 20.72 191 ILE D O 1
ATOM 5337 N N . VAL C 1 183 ? -2.437 -16.025 31.570 1.00 21.07 192 VAL D N 1
ATOM 5338 C CA . VAL C 1 183 ? -1.153 -15.991 30.866 1.00 22.35 192 VAL D CA 1
ATOM 5339 C C . VAL C 1 183 ? -0.304 -17.204 31.279 1.00 22.40 192 VAL D C 1
ATOM 5340 O O . VAL C 1 183 ? 0.271 -17.898 30.408 1.00 22.52 192 VAL D O 1
ATOM 5344 N N . THR C 1 184 ? -0.244 -17.473 32.586 1.00 19.26 193 THR D N 1
ATOM 5345 C CA . THR C 1 184 ? 0.501 -18.650 33.084 1.00 18.91 193 THR D CA 1
ATOM 5346 C C . THR C 1 184 ? -0.057 -19.965 32.525 1.00 18.14 193 THR D C 1
ATOM 5347 O O . THR C 1 184 ? 0.704 -20.837 32.118 1.00 19.25 193 THR D O 1
ATOM 5351 N N . LEU C 1 185 ? -1.373 -20.082 32.417 1.00 18.13 194 LE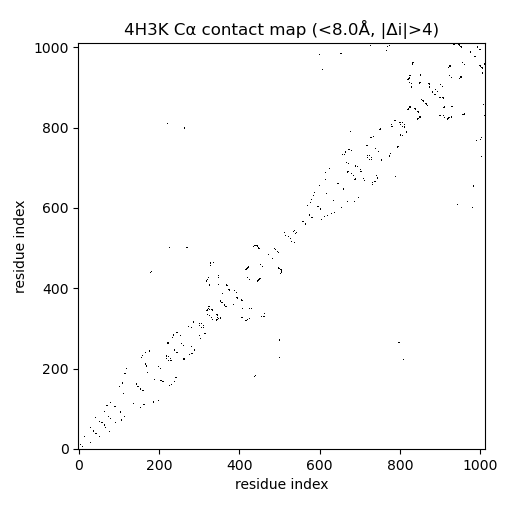U D N 1
ATOM 5352 C CA . LEU C 1 185 ? -1.980 -21.350 32.008 1.00 19.19 194 LEU D CA 1
ATOM 5353 C C . LEU C 1 185 ? -2.348 -21.399 30.518 1.00 20.89 194 LEU D C 1
ATOM 5354 O O . LEU C 1 185 ? -3.228 -22.164 30.099 1.00 22.73 194 LEU D O 1
ATOM 5359 N N . SER C 1 186 ? -1.627 -20.639 29.708 1.00 21.65 195 SER D N 1
ATOM 5360 C CA . SER C 1 186 ? -1.730 -20.797 28.261 1.00 22.97 195 SER D CA 1
ATOM 5361 C C . SER C 1 186 ? -0.315 -20.815 27.680 1.00 24.14 195 SER D C 1
ATOM 5362 O O . SER C 1 186 ? 0.638 -20.346 28.332 1.00 23.69 195 SER D O 1
ATOM 5365 N N . PRO C 1 187 ? -0.158 -21.355 26.444 1.00 25.81 196 PRO D N 1
ATOM 5366 C CA . PRO C 1 187 ? 1.206 -21.482 25.924 1.00 26.42 196 PRO D CA 1
ATOM 5367 C C . PRO C 1 187 ? 1.768 -20.224 25.257 1.00 27.83 196 PRO D C 1
ATOM 5368 O O . PRO C 1 187 ? 1.089 -19.500 24.521 1.00 27.34 196 PRO D O 1
ATOM 5372 N N . ARG C 1 188 ? 3.027 -19.971 25.546 1.00 28.51 197 ARG D N 1
ATOM 5373 C CA . ARG C 1 188 ? 3.792 -18.945 24.906 1.00 30.85 197 ARG D CA 1
ATOM 5374 C C . ARG C 1 188 ? 3.982 -19.377 23.462 1.00 31.86 197 ARG D C 1
ATOM 5375 O O . ARG C 1 188 ? 4.182 -20.574 23.218 1.00 31.28 197 ARG D O 1
ATOM 5383 N N . MET C 1 189 ? 3.889 -18.436 22.515 1.00 32.32 198 MET D N 1
ATOM 5384 C CA . MET C 1 189 ? 4.174 -18.738 21.098 1.00 34.34 198 MET D CA 1
ATOM 5385 C C . MET C 1 189 ? 5.311 -17.868 20.574 1.00 34.08 198 MET D C 1
ATOM 5386 O O . MET C 1 189 ? 5.719 -16.897 21.232 1.00 33.01 198 MET D O 1
ATOM 5391 N N . ALA C 1 190 ? 5.789 -18.183 19.362 1.00 34.83 199 ALA D N 1
ATOM 5392 C CA . ALA C 1 190 ? 6.815 -17.374 18.665 1.00 35.17 199 ALA D CA 1
ATOM 5393 C C . ALA C 1 190 ? 6.571 -15.846 18.674 1.00 35.21 199 ALA D C 1
ATOM 5394 O O . ALA C 1 190 ? 7.515 -15.067 18.824 1.00 34.56 199 ALA D O 1
ATOM 5396 N N . ASP C 1 191 ? 5.315 -15.426 18.511 1.00 34.96 200 ASP D N 1
ATOM 5397 C CA . ASP C 1 191 ? 4.985 -13.999 18.471 1.00 35.42 200 ASP D CA 1
ATOM 5398 C C . ASP C 1 191 ? 4.486 -13.393 19.787 1.00 33.91 200 ASP D C 1
ATOM 5399 O O . ASP C 1 191 ? 3.907 -12.285 19.780 1.00 33.20 200 ASP D O 1
ATOM 5404 N N . SER C 1 192 ? 4.687 -14.110 20.894 1.00 33.03 201 SER D N 1
ATOM 5405 C CA . SER C 1 192 ? 4.338 -13.608 22.232 1.00 32.84 201 SER D CA 1
ATOM 5406 C C . SER C 1 192 ? 5.322 -12.535 22.604 1.00 34.00 201 SER D C 1
ATOM 5407 O O . SER C 1 192 ? 6.526 -12.719 22.412 1.00 33.80 201 SER D O 1
ATOM 5410 N N . GLU C 1 193 ? 4.814 -11.416 23.114 1.00 34.67 202 GLU D N 1
ATOM 5411 C CA . GLU C 1 193 ? 5.660 -10.365 23.640 1.00 37.76 202 GLU D CA 1
ATOM 5412 C C . GLU C 1 193 ? 5.714 -10.470 25.132 1.00 37.91 202 GLU D C 1
ATOM 5413 O O . GLU C 1 193 ? 4.716 -10.184 25.807 1.00 38.70 202 GLU D O 1
ATOM 5419 N N . ILE C 1 194 ? 6.870 -10.863 25.648 1.00 38.52 203 ILE D N 1
ATOM 5420 C CA . ILE C 1 194 ? 7.021 -11.159 27.067 1.00 39.69 203 ILE D CA 1
ATOM 5421 C C . ILE C 1 194 ? 7.858 -10.079 27.762 1.00 39.50 203 ILE D C 1
ATOM 5422 O O . ILE C 1 194 ? 8.970 -9.794 27.326 1.00 39.45 203 ILE D O 1
ATOM 5427 N N . PRO C 1 195 ? 7.316 -9.468 28.834 1.00 38.95 204 PRO D N 1
ATOM 5428 C CA . PRO C 1 195 ? 8.076 -8.504 29.620 1.00 39.90 204 PRO D CA 1
ATOM 5429 C C . PRO C 1 195 ? 9.355 -9.144 30.126 1.00 40.91 204 PRO D C 1
ATOM 5430 O O . PRO C 1 195 ? 9.365 -10.343 30.416 1.00 41.03 204 PRO D O 1
ATOM 5434 N N . ARG C 1 196 ? 10.431 -8.365 30.214 1.00 42.86 205 ARG D N 1
ATOM 5435 C CA . ARG C 1 196 ? 11.752 -8.951 30.475 1.00 45.24 205 ARG D CA 1
ATOM 5436 C C . ARG C 1 196 ? 11.788 -9.630 31.824 1.00 44.61 205 ARG D C 1
ATOM 5437 O O . ARG C 1 196 ? 12.427 -10.660 32.006 1.00 45.18 205 ARG D O 1
ATOM 5445 N N . ARG C 1 197 ? 11.086 -9.051 32.783 1.00 44.34 206 ARG D N 1
ATOM 5446 C CA . ARG C 1 197 ? 11.030 -9.631 34.110 1.00 44.58 206 ARG D CA 1
ATOM 5447 C C . ARG C 1 197 ? 10.365 -11.016 34.107 1.00 43.14 206 ARG D C 1
ATOM 5448 O O . ARG C 1 197 ? 10.695 -11.859 34.926 1.00 42.44 206 ARG D O 1
ATOM 5456 N N . GLN C 1 198 ? 9.429 -11.251 33.184 1.00 41.87 207 GLN D N 1
ATOM 5457 C CA . GLN C 1 198 ? 8.683 -12.520 33.169 1.00 40.08 207 GLN D CA 1
ATOM 5458 C C . GLN C 1 198 ? 9.260 -13.562 32.211 1.00 40.15 207 GLN D C 1
ATOM 5459 O O . GLN C 1 198 ? 8.633 -14.576 31.957 1.00 38.63 207 GLN D O 1
ATOM 5465 N N . GLU C 1 199 ? 10.469 -13.311 31.707 1.00 40.85 208 GLU D N 1
ATOM 5466 C CA . GLU C 1 199 ? 11.146 -14.200 30.760 1.00 42.06 208 GLU D CA 1
ATOM 5467 C C . GLU C 1 199 ? 11.225 -15.669 31.185 1.00 41.35 208 GLU D C 1
ATOM 5468 O O . GLU C 1 199 ? 10.981 -16.590 30.392 1.00 41.47 208 GLU D O 1
ATOM 5474 N N . HIS C 1 200 ? 11.590 -15.886 32.436 1.00 40.70 209 HIS D N 1
ATOM 5475 C CA . HIS C 1 200 ? 11.751 -17.230 32.939 1.00 40.51 209 HIS D CA 1
ATOM 5476 C C . HIS C 1 200 ? 10.526 -17.733 33.705 1.00 38.29 209 HIS D C 1
ATOM 5477 O O . HIS C 1 200 ? 10.591 -18.790 34.346 1.00 38.52 209 HIS D O 1
ATOM 5484 N N . ASP C 1 201 ? 9.410 -16.998 33.627 1.00 35.81 210 ASP D N 1
ATOM 5485 C CA . ASP C 1 201 ? 8.154 -17.437 34.266 1.00 33.26 210 ASP D CA 1
ATOM 5486 C C . ASP C 1 201 ? 7.677 -18.735 33.618 1.00 32.56 210 ASP D C 1
ATOM 5487 O O . ASP C 1 201 ? 7.869 -18.955 32.422 1.00 31.42 210 ASP D O 1
ATOM 5492 N N . ILE C 1 202 ? 7.045 -19.599 34.403 1.00 30.90 211 ILE D N 1
ATOM 5493 C CA . ILE C 1 202 ? 6.571 -20.862 33.851 1.00 29.28 211 ILE D CA 1
ATOM 5494 C C . ILE C 1 202 ? 5.350 -20.499 33.033 1.00 28.43 211 ILE D C 1
ATOM 5495 O O . ILE C 1 202 ? 4.673 -19.494 33.312 1.00 25.97 211 ILE D O 1
ATOM 5500 N N . SER C 1 203 ? 5.086 -21.300 32.017 1.00 27.39 212 SER D N 1
ATOM 5501 C CA . SER C 1 203 ? 3.922 -21.142 31.177 1.00 27.61 212 SER D CA 1
ATOM 5502 C C . SER C 1 203 ? 3.493 -22.526 30.737 1.00 27.13 212 SER D C 1
ATOM 5503 O O . SER C 1 203 ? 4.238 -23.495 30.892 1.00 26.61 212 SER D O 1
ATOM 5506 N N . LEU C 1 204 ? 2.295 -22.627 30.184 1.00 26.73 213 LEU D N 1
ATOM 5507 C CA . LEU C 1 204 ? 1.700 -23.931 29.907 1.00 28.29 213 LEU D CA 1
ATOM 5508 C C . LEU C 1 204 ? 2.570 -24.830 29.002 1.00 29.00 213 LEU D C 1
ATOM 5509 O O . LEU C 1 204 ? 2.627 -26.060 29.189 1.00 28.57 213 LEU D O 1
ATOM 5514 N N . ASP C 1 205 ? 3.230 -24.213 28.027 1.00 30.37 214 ASP D N 1
ATOM 5515 C CA . ASP C 1 205 ? 4.097 -24.931 27.087 1.00 31.95 214 ASP D CA 1
ATOM 5516 C C . ASP C 1 205 ? 5.349 -25.544 27.743 1.00 32.21 214 ASP D C 1
ATOM 5517 O O . ASP C 1 205 ? 6.000 -26.415 27.152 1.00 32.32 214 ASP D O 1
ATOM 5522 N N . ARG C 1 206 ? 5.673 -25.107 28.964 1.00 30.65 215 ARG D N 1
ATOM 5523 C CA . ARG C 1 206 ? 6.811 -25.666 29.691 1.00 31.09 215 ARG D CA 1
ATOM 5524 C C . ARG C 1 206 ? 6.435 -26.962 30.421 1.00 28.22 215 ARG D C 1
ATOM 5525 O O . ARG C 1 206 ? 7.271 -27.571 31.056 1.00 28.53 215 ARG D O 1
ATOM 5533 N N . ILE C 1 207 ? 5.183 -27.397 30.333 1.00 25.96 216 ILE D N 1
ATOM 5534 C CA . ILE C 1 207 ? 4.741 -28.538 31.152 1.00 25.71 216 ILE D CA 1
ATOM 5535 C C . ILE C 1 207 ? 4.721 -29.781 30.270 1.00 26.29 216 ILE D C 1
ATOM 5536 O O . ILE C 1 207 ? 3.990 -29.807 29.282 1.00 27.27 216 ILE D O 1
ATOM 5541 N N . PRO C 1 208 ? 5.529 -30.801 30.605 1.00 27.04 217 PRO D N 1
ATOM 5542 C CA . PRO C 1 208 ? 5.488 -32.008 29.776 1.00 26.79 217 PRO D CA 1
ATOM 5543 C C . PRO C 1 208 ? 4.126 -32.692 29.827 1.00 26.67 217 PRO D C 1
ATOM 5544 O O . PRO C 1 208 ? 3.426 -32.632 30.827 1.00 24.85 217 PRO D O 1
ATOM 5548 N N . ARG C 1 209 ? 3.773 -33.363 28.744 1.00 27.84 218 ARG D N 1
ATOM 5549 C CA . ARG C 1 209 ? 2.481 -34.050 28.652 1.00 28.64 218 ARG D CA 1
ATOM 5550 C C . ARG C 1 209 ? 2.432 -35.274 29.545 1.00 29.65 218 ARG D C 1
ATOM 5551 O O . ARG C 1 209 ? 1.359 -35.753 29.904 1.00 30.37 218 ARG D O 1
ATOM 5559 N N . ASP C 1 210 ? 3.596 -35.798 29.905 1.00 30.13 219 ASP D N 1
ATOM 5560 C CA . ASP C 1 210 ? 3.619 -36.968 30.764 1.00 30.05 219 ASP D CA 1
ATOM 5561 C C . ASP C 1 210 ? 4.113 -36.636 32.184 1.00 29.29 219 ASP D C 1
ATOM 5562 O O . ASP C 1 210 ? 4.593 -37.519 32.893 1.00 28.76 219 ASP D O 1
ATOM 5567 N N . HIS C 1 211 ? 3.977 -35.385 32.614 1.00 27.75 220 HIS D N 1
ATOM 5568 C CA . HIS C 1 211 ? 4.359 -35.073 33.975 1.00 27.54 220 HIS D CA 1
ATOM 5569 C C . HIS C 1 211 ? 3.554 -35.956 34.970 1.00 28.89 220 HIS D C 1
ATOM 5570 O O . HIS C 1 211 ? 2.354 -36.171 34.800 1.00 27.85 220 HIS D O 1
ATOM 5577 N N . PRO C 1 212 ? 4.222 -36.504 35.994 1.00 30.15 221 PRO D N 1
ATOM 5578 C CA . PRO C 1 212 ? 3.454 -37.427 36.852 1.00 31.17 221 PRO D CA 1
ATOM 5579 C C . PRO C 1 212 ? 2.405 -36.792 37.792 1.00 31.19 221 PRO D C 1
ATOM 5580 O O . PRO C 1 212 ? 1.548 -37.500 38.286 1.00 31.08 221 PRO D O 1
ATOM 5584 N N . TYR C 1 213 ? 2.443 -35.479 38.009 1.00 30.62 222 TYR D N 1
ATOM 5585 C CA . TYR C 1 213 ? 1.481 -34.860 38.915 1.00 31.37 222 TYR D CA 1
ATOM 5586 C C . TYR C 1 213 ? 0.713 -33.694 38.291 1.00 30.07 222 TYR D C 1
ATOM 5587 O O . TYR C 1 213 ? -0.495 -33.549 38.526 1.00 30.67 222 TYR D O 1
ATOM 5596 N N . ILE C 1 214 ? 1.418 -32.834 37.549 1.00 27.48 223 ILE D N 1
ATOM 5597 C CA . ILE C 1 214 ? 0.780 -31.679 36.947 1.00 25.77 223 ILE D CA 1
ATOM 5598 C C . ILE C 1 214 ? 0.255 -32.069 35.572 1.00 25.89 223 ILE D C 1
ATOM 5599 O O . ILE C 1 214 ? 1.044 -32.448 34.706 1.00 25.31 223 ILE D O 1
ATOM 5604 N N . GLN C 1 215 ? -1.059 -31.933 35.364 1.00 24.90 224 GLN D N 1
ATOM 5605 C CA . GLN C 1 215 ? -1.690 -32.339 34.097 1.00 26.01 224 GLN D CA 1
ATOM 5606 C C . GLN C 1 215 ? -1.918 -31.166 33.148 1.00 25.28 224 GLN D C 1
ATOM 5607 O O . GLN C 1 215 ? -2.695 -30.255 33.434 1.00 24.29 224 GLN D O 1
ATOM 5613 N N . TYR C 1 216 ? -1.218 -31.200 32.032 1.00 24.36 225 TYR D N 1
ATOM 5614 C CA . TYR C 1 216 ? -1.296 -30.169 31.004 1.00 25.37 225 TYR D CA 1
ATOM 5615 C C . TYR C 1 216 ? -2.730 -29.864 30.573 1.00 25.71 225 TYR D C 1
ATOM 5616 O O . TYR C 1 216 ? -3.120 -28.696 30.512 1.00 24.44 225 TYR D O 1
ATOM 5625 N N . ASN C 1 217 ? -3.506 -30.911 30.288 1.00 26.09 226 ASN D N 1
ATOM 5626 C CA . ASN C 1 217 ? -4.878 -30.746 29.831 1.00 28.13 226 ASN D CA 1
ATOM 5627 C C . ASN C 1 217 ? -5.819 -30.112 30.852 1.00 27.03 226 ASN D C 1
ATOM 5628 O O . ASN C 1 217 ? -6.649 -29.286 30.486 1.00 26.78 226 ASN D O 1
ATOM 5633 N N . VAL C 1 218 ? -5.649 -30.461 32.124 1.00 26.58 227 VAL D N 1
ATOM 5634 C CA . VAL C 1 218 ? -6.420 -29.838 33.215 1.00 26.33 227 VAL D CA 1
ATOM 5635 C C . VAL C 1 218 ? -6.113 -28.332 33.299 1.00 25.96 227 VAL D C 1
ATOM 5636 O O . VAL C 1 218 ? -7.035 -27.516 33.346 1.00 25.37 227 VAL D O 1
ATOM 5640 N N . LEU C 1 219 ? -4.825 -27.966 33.282 1.00 24.54 228 LEU D N 1
ATOM 5641 C CA . LEU C 1 219 ? -4.435 -26.561 33.407 1.00 23.92 228 LEU D CA 1
ATOM 5642 C C . LEU C 1 219 ? -4.875 -25.741 32.179 1.00 24.75 228 LEU D C 1
ATOM 5643 O O . LEU C 1 219 ? -5.291 -24.582 32.325 1.00 24.49 228 LEU D O 1
ATOM 5648 N N . TRP C 1 220 ? -4.825 -26.359 30.999 1.00 24.08 229 TRP D N 1
ATOM 5649 C CA . TRP C 1 220 ? -5.350 -25.703 29.805 1.00 26.17 229 TRP D CA 1
ATOM 5650 C C . TRP C 1 220 ? -6.833 -25.303 29.947 1.00 25.81 229 TRP D C 1
ATOM 5651 O O . TRP C 1 220 ? -7.198 -24.147 29.671 1.00 25.42 229 TRP D O 1
ATOM 5662 N N . GLU C 1 221 ? -7.665 -26.261 30.366 1.00 25.87 230 GLU D N 1
ATOM 5663 C CA . GLU C 1 221 ? -9.085 -26.012 30.625 1.00 27.13 230 GLU D CA 1
ATOM 5664 C C . GLU C 1 221 ? -9.271 -24.914 31.698 1.00 26.11 230 GLU D C 1
ATOM 5665 O O . GLU C 1 221 ? -10.198 -24.106 31.604 1.00 25.85 230 GLU D O 1
ATOM 5671 N N . GLU C 1 222 ? -8.415 -24.906 32.721 1.00 25.04 231 GLU D N 1
ATOM 5672 C CA . GLU C 1 222 ? -8.483 -23.851 33.778 1.00 25.15 231 GLU D CA 1
ATOM 5673 C C . GLU C 1 222 ? -8.145 -22.476 33.209 1.00 23.92 231 GLU D C 1
ATOM 5674 O O . GLU C 1 222 ? -8.860 -21.510 33.465 1.00 22.59 231 GLU D O 1
ATOM 5680 N N . GLY C 1 223 ? -7.064 -22.393 32.443 1.00 23.29 232 GLY D N 1
ATOM 5681 C CA . GLY C 1 223 ? -6.730 -21.147 31.752 1.00 23.50 232 GLY D CA 1
ATOM 5682 C C . GLY C 1 223 ? -7.856 -20.564 30.897 1.00 24.06 232 GLY D C 1
ATOM 5683 O O . GLY C 1 223 ? -8.163 -19.362 30.993 1.00 23.85 232 GLY D O 1
ATOM 5684 N N . LYS C 1 224 ? -8.444 -21.399 30.043 1.00 24.84 233 LYS D N 1
ATOM 5685 C CA . LYS C 1 224 ? -9.610 -21.027 29.200 1.00 25.85 233 LYS D CA 1
ATOM 5686 C C . LYS C 1 224 ? -10.838 -20.650 30.024 1.00 25.04 233 LYS D C 1
ATOM 5687 O O . LYS C 1 224 ? -11.535 -19.708 29.681 1.00 24.54 233 LYS D O 1
ATOM 5693 N N . ALA C 1 225 ? -11.139 -21.415 31.079 1.00 23.87 234 ALA D N 1
ATOM 5694 C CA . ALA C 1 225 ? -12.294 -21.096 31.903 1.00 23.87 234 ALA D CA 1
ATOM 5695 C C . ALA C 1 225 ? -12.110 -19.734 32.629 1.00 23.20 234 ALA D C 1
ATOM 5696 O O . ALA C 1 225 ? -13.068 -18.974 32.815 1.00 22.51 234 ALA D O 1
ATOM 5698 N N . ALA C 1 226 ? -10.875 -19.423 33.001 1.00 20.39 235 ALA D N 1
ATOM 5699 C CA . ALA C 1 226 ? -10.579 -18.144 33.641 1.00 20.84 235 ALA D CA 1
ATOM 5700 C C . ALA C 1 226 ? -10.764 -16.991 32.656 1.00 20.78 235 ALA D C 1
ATOM 5701 O O . ALA C 1 226 ? -11.232 -15.917 33.025 1.00 20.65 235 ALA D O 1
ATOM 5703 N N . LEU C 1 227 ? -10.347 -17.200 31.411 1.00 20.57 236 LEU D N 1
ATOM 5704 C CA . LEU C 1 227 ? -10.495 -16.168 30.415 1.00 22.00 236 LEU D CA 1
ATOM 5705 C C . LEU C 1 227 ? -11.982 -15.981 30.129 1.00 23.52 236 LEU D C 1
ATOM 5706 O O . LEU C 1 227 ? -12.444 -14.847 30.006 1.00 22.21 236 LEU D O 1
ATOM 5711 N N . GLU C 1 228 ? -12.726 -17.086 30.042 1.00 24.62 237 GLU D N 1
ATOM 5712 C CA . GLU C 1 228 ? -14.183 -16.988 29.841 1.00 28.20 237 GLU D CA 1
ATOM 5713 C C . GLU C 1 228 ? -14.849 -16.194 30.970 1.00 28.14 237 GLU D C 1
ATOM 5714 O O . GLU C 1 228 ? -15.701 -15.334 30.708 1.00 28.21 237 GLU D O 1
ATOM 5720 N N . GLN C 1 229 ? -14.433 -16.454 32.210 1.00 28.41 238 GLN D N 1
ATOM 5721 C CA . GLN C 1 229 ? -14.941 -15.693 33.366 1.00 29.39 238 GLN D CA 1
ATOM 5722 C C . GLN C 1 229 ? -14.646 -14.190 33.264 1.00 28.21 238 GLN D C 1
ATOM 5723 O O . GLN C 1 229 ? -15.504 -13.343 33.573 1.00 28.48 238 GLN D O 1
ATOM 5729 N N . LEU C 1 230 ? -13.446 -13.856 32.811 1.00 26.56 239 LEU D N 1
ATOM 5730 C CA . LEU C 1 230 ? -13.061 -12.442 32.683 1.00 25.54 239 LEU D CA 1
ATOM 5731 C C . LEU C 1 230 ? -13.863 -11.785 31.579 1.00 25.27 239 LEU D C 1
ATOM 5732 O O . LEU C 1 230 ? -14.318 -10.666 31.763 1.00 25.61 239 LEU D O 1
ATOM 5737 N N . LEU C 1 231 ? -14.087 -12.487 30.466 1.00 25.15 240 LEU D N 1
ATOM 5738 C CA . LEU C 1 231 ? -14.904 -11.939 29.371 1.00 26.47 240 LEU D CA 1
ATOM 5739 C C . LEU C 1 231 ? -16.370 -11.732 29.766 1.00 27.40 240 LEU D C 1
ATOM 5740 O O . LEU C 1 231 ? -16.958 -10.711 29.398 1.00 27.15 240 LEU D O 1
ATOM 5745 N N . LYS C 1 232 ? -16.940 -12.681 30.515 1.00 27.49 241 LYS D N 1
ATOM 5746 C CA . LYS C 1 232 ? -18.285 -12.542 31.080 1.00 29.40 241 LYS D CA 1
ATOM 5747 C C . LYS C 1 232 ? -18.399 -11.367 32.063 1.00 28.83 241 LYS D C 1
ATOM 5748 O O . LYS C 1 232 ? -19.355 -10.578 32.019 1.00 28.97 241 LYS D O 1
ATOM 5754 N N . PHE C 1 233 ? -17.402 -11.246 32.923 1.00 27.88 242 PHE D N 1
ATOM 5755 C CA . PHE C 1 233 ? -17.274 -10.113 33.848 1.00 27.20 242 PHE D CA 1
ATOM 5756 C C . PHE C 1 233 ? -17.354 -8.765 33.131 1.00 27.53 242 PHE D C 1
ATOM 5757 O O . PHE C 1 233 ? -18.059 -7.853 33.548 1.00 27.20 242 PHE D O 1
ATOM 5765 N N . MET C 1 234 ? -16.625 -8.623 32.042 1.00 29.13 243 MET D N 1
ATOM 5766 C CA . MET C 1 234 ? -16.572 -7.333 31.379 1.00 31.04 243 MET D CA 1
ATOM 5767 C C . MET C 1 234 ? -17.866 -6.868 30.711 1.00 32.59 243 MET D C 1
ATOM 5768 O O . MET C 1 234 ? -18.016 -5.670 30.466 1.00 30.98 243 MET D O 1
ATOM 5773 N N . VAL C 1 235 ? -18.771 -7.811 30.438 1.00 32.95 244 VAL D N 1
ATOM 5774 C CA . VAL C 1 235 ? -20.057 -7.488 29.819 1.00 35.02 244 VAL D CA 1
ATOM 5775 C C . VAL C 1 235 ? -21.167 -7.360 30.841 1.00 35.69 244 VAL D C 1
ATOM 5776 O O . VAL C 1 235 ? -22.284 -7.120 30.465 1.00 37.11 244 VAL D O 1
ATOM 5780 N N . HIS C 1 236 ? -20.872 -7.489 32.132 1.00 35.36 245 HIS D N 1
ATOM 5781 C CA . HIS C 1 236 ? -21.919 -7.263 33.108 1.00 36.40 245 HIS D CA 1
ATOM 5782 C C . HIS C 1 236 ? -22.384 -5.793 33.108 1.00 35.55 245 HIS D C 1
ATOM 5783 O O . HIS C 1 236 ? -21.566 -4.875 33.112 1.00 34.98 245 HIS D O 1
ATOM 5790 N N . PRO C 1 237 ? -23.710 -5.574 33.059 1.00 35.68 246 PRO D N 1
ATOM 5791 C CA . PRO C 1 237 ? -24.207 -4.196 33.002 1.00 35.08 246 PRO D CA 1
ATOM 5792 C C . PRO C 1 237 ? -23.761 -3.297 34.166 1.00 33.58 246 PRO D C 1
ATOM 5793 O O . PRO C 1 237 ? -23.702 -2.094 34.000 1.00 33.65 246 PRO D O 1
ATOM 5797 N N . ALA C 1 238 ? -23.504 -3.867 35.336 1.00 32.43 247 ALA D N 1
ATOM 5798 C CA . ALA C 1 238 ? -23.267 -3.049 36.530 1.00 31.33 247 ALA D CA 1
ATOM 5799 C C . ALA C 1 238 ? -21.775 -2.801 36.759 1.00 29.58 247 ALA D C 1
ATOM 5800 O O . ALA C 1 238 ? -21.381 -2.213 37.767 1.00 29.59 247 ALA D O 1
ATOM 5802 N N . ILE C 1 239 ? -20.949 -3.208 35.816 1.00 27.68 248 ILE D N 1
ATOM 5803 C CA . ILE C 1 239 ? -19.500 -3.160 36.039 1.00 26.44 248 ILE D CA 1
ATOM 5804 C C . ILE C 1 239 ? -19.048 -1.734 36.330 1.00 25.83 248 ILE D C 1
ATOM 5805 O O . ILE C 1 239 ? -19.526 -0.768 35.699 1.00 24.91 248 ILE D O 1
ATOM 5810 N N . SER C 1 240 ? -18.102 -1.612 37.256 1.00 24.26 249 SER D N 1
ATOM 5811 C CA . SER C 1 240 ? -17.611 -0.284 37.658 1.00 23.60 249 SER D CA 1
ATOM 5812 C C . SER C 1 240 ? -16.624 0.311 36.663 1.00 22.08 249 SER D C 1
ATOM 5813 O O . SER C 1 240 ? -15.980 -0.409 35.908 1.00 21.91 249 SER D O 1
ATOM 5816 N N . SER C 1 241 ? -16.495 1.628 36.686 1.00 20.57 250 SER D N 1
ATOM 5817 C CA . SER C 1 241 ? -15.495 2.350 35.874 1.00 21.06 250 SER D CA 1
ATOM 5818 C C . SER C 1 241 ? -14.089 1.760 36.064 1.00 19.38 250 SER D C 1
ATOM 5819 O O . SER C 1 241 ? -13.380 1.445 35.091 1.00 17.71 250 SER D O 1
ATOM 5822 N N . ILE C 1 242 ? -13.687 1.631 37.319 1.00 18.35 251 ILE D N 1
ATOM 5823 C CA . ILE C 1 242 ? -12.337 1.120 37.595 1.00 18.52 251 ILE D CA 1
ATOM 5824 C C . ILE C 1 242 ? -12.139 -0.381 37.237 1.00 18.77 251 ILE D C 1
ATOM 5825 O O . ILE C 1 242 ? -11.083 -0.772 36.702 1.00 19.16 251 ILE D O 1
ATOM 5830 N N . ASN C 1 243 ? -13.127 -1.228 37.521 1.00 18.73 252 ASN D N 1
ATOM 5831 C CA . ASN C 1 243 ? -12.980 -2.658 37.205 1.00 18.22 252 ASN D CA 1
ATOM 5832 C C . ASN C 1 243 ? -12.969 -2.832 35.692 1.00 19.15 252 ASN D C 1
ATOM 5833 O O . ASN C 1 243 ? -12.282 -3.693 35.177 1.00 19.57 252 ASN D O 1
ATOM 5838 N N . LEU C 1 244 ? -13.730 -1.999 34.988 1.00 19.29 253 LEU D N 1
ATOM 5839 C CA . LEU C 1 244 ? -13.768 -2.074 33.541 1.00 20.41 253 LEU D CA 1
ATOM 5840 C C . LEU C 1 244 ? -12.445 -1.619 32.950 1.00 19.78 253 LEU D C 1
ATOM 5841 O O . LEU C 1 244 ? -11.898 -2.308 32.059 1.00 19.59 253 LEU D O 1
ATOM 5846 N N . THR C 1 245 ? -11.892 -0.506 33.452 1.00 19.79 254 THR D N 1
ATOM 5847 C CA . THR C 1 245 ? -10.556 -0.109 32.926 1.00 20.28 254 THR D CA 1
ATOM 5848 C C . THR C 1 245 ? -9.463 -1.132 33.241 1.00 19.00 254 THR D C 1
ATOM 5849 O O . THR C 1 245 ? -8.564 -1.382 32.438 1.00 17.75 254 THR D O 1
ATOM 5853 N N . THR C 1 246 ? -9.555 -1.726 34.412 1.00 17.57 255 THR D N 1
ATOM 5854 C CA . THR C 1 246 ? -8.581 -2.770 34.745 1.00 17.68 255 THR D CA 1
ATOM 5855 C C . THR C 1 246 ? -8.736 -3.940 33.772 1.00 18.07 255 THR D C 1
ATOM 5856 O O . THR C 1 246 ? -7.756 -4.376 33.196 1.00 18.09 255 THR D O 1
ATOM 5860 N N . ALA C 1 247 ? -9.972 -4.415 33.577 1.00 17.76 256 ALA D N 1
ATOM 5861 C CA . ALA C 1 247 ? -10.193 -5.546 32.715 1.00 19.07 256 ALA D CA 1
ATOM 5862 C C . ALA C 1 247 ? -9.717 -5.275 31.251 1.00 20.06 256 ALA D C 1
ATOM 5863 O O . ALA C 1 247 ? -9.073 -6.136 30.611 1.00 20.28 256 ALA D O 1
ATOM 5865 N N . LEU C 1 248 ? -9.991 -4.076 30.754 1.00 19.16 257 LEU D N 1
ATOM 5866 C CA . LEU C 1 248 ? -9.492 -3.622 29.437 1.00 20.02 257 LEU D CA 1
ATOM 5867 C C . LEU C 1 248 ? -7.951 -3.739 29.284 1.00 19.88 257 LEU D C 1
ATOM 5868 O O . LEU C 1 248 ? -7.474 -4.233 28.249 1.00 20.99 257 LEU D O 1
ATOM 5873 N N . GLY C 1 249 ? -7.216 -3.229 30.271 1.00 20.61 258 GLY D N 1
ATOM 5874 C CA . GLY C 1 249 ? -5.731 -3.308 30.315 1.00 19.20 258 GLY D CA 1
ATOM 5875 C C . GLY C 1 249 ? -5.289 -4.763 30.420 1.00 20.06 258 GLY D C 1
ATOM 5876 O O . GLY C 1 249 ? -4.349 -5.164 29.740 1.00 20.33 258 GLY D O 1
ATOM 5877 N N . SER C 1 250 ? -5.961 -5.554 31.280 1.00 18.05 259 SER D N 1
ATOM 5878 C CA . SER C 1 250 ? -5.659 -6.963 31.444 1.00 18.32 259 SER D CA 1
ATOM 5879 C C . SER C 1 250 ? -5.814 -7.715 30.089 1.00 19.51 259 SER D C 1
ATOM 5880 O O . SER C 1 250 ? -4.943 -8.512 29.708 1.00 18.47 259 SER D O 1
ATOM 5883 N N . LEU C 1 251 ? -6.892 -7.438 29.363 1.00 19.97 260 LEU D N 1
ATOM 5884 C CA . LEU C 1 251 ? -7.094 -8.085 28.040 1.00 21.72 260 LEU D CA 1
ATOM 5885 C C . LEU C 1 251 ? -6.038 -7.694 27.018 1.00 21.73 260 LEU D C 1
ATOM 5886 O O . LEU C 1 251 ? -5.602 -8.524 26.221 1.00 22.89 260 LEU D O 1
ATOM 5891 N N . ALA C 1 252 ? -5.615 -6.436 27.046 1.00 22.02 261 ALA D N 1
ATOM 5892 C CA . ALA C 1 252 ? -4.533 -5.990 26.149 1.00 22.55 261 ALA D CA 1
ATOM 5893 C C . ALA C 1 252 ? -3.220 -6.684 26.475 1.00 22.26 261 ALA D C 1
ATOM 5894 O O . ALA C 1 252 ? -2.450 -6.994 25.554 1.00 23.63 261 ALA D O 1
ATOM 5896 N N . ASN C 1 253 ? -2.916 -6.860 27.762 1.00 20.85 262 ASN D N 1
ATOM 5897 C CA . ASN C 1 253 ? -1.702 -7.605 28.152 1.00 22.29 262 ASN D CA 1
ATOM 5898 C C . ASN C 1 253 ? -1.825 -9.033 27.696 1.00 22.14 262 ASN D C 1
ATOM 5899 O O . ASN C 1 253 ? -0.863 -9.594 27.157 1.00 21.96 262 ASN D O 1
ATOM 5904 N N . ILE C 1 254 ? -3.023 -9.612 27.867 1.00 21.38 263 ILE D N 1
ATOM 5905 C CA . ILE C 1 254 ? -3.253 -11.008 27.472 1.00 21.94 263 ILE D CA 1
ATOM 5906 C C . ILE C 1 254 ? -3.078 -11.176 25.938 1.00 23.64 263 ILE D C 1
ATOM 5907 O O . ILE C 1 254 ? -2.415 -12.116 25.488 1.00 24.37 263 ILE D O 1
ATOM 5912 N N . ALA C 1 255 ? -3.642 -10.260 25.164 1.00 23.72 264 ALA D N 1
ATOM 5913 C CA . ALA C 1 255 ? -3.539 -10.327 23.698 1.00 25.72 264 ALA D CA 1
ATOM 5914 C C . ALA C 1 255 ? -2.096 -10.251 23.198 1.00 26.26 264 ALA D C 1
ATOM 5915 O O . ALA C 1 255 ? -1.733 -10.918 22.215 1.00 26.56 264 ALA D O 1
ATOM 5917 N N . ARG C 1 256 ? -1.271 -9.446 23.878 1.00 26.03 265 ARG D N 1
ATOM 5918 C CA . ARG C 1 256 ? 0.134 -9.257 23.474 1.00 26.49 265 ARG D CA 1
ATOM 5919 C C . ARG C 1 256 ? 1.028 -10.423 23.885 1.00 26.00 265 ARG D C 1
ATOM 5920 O O . ARG C 1 256 ? 1.893 -10.876 23.114 1.00 25.75 265 ARG D O 1
ATOM 5928 N N . GLN C 1 257 ? 0.835 -10.896 25.110 1.00 24.41 266 GLN D N 1
ATOM 5929 C CA . GLN C 1 257 ? 1.619 -12.013 25.603 1.00 24.93 266 GLN D CA 1
ATOM 5930 C C . GLN C 1 257 ? 1.119 -13.355 25.032 1.00 24.72 266 GLN D C 1
ATOM 5931 O O . GLN C 1 257 ? 1.867 -14.321 24.966 1.00 25.19 266 GLN D O 1
ATOM 5937 N N . ARG C 1 258 ? -0.145 -13.402 24.637 1.00 24.58 267 ARG D N 1
ATOM 5938 C CA . ARG C 1 258 ? -0.782 -14.640 24.216 1.00 24.97 267 ARG D CA 1
ATOM 5939 C C . ARG C 1 258 ? -1.653 -14.349 22.996 1.00 26.10 267 ARG D C 1
ATOM 5940 O O . ARG C 1 258 ? -2.894 -14.355 23.089 1.00 26.40 267 ARG D O 1
ATOM 5948 N N . PRO C 1 259 ? -1.011 -14.117 21.823 1.00 27.27 268 PRO D N 1
ATOM 5949 C CA . PRO C 1 259 ? -1.724 -13.667 20.619 1.00 28.51 268 PRO D CA 1
ATOM 5950 C C . PRO C 1 259 ? -2.805 -14.618 20.119 1.00 28.40 268 PRO D C 1
ATOM 5951 O O . PRO C 1 259 ? -3.661 -14.206 19.393 1.00 26.60 268 PRO D O 1
ATOM 5955 N N . MET C 1 260 ? -2.789 -15.864 20.573 1.00 29.13 269 MET D N 1
ATOM 5956 C CA . MET C 1 260 ? -3.845 -16.811 20.206 1.00 29.99 269 MET D CA 1
ATOM 5957 C C . MET C 1 260 ? -5.226 -16.305 20.707 1.00 29.24 269 MET D C 1
ATOM 5958 O O . MET C 1 260 ? -6.275 -16.759 20.218 1.00 28.79 269 MET D O 1
ATOM 5963 N N . PHE C 1 261 ? -5.220 -15.382 21.681 1.00 27.80 270 PHE D N 1
ATOM 5964 C CA . PHE C 1 261 ? -6.469 -14.879 22.237 1.00 27.55 270 PHE D CA 1
ATOM 5965 C C . PHE C 1 261 ? -6.824 -13.547 21.637 1.00 27.57 270 PHE D C 1
ATOM 5966 O O . PHE C 1 261 ? -7.736 -12.881 22.109 1.00 26.93 270 PHE D O 1
ATOM 5974 N N . MET C 1 262 ? -6.101 -13.147 20.603 1.00 29.00 271 MET D N 1
ATOM 5975 C CA . MET C 1 262 ? -6.348 -11.833 20.005 1.00 30.86 271 MET D CA 1
ATOM 5976 C C . MET C 1 262 ? -7.807 -11.635 19.569 1.00 30.71 271 MET D C 1
ATOM 5977 O O . MET C 1 262 ? -8.371 -10.547 19.808 1.00 31.11 271 MET D O 1
ATOM 5982 N N . SER C 1 263 ? -8.423 -12.650 18.932 1.00 31.43 272 SER D N 1
ATOM 5983 C CA . SER C 1 263 ? -9.782 -12.470 18.381 1.00 32.19 272 SER D CA 1
ATOM 5984 C C . SER C 1 263 ? -10.771 -12.272 19.492 1.00 31.51 272 SER D C 1
ATOM 5985 O O . SER C 1 263 ? -11.682 -11.449 19.360 1.00 31.33 272 SER D O 1
ATOM 5988 N N . GLU C 1 264 ? -10.585 -13.007 20.592 1.00 30.47 273 GLU D N 1
ATOM 5989 C CA . GLU C 1 264 ? -11.475 -12.849 21.750 1.00 30.46 273 GLU D CA 1
ATOM 5990 C C . GLU C 1 264 ? -11.368 -11.479 22.369 1.00 28.33 273 GLU D C 1
ATOM 5991 O O . GLU C 1 264 ? -12.382 -10.920 22.757 1.00 28.40 273 GLU D O 1
ATOM 5997 N N . VAL C 1 265 ? -10.145 -10.955 22.470 1.00 26.00 274 VAL D N 1
ATOM 5998 C CA . VAL C 1 265 ? -9.929 -9.664 23.062 1.00 24.97 274 VAL D CA 1
ATOM 5999 C C . VAL C 1 265 ? -10.615 -8.586 22.169 1.00 25.40 274 VAL D C 1
ATOM 6000 O O . VAL C 1 265 ? -11.354 -7.715 22.642 1.00 24.56 274 VAL D O 1
ATOM 6004 N N . ILE C 1 266 ? -10.388 -8.672 20.874 1.00 26.55 275 ILE D N 1
ATOM 6005 C CA . ILE C 1 266 ? -10.945 -7.674 19.980 1.00 25.88 275 ILE D CA 1
ATOM 6006 C C . ILE C 1 266 ? -12.470 -7.708 20.024 1.00 25.98 275 ILE D C 1
ATOM 6007 O O . ILE C 1 266 ? -13.086 -6.670 20.094 1.00 24.52 275 ILE D O 1
ATOM 6012 N N . GLN C 1 267 ? -13.062 -8.906 20.006 1.00 27.09 276 GLN D N 1
ATOM 6013 C CA . GLN C 1 267 ? -14.508 -9.045 20.130 1.00 28.83 276 GLN D CA 1
ATOM 6014 C C . GLN C 1 267 ? -15.017 -8.406 21.419 1.00 28.45 276 GLN D C 1
ATOM 6015 O O . GLN C 1 267 ? -16.030 -7.706 21.421 1.00 29.48 276 GLN D O 1
ATOM 6021 N N . ALA C 1 268 ? -14.318 -8.651 22.516 1.00 26.88 277 ALA D N 1
ATOM 6022 C CA . ALA C 1 268 ? -14.747 -8.084 23.800 1.00 26.59 277 ALA D CA 1
ATOM 6023 C C . ALA C 1 268 ? -14.716 -6.550 23.720 1.00 25.99 277 ALA D C 1
ATOM 6024 O O . ALA C 1 268 ? -15.632 -5.886 24.212 1.00 25.69 277 ALA D O 1
ATOM 6026 N N . TYR C 1 269 ? -13.679 -5.993 23.085 1.00 24.92 278 TYR D N 1
ATOM 6027 C CA . TYR C 1 269 ? -13.620 -4.554 22.882 1.00 25.42 278 TYR D CA 1
ATOM 6028 C C . TYR C 1 269 ? -14.752 -4.023 22.002 1.00 25.97 278 TYR D C 1
ATOM 6029 O O . TYR C 1 269 ? -15.287 -2.960 22.285 1.00 25.09 278 TYR D O 1
ATOM 6038 N N . GLU C 1 270 ? -15.081 -4.742 20.917 1.00 27.87 279 GLU D N 1
ATOM 6039 C CA . GLU C 1 270 ? -16.192 -4.333 20.040 1.00 29.02 279 GLU D CA 1
ATOM 6040 C C . GLU C 1 270 ? -17.512 -4.363 20.810 1.00 30.09 279 GLU D C 1
ATOM 6041 O O . GLU C 1 270 ? -18.334 -3.446 20.696 1.00 29.40 279 GLU D O 1
ATOM 6047 N N . THR C 1 271 ? -17.688 -5.404 21.625 1.00 29.02 280 THR D N 1
ATOM 6048 C CA . THR C 1 271 ? -18.910 -5.562 22.406 1.00 30.55 280 THR D CA 1
ATOM 6049 C C . THR C 1 271 ? -19.077 -4.422 23.411 1.00 30.34 280 THR D C 1
ATOM 6050 O O . THR C 1 271 ? -20.161 -3.863 23.546 1.00 29.28 280 THR D O 1
ATOM 6054 N N . LEU C 1 272 ? -17.995 -4.090 24.122 1.00 30.07 281 LEU D N 1
ATOM 6055 C CA . LEU C 1 272 ? -18.035 -2.994 25.067 1.00 30.30 281 LEU D CA 1
ATOM 6056 C C . LEU C 1 272 ? -18.388 -1.664 24.379 1.00 31.06 281 LEU D C 1
ATOM 6057 O O . LEU C 1 272 ? -19.261 -0.911 24.850 1.00 30.10 281 LEU D O 1
ATOM 6062 N N . HIS C 1 273 ? -17.709 -1.388 23.274 1.00 30.78 282 HIS D N 1
ATOM 6063 C CA . HIS C 1 273 ? -17.945 -0.157 22.541 1.00 33.17 282 HIS D CA 1
ATOM 6064 C C . HIS C 1 273 ? -19.416 -0.048 22.076 1.00 34.17 282 HIS D C 1
ATOM 6065 O O . HIS C 1 273 ? -19.990 1.020 22.124 1.00 35.16 282 HIS D O 1
ATOM 6072 N N . ALA C 1 274 ? -20.018 -1.158 21.664 1.00 34.90 283 ALA D N 1
ATOM 6073 C CA . ALA C 1 274 ? -21.416 -1.148 21.216 1.00 36.84 283 ALA D CA 1
ATOM 6074 C C . ALA C 1 274 ? -22.439 -1.108 22.371 1.00 37.27 283 ALA D C 1
ATOM 6075 O O . ALA C 1 274 ? -23.620 -0.871 22.157 1.00 37.61 283 ALA D O 1
ATOM 6077 N N . ASN C 1 275 ? -21.991 -1.340 23.600 1.00 36.50 284 ASN D N 1
ATOM 6078 C CA . ASN C 1 275 ? -22.917 -1.572 24.693 1.00 37.33 284 ASN D CA 1
ATOM 6079 C C . ASN C 1 275 ? -22.427 -0.857 25.944 1.00 37.22 284 ASN D C 1
ATOM 6080 O O . ASN C 1 275 ? -21.922 -1.506 26.840 1.00 34.56 284 ASN D O 1
ATOM 6085 N N . LEU C 1 276 ? -22.587 0.459 26.022 1.00 38.78 285 LEU D N 1
ATOM 6086 C CA . LEU C 1 276 ? -22.042 1.194 27.172 1.00 39.56 285 LEU D CA 1
ATOM 6087 C C . LEU C 1 276 ? -22.738 0.789 28.488 1.00 38.60 285 LEU D C 1
ATOM 6088 O O . LEU C 1 276 ? -23.969 0.784 28.561 1.00 39.39 285 LEU D O 1
ATOM 6093 N N . PRO C 1 277 ? -21.953 0.391 29.506 1.00 36.72 286 PRO D N 1
ATOM 6094 C CA . PRO C 1 277 ? -22.585 -0.052 30.748 1.00 36.43 286 PRO D CA 1
ATOM 6095 C C . PRO C 1 277 ? -23.328 1.133 31.370 1.00 36.43 286 PRO D C 1
ATOM 6096 O O . PRO C 1 277 ? -22.779 2.227 31.451 1.00 36.09 286 PRO D O 1
ATOM 6100 N N . PRO C 1 278 ? -24.584 0.920 31.768 1.00 37.20 287 PRO D N 1
ATOM 6101 C CA . PRO C 1 278 ? -25.458 2.048 32.071 1.00 37.79 287 PRO D CA 1
ATOM 6102 C C . PRO C 1 278 ? -25.253 2.675 33.448 1.00 37.40 287 PRO D C 1
ATOM 6103 O O . PRO C 1 278 ? -25.805 3.719 33.693 1.00 37.11 287 PRO D O 1
ATOM 6107 N N . THR C 1 279 ? -24.470 2.071 34.345 1.00 36.92 288 THR D N 1
ATOM 6108 C CA . THR C 1 279 ? -24.257 2.721 35.651 1.00 37.11 288 THR D CA 1
ATOM 6109 C C . THR C 1 279 ? -23.038 3.654 35.652 1.00 35.63 288 THR D C 1
ATOM 6110 O O . THR C 1 279 ? -22.643 4.158 36.699 1.00 36.05 288 THR D O 1
ATOM 6114 N N . LEU C 1 280 ? -22.418 3.845 34.490 1.00 33.38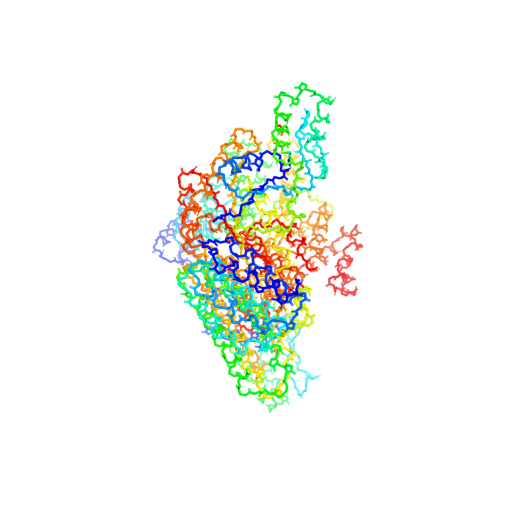 289 LEU D N 1
ATOM 6115 C CA . LEU C 1 280 ? -21.238 4.689 34.396 1.00 30.10 289 LEU D CA 1
ATOM 6116 C C . LEU C 1 280 ? -21.692 6.127 34.381 1.00 29.63 289 LEU D C 1
ATOM 6117 O O . LEU C 1 280 ? -22.462 6.512 33.534 1.00 28.97 289 LEU D O 1
ATOM 6122 N N . ALA C 1 281 ? -21.214 6.928 35.323 1.00 28.61 290 ALA D N 1
ATOM 6123 C CA . ALA C 1 281 ? -21.428 8.363 35.232 1.00 29.13 290 ALA D CA 1
ATOM 6124 C C . ALA C 1 281 ? -20.655 8.955 34.043 1.00 28.80 290 ALA D C 1
ATOM 6125 O O . ALA C 1 281 ? -19.756 8.321 33.504 1.00 27.14 290 ALA D O 1
ATOM 6127 N N . LYS C 1 282 ? -21.015 10.174 33.644 1.00 28.58 291 LYS D N 1
ATOM 6128 C CA . LYS C 1 282 ? -20.380 10.852 32.515 1.00 29.12 291 LYS D CA 1
ATOM 6129 C C . LYS C 1 282 ? -18.832 10.856 32.487 1.00 27.52 291 LYS D C 1
ATOM 6130 O O . LYS C 1 282 ? -18.229 10.569 31.464 1.00 26.48 291 LYS D O 1
ATOM 6136 N N . SER C 1 283 ? -18.194 11.274 33.571 1.00 25.83 292 SER D N 1
ATOM 6137 C CA . SER C 1 283 ? -16.733 11.374 33.555 1.00 25.66 292 SER D CA 1
ATOM 6138 C C . SER C 1 283 ? -16.123 9.968 33.601 1.00 24.56 292 SER D C 1
ATOM 6139 O O . SER C 1 283 ? -14.975 9.768 33.226 1.00 24.01 292 SER D O 1
ATOM 6142 N N . GLN C 1 284 ? -16.908 9.005 34.078 1.00 24.78 293 GLN D N 1
ATOM 6143 C CA . GLN C 1 284 ? -16.486 7.603 34.085 1.00 24.60 293 GLN D CA 1
ATOM 6144 C C . GLN C 1 284 ? -16.506 7.035 32.663 1.00 24.74 293 GLN D C 1
ATOM 6145 O O . GLN C 1 284 ? -15.539 6.364 32.260 1.00 23.91 293 GLN D O 1
ATOM 6151 N N . VAL C 1 285 ? -17.557 7.371 31.894 1.00 25.28 294 VAL D N 1
ATOM 6152 C CA . VAL C 1 285 ? -17.628 7.005 30.462 1.00 26.31 294 VAL D CA 1
ATOM 6153 C C . VAL C 1 285 ? -16.412 7.552 29.724 1.00 25.87 294 VAL D C 1
ATOM 6154 O O . VAL C 1 285 ? -15.696 6.815 29.057 1.00 25.85 294 VAL D O 1
ATOM 6158 N N . SER C 1 286 ? -16.160 8.849 29.880 1.00 26.33 295 SER D N 1
ATOM 6159 C CA . SER C 1 286 ? -14.928 9.467 29.382 1.00 26.43 295 SER D CA 1
ATOM 6160 C C . SER C 1 286 ? -13.639 8.731 29.784 1.00 25.08 295 SER D C 1
ATOM 6161 O O . SER C 1 286 ? -12.798 8.460 28.946 1.00 25.63 295 SER D O 1
ATOM 6164 N N . SER C 1 287 ? -13.469 8.431 31.072 1.00 23.77 296 SER D N 1
ATOM 6165 C CA . SER C 1 287 ? -12.262 7.744 31.545 1.00 22.61 296 SER D CA 1
ATOM 6166 C C . SER C 1 287 ? -12.130 6.357 30.873 1.00 22.28 296 SER D C 1
ATOM 6167 O O . SER C 1 287 ? -11.042 5.946 30.432 1.00 22.83 296 SER D O 1
ATOM 6170 N N . VAL C 1 288 ? -13.226 5.626 30.835 1.00 22.52 297 VAL D N 1
ATOM 6171 C CA . VAL C 1 288 ? -13.208 4.286 30.239 1.00 24.03 297 VAL D CA 1
ATOM 6172 C C . VAL C 1 288 ? -12.883 4.378 28.738 1.00 24.01 297 VAL D C 1
ATOM 6173 O O . VAL C 1 288 ? -12.078 3.607 28.220 1.00 24.58 297 VAL D O 1
ATOM 6177 N N . ARG C 1 289 ? -13.469 5.346 28.061 1.00 24.68 298 ARG D N 1
ATOM 6178 C CA . ARG C 1 289 ? -13.217 5.491 26.629 1.00 25.09 298 ARG D CA 1
ATOM 6179 C C . ARG C 1 289 ? -11.777 5.841 26.330 1.00 24.34 298 ARG D C 1
ATOM 6180 O O . ARG C 1 289 ? -11.224 5.368 25.346 1.00 23.89 298 ARG D O 1
ATOM 6188 N N . LYS C 1 290 ? -11.188 6.712 27.148 1.00 23.66 299 LYS D N 1
ATOM 6189 C CA . LYS C 1 290 ? -9.760 7.024 27.003 1.00 23.84 299 LYS D CA 1
ATOM 6190 C C . LYS C 1 290 ? -8.882 5.789 27.099 1.00 22.52 299 LYS D C 1
ATOM 6191 O O . LYS C 1 290 ? -7.904 5.644 26.359 1.00 21.17 299 LYS D O 1
ATOM 6197 N N . ASN C 1 291 ? -9.229 4.911 28.026 1.00 21.94 300 ASN D N 1
ATOM 6198 C CA . ASN C 1 291 ? -8.484 3.676 28.212 1.00 22.11 300 ASN D CA 1
ATOM 6199 C C . ASN C 1 291 ? -8.717 2.673 27.079 1.00 22.28 300 ASN D C 1
ATOM 6200 O O . ASN C 1 291 ? -7.797 1.963 26.671 1.00 21.78 300 ASN D O 1
ATOM 6205 N N . LEU C 1 292 ? -9.939 2.617 26.575 1.00 23.04 301 LEU D N 1
ATOM 6206 C CA . LEU C 1 292 ? -10.223 1.738 25.433 1.00 24.28 301 LEU D CA 1
ATOM 6207 C C . LEU C 1 292 ? -9.296 2.144 24.269 1.00 24.63 301 LEU D C 1
ATOM 6208 O O . LEU C 1 292 ? -8.574 1.313 23.680 1.00 23.99 301 LEU D O 1
ATOM 6213 N N . LYS C 1 293 ? -9.265 3.437 24.007 1.00 24.99 302 LYS D N 1
ATOM 6214 C CA . LYS C 1 293 ? -8.389 3.970 22.955 1.00 26.52 302 LYS D CA 1
ATOM 6215 C C . LYS C 1 293 ? -6.941 3.545 23.192 1.00 25.73 302 LYS D C 1
ATOM 6216 O O . LYS C 1 293 ? -6.270 3.053 22.285 1.00 24.58 302 LYS D O 1
ATOM 6222 N N . LEU C 1 294 ? -6.462 3.794 24.413 1.00 24.61 303 LEU D N 1
ATOM 6223 C CA . LEU C 1 294 ? -5.092 3.458 24.826 1.00 25.07 303 LEU D CA 1
ATOM 6224 C C . LEU C 1 294 ? -4.768 1.985 24.574 1.00 23.86 303 LEU D C 1
ATOM 6225 O O . LEU C 1 294 ? -3.758 1.633 23.997 1.00 24.48 303 LEU D O 1
ATOM 6230 N N . HIS C 1 295 ? -5.642 1.111 25.026 1.00 23.06 304 HIS D N 1
ATOM 6231 C CA . HIS C 1 295 ? -5.360 -0.302 24.902 1.00 23.42 304 HIS D CA 1
ATOM 6232 C C . HIS C 1 295 ? -5.483 -0.842 23.459 1.00 23.89 304 HIS D C 1
ATOM 6233 O O . HIS C 1 295 ? -4.720 -1.729 23.068 1.00 24.32 304 HIS D O 1
ATOM 6240 N N . LEU C 1 296 ? -6.401 -0.272 22.683 1.00 24.16 305 LEU D N 1
ATOM 6241 C CA . LEU C 1 296 ? -6.532 -0.624 21.262 1.00 25.67 305 LEU D CA 1
ATOM 6242 C C . LEU C 1 296 ? -5.266 -0.248 20.520 1.00 26.15 305 LEU D C 1
ATOM 6243 O O . LEU C 1 296 ? -4.781 -1.035 19.735 1.00 27.69 305 LEU D O 1
ATOM 6248 N N . LEU C 1 297 ? -4.740 0.947 20.782 1.00 26.72 306 LEU D N 1
ATOM 6249 C CA . LEU C 1 297 ? -3.475 1.382 20.195 1.00 28.55 306 LEU D CA 1
ATOM 6250 C C . LEU C 1 297 ? -2.333 0.460 20.553 1.00 29.21 306 LEU D C 1
ATOM 6251 O O . LEU C 1 297 ? -1.458 0.177 19.725 1.00 30.33 306 LEU D O 1
ATOM 6256 N N . SER C 1 298 ? -2.312 0.004 21.796 1.00 28.53 307 SER D N 1
ATOM 6257 C CA . SER C 1 298 ? -1.218 -0.872 22.217 1.00 29.12 307 SER D CA 1
ATOM 6258 C C . SER C 1 298 ? -1.344 -2.285 21.600 1.00 29.47 307 SER D C 1
ATOM 6259 O O . SER C 1 298 ? -0.332 -2.901 21.232 1.00 30.47 307 SER D O 1
ATOM 6262 N N . VAL C 1 299 ? -2.577 -2.763 21.416 1.00 28.25 308 VAL D N 1
ATOM 6263 C CA . VAL C 1 299 ? -2.816 -4.017 20.681 1.00 28.98 308 VAL D CA 1
ATOM 6264 C C . VAL C 1 299 ? -2.501 -3.883 19.166 1.00 29.96 308 VAL D C 1
ATOM 6265 O O . VAL C 1 299 ? -1.918 -4.790 18.571 1.00 30.34 308 VAL D O 1
ATOM 6269 N N . LEU C 1 300 ? -2.865 -2.748 18.564 1.00 30.09 309 LEU D N 1
ATOM 6270 C CA . LEU C 1 300 ? -2.593 -2.499 17.129 1.00 31.66 309 LEU D CA 1
ATOM 6271 C C . LEU C 1 300 ? -1.098 -2.656 16.830 1.00 32.81 309 LEU D C 1
ATOM 6272 O O . LEU C 1 300 ? -0.701 -3.176 15.793 1.00 32.56 309 LEU D O 1
ATOM 6277 N N . LYS C 1 301 ? -0.270 -2.225 17.770 1.00 33.36 310 LYS D N 1
ATOM 6278 C CA . LYS C 1 301 ? 1.180 -2.263 17.597 1.00 35.39 310 LYS D CA 1
ATOM 6279 C C . LYS C 1 301 ? 1.778 -3.672 17.522 1.00 34.74 310 LYS D C 1
ATOM 6280 O O . LYS C 1 301 ? 2.852 -3.852 16.975 1.00 36.21 310 LYS D O 1
ATOM 6286 N N . HIS C 1 302 ? 1.097 -4.660 18.094 1.00 33.54 311 HIS D N 1
ATOM 6287 C CA . HIS C 1 302 ? 1.545 -6.035 18.034 1.00 32.69 311 HIS D CA 1
ATOM 6288 C C . HIS C 1 302 ? 1.343 -6.618 16.632 1.00 33.98 311 HIS D C 1
ATOM 6289 O O . HIS C 1 302 ? 0.242 -6.508 16.079 1.00 33.00 311 HIS D O 1
ATOM 6296 N N . PRO C 1 303 ? 2.383 -7.289 16.067 1.00 35.96 312 PRO D N 1
ATOM 6297 C CA . PRO C 1 303 ? 2.248 -7.831 14.689 1.00 37.37 312 PRO D CA 1
ATOM 6298 C C . PRO C 1 303 ? 1.043 -8.768 14.499 1.00 37.34 312 PRO D C 1
ATOM 6299 O O . PRO C 1 303 ? 0.494 -8.829 13.405 1.00 37.62 312 PRO D O 1
ATOM 6303 N N . ALA C 1 304 ? 0.606 -9.468 15.547 1.00 36.07 313 ALA D N 1
ATOM 6304 C CA . ALA C 1 304 ? -0.556 -10.328 15.403 1.00 36.34 313 ALA D CA 1
ATOM 6305 C C . ALA C 1 304 ? -1.885 -9.572 15.249 1.00 36.32 313 ALA D C 1
ATOM 6306 O O . ALA C 1 304 ? -2.896 -10.193 14.990 1.00 37.55 313 ALA D O 1
ATOM 6308 N N . SER C 1 305 ? -1.898 -8.255 15.416 1.00 36.10 314 SER D N 1
ATOM 6309 C CA . SER C 1 305 ? -3.124 -7.467 15.183 1.00 36.67 314 SER D CA 1
ATOM 6310 C C . SER C 1 305 ? -3.502 -7.355 13.685 1.00 38.11 314 SER D C 1
ATOM 6311 O O . SER C 1 305 ? -4.614 -6.933 13.342 1.00 38.06 314 SER D O 1
ATOM 6314 N N . LEU C 1 306 ? -2.567 -7.719 12.812 1.00 39.20 315 LEU D N 1
ATOM 6315 C CA . LEU C 1 306 ? -2.766 -7.605 11.360 1.00 40.68 315 LEU D CA 1
ATOM 6316 C C . LEU C 1 306 ? -4.156 -8.084 10.917 1.00 40.32 315 LEU D C 1
ATOM 6317 O O . LEU C 1 306 ? -4.916 -7.317 10.317 1.00 38.85 315 LEU D O 1
ATOM 6322 N N . GLU C 1 307 ? -4.507 -9.320 11.274 1.00 39.96 316 GLU D N 1
ATOM 6323 C CA . GLU C 1 307 ? -5.784 -9.916 10.857 1.00 41.35 316 GLU D CA 1
ATOM 6324 C C . GLU C 1 307 ? -7.028 -9.184 11.371 1.00 39.83 316 GLU D C 1
ATOM 6325 O O . GLU C 1 307 ? -8.120 -9.418 10.866 1.00 40.14 316 GLU D O 1
ATOM 6331 N N . PHE C 1 308 ? -6.853 -8.299 12.353 1.00 37.22 317 PHE D N 1
ATOM 6332 C CA . PHE C 1 308 ? -7.958 -7.575 12.996 1.00 36.39 317 PHE D CA 1
ATOM 6333 C C . PHE C 1 308 ? -7.850 -6.040 12.843 1.00 35.65 317 PHE D C 1
ATOM 6334 O O . PHE C 1 308 ? -8.588 -5.264 13.475 1.00 34.11 317 PHE D O 1
ATOM 6342 N N . GLN C 1 309 ? -6.952 -5.622 11.952 1.00 36.11 318 GLN D N 1
ATOM 6343 C CA . GLN C 1 309 ? -6.643 -4.215 11.728 1.00 35.87 318 GLN D CA 1
ATOM 6344 C C . GLN C 1 309 ? -7.885 -3.389 11.471 1.00 35.04 318 GLN D C 1
ATOM 6345 O O . GLN C 1 309 ? -8.035 -2.288 12.008 1.00 33.25 318 GLN D O 1
ATOM 6351 N N . ALA C 1 310 ? -8.767 -3.930 10.633 1.00 34.38 319 ALA D N 1
ATOM 6352 C CA . ALA C 1 310 ? -9.973 -3.248 10.234 1.00 34.00 319 ALA D CA 1
ATOM 6353 C C . ALA C 1 310 ? -10.869 -2.994 11.441 1.00 32.28 319 ALA D C 1
ATOM 6354 O O . ALA C 1 310 ? -11.337 -1.894 11.640 1.00 31.92 319 ALA D O 1
ATOM 6356 N N . GLN C 1 311 ? -11.136 -4.043 12.212 1.00 31.35 320 GLN D N 1
ATOM 6357 C CA . GLN C 1 311 ? -11.947 -3.934 13.433 1.00 31.07 320 GLN D CA 1
ATOM 6358 C C . GLN C 1 311 ? -11.325 -2.972 14.451 1.00 29.70 320 GLN D C 1
ATOM 6359 O O . GLN C 1 311 ? -12.012 -2.104 15.011 1.00 29.96 320 GLN D O 1
ATOM 6365 N N . ILE C 1 312 ? -10.013 -3.066 14.644 1.00 28.56 321 ILE D N 1
ATOM 6366 C CA . ILE C 1 312 ? -9.349 -2.228 15.648 1.00 28.12 321 ILE D CA 1
ATOM 6367 C C . ILE C 1 312 ? -9.404 -0.771 15.258 1.00 29.09 321 ILE D C 1
ATOM 6368 O O . ILE C 1 312 ? -9.775 0.120 16.023 1.00 28.82 321 ILE D O 1
ATOM 6373 N N . THR C 1 313 ? -9.068 -0.551 14.008 1.00 30.61 322 THR D N 1
ATOM 6374 C CA . THR C 1 313 ? -8.873 0.773 13.502 1.00 31.45 322 THR D CA 1
ATOM 6375 C C . THR C 1 313 ? -10.254 1.406 13.322 1.00 31.70 322 THR D C 1
ATOM 6376 O O . THR C 1 313 ? -10.405 2.613 13.498 1.00 32.28 322 THR D O 1
ATOM 6380 N N . THR C 1 314 ? -11.285 0.595 13.040 1.00 31.76 323 THR D N 1
ATOM 6381 C CA . THR C 1 314 ? -12.658 1.128 13.005 1.00 32.40 323 THR D CA 1
ATOM 6382 C C . THR C 1 314 ? -13.069 1.672 14.369 1.00 31.11 323 THR D C 1
ATOM 6383 O O . THR C 1 314 ? -13.615 2.788 14.472 1.00 31.05 323 THR D O 1
ATOM 6387 N N . LEU C 1 315 ? -12.820 0.884 15.413 1.00 30.39 324 LEU D N 1
ATOM 6388 C CA . LEU C 1 315 ? -13.000 1.374 16.782 1.00 29.72 324 LEU D CA 1
ATOM 6389 C C . LEU C 1 315 ? -12.208 2.641 17.081 1.00 28.49 324 LEU D C 1
ATOM 6390 O O . LEU C 1 315 ? -12.748 3.608 17.676 1.00 28.31 324 LEU D O 1
ATOM 6395 N N . LEU C 1 316 ? -10.942 2.656 16.679 1.00 27.74 325 LEU D N 1
ATOM 6396 C CA . LEU C 1 316 ? -10.093 3.838 16.943 1.00 28.68 325 LEU D CA 1
ATOM 6397 C C . LEU C 1 316 ? -10.644 5.115 16.314 1.00 30.47 325 LEU D C 1
ATOM 6398 O O . LEU C 1 316 ? -10.749 6.163 16.986 1.00 29.60 325 LEU D O 1
ATOM 6403 N N . VAL C 1 317 ? -11.033 5.024 15.037 1.00 32.00 326 VAL D N 1
ATOM 6404 C CA . VAL C 1 317 ? -11.642 6.159 14.346 1.00 34.51 326 VAL D CA 1
ATOM 6405 C C . VAL C 1 317 ? -12.914 6.612 15.039 1.00 36.15 326 VAL D C 1
ATOM 6406 O O . VAL C 1 317 ? -13.113 7.812 15.261 1.00 35.36 326 VAL D O 1
ATOM 6410 N N . ASP C 1 318 ? -13.747 5.651 15.429 1.00 37.96 327 ASP D N 1
ATOM 6411 C CA . ASP C 1 318 ? -15.010 5.997 16.078 1.00 40.28 327 ASP D CA 1
ATOM 6412 C C . ASP C 1 318 ? -14.809 6.712 17.418 1.00 39.21 327 ASP D C 1
ATOM 6413 O O . ASP C 1 318 ? -15.666 7.493 17.850 1.00 39.32 327 ASP D O 1
ATOM 6418 N N . LEU C 1 319 ? -13.659 6.467 18.040 1.00 38.04 328 LEU D N 1
ATOM 6419 C CA . LEU C 1 319 ? -13.282 7.086 19.311 1.00 37.15 328 LEU D CA 1
ATOM 6420 C C . LEU C 1 319 ? -12.560 8.423 19.107 1.00 37.61 328 LEU D C 1
ATOM 6421 O O . LEU C 1 319 ? -12.103 9.034 20.072 1.00 37.02 328 LEU D O 1
ATOM 6426 N N . GLY C 1 320 ? -12.416 8.843 17.854 1.00 38.24 329 GLY D N 1
ATOM 6427 C CA . GLY C 1 320 ? -11.839 10.144 17.542 1.00 39.02 329 GLY D CA 1
ATOM 6428 C C . GLY C 1 320 ? -10.324 10.156 17.516 1.00 39.15 329 GLY D C 1
ATOM 6429 O O . GLY C 1 320 ? -9.716 11.201 17.701 1.00 39.75 329 GLY D O 1
ATOM 6430 N N . THR C 1 321 ? -9.699 9.016 17.274 1.00 38.88 330 THR D N 1
ATOM 6431 C CA . THR C 1 321 ? -8.240 8.943 17.309 1.00 39.36 330 THR D CA 1
ATOM 6432 C C . THR C 1 321 ? -7.716 9.607 16.039 1.00 42.05 330 THR D C 1
ATOM 6433 O O . THR C 1 321 ? -8.087 9.185 14.959 1.00 42.21 330 THR D O 1
ATOM 6437 N N . PRO C 1 322 ? -6.850 10.640 16.160 1.00 43.88 331 PRO D N 1
ATOM 6438 C CA . PRO C 1 322 ? -6.410 11.285 14.915 1.00 46.38 331 PRO D CA 1
ATOM 6439 C C . PRO C 1 322 ? -5.759 10.253 14.014 1.00 47.68 331 PRO D C 1
ATOM 6440 O O . PRO C 1 322 ? -5.152 9.287 14.498 1.00 48.14 331 PRO D O 1
ATOM 6444 N N . GLN C 1 323 ? -5.900 10.440 12.713 1.00 49.45 332 GLN D N 1
ATOM 6445 C CA . GLN C 1 323 ? -5.432 9.444 11.776 1.00 50.71 332 GLN D CA 1
ATOM 6446 C C . GLN C 1 323 ? -3.935 9.203 11.897 1.00 50.47 332 GLN D C 1
ATOM 6447 O O . GLN C 1 323 ? -3.465 8.074 11.714 1.00 50.93 332 GLN D O 1
ATOM 6453 N N . ALA C 1 324 ? -3.200 10.262 12.219 1.00 50.08 333 ALA D N 1
ATOM 6454 C CA . ALA C 1 324 ? -1.755 10.178 12.400 1.00 50.23 333 ALA D CA 1
ATOM 6455 C C . ALA C 1 324 ? -1.337 9.295 13.596 1.00 49.06 333 ALA D C 1
ATOM 6456 O O . ALA C 1 324 ? -0.348 8.561 13.505 1.00 49.91 333 ALA D O 1
ATOM 6458 N N . GLU C 1 325 ? -2.087 9.351 14.704 1.00 47.45 334 GLU D N 1
ATOM 6459 C CA . GLU C 1 325 ? -1.785 8.524 15.871 1.00 45.75 334 GLU D CA 1
ATOM 6460 C C . GLU C 1 325 ? -2.033 7.042 15.563 1.00 45.01 334 GLU D C 1
ATOM 6461 O O . GLU C 1 325 ? -1.276 6.176 16.010 1.00 45.20 334 GLU D O 1
ATOM 6467 N N . ILE C 1 326 ? -3.090 6.756 14.805 1.00 44.41 335 ILE D N 1
ATOM 6468 C CA . ILE C 1 326 ? -3.339 5.405 14.318 1.00 43.85 335 ILE D CA 1
ATOM 6469 C C . ILE C 1 326 ? -2.112 4.906 13.542 1.00 45.01 335 ILE D C 1
ATOM 6470 O O . ILE C 1 326 ? -1.597 3.812 13.812 1.00 44.42 335 ILE D O 1
ATOM 6475 N N . ALA C 1 327 ? -1.610 5.727 12.618 1.00 46.15 336 ALA D N 1
ATOM 6476 C CA . ALA C 1 327 ? -0.432 5.354 11.817 1.00 47.39 336 ALA D CA 1
ATOM 6477 C C . ALA C 1 327 ? 0.824 5.123 12.663 1.00 47.28 336 ALA D C 1
ATOM 6478 O O . ALA C 1 327 ? 1.582 4.208 12.413 1.00 47.10 336 ALA D O 1
ATOM 6480 N N . ARG C 1 328 ? 1.026 5.949 13.680 1.00 48.00 337 ARG D N 1
ATOM 6481 C CA . ARG C 1 328 ? 2.171 5.803 14.593 1.00 49.04 337 ARG D CA 1
ATOM 6482 C C . ARG C 1 328 ? 2.145 4.476 15.383 1.00 48.32 337 ARG D C 1
ATOM 6483 O O . ARG C 1 328 ? 3.184 3.985 15.833 1.00 48.79 337 ARG D O 1
ATOM 6491 N N . ASN C 1 329 ? 0.962 3.895 15.536 1.00 47.28 338 ASN D N 1
ATOM 6492 C CA . ASN C 1 329 ? 0.816 2.683 16.338 1.00 46.66 338 ASN D CA 1
ATOM 6493 C C . ASN C 1 329 ? 0.661 1.404 15.502 1.00 47.39 338 ASN D C 1
ATOM 6494 O O . ASN C 1 329 ? 0.181 0.379 15.988 1.00 46.23 338 ASN D O 1
ATOM 6499 N N . MET C 1 330 ? 1.082 1.477 14.239 1.00 49.69 339 MET D N 1
ATOM 6500 C CA . MET C 1 330 ? 1.161 0.299 13.364 1.00 51.31 339 MET D CA 1
ATOM 6501 C C . MET C 1 330 ? 2.371 -0.546 13.750 1.00 52.02 339 MET D C 1
ATOM 6502 O O . MET C 1 330 ? 3.362 0.003 14.250 1.00 52.55 339 MET D O 1
ATOM 6507 N N . PRO C 1 331 ? 2.306 -1.879 13.530 1.00 52.65 340 PRO D N 1
ATOM 6508 C CA . PRO C 1 331 ? 3.404 -2.768 13.953 1.00 53.10 340 PRO D CA 1
ATOM 6509 C C . PRO C 1 331 ? 4.768 -2.447 13.323 1.00 54.81 340 PRO D C 1
ATOM 6510 O O . PRO C 1 331 ? 4.865 -1.861 12.225 1.00 55.72 340 PRO D O 1
ATOM 6514 N N . PRO D 2 25 ? -3.127 6.781 55.926 1.00 55.88 5 PRO E N 1
ATOM 6515 C CA . PRO D 2 25 ? -2.154 7.772 55.452 1.00 53.33 5 PRO E CA 1
ATOM 6516 C C . PRO D 2 25 ? -1.810 7.652 53.964 1.00 49.83 5 PRO E C 1
ATOM 6517 O O . PRO D 2 25 ? -0.968 6.885 53.507 1.00 49.72 5 PRO E O 1
ATOM 6521 N N . LEU D 2 26 ? -2.501 8.495 53.231 1.00 45.84 6 LEU E N 1
ATOM 6522 C CA . LEU D 2 26 ? -2.457 8.600 51.774 1.00 40.96 6 LEU E CA 1
ATOM 6523 C C . LEU D 2 26 ? -1.148 9.185 51.248 1.00 38.00 6 LEU E C 1
ATOM 6524 O O . LEU D 2 26 ? -0.839 10.334 51.518 1.00 36.96 6 LEU E O 1
ATOM 6529 N N . ARG D 2 27 ? -0.393 8.395 50.499 1.00 34.43 7 ARG E N 1
ATOM 6530 C CA . ARG D 2 27 ? 0.768 8.903 49.759 1.00 33.40 7 ARG E CA 1
ATOM 6531 C C . ARG D 2 27 ? 0.312 9.547 48.428 1.00 29.95 7 ARG E C 1
ATOM 6532 O O . ARG D 2 27 ? -0.167 8.847 47.530 1.00 27.82 7 ARG E O 1
ATOM 6540 N N . VAL D 2 28 ? 0.498 10.859 48.313 1.00 26.17 8 VAL E N 1
ATOM 6541 C CA . VAL D 2 28 ? -0.021 11.631 47.170 1.00 24.79 8 VAL E CA 1
ATOM 6542 C C . VAL D 2 28 ? 1.091 12.181 46.303 1.00 23.35 8 VAL E C 1
ATOM 6543 O O . VAL D 2 28 ? 2.146 12.587 46.820 1.00 22.50 8 VAL E O 1
ATOM 6547 N N . ALA D 2 29 ? 0.870 12.167 44.984 1.00 22.17 9 ALA E N 1
ATOM 6548 C CA . ALA D 2 29 ? 1.716 12.897 44.031 1.00 20.68 9 ALA E CA 1
ATOM 6549 C C . ALA D 2 29 ? 0.821 13.865 43.270 1.00 20.98 9 ALA E C 1
ATOM 6550 O O . ALA D 2 29 ? -0.315 13.501 42.902 1.00 19.95 9 ALA E O 1
ATOM 6552 N N . VAL D 2 30 ? 1.279 15.104 43.093 1.00 19.89 10 VAL E N 1
ATOM 6553 C CA . VAL D 2 30 ? 0.562 16.064 42.269 1.00 20.62 10 VAL E CA 1
ATOM 6554 C C . VAL D 2 30 ? 1.417 16.416 41.067 1.00 20.25 10 VAL E C 1
ATOM 6555 O O . VAL D 2 30 ? 2.610 16.728 41.228 1.00 20.20 10 VAL E O 1
ATOM 6559 N N . VAL D 2 31 ? 0.809 16.416 39.878 1.00 19.23 11 VAL E N 1
ATOM 6560 C CA . VAL D 2 31 ? 1.597 16.491 38.645 1.00 19.84 11 VAL E CA 1
ATOM 6561 C C . VAL D 2 31 ? 1.110 17.595 37.727 1.00 19.97 11 VAL E C 1
ATOM 6562 O O . VAL D 2 31 ? -0.089 17.660 37.411 1.00 20.76 11 VAL E O 1
ATOM 6566 N N . SER D 2 32 ? 2.021 18.473 37.302 1.00 20.01 12 SER E N 1
ATOM 6567 C CA . SER D 2 32 ? 1.650 19.536 36.354 1.00 20.27 12 SER E CA 1
ATOM 6568 C C . SER D 2 32 ? 2.545 19.353 35.118 1.00 21.99 12 SER E C 1
ATOM 6569 O O . SER D 2 32 ? 3.097 18.261 34.916 1.00 21.04 12 SER E O 1
ATOM 6572 N N . SER D 2 33 ? 2.672 20.348 34.249 1.00 23.10 13 SER E N 1
ATOM 6573 C CA . SER D 2 33 ? 3.552 20.112 33.108 1.00 25.36 13 SER E CA 1
ATOM 6574 C C . SER D 2 33 ? 5.025 20.460 33.419 1.00 25.40 13 SER E C 1
ATOM 6575 O O . SER D 2 33 ? 5.937 19.657 33.139 1.00 25.63 13 SER E O 1
ATOM 6578 N N . SER D 2 34 ? 5.284 21.639 33.984 1.00 25.94 14 SER E N 1
ATOM 6579 C CA . SER D 2 34 ? 6.680 22.004 34.339 1.00 26.42 14 SER E CA 1
ATOM 6580 C C . SER D 2 34 ? 7.107 21.880 35.833 1.00 26.36 14 SER E C 1
ATOM 6581 O O . SER D 2 34 ? 8.246 22.248 36.208 1.00 26.27 14 SER E O 1
ATOM 6584 N N . ASN D 2 35 ? 6.204 21.419 36.699 1.00 25.44 15 ASN E N 1
ATOM 6585 C CA . ASN D 2 35 ? 6.465 21.396 38.149 1.00 24.15 15 ASN E CA 1
ATOM 6586 C C . ASN D 2 35 ? 6.902 22.753 38.688 1.00 24.62 15 ASN E C 1
ATOM 6587 O O . ASN D 2 35 ? 7.865 22.845 39.453 1.00 24.61 15 ASN E O 1
ATOM 6592 N N . GLN D 2 36 ? 6.179 23.796 38.283 1.00 25.10 16 GLN E N 1
ATOM 6593 C CA . GLN D 2 36 ? 6.488 25.180 38.647 1.00 25.77 16 GLN E CA 1
ATOM 6594 C C . GLN D 2 36 ? 5.368 25.877 39.386 1.00 25.69 16 GLN E C 1
ATOM 6595 O O . GLN D 2 36 ? 5.594 26.598 40.369 1.00 26.04 16 GLN E O 1
ATOM 6601 N N . ASN D 2 37 ? 4.158 25.688 38.886 1.00 24.48 17 ASN E N 1
ATOM 6602 C CA . ASN D 2 37 ? 3.021 26.511 39.294 1.00 25.34 17 ASN E CA 1
ATOM 6603 C C . ASN D 2 37 ? 1.936 25.701 39.981 1.00 23.95 17 ASN E C 1
ATOM 6604 O O . ASN D 2 37 ? 1.808 25.722 41.218 1.00 25.02 17 ASN E O 1
ATOM 6609 N N . ARG D 2 38 ? 1.145 24.986 39.192 1.00 23.06 18 ARG E N 1
ATOM 6610 C CA . ARG D 2 38 ? -0.029 24.325 39.764 1.00 23.13 18 ARG E CA 1
ATOM 6611 C C . ARG D 2 38 ? 0.313 23.183 40.726 1.00 22.76 18 ARG E C 1
ATOM 6612 O O . ARG D 2 38 ? -0.298 23.070 41.796 1.00 21.30 18 ARG E O 1
ATOM 6620 N N . SER D 2 39 ? 1.251 22.314 40.323 1.00 22.02 19 SER E N 1
ATOM 6621 C CA . SER D 2 39 ? 1.661 21.242 41.219 1.00 23.23 19 SER E CA 1
ATOM 6622 C C . SER D 2 39 ? 2.380 21.754 42.488 1.00 23.23 19 SER E C 1
ATOM 6623 O O . SER D 2 39 ? 2.309 21.107 43.529 1.00 23.23 19 SER E O 1
ATOM 6626 N N . MET D 2 40 ? 3.098 22.869 42.394 1.00 23.86 20 MET E N 1
ATOM 6627 C CA . MET D 2 40 ? 3.828 23.407 43.554 1.00 24.50 20 MET E CA 1
ATOM 6628 C C . MET D 2 40 ? 2.949 24.140 44.569 1.00 24.85 20 MET E C 1
ATOM 6629 O O . MET D 2 40 ? 3.231 24.140 45.778 1.00 24.32 20 MET E O 1
ATOM 6634 N N . GLU D 2 41 ? 1.915 24.803 44.062 1.00 24.91 21 GLU E N 1
ATOM 6635 C CA . GLU D 2 41 ? 0.906 25.381 44.908 1.00 25.31 21 GLU E CA 1
ATOM 6636 C C . GLU D 2 41 ? 0.173 24.268 45.728 1.00 25.05 21 GLU E C 1
ATOM 6637 O O . GLU D 2 41 ? -0.061 24.408 46.929 1.00 23.84 21 GLU E O 1
ATOM 6643 N N . ALA D 2 42 ? -0.163 23.166 45.059 1.00 23.44 22 ALA E N 1
ATOM 6644 C CA . ALA D 2 42 ? -0.769 22.026 45.736 1.00 23.43 22 ALA E CA 1
ATOM 6645 C C . ALA D 2 42 ? 0.244 21.376 46.677 1.00 22.87 22 ALA E C 1
ATOM 6646 O O . ALA D 2 42 ? -0.069 21.101 47.826 1.00 24.01 22 ALA E O 1
ATOM 6648 N N . HIS D 2 43 ? 1.467 21.147 46.197 1.00 22.43 23 HIS E N 1
ATOM 6649 C CA . HIS D 2 43 ? 2.526 20.601 47.069 1.00 23.11 23 HIS E CA 1
ATOM 6650 C C . HIS D 2 43 ? 2.621 21.388 48.400 1.00 23.79 23 HIS E C 1
ATOM 6651 O O . HIS D 2 43 ? 2.588 20.805 49.507 1.00 23.93 23 HIS E O 1
ATOM 6658 N N . ASN D 2 44 ? 2.701 22.707 48.291 1.00 24.55 24 ASN E N 1
ATOM 6659 C CA . ASN D 2 44 ? 2.786 23.570 49.465 1.00 26.02 24 ASN E CA 1
ATOM 6660 C C . ASN D 2 44 ? 1.626 23.403 50.446 1.00 25.59 24 ASN E C 1
ATOM 6661 O O . ASN D 2 44 ? 1.851 23.209 51.646 1.00 25.00 24 ASN E O 1
ATOM 6666 N N . ILE D 2 45 ? 0.391 23.480 49.946 1.00 25.20 25 ILE E N 1
ATOM 6667 C CA . ILE D 2 45 ? -0.796 23.375 50.836 1.00 25.21 25 ILE E CA 1
ATOM 6668 C C . ILE D 2 45 ? -0.873 21.971 51.442 1.00 24.66 25 ILE E C 1
ATOM 6669 O O . ILE D 2 45 ? -1.103 21.818 52.647 1.00 25.50 25 ILE E O 1
ATOM 6674 N N . LEU D 2 46 ? -0.686 20.940 50.619 1.00 23.06 26 LEU E N 1
ATOM 6675 C CA . LEU D 2 46 ? -0.781 19.557 51.109 1.00 23.53 26 LEU E CA 1
ATOM 6676 C C . LEU D 2 46 ? 0.283 19.236 52.170 1.00 24.80 26 LEU E C 1
ATOM 6677 O O . LEU D 2 46 ? -0.032 18.602 53.175 1.00 24.10 26 LEU E O 1
ATOM 6682 N N . SER D 2 47 ? 1.529 19.653 51.915 1.00 25.45 27 SER E N 1
ATOM 6683 C CA . SER D 2 47 ? 2.628 19.423 52.846 1.00 27.50 27 SER E CA 1
ATOM 6684 C C . SER D 2 47 ? 2.322 20.154 54.157 1.00 29.00 27 SER E C 1
ATOM 6685 O O . SER D 2 47 ? 2.396 19.547 55.206 1.00 30.27 27 SER E O 1
ATOM 6688 N N . LYS D 2 48 ? 1.915 21.430 54.089 1.00 30.10 28 LYS E N 1
ATOM 6689 C CA . LYS D 2 48 ? 1.524 22.189 55.294 1.00 31.55 28 LYS E CA 1
ATOM 6690 C C . LYS D 2 48 ? 0.391 21.570 56.097 1.00 32.10 28 LYS E C 1
ATOM 6691 O O . LYS D 2 48 ? 0.314 21.775 57.310 1.00 32.68 28 LYS E O 1
ATOM 6697 N N . ARG D 2 49 ? -0.512 20.849 55.441 1.00 31.19 29 ARG E N 1
ATOM 6698 C CA . ARG D 2 49 ? -1.649 20.269 56.127 1.00 32.88 29 ARG E CA 1
ATOM 6699 C C . ARG D 2 49 ? -1.455 18.785 56.418 1.00 33.17 29 ARG E C 1
ATOM 6700 O O . ARG D 2 49 ? -2.416 18.042 56.642 1.00 34.23 29 ARG E O 1
ATOM 6708 N N . GLY D 2 50 ? -0.201 18.351 56.401 1.00 32.83 30 GLY E N 1
ATOM 6709 C CA . GLY D 2 50 ? 0.146 17.088 57.007 1.00 32.88 30 GLY E CA 1
ATOM 6710 C C . GLY D 2 50 ? 0.284 15.899 56.085 1.00 31.06 30 GLY E C 1
ATOM 6711 O O . GLY D 2 50 ? 0.603 14.827 56.560 1.00 31.26 30 GLY E O 1
ATOM 6712 N N . PHE D 2 51 ? 0.087 16.085 54.778 1.00 28.81 31 PHE E N 1
ATOM 6713 C CA . PHE D 2 51 ? 0.153 14.963 53.811 1.00 27.44 31 PHE E CA 1
ATOM 6714 C C . PHE D 2 51 ? 1.575 14.579 53.439 1.00 26.92 31 PHE E C 1
ATOM 6715 O O . PHE D 2 51 ? 2.454 15.426 53.341 1.00 24.91 31 PHE E O 1
ATOM 6723 N N . SER D 2 52 ? 1.780 13.297 53.207 1.00 26.69 32 SER E N 1
ATOM 6724 C CA . SER D 2 52 ? 2.953 12.860 52.483 1.00 27.74 32 SER E CA 1
ATOM 6725 C C . SER D 2 52 ? 2.763 13.153 50.969 1.00 25.74 32 SER E C 1
ATOM 6726 O O . SER D 2 52 ? 1.952 12.519 50.291 1.00 25.65 32 SER E O 1
ATOM 6729 N N . VAL D 2 53 ? 3.500 14.117 50.441 1.00 25.09 33 VAL E N 1
ATOM 6730 C CA . VAL D 2 53 ? 3.236 14.605 49.093 1.00 23.85 33 VAL E CA 1
ATOM 6731 C C . VAL D 2 53 ? 4.532 14.806 48.344 1.00 23.95 33 VAL E C 1
ATOM 6732 O O . VAL D 2 53 ? 5.503 15.236 48.931 1.00 25.32 33 VAL E O 1
ATOM 6736 N N . ARG D 2 54 ? 4.555 14.433 47.067 1.00 23.47 34 ARG E N 1
ATOM 6737 C CA . ARG D 2 54 ? 5.654 14.732 46.143 1.00 23.63 34 ARG E CA 1
ATOM 6738 C C . ARG D 2 54 ? 5.020 15.395 44.915 1.00 23.97 34 ARG E C 1
ATOM 6739 O O . ARG D 2 54 ? 3.809 15.250 44.674 1.00 22.95 34 ARG E O 1
ATOM 6747 N N . SER D 2 55 ? 5.809 16.142 44.138 1.00 23.01 35 SER E N 1
ATOM 6748 C CA . SER D 2 55 ? 5.266 16.782 42.960 1.00 21.80 35 SER E CA 1
ATOM 6749 C C . SER D 2 55 ? 6.199 16.635 41.766 1.00 22.25 35 SER E C 1
ATOM 6750 O O . SER D 2 55 ? 7.423 16.453 41.941 1.00 22.08 35 SER E O 1
ATOM 6753 N N . PHE D 2 56 ? 5.609 16.681 40.574 1.00 21.25 36 PHE E N 1
ATOM 6754 C CA . PHE D 2 56 ? 6.336 16.380 39.331 1.00 23.22 36 PHE E CA 1
ATOM 6755 C C . PHE D 2 56 ? 5.755 17.195 38.202 1.00 23.61 36 PHE E C 1
ATOM 6756 O O . PHE D 2 56 ? 4.642 17.749 38.303 1.00 23.40 36 PHE E O 1
ATOM 6764 N N . GLY D 2 57 ? 6.517 17.258 37.116 1.00 24.38 37 GLY E N 1
ATOM 6765 C CA . GLY D 2 57 ? 6.025 17.752 35.843 1.00 24.16 37 GLY E CA 1
ATOM 6766 C C . GLY D 2 57 ? 6.198 16.619 34.843 1.00 24.17 37 GLY E C 1
ATOM 6767 O O . GLY D 2 57 ? 7.077 15.783 35.018 1.00 24.55 37 GLY E O 1
ATOM 6768 N N . THR D 2 58 ? 5.355 16.585 33.819 1.00 23.85 38 THR E N 1
ATOM 6769 C CA . THR D 2 58 ? 5.470 15.595 32.727 1.00 23.99 38 THR E CA 1
ATOM 6770 C C . THR D 2 58 ? 6.029 16.180 31.428 1.00 25.43 38 THR E C 1
ATOM 6771 O O . THR D 2 58 ? 6.288 15.429 30.480 1.00 23.53 38 THR E O 1
ATOM 6775 N N . GLY D 2 59 ? 6.256 17.491 31.403 1.00 26.19 39 GLY E N 1
ATOM 6776 C CA . GLY D 2 59 ? 6.952 18.139 30.260 1.00 28.45 39 GLY E CA 1
ATOM 6777 C C . GLY D 2 59 ? 8.335 17.537 29.979 1.00 29.30 39 GLY E C 1
ATOM 6778 O O . GLY D 2 59 ? 8.952 16.897 30.829 1.00 27.41 39 GLY E O 1
ATOM 6779 N N . THR D 2 60 ? 8.831 17.747 28.771 1.00 30.62 40 THR E N 1
ATOM 6780 C CA . THR D 2 60 ? 10.180 17.294 28.417 1.00 31.78 40 THR E CA 1
ATOM 6781 C C . THR D 2 60 ? 11.209 18.213 29.103 1.00 31.52 40 THR E C 1
ATOM 6782 O O . THR D 2 60 ? 12.246 17.753 29.568 1.00 31.22 40 THR E O 1
ATOM 6786 N N . HIS D 2 61 ? 10.870 19.498 29.191 1.00 31.43 41 HIS E N 1
ATOM 6787 C CA . HIS D 2 61 ? 11.699 20.532 29.766 1.00 31.99 41 HIS E CA 1
ATOM 6788 C C . HIS D 2 61 ? 10.855 21.417 30.670 1.00 32.16 41 HIS E C 1
ATOM 6789 O O . HIS D 2 61 ? 9.631 21.388 30.605 1.00 31.98 41 HIS E O 1
ATOM 6796 N N . VAL D 2 62 ? 11.519 22.213 31.499 1.00 32.44 42 VAL E N 1
ATOM 6797 C CA . VAL D 2 62 ? 10.851 23.227 32.318 1.00 33.44 42 VAL E CA 1
ATOM 6798 C C . VAL D 2 62 ? 10.674 24.474 31.445 1.00 34.98 42 VAL E C 1
ATOM 6799 O O . VAL D 2 62 ? 11.640 24.982 30.819 1.00 35.22 42 VAL E O 1
ATOM 6803 N N . LYS D 2 63 ? 9.436 24.944 31.366 1.00 35.29 43 LYS E N 1
ATOM 6804 C CA . LYS D 2 63 ? 9.167 26.123 30.549 1.00 36.96 43 LYS E CA 1
ATOM 6805 C C . LYS D 2 63 ? 8.487 27.200 31.386 1.00 37.20 43 LYS E C 1
ATOM 6806 O O . LYS D 2 63 ? 7.419 26.977 31.969 1.00 36.32 43 LYS E O 1
ATOM 6812 N N . LEU D 2 64 ? 9.173 28.339 31.469 1.00 37.70 44 LEU E N 1
ATOM 6813 C CA . LEU D 2 64 ? 8.719 29.530 32.173 1.00 39.31 44 LEU E CA 1
ATOM 6814 C C . LEU D 2 64 ? 8.371 30.623 31.161 1.00 40.21 44 LEU E C 1
ATOM 6815 O O . LEU D 2 64 ? 9.040 30.728 30.125 1.00 41.10 44 LEU E O 1
ATOM 6820 N N . PRO D 2 65 ? 7.319 31.429 31.435 1.00 40.50 45 PRO E N 1
ATOM 6821 C CA . PRO D 2 65 ? 6.992 32.444 30.423 1.00 41.75 45 PRO E CA 1
ATOM 6822 C C . PRO D 2 65 ? 8.085 33.505 30.280 1.00 42.79 45 PRO E C 1
ATOM 6823 O O . PRO D 2 65 ? 8.726 33.870 31.267 1.00 42.68 45 PRO E O 1
ATOM 6827 N N . GLY D 2 66 ? 8.279 33.968 29.052 1.00 44.00 46 GLY E N 1
ATOM 6828 C CA . GLY D 2 66 ? 9.269 35.000 28.735 1.00 45.76 46 GLY E CA 1
ATOM 6829 C C . GLY D 2 66 ? 8.632 36.350 28.416 1.00 47.27 46 GLY E C 1
ATOM 6830 O O . GLY D 2 66 ? 7.483 36.604 28.787 1.00 46.74 46 GLY E O 1
ATOM 6831 N N . PRO D 2 67 ? 9.383 37.239 27.735 1.00 48.97 47 PRO E N 1
ATOM 6832 C CA . PRO D 2 67 ? 8.862 38.573 27.375 1.00 50.35 47 PRO E CA 1
ATOM 6833 C C . PRO D 2 67 ? 7.835 38.539 26.232 1.00 51.33 47 PRO E C 1
ATOM 6834 O O . PRO D 2 67 ? 7.130 39.522 26.005 1.00 52.56 47 PRO E O 1
ATOM 6838 N N . ALA D 2 68 ? 7.772 37.424 25.514 1.00 51.48 48 ALA E N 1
ATOM 6839 C CA . ALA D 2 68 ? 6.777 37.206 24.466 1.00 52.18 48 ALA E CA 1
ATOM 6840 C C . ALA D 2 68 ? 6.375 35.731 24.493 1.00 51.82 48 ALA E C 1
ATOM 6841 O O . ALA D 2 68 ? 7.101 34.926 25.072 1.00 51.14 48 ALA E O 1
ATOM 6843 N N . PRO D 2 69 ? 5.200 35.375 23.912 1.00 52.23 49 PRO E N 1
ATOM 6844 C CA . PRO D 2 69 ? 4.755 33.978 23.804 1.00 51.45 49 PRO E CA 1
ATOM 6845 C C . PRO D 2 69 ? 5.782 33.048 23.153 1.00 51.15 49 PRO E C 1
ATOM 6846 O O . PRO D 2 69 ? 5.863 31.883 23.518 1.00 49.89 49 PRO E O 1
ATOM 6850 N N . ASP D 2 70 ? 6.564 33.561 22.208 1.00 51.35 50 ASP E N 1
ATOM 6851 C CA . ASP D 2 70 ? 7.568 32.739 21.530 1.00 50.80 50 ASP E CA 1
ATOM 6852 C C . ASP D 2 70 ? 8.983 32.898 22.109 1.00 49.26 50 ASP E C 1
ATOM 6853 O O . ASP D 2 70 ? 9.944 32.434 21.517 1.00 49.60 50 ASP E O 1
ATOM 6858 N N . LYS D 2 71 ? 9.117 33.543 23.265 1.00 47.58 51 LYS E N 1
ATOM 6859 C CA . LYS D 2 71 ? 10.421 33.607 23.932 1.00 46.30 51 LYS E CA 1
ATOM 6860 C C . LYS D 2 71 ? 10.430 32.953 25.318 1.00 43.62 51 LYS E C 1
ATOM 6861 O O . LYS D 2 71 ? 10.900 33.572 26.280 1.00 42.95 51 LYS E O 1
ATOM 6867 N N . PRO D 2 72 ? 9.949 31.688 25.421 1.00 41.84 52 PRO E N 1
ATOM 6868 C CA . PRO D 2 72 ? 9.877 31.091 26.743 1.00 40.43 52 PRO E CA 1
ATOM 6869 C C . PRO D 2 72 ? 11.262 30.849 27.318 1.00 40.01 52 PRO E C 1
ATOM 6870 O O . PRO D 2 72 ? 12.241 30.743 26.572 1.00 41.15 52 PRO E O 1
ATOM 6874 N N . ASN D 2 73 ? 11.340 30.808 28.642 1.00 39.15 53 ASN E N 1
ATOM 6875 C CA . ASN D 2 73 ? 12.566 30.454 29.333 1.00 38.38 53 ASN E CA 1
ATOM 6876 C C . ASN D 2 73 ? 12.575 28.959 29.557 1.00 38.22 53 ASN E C 1
ATOM 6877 O O . ASN D 2 73 ? 11.750 28.427 30.329 1.00 36.79 53 ASN E O 1
ATOM 6882 N N . VAL D 2 74 ? 13.489 28.293 28.860 1.00 37.50 54 VAL E N 1
ATOM 6883 C CA . VAL D 2 74 ? 13.545 26.836 28.808 1.00 37.55 54 VAL E CA 1
ATOM 6884 C C . VAL D 2 74 ? 14.769 26.290 29.570 1.00 37.97 54 VAL E C 1
ATOM 6885 O O . VAL D 2 74 ? 15.903 26.707 29.320 1.00 38.09 54 VAL E O 1
ATOM 6889 N N . TYR D 2 75 ? 14.515 25.371 30.511 1.00 37.10 55 TYR E N 1
ATOM 6890 C CA . TYR D 2 75 ? 15.564 24.751 31.303 1.00 37.13 55 TYR E CA 1
ATOM 6891 C C . TYR D 2 75 ? 15.415 23.258 31.297 1.00 36.73 55 TYR E C 1
ATOM 6892 O O . TYR D 2 75 ? 14.310 22.738 31.211 1.00 36.42 55 TYR E O 1
ATOM 6901 N N . ASP D 2 76 ? 16.541 22.569 31.398 1.00 36.95 56 ASP E N 1
ATOM 6902 C CA . ASP D 2 76 ? 16.540 21.150 31.706 1.00 36.73 56 ASP E CA 1
ATOM 6903 C C . ASP D 2 76 ? 16.065 20.950 33.148 1.00 35.88 56 ASP E C 1
ATOM 6904 O O . ASP D 2 76 ? 16.303 21.797 34.008 1.00 35.29 56 ASP E O 1
ATOM 6909 N N . PHE D 2 77 ? 15.405 19.837 33.429 1.00 35.54 57 PHE E N 1
ATOM 6910 C CA . PHE D 2 77 ? 14.941 19.555 34.812 1.00 35.70 57 PHE E CA 1
ATOM 6911 C C . PHE D 2 77 ? 16.028 19.441 35.885 1.00 36.79 57 PHE E C 1
ATOM 6912 O O . PHE D 2 77 ? 15.714 19.463 37.069 1.00 37.07 57 PHE E O 1
ATOM 6920 N N . LYS D 2 78 ? 17.289 19.307 35.486 1.00 37.68 58 LYS E N 1
ATOM 6921 C CA . LYS D 2 78 ? 18.395 19.269 36.447 1.00 39.13 58 LYS E CA 1
ATOM 6922 C C . LYS D 2 78 ? 18.658 20.630 37.106 1.00 39.12 58 LYS E C 1
ATOM 6923 O O . LYS D 2 78 ? 19.301 20.714 38.172 1.00 39.72 58 LYS E O 1
ATOM 6929 N N . THR D 2 79 ? 18.147 21.690 36.491 1.00 37.95 59 THR E N 1
ATOM 6930 C CA . THR D 2 79 ? 18.345 23.054 36.987 1.00 37.23 59 THR E CA 1
ATOM 6931 C C . THR D 2 79 ? 17.531 23.310 38.249 1.00 37.03 59 THR E C 1
ATOM 6932 O O . THR D 2 79 ? 16.343 22.981 38.294 1.00 36.21 59 THR E O 1
ATOM 6936 N N . THR D 2 80 ? 18.162 23.916 39.255 1.00 36.64 60 THR E N 1
ATOM 6937 C CA . THR D 2 80 ? 17.478 24.214 40.524 1.00 36.07 60 THR E CA 1
ATOM 6938 C C . THR D 2 80 ? 16.584 25.432 40.356 1.00 35.50 60 THR E C 1
ATOM 6939 O O . THR D 2 80 ? 16.812 26.257 39.466 1.00 35.71 60 THR E O 1
ATOM 6943 N N . TYR D 2 81 ? 15.566 25.553 41.212 1.00 34.77 61 TYR E N 1
ATOM 6944 C CA . TYR D 2 81 ? 14.767 26.770 41.219 1.00 34.95 61 TYR E CA 1
ATOM 6945 C C . TYR D 2 81 ? 15.683 27.969 41.481 1.00 36.32 61 TYR E C 1
ATOM 6946 O O . TYR D 2 81 ? 15.540 29.018 40.857 1.00 36.58 61 TYR E O 1
ATOM 6955 N N . ASP D 2 82 ? 16.659 27.789 42.362 1.00 38.21 62 ASP E N 1
ATOM 6956 C CA . ASP D 2 82 ? 17.565 28.893 42.699 1.00 40.30 62 ASP E CA 1
ATOM 6957 C C . ASP D 2 82 ? 18.347 29.378 41.476 1.00 40.80 62 ASP E C 1
ATOM 6958 O O . ASP D 2 82 ? 18.402 30.578 41.231 1.00 41.86 62 ASP E O 1
ATOM 6963 N N . GLN D 2 83 ? 18.909 28.459 40.695 1.00 41.16 63 GLN E N 1
ATOM 6964 C CA . GLN D 2 83 ? 19.559 28.849 39.423 1.00 42.13 63 GLN E CA 1
ATOM 6965 C C . GLN D 2 83 ? 18.607 29.628 38.483 1.00 41.37 63 GLN E C 1
ATOM 6966 O O . GLN D 2 83 ? 18.964 30.693 37.964 1.00 41.74 63 GLN E O 1
ATOM 6972 N N . MET D 2 84 ? 17.384 29.125 38.312 1.00 40.01 64 MET E N 1
ATOM 6973 C CA . MET D 2 84 ? 16.345 29.832 37.539 1.00 39.32 64 MET E CA 1
ATOM 6974 C C . MET D 2 84 ? 16.063 31.239 38.050 1.00 40.26 64 MET E C 1
ATOM 6975 O O . MET D 2 84 ? 15.951 32.190 37.270 1.00 40.36 64 MET E O 1
ATOM 6980 N N . TYR D 2 85 ? 15.920 31.356 39.365 1.00 40.96 65 TYR E N 1
ATOM 6981 C CA . TYR D 2 85 ? 15.687 32.628 40.007 1.00 42.63 65 TYR E CA 1
ATOM 6982 C C . TYR D 2 85 ? 16.812 33.615 39.632 1.00 44.26 65 TYR E C 1
ATOM 6983 O O . TYR D 2 85 ? 16.541 34.703 39.116 1.00 44.97 65 TYR E O 1
ATOM 6992 N N . ASN D 2 86 ? 18.062 33.210 39.853 1.00 45.36 66 ASN E N 1
ATOM 6993 C CA . ASN D 2 86 ? 19.225 34.060 39.531 1.00 47.71 66 ASN E CA 1
ATOM 6994 C C . ASN D 2 86 ? 19.324 34.411 38.042 1.00 48.54 66 ASN E C 1
ATOM 6995 O O . ASN D 2 86 ? 19.623 35.554 37.705 1.00 49.86 66 ASN E O 1
ATOM 7000 N N . ASP D 2 87 ? 19.047 33.436 37.169 1.00 48.91 67 ASP E N 1
ATOM 7001 C CA . ASP D 2 87 ? 19.011 33.637 35.707 1.00 50.02 67 ASP E CA 1
ATOM 7002 C C . ASP D 2 87 ? 18.028 34.761 35.346 1.00 50.48 67 ASP E C 1
ATOM 7003 O O . ASP D 2 87 ? 18.382 35.726 34.664 1.00 50.65 67 ASP E O 1
ATOM 7008 N N . LEU D 2 88 ? 16.806 34.659 35.849 1.00 50.02 68 LEU E N 1
ATOM 7009 C CA . LEU D 2 88 ? 15.786 35.645 35.518 1.00 51.08 68 LEU E CA 1
ATOM 7010 C C . LEU D 2 88 ? 16.035 37.022 36.149 1.00 52.23 68 LEU E C 1
ATOM 7011 O O . LEU D 2 88 ? 15.813 38.041 35.501 1.00 52.22 68 LEU E O 1
ATOM 7016 N N . LEU D 2 89 ? 16.516 37.031 37.391 1.00 53.20 69 LEU E N 1
ATOM 7017 C CA . LEU D 2 89 ? 16.803 38.263 38.126 1.00 55.34 69 LEU E CA 1
ATOM 7018 C C . LEU D 2 89 ? 17.885 39.081 37.414 1.00 57.07 69 LEU E C 1
ATOM 7019 O O . LEU D 2 89 ? 17.823 40.302 37.398 1.00 58.22 69 LEU E O 1
ATOM 7024 N N . ARG D 2 90 ? 18.847 38.376 36.819 1.00 58.02 70 ARG E N 1
ATOM 7025 C CA . ARG D 2 90 ? 19.908 38.953 36.008 1.00 59.77 70 ARG E CA 1
ATOM 7026 C C . ARG D 2 90 ? 19.410 39.363 34.617 1.00 60.03 70 ARG E C 1
ATOM 7027 O O . ARG D 2 90 ? 19.942 40.290 34.021 1.00 61.21 70 ARG E O 1
ATOM 7035 N N . LYS D 2 91 ? 18.394 38.677 34.105 1.00 59.10 71 LYS E N 1
ATOM 7036 C CA . LYS D 2 91 ? 17.879 38.943 32.763 1.00 59.15 71 LYS E CA 1
ATOM 7037 C C . LYS D 2 91 ? 17.048 40.226 32.729 1.00 59.38 71 LYS E C 1
ATOM 7038 O O . LYS D 2 91 ? 17.326 41.118 31.941 1.00 60.09 71 LYS E O 1
ATOM 7044 N N . ASP D 2 92 ? 16.036 40.310 33.592 1.00 58.26 72 ASP E N 1
ATOM 7045 C CA . ASP D 2 92 ? 15.095 41.430 33.613 1.00 58.29 72 ASP E CA 1
ATOM 7046 C C . ASP D 2 92 ? 14.281 41.386 34.909 1.00 57.96 72 ASP E C 1
ATOM 7047 O O . ASP D 2 92 ? 13.131 40.918 34.943 1.00 57.08 72 ASP E O 1
ATOM 7052 N N . LYS D 2 93 ? 14.890 41.875 35.984 1.00 58.81 73 LYS E N 1
ATOM 7053 C CA . LYS D 2 93 ? 14.256 41.874 37.301 1.00 58.73 73 LYS E CA 1
ATOM 7054 C C . LYS D 2 93 ? 12.847 42.481 37.271 1.00 58.75 73 LYS E C 1
ATOM 7055 O O . LYS D 2 93 ? 11.920 41.946 37.898 1.00 57.43 73 LYS E O 1
ATOM 7061 N N . GLU D 2 94 ? 12.695 43.571 36.512 1.00 59.16 74 GLU E N 1
ATOM 7062 C CA . GLU D 2 94 ? 11.413 44.268 36.368 1.00 59.24 74 GLU E CA 1
ATOM 7063 C C . GLU D 2 94 ? 10.302 43.306 35.959 1.00 57.40 74 GLU E C 1
ATOM 7064 O O . GLU D 2 94 ? 9.295 43.170 36.662 1.00 56.46 74 GLU E O 1
ATOM 7070 N N . LEU D 2 95 ? 10.504 42.657 34.810 1.00 56.38 75 LEU E N 1
ATOM 7071 C CA . LEU D 2 95 ? 9.494 41.804 34.174 1.00 55.03 75 LEU E CA 1
ATOM 7072 C C . LEU D 2 95 ? 9.126 40.621 35.061 1.00 52.97 75 LEU E C 1
ATOM 7073 O O . LEU D 2 95 ? 7.952 40.255 35.172 1.00 52.41 75 LEU E O 1
ATOM 7078 N N . TYR D 2 96 ? 10.135 40.029 35.688 1.00 51.80 76 TYR E N 1
ATOM 7079 C CA . TYR D 2 96 ? 9.928 38.778 36.396 1.00 50.48 76 TYR E CA 1
ATOM 7080 C C . TYR D 2 96 ? 9.471 38.964 37.843 1.00 50.60 76 TYR E C 1
ATOM 7081 O O . TYR D 2 96 ? 8.904 38.054 38.444 1.00 49.82 76 TYR E O 1
ATOM 7090 N N . THR D 2 97 ? 9.687 40.173 38.365 1.00 51.91 77 THR E N 1
ATOM 7091 C CA . THR D 2 97 ? 9.081 40.625 39.614 1.00 52.25 77 THR E CA 1
ATOM 7092 C C . THR D 2 97 ? 7.605 40.915 39.316 1.00 52.53 77 THR E C 1
ATOM 7093 O O . THR D 2 97 ? 6.711 40.569 40.093 1.00 51.62 77 THR E O 1
ATOM 7097 N N . GLN D 2 98 ? 7.388 41.523 38.152 1.00 53.72 78 GLN E N 1
ATOM 7098 C CA . GLN D 2 98 ? 6.097 42.024 37.699 1.00 54.31 78 GLN E CA 1
ATOM 7099 C C . GLN D 2 98 ? 5.112 40.908 37.424 1.00 52.89 78 GLN E C 1
ATOM 7100 O O . GLN D 2 98 ? 3.967 40.986 37.857 1.00 52.94 78 GLN E O 1
ATOM 7106 N N . ASN D 2 99 ? 5.548 39.876 36.693 1.00 51.40 79 ASN E N 1
ATOM 7107 C CA . ASN D 2 99 ? 4.680 38.739 36.371 1.00 49.37 79 ASN E CA 1
ATOM 7108 C C . ASN D 2 99 ? 4.594 37.659 37.466 1.00 47.83 79 ASN E C 1
ATOM 7109 O O . ASN D 2 99 ? 3.937 36.633 37.270 1.00 47.38 79 ASN E O 1
ATOM 7114 N N . GLY D 2 100 ? 5.278 37.886 38.593 1.00 46.75 80 GLY E N 1
ATOM 7115 C CA . GLY D 2 100 ? 5.210 37.002 39.772 1.00 44.29 80 GLY E CA 1
ATOM 7116 C C . GLY D 2 100 ? 6.053 35.734 39.685 1.00 42.47 80 GLY E C 1
ATOM 7117 O O . GLY D 2 100 ? 5.946 34.854 40.533 1.00 41.60 80 GLY E O 1
ATOM 7118 N N . ILE D 2 101 ? 6.900 35.643 38.665 1.00 41.28 81 ILE E N 1
ATOM 7119 C CA . ILE D 2 101 ? 7.742 34.462 38.460 1.00 39.74 81 ILE E CA 1
ATOM 7120 C C . ILE D 2 101 ? 8.854 34.361 39.498 1.00 39.38 81 ILE E C 1
ATOM 7121 O O . ILE D 2 101 ? 9.102 33.283 40.022 1.00 38.01 81 ILE E O 1
ATOM 7126 N N . LEU D 2 102 ? 9.505 35.481 39.820 1.00 39.74 82 LEU E N 1
ATOM 7127 C CA . LEU D 2 102 ? 10.552 35.458 40.862 1.00 40.20 82 LEU E CA 1
ATOM 7128 C C . LEU D 2 102 ? 9.996 34.989 42.210 1.00 40.10 82 LEU E C 1
ATOM 7129 O O . LEU D 2 102 ? 10.617 34.156 42.882 1.00 39.85 82 LEU E O 1
ATOM 7134 N N . HIS D 2 103 ? 8.817 35.505 42.576 1.00 40.52 83 HIS E N 1
ATOM 7135 C CA . HIS D 2 103 ? 8.085 35.082 43.778 1.00 40.83 83 HIS E CA 1
ATOM 7136 C C . HIS D 2 103 ? 7.801 33.565 43.737 1.00 39.25 83 HIS E C 1
ATOM 7137 O O . HIS D 2 103 ? 8.055 32.850 44.705 1.00 40.00 83 HIS E O 1
ATOM 7144 N N . MET D 2 104 ? 7.278 33.083 42.616 1.00 38.00 84 MET E N 1
ATOM 7145 C CA . MET D 2 104 ? 6.995 31.651 42.436 1.00 35.64 84 MET E CA 1
ATOM 7146 C C . MET D 2 104 ? 8.240 30.790 42.691 1.00 35.36 84 MET E C 1
ATOM 7147 O O . MET D 2 104 ? 8.184 29.832 43.466 1.00 34.69 84 MET E O 1
ATOM 7152 N N . LEU D 2 105 ? 9.356 31.156 42.049 1.00 34.80 85 LEU E N 1
ATOM 7153 C CA . LEU D 2 105 ? 10.607 30.416 42.161 1.00 35.17 85 LEU E CA 1
ATOM 7154 C C . LEU D 2 105 ? 11.136 30.435 43.583 1.00 35.95 85 LEU E C 1
ATOM 7155 O O . LEU D 2 105 ? 11.638 29.421 44.090 1.00 34.91 85 LEU E O 1
ATOM 7160 N N . ASP D 2 106 ? 11.006 31.591 44.228 1.00 37.17 86 ASP E N 1
ATOM 7161 C CA . ASP D 2 106 ? 11.409 31.711 45.616 1.00 38.86 86 ASP E CA 1
ATOM 7162 C C . ASP D 2 106 ? 10.581 30.776 46.480 1.00 37.52 86 ASP E C 1
ATOM 7163 O O . ASP D 2 106 ? 11.144 29.992 47.241 1.00 38.16 86 ASP E O 1
ATOM 7168 N N . ARG D 2 107 ? 9.255 30.854 46.342 1.00 36.57 87 ARG E N 1
ATOM 7169 C CA . ARG D 2 107 ? 8.336 29.884 46.952 1.00 35.08 87 ARG E CA 1
ATOM 7170 C C . ARG D 2 107 ? 8.794 28.439 46.700 1.00 33.86 87 ARG E C 1
ATOM 7171 O O . ARG D 2 107 ? 8.867 27.612 47.627 1.00 33.50 87 ARG E O 1
ATOM 7179 N N . ASN D 2 108 ? 9.094 28.144 45.435 1.00 32.39 88 ASN E N 1
ATOM 7180 C CA . ASN D 2 108 ? 9.455 26.783 45.028 1.00 30.87 88 ASN E CA 1
ATOM 7181 C C . ASN D 2 108 ? 10.718 26.314 45.698 1.00 32.56 88 ASN E C 1
ATOM 7182 O O . ASN D 2 108 ? 10.795 25.174 46.166 1.00 30.88 88 ASN E O 1
ATOM 7187 N N . LYS D 2 109 ? 11.697 27.220 45.793 1.00 34.46 89 LYS E N 1
ATOM 7188 C CA . LYS D 2 109 ? 13.027 26.885 46.326 1.00 36.87 89 LYS E CA 1
ATOM 7189 C C . LYS D 2 109 ? 12.885 26.503 47.800 1.00 36.83 89 LYS E C 1
ATOM 7190 O O . LYS D 2 109 ? 13.569 25.608 48.279 1.00 37.52 89 LYS E O 1
ATOM 7196 N N . ARG D 2 110 ? 11.939 27.130 48.497 1.00 37.52 90 ARG E N 1
ATOM 7197 C CA . ARG D 2 110 ? 11.685 26.798 49.909 1.00 38.30 90 ARG E CA 1
ATOM 7198 C C . ARG D 2 110 ? 11.124 25.393 50.085 1.00 37.13 90 ARG E C 1
ATOM 7199 O O . ARG D 2 110 ? 11.341 24.763 51.120 1.00 37.49 90 ARG E O 1
ATOM 7207 N N . ILE D 2 111 ? 10.450 24.873 49.057 1.00 35.92 91 ILE E N 1
ATOM 7208 C CA . ILE D 2 111 ? 9.918 23.502 49.110 1.00 33.74 91 ILE E CA 1
ATOM 7209 C C . ILE D 2 111 ? 10.956 22.399 48.771 1.00 33.89 91 ILE E C 1
ATOM 7210 O O . ILE D 2 111 ? 11.138 21.444 49.534 1.00 34.06 91 ILE E O 1
ATOM 7215 N N . LYS D 2 112 ? 11.661 22.558 47.652 1.00 32.87 92 LYS E N 1
ATOM 7216 C CA . LYS D 2 112 ? 12.351 21.464 46.956 1.00 32.61 92 LYS E CA 1
ATOM 7217 C C . LYS D 2 112 ? 13.493 22.167 46.253 1.00 31.95 92 LYS E C 1
ATOM 7218 O O . LYS D 2 112 ? 13.276 23.281 45.812 1.00 31.68 92 LYS E O 1
ATOM 7224 N N . PRO D 2 113 ? 14.684 21.530 46.093 1.00 32.32 93 PRO E N 1
ATOM 7225 C CA . PRO D 2 113 ? 15.743 22.235 45.330 1.00 32.85 93 PRO E CA 1
ATOM 7226 C C . PRO D 2 113 ? 15.458 22.381 43.832 1.00 32.06 93 PRO E C 1
ATOM 7227 O O . PRO D 2 113 ? 15.912 23.345 43.204 1.00 31.10 93 PRO E O 1
ATOM 7231 N N . ARG D 2 114 ? 14.724 21.429 43.256 1.00 31.80 94 ARG E N 1
ATOM 7232 C CA . ARG D 2 114 ? 14.600 21.373 41.798 1.00 31.82 94 ARG E CA 1
ATOM 7233 C C . ARG D 2 114 ? 13.277 20.767 41.314 1.00 30.26 94 ARG E C 1
ATOM 7234 O O . ARG D 2 114 ? 12.668 19.937 42.020 1.00 29.31 94 ARG E O 1
ATOM 7242 N N . PRO D 2 115 ? 12.809 21.203 40.134 1.00 28.80 95 PRO E N 1
ATOM 7243 C CA . PRO D 2 115 ? 11.618 20.565 39.600 1.00 27.70 95 PRO E CA 1
ATOM 7244 C C . PRO D 2 115 ? 11.958 19.124 39.263 1.00 27.64 95 PRO E C 1
ATOM 7245 O O . PRO D 2 115 ? 13.133 18.811 39.015 1.00 27.89 95 PRO E O 1
ATOM 7249 N N . GLU D 2 116 ? 10.965 18.242 39.314 1.00 26.92 96 GLU E N 1
ATOM 7250 C CA . GLU D 2 116 ? 11.201 16.800 39.078 1.00 26.91 96 GLU E CA 1
ATOM 7251 C C . GLU D 2 116 ? 10.322 16.254 37.972 1.00 26.24 96 GLU E C 1
ATOM 7252 O O . GLU D 2 116 ? 9.135 16.553 37.901 1.00 24.00 96 GLU E O 1
ATOM 7258 N N . ARG D 2 117 ? 10.923 15.464 37.083 1.00 26.54 97 ARG E N 1
ATOM 7259 C CA . ARG D 2 117 ? 10.190 14.980 35.930 1.00 26.81 97 ARG E CA 1
ATOM 7260 C C . ARG D 2 117 ? 9.553 13.670 36.317 1.00 26.48 97 ARG E C 1
ATOM 7261 O O . ARG D 2 117 ? 10.261 12.771 36.781 1.00 27.00 97 ARG E O 1
ATOM 7269 N N . PHE D 2 118 ? 8.232 13.565 36.107 1.00 25.93 98 PHE E N 1
ATOM 7270 C CA . PHE D 2 118 ? 7.469 12.366 36.476 1.00 26.32 98 PHE E CA 1
ATOM 7271 C C . PHE D 2 118 ? 8.054 11.081 35.876 1.00 27.31 98 PHE E C 1
ATOM 7272 O O . PHE D 2 118 ? 8.175 10.070 36.567 1.00 26.49 98 PHE E O 1
ATOM 7280 N N . GLN D 2 119 ? 8.437 11.142 34.604 1.00 28.24 99 GLN E N 1
ATOM 7281 C CA . GLN D 2 119 ? 8.854 9.954 33.858 1.00 30.13 99 GLN E CA 1
ATOM 7282 C C . GLN D 2 119 ? 10.223 9.424 34.244 1.00 32.61 99 GLN E C 1
ATOM 7283 O O . GLN D 2 119 ? 10.597 8.328 33.829 1.00 33.41 99 GLN E O 1
ATOM 7289 N N . ASN D 2 120 ? 10.972 10.208 35.016 1.00 34.39 100 ASN E N 1
ATOM 7290 C CA . ASN D 2 120 ? 12.303 9.792 35.448 1.00 37.94 100 ASN E CA 1
ATOM 7291 C C . ASN D 2 120 ? 12.313 9.368 36.880 1.00 38.90 100 ASN E C 1
ATOM 7292 O O . ASN D 2 120 ? 13.377 9.085 37.406 1.00 40.79 100 ASN E O 1
ATOM 7297 N N . CYS D 2 121 ? 11.146 9.330 37.519 1.00 39.06 101 CYS E N 1
ATOM 7298 C CA . CYS D 2 121 ? 11.085 8.926 38.933 1.00 41.44 101 CYS E CA 1
ATOM 7299 C C . CYS D 2 121 ? 10.383 7.581 39.123 1.00 40.62 101 CYS E C 1
ATOM 7300 O O . CYS D 2 121 ? 9.540 7.196 38.309 1.00 40.20 101 CYS E O 1
ATOM 7303 N N . LYS D 2 122 ? 10.731 6.867 40.190 1.00 41.41 102 LYS E N 1
ATOM 7304 C CA . LYS D 2 122 ? 10.220 5.490 40.390 1.00 42.38 102 LYS E CA 1
ATOM 7305 C C . LYS D 2 122 ? 9.629 5.233 41.793 1.00 41.52 102 LYS E C 1
ATOM 7306 O O . LYS D 2 122 ? 9.688 4.109 42.325 1.00 43.66 102 LYS E O 1
ATOM 7312 N N . ASP D 2 123 ? 9.045 6.260 42.381 1.00 38.99 103 ASP E N 1
ATOM 7313 C CA . ASP D 2 123 ? 8.404 6.172 43.678 1.00 36.92 103 ASP E CA 1
ATOM 7314 C C . ASP D 2 123 ? 6.973 5.610 43.604 1.00 34.67 103 ASP E C 1
ATOM 7315 O O . ASP D 2 123 ? 6.366 5.581 42.545 1.00 34.13 103 ASP E O 1
ATOM 7320 N N . LEU D 2 124 ? 6.413 5.188 44.729 1.00 32.44 104 LEU E N 1
ATOM 7321 C CA . LEU D 2 124 ? 5.059 4.618 44.711 1.00 31.21 104 LEU E CA 1
ATOM 7322 C C . LEU D 2 124 ? 4.066 5.514 45.433 1.00 28.93 104 LEU E C 1
ATOM 7323 O O . LEU D 2 124 ? 4.377 6.037 46.500 1.00 28.18 104 LEU E O 1
ATOM 7328 N N . PHE D 2 125 ? 2.880 5.694 44.838 1.00 26.01 105 PHE E N 1
ATOM 7329 C CA . PHE D 2 125 ? 1.822 6.508 45.436 1.00 24.60 105 PHE E CA 1
ATOM 7330 C C . PHE D 2 125 ? 0.517 5.752 45.587 1.00 24.81 105 PHE E C 1
ATOM 7331 O O . PHE D 2 125 ? 0.311 4.746 44.928 1.00 24.92 105 PHE E O 1
ATOM 7339 N N . ASP D 2 126 ? -0.367 6.259 46.449 1.00 24.19 106 ASP E N 1
ATOM 7340 C CA . ASP D 2 126 ? -1.702 5.747 46.570 1.00 24.07 106 ASP E CA 1
ATOM 7341 C C . ASP D 2 126 ? -2.586 6.478 45.556 1.00 22.32 106 ASP E C 1
ATOM 7342 O O . ASP D 2 126 ? -3.455 5.888 44.951 1.00 20.89 106 ASP E O 1
ATOM 7347 N N . LEU D 2 127 ? -2.330 7.764 45.390 1.00 21.48 107 LEU E N 1
ATOM 7348 C CA . LEU D 2 127 ? -3.166 8.640 44.563 1.00 21.42 107 LEU E CA 1
ATOM 7349 C C . LEU D 2 127 ? -2.268 9.629 43.825 1.00 20.73 107 LEU E C 1
ATOM 7350 O O . LEU D 2 127 ? -1.440 10.309 44.441 1.00 21.36 107 LEU E O 1
ATOM 7355 N N . ILE D 2 128 ? -2.428 9.699 42.517 1.00 20.07 108 ILE E N 1
ATOM 7356 C CA . ILE D 2 128 ? -1.740 10.677 41.700 1.00 19.10 108 ILE E CA 1
ATOM 7357 C C . ILE D 2 128 ? -2.817 11.644 41.174 1.00 20.27 108 ILE E C 1
ATOM 7358 O O . ILE D 2 128 ? -3.779 11.204 40.572 1.00 19.92 108 ILE E O 1
ATOM 7363 N N . LEU D 2 129 ? -2.637 12.944 41.423 1.00 19.83 109 LEU E N 1
ATOM 7364 C CA . LEU D 2 129 ? -3.556 13.976 40.934 1.00 20.07 109 LEU E CA 1
ATOM 7365 C C . LEU D 2 129 ? -2.880 14.768 39.831 1.00 19.42 109 LEU E C 1
ATOM 7366 O O . LEU D 2 129 ? -1.736 15.212 39.992 1.00 19.94 109 LEU E O 1
ATOM 7371 N N . THR D 2 130 ? -3.557 14.925 38.703 1.00 18.39 110 THR E N 1
ATOM 7372 C CA . THR D 2 130 ? -2.968 15.685 37.609 1.00 19.27 110 THR E CA 1
ATOM 7373 C C . THR D 2 130 ? -3.693 17.013 37.441 1.00 20.13 110 THR E C 1
ATOM 7374 O O . THR D 2 130 ? -4.906 17.101 37.754 1.00 20.24 110 THR E O 1
ATOM 7378 N N . CYS D 2 131 ? -2.981 18.031 36.915 1.00 20.82 111 CYS E N 1
ATOM 7379 C CA . CYS D 2 131 ? -3.546 19.394 36.864 1.00 21.78 111 CYS E CA 1
ATOM 7380 C C . CYS D 2 131 ? -4.162 19.780 35.522 1.00 22.13 111 CYS E C 1
ATOM 7381 O O . CYS D 2 131 ? -4.703 20.892 35.372 1.00 22.74 111 CYS E O 1
ATOM 7384 N N . GLU D 2 132 ? -4.129 18.855 34.564 1.00 22.16 112 GLU E N 1
ATOM 7385 C CA . GLU D 2 132 ? -4.907 19.012 33.364 1.00 22.09 112 GLU E CA 1
ATOM 7386 C C . GLU D 2 132 ? -4.899 17.742 32.527 1.00 22.32 112 GLU E C 1
ATOM 7387 O O . GLU D 2 132 ? -4.008 16.904 32.660 1.00 20.31 112 GLU E O 1
ATOM 7393 N N . GLU D 2 133 ? -5.878 17.613 31.634 1.00 22.42 113 GLU E N 1
ATOM 7394 C CA . GLU D 2 133 ? -6.051 16.336 30.926 1.00 23.84 113 GLU E CA 1
ATOM 7395 C C . GLU D 2 133 ? -4.824 15.890 30.103 1.00 23.93 113 GLU E C 1
ATOM 7396 O O . GLU D 2 133 ? -4.516 14.670 29.997 1.00 22.77 113 GLU E O 1
ATOM 7402 N N . ARG D 2 134 ? -4.119 16.853 29.521 1.00 24.09 114 ARG E N 1
ATOM 7403 C CA . ARG D 2 134 ? -2.866 16.507 28.838 1.00 26.23 114 ARG E CA 1
ATOM 7404 C C . ARG D 2 134 ? -1.833 15.861 29.773 1.00 24.38 114 ARG E C 1
ATOM 7405 O O . ARG D 2 134 ? -1.183 14.892 29.408 1.00 24.56 114 ARG E O 1
ATOM 7413 N N . VAL D 2 135 ? -1.685 16.413 30.977 1.00 23.65 115 VAL E N 1
ATOM 7414 C CA . VAL D 2 135 ? -0.810 15.817 31.963 1.00 22.52 115 VAL E CA 1
ATOM 7415 C C . VAL D 2 135 ? -1.320 14.426 32.420 1.00 22.22 115 VAL E C 1
ATOM 7416 O O . VAL D 2 135 ? -0.542 13.495 32.589 1.00 22.85 115 VAL E O 1
ATOM 7420 N N . TYR D 2 136 ? -2.623 14.285 32.631 1.00 21.92 116 TYR E N 1
ATOM 7421 C CA . TYR D 2 136 ? -3.208 12.945 32.915 1.00 21.41 116 TYR E CA 1
ATOM 7422 C C . TYR D 2 136 ? -2.773 11.965 31.817 1.00 20.90 116 TYR E C 1
ATOM 7423 O O . TYR D 2 136 ? -2.332 10.844 32.102 1.00 20.16 116 TYR E O 1
ATOM 7432 N N . ASP D 2 137 ? -2.910 12.383 30.554 1.00 21.08 117 ASP E N 1
ATOM 7433 C CA . ASP D 2 137 ? -2.609 11.468 29.445 1.00 21.80 117 ASP E CA 1
ATOM 7434 C C . ASP D 2 137 ? -1.143 11.077 29.466 1.00 21.43 117 ASP E C 1
ATOM 7435 O O . ASP D 2 137 ? -0.795 9.914 29.216 1.00 22.05 117 ASP E O 1
ATOM 7440 N N . GLN D 2 138 ? -0.284 12.037 29.768 1.00 20.58 118 GLN E N 1
ATOM 7441 C CA . GLN D 2 138 ? 1.169 11.730 29.897 1.00 21.84 118 GLN E CA 1
ATOM 7442 C C . GLN D 2 138 ? 1.500 10.786 31.072 1.00 20.89 118 GLN E C 1
ATOM 7443 O O . GLN D 2 138 ? 2.327 9.863 30.927 1.00 20.15 118 GLN E O 1
ATOM 7449 N N . VAL D 2 139 ? 0.872 11.010 32.224 1.00 19.34 119 VAL E N 1
ATOM 7450 C CA . VAL D 2 139 ? 1.077 10.100 33.366 1.00 20.88 119 VAL E CA 1
ATOM 7451 C C . VAL D 2 139 ? 0.622 8.665 33.024 1.00 21.75 119 VAL E C 1
ATOM 7452 O O . VAL D 2 139 ? 1.329 7.698 33.283 1.00 21.95 119 VAL E O 1
ATOM 7456 N N . VAL D 2 140 ? -0.575 8.551 32.460 1.00 21.66 120 VAL E N 1
ATOM 7457 C CA . VAL D 2 140 ? -1.145 7.255 32.136 1.00 23.07 120 VAL E CA 1
ATOM 7458 C C . VAL D 2 140 ? -0.321 6.492 31.085 1.00 23.82 120 VAL E C 1
ATOM 7459 O O . VAL D 2 140 ? -0.070 5.305 31.224 1.00 22.45 120 VAL E O 1
ATOM 7463 N N . GLU D 2 141 ? 0.103 7.190 30.043 1.00 25.46 121 GLU E N 1
ATOM 7464 C CA . GLU D 2 141 ? 0.868 6.534 29.001 1.00 26.97 121 GLU E CA 1
ATOM 7465 C C . GLU D 2 141 ? 2.238 6.106 29.545 1.00 25.70 121 GLU E C 1
ATOM 7466 O O . GLU D 2 141 ? 2.677 4.997 29.265 1.00 25.59 121 GLU E O 1
ATOM 7472 N N . ASP D 2 142 ? 2.867 6.948 30.371 1.00 24.74 122 ASP E N 1
ATOM 7473 C CA . ASP D 2 142 ? 4.108 6.566 31.082 1.00 25.10 122 ASP E CA 1
ATOM 7474 C C . ASP D 2 142 ? 3.913 5.309 31.937 1.00 25.11 122 ASP E C 1
ATOM 7475 O O . ASP D 2 142 ? 4.587 4.303 31.714 1.00 25.68 122 ASP E O 1
ATOM 7480 N N . LEU D 2 143 ? 2.968 5.333 32.895 1.00 23.35 123 LEU E N 1
ATOM 7481 C CA . LEU D 2 143 ? 2.810 4.172 33.798 1.00 22.72 123 LEU E CA 1
ATOM 7482 C C . LEU D 2 143 ? 2.376 2.915 33.035 1.00 24.20 123 LEU E C 1
ATOM 7483 O O . LEU D 2 143 ? 2.874 1.822 33.314 1.00 23.66 123 LEU E O 1
ATOM 7488 N N . ASN D 2 144 ? 1.450 3.071 32.077 1.00 25.61 124 ASN E N 1
ATOM 7489 C CA . ASN D 2 144 ? 0.998 1.931 31.227 1.00 27.33 124 ASN E CA 1
ATOM 7490 C C . ASN D 2 144 ? 2.119 1.271 30.417 1.00 29.04 124 ASN E C 1
ATOM 7491 O O . ASN D 2 144 ? 2.043 0.080 30.093 1.00 29.42 124 ASN E O 1
ATOM 7496 N N . SER D 2 145 ? 3.152 2.040 30.095 1.00 29.83 125 SER E N 1
ATOM 7497 C CA . SER D 2 145 ? 4.308 1.522 29.385 1.00 31.94 125 SER E CA 1
ATOM 7498 C C . SER D 2 145 ? 5.448 0.968 30.277 1.00 32.44 125 SER E C 1
ATOM 7499 O O . SER D 2 145 ? 6.418 0.402 29.756 1.00 31.82 125 SER E O 1
ATOM 7502 N N . ARG D 2 146 ? 5.354 1.143 31.594 1.00 31.47 126 ARG E N 1
ATOM 7503 C CA . ARG D 2 146 ? 6.333 0.537 32.485 1.00 32.85 126 ARG E CA 1
ATOM 7504 C C . ARG D 2 146 ? 5.929 -0.920 32.663 1.00 32.95 126 ARG E C 1
ATOM 7505 O O . ARG D 2 146 ? 4.747 -1.227 32.662 1.00 32.38 126 ARG E O 1
ATOM 7513 N N . GLU D 2 147 ? 6.892 -1.817 32.807 1.00 34.25 127 GLU E N 1
ATOM 7514 C CA . GLU D 2 147 ? 6.561 -3.224 33.054 1.00 35.72 127 GLU E CA 1
ATOM 7515 C C . GLU D 2 147 ? 5.990 -3.405 34.467 1.00 34.18 127 GLU E C 1
ATOM 7516 O O . GLU D 2 147 ? 6.544 -2.910 35.429 1.00 33.93 127 GLU E O 1
ATOM 7522 N N . GLN D 2 148 ? 4.858 -4.070 34.592 1.00 34.00 128 GLN E N 1
ATOM 7523 C CA . GLN D 2 148 ? 4.299 -4.313 35.921 1.00 34.14 128 GLN E CA 1
ATOM 7524 C C . GLN D 2 148 ? 5.163 -5.333 36.677 1.00 34.47 128 GLN E C 1
ATOM 7525 O O . GLN D 2 148 ? 5.607 -6.334 36.100 1.00 34.69 128 GLN E O 1
ATOM 7531 N N . GLU D 2 149 ? 5.412 -5.069 37.953 1.00 33.47 129 GLU E N 1
ATOM 7532 C CA . GLU D 2 149 ? 6.217 -5.960 38.803 1.00 33.90 129 GLU E CA 1
ATOM 7533 C C . GLU D 2 149 ? 5.315 -6.574 39.868 1.00 32.40 129 GLU E C 1
ATOM 7534 O O . GLU D 2 149 ? 5.319 -7.783 40.154 1.00 32.40 129 GLU E O 1
ATOM 7540 N N . THR D 2 150 ? 4.487 -5.717 40.417 1.00 29.23 130 THR E N 1
ATOM 7541 C CA . THR D 2 150 ? 3.779 -6.036 41.636 1.00 28.71 130 THR E CA 1
ATOM 7542 C C . THR D 2 150 ? 2.233 -6.150 41.383 1.00 26.69 130 THR E C 1
ATOM 7543 O O . THR D 2 150 ? 1.480 -6.824 42.134 1.00 23.64 130 THR E O 1
ATOM 7547 N N . CYS D 2 151 ? 1.769 -5.481 40.326 1.00 24.37 131 CYS E N 1
ATOM 7548 C CA . CYS D 2 151 ? 0.326 -5.325 40.062 1.00 25.91 131 CYS E CA 1
ATOM 7549 C C . CYS D 2 151 ? -0.445 -4.485 41.110 1.00 25.42 131 CYS E C 1
ATOM 7550 O O . CYS D 2 151 ? -1.688 -4.434 41.084 1.00 24.79 131 CYS E O 1
ATOM 7553 N N . GLN D 2 152 ? 0.267 -3.797 42.005 1.00 24.92 132 GLN E N 1
ATOM 7554 C CA . GLN D 2 152 ? -0.373 -2.851 42.946 1.00 25.04 132 GLN E CA 1
ATOM 7555 C C . GLN D 2 152 ? -0.971 -1.641 42.180 1.00 23.88 132 GLN E C 1
ATOM 7556 O O . GLN D 2 152 ? -0.236 -0.962 41.439 1.00 22.20 132 GLN E O 1
ATOM 7562 N N . PRO D 2 153 ? -2.296 -1.403 42.320 1.00 23.62 133 PRO E N 1
ATOM 7563 C CA . PRO D 2 153 ? -2.899 -0.245 41.640 1.00 22.87 133 PRO E CA 1
ATOM 7564 C C . PRO D 2 153 ? -2.486 1.073 42.267 1.00 22.37 133 PRO E C 1
ATOM 7565 O O . PRO D 2 153 ? -2.238 1.148 43.482 1.00 22.39 133 PRO E O 1
ATOM 7569 N N . VAL D 2 154 ? -2.408 2.091 41.422 1.00 20.74 134 VAL E N 1
ATOM 7570 C CA . VAL D 2 154 ? -2.348 3.474 41.860 1.00 19.82 134 VAL E CA 1
ATOM 7571 C C . VAL D 2 154 ? -3.502 4.215 41.161 1.00 19.37 134 VAL E C 1
ATOM 7572 O O . VAL D 2 154 ? -3.732 4.027 39.956 1.00 18.64 134 VAL E O 1
ATOM 7576 N N . HIS D 2 155 ? -4.282 4.954 41.942 1.00 18.21 135 HIS E N 1
ATOM 7577 C CA . HIS D 2 155 ? -5.405 5.721 41.410 1.00 18.28 135 HIS E CA 1
ATOM 7578 C C . HIS D 2 155 ? -4.902 7.051 40.857 1.00 17.83 135 HIS E C 1
ATOM 7579 O O . HIS D 2 155 ? -4.030 7.706 41.448 1.00 18.43 135 HIS E O 1
ATOM 7586 N N . VAL D 2 156 ? -5.372 7.391 39.670 1.00 18.20 136 VAL E N 1
ATOM 7587 C CA . VAL D 2 156 ? -4.953 8.634 39.026 1.00 18.00 136 VAL E CA 1
ATOM 7588 C C . VAL D 2 156 ? -6.207 9.445 38.757 1.00 19.04 136 VAL E C 1
ATOM 7589 O O . VAL D 2 156 ? -7.162 8.931 38.150 1.00 18.29 136 VAL E O 1
ATOM 7593 N N . VAL D 2 157 ? -6.208 10.709 39.202 1.00 19.23 137 VAL E N 1
ATOM 7594 C CA . VAL D 2 157 ? -7.402 11.550 39.093 1.00 19.40 137 VAL E CA 1
ATOM 7595 C C . VAL D 2 157 ? -6.984 12.879 38.501 1.00 20.47 137 VAL E C 1
ATOM 7596 O O . VAL D 2 157 ? -5.951 13.470 38.908 1.00 20.58 137 VAL E O 1
ATOM 7600 N N . ASN D 2 158 ? -7.764 13.372 37.540 1.00 20.73 138 ASN E N 1
ATOM 7601 C CA . ASN D 2 158 ? -7.450 14.655 36.921 1.00 20.27 138 ASN E CA 1
ATOM 7602 C C . ASN D 2 158 ? -8.395 15.735 37.389 1.00 20.93 138 ASN E C 1
ATOM 7603 O O . ASN D 2 158 ? -9.581 15.495 37.531 1.00 21.26 138 ASN E O 1
ATOM 7608 N N . VAL D 2 159 ? -7.828 16.896 37.659 1.00 22.25 139 VAL E N 1
ATOM 7609 C CA . VAL D 2 159 ? -8.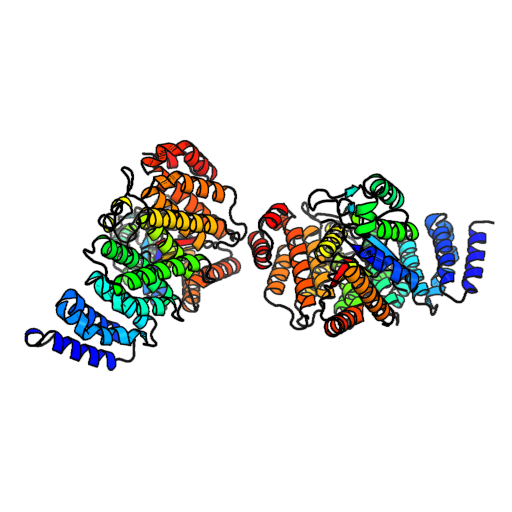570 18.121 37.952 1.00 25.07 139 VAL E CA 1
ATOM 7610 C C . VAL D 2 159 ? -8.069 19.145 36.932 1.00 25.65 139 VAL E C 1
ATOM 7611 O O . VAL D 2 159 ? -6.868 19.445 36.927 1.00 25.35 139 VAL E O 1
ATOM 7615 N N . ASP D 2 160 ? -8.926 19.672 36.065 1.00 26.51 140 ASP E N 1
ATOM 7616 C CA . ASP D 2 160 ? -8.430 20.641 35.073 1.00 28.69 140 ASP E CA 1
ATOM 7617 C C . ASP D 2 160 ? -8.181 21.991 35.791 1.00 28.92 140 ASP E C 1
ATOM 7618 O O . ASP D 2 160 ? -9.113 22.606 36.315 1.00 28.98 140 ASP E O 1
ATOM 7623 N N . ILE D 2 161 ? -6.919 22.398 35.897 1.00 27.49 141 ILE E N 1
ATOM 7624 C CA . ILE D 2 161 ? -6.617 23.640 36.595 1.00 27.75 141 ILE E CA 1
ATOM 7625 C C . ILE D 2 161 ? -6.002 24.613 35.616 1.00 29.68 141 ILE E C 1
ATOM 7626 O O . ILE D 2 161 ? -5.018 24.283 34.960 1.00 27.58 141 ILE E O 1
ATOM 7631 N N . GLN D 2 162 ? -6.593 25.812 35.533 1.00 31.71 142 GLN E N 1
ATOM 7632 C CA . GLN D 2 162 ? -6.067 26.858 34.638 1.00 35.30 142 GLN E CA 1
ATOM 7633 C C . GLN D 2 162 ? -4.691 27.286 35.079 1.00 36.14 142 GLN E C 1
ATOM 7634 O O . GLN D 2 162 ? -4.419 27.426 36.289 1.00 34.96 142 GLN E O 1
ATOM 7640 N N . ASP D 2 163 ? -3.813 27.447 34.090 1.00 38.69 143 ASP E N 1
ATOM 7641 C CA . ASP D 2 163 ? -2.404 27.684 34.365 1.00 40.79 143 ASP E CA 1
ATOM 7642 C C . ASP D 2 163 ? -2.115 29.169 34.621 1.00 41.87 143 ASP E C 1
ATOM 7643 O O . ASP D 2 163 ? -1.541 29.864 33.787 1.00 42.97 143 ASP E O 1
ATOM 7648 N N . ASN D 2 164 ? -2.521 29.631 35.803 1.00 42.65 144 ASN E N 1
ATOM 7649 C CA . ASN D 2 164 ? -2.264 30.978 36.283 1.00 44.01 144 ASN E CA 1
ATOM 7650 C C . ASN D 2 164 ? -2.342 30.953 37.811 1.00 44.16 144 ASN E C 1
ATOM 7651 O O . ASN D 2 164 ? -2.738 29.928 38.391 1.00 43.22 144 ASN E O 1
ATOM 7656 N N . HIS D 2 165 ? -2.022 32.076 38.459 1.00 44.34 145 HIS E N 1
ATOM 7657 C CA . HIS D 2 165 ? -1.730 32.056 39.903 1.00 43.81 145 HIS E CA 1
ATOM 7658 C C . HIS D 2 165 ? -2.930 31.835 40.838 1.00 42.35 145 HIS E C 1
ATOM 7659 O O . HIS D 2 165 ? -2.837 31.018 41.756 1.00 41.13 145 HIS E O 1
ATOM 7666 N N . GLU D 2 166 ? -4.035 32.546 40.612 1.00 41.85 146 GLU E N 1
ATOM 7667 C CA . GLU D 2 166 ? -5.203 32.446 41.487 1.00 40.82 146 GLU E CA 1
ATOM 7668 C C . GLU D 2 166 ? -5.938 31.144 41.204 1.00 38.42 146 GLU E C 1
ATOM 7669 O O . GLU D 2 166 ? -6.418 30.490 42.120 1.00 37.30 146 GLU E O 1
ATOM 7675 N N . GLU D 2 167 ? -6.038 30.778 39.932 1.00 36.52 147 GLU E N 1
ATOM 7676 C CA . GLU D 2 167 ? -6.604 29.486 39.587 1.00 34.69 147 GLU E CA 1
ATOM 7677 C C . GLU D 2 167 ? -5.754 28.332 40.113 1.00 32.01 147 GLU E C 1
ATOM 7678 O O . GLU D 2 167 ? -6.310 27.347 40.598 1.00 31.17 147 GLU E O 1
ATOM 7684 N N . ALA D 2 168 ? -4.429 28.467 40.072 1.00 29.53 148 ALA E N 1
ATOM 7685 C CA . ALA D 2 168 ? -3.561 27.487 40.718 1.00 28.32 148 ALA E CA 1
ATOM 7686 C C . ALA D 2 168 ? -3.852 27.376 42.214 1.00 27.83 148 ALA E C 1
ATOM 7687 O O . ALA D 2 168 ? -3.857 26.270 42.781 1.00 28.13 148 ALA E O 1
ATOM 7689 N N . THR D 2 169 ? -4.065 28.517 42.854 1.00 26.73 149 THR E N 1
ATOM 7690 C CA . THR D 2 169 ? -4.344 28.550 44.295 1.00 25.73 149 THR E CA 1
ATOM 7691 C C . THR D 2 169 ? -5.693 27.894 44.581 1.00 24.43 149 THR E C 1
ATOM 7692 O O . THR D 2 169 ? -5.811 27.046 45.436 1.00 23.61 149 THR E O 1
ATOM 7696 N N . LEU D 2 170 ? -6.712 28.292 43.845 1.00 24.72 150 LEU E N 1
ATOM 7697 C CA . LEU D 2 170 ? -8.030 27.685 44.006 1.00 25.13 150 LEU E CA 1
ATOM 7698 C C . LEU D 2 170 ? -7.983 26.184 43.738 1.00 23.76 150 LEU E C 1
ATOM 7699 O O . LEU D 2 170 ? -8.567 25.356 44.473 1.00 22.48 150 LEU E O 1
ATOM 7704 N N . GLY D 2 171 ? -7.281 25.822 42.677 1.00 22.97 151 GLY E N 1
ATOM 7705 C CA . GLY D 2 171 ? -7.054 24.399 42.338 1.00 22.53 151 GLY E CA 1
ATOM 7706 C C . GLY D 2 171 ? -6.385 23.604 43.437 1.00 22.15 151 GLY E C 1
ATOM 7707 O O . GLY D 2 171 ? -6.757 22.466 43.725 1.00 21.42 151 GLY E O 1
ATOM 7708 N N . ALA D 2 172 ? -5.364 24.196 44.055 1.00 22.06 152 ALA E N 1
ATOM 7709 C CA . ALA D 2 172 ? -4.670 23.539 45.138 1.00 20.84 152 ALA E CA 1
ATOM 7710 C C . ALA D 2 172 ? -5.596 23.321 46.342 1.00 22.53 152 ALA E C 1
ATOM 7711 O O . ALA D 2 172 ? -5.466 22.316 47.050 1.00 21.87 152 ALA E O 1
ATOM 7713 N N . PHE D 2 173 ? -6.483 24.275 46.621 1.00 21.98 153 PHE E N 1
ATOM 7714 C CA . PHE D 2 173 ? -7.339 24.089 47.789 1.00 22.96 153 PHE E CA 1
ATOM 7715 C C . PHE D 2 173 ? -8.390 23.069 47.463 1.00 23.78 153 PHE E C 1
ATOM 7716 O O . PHE D 2 173 ? -8.814 22.297 48.327 1.00 24.36 153 PHE E O 1
ATOM 7724 N N . LEU D 2 174 ? -8.780 23.009 46.198 1.00 24.45 154 LEU E N 1
ATOM 7725 C CA . LEU D 2 174 ? -9.701 21.954 45.763 1.00 26.25 154 LEU E CA 1
ATOM 7726 C C . LEU D 2 174 ? -9.085 20.545 45.891 1.00 24.94 154 LEU E C 1
ATOM 7727 O O . LEU D 2 174 ? -9.714 19.622 46.398 1.00 24.98 154 LEU E O 1
ATOM 7732 N N . ILE D 2 175 ? -7.856 20.396 45.415 1.00 23.29 155 ILE E N 1
ATOM 7733 C CA . ILE D 2 175 ? -7.073 19.198 45.615 1.00 22.56 155 ILE E CA 1
ATOM 7734 C C . ILE D 2 175 ? -6.948 18.834 47.105 1.00 22.54 155 ILE E C 1
ATOM 7735 O O . ILE D 2 175 ? -7.037 17.659 47.482 1.00 22.30 155 ILE E O 1
ATOM 7740 N N . CYS D 2 176 ? -6.738 19.842 47.937 1.00 22.81 156 CYS E N 1
ATOM 7741 C CA . CYS D 2 176 ? -6.597 19.605 49.371 1.00 23.97 156 CYS E CA 1
ATOM 7742 C C . CYS D 2 176 ? -7.900 19.059 49.918 1.00 24.28 156 CYS E C 1
ATOM 7743 O O . CYS D 2 176 ? -7.890 18.049 50.647 1.00 23.25 156 CYS E O 1
ATOM 7746 N N . GLU D 2 177 ? -9.018 19.716 49.574 1.00 24.58 157 GLU E N 1
ATOM 7747 C CA . GLU D 2 177 ? -10.342 19.266 50.049 1.00 25.04 157 GLU E CA 1
ATOM 7748 C C . GLU D 2 177 ? -10.638 17.815 49.592 1.00 25.12 157 GLU E C 1
ATOM 7749 O O . GLU D 2 177 ? -11.114 16.973 50.391 1.00 24.79 157 GLU E O 1
ATOM 7755 N N . LEU D 2 178 ? -10.325 17.521 48.325 1.00 23.18 158 LEU E N 1
ATOM 7756 C CA . LEU D 2 178 ? -10.453 16.161 47.813 1.00 24.39 158 LEU E CA 1
ATOM 7757 C C . LEU D 2 178 ? -9.579 15.095 48.525 1.00 23.25 158 LEU E C 1
ATOM 7758 O O . LEU D 2 178 ? -10.084 14.048 48.904 1.00 23.93 158 LEU E O 1
ATOM 7763 N N . CYS D 2 179 ? -8.303 15.376 48.733 1.00 22.42 159 CYS E N 1
ATOM 7764 C CA . CYS D 2 179 ? -7.423 14.470 49.454 1.00 23.29 159 CYS E CA 1
ATOM 7765 C C . CYS D 2 179 ? -7.860 14.266 50.895 1.00 23.42 159 CYS E C 1
ATOM 7766 O O . CYS D 2 179 ? -7.800 13.147 51.384 1.00 23.12 159 CYS E O 1
ATOM 7769 N N . GLN D 2 180 ? -8.278 15.336 51.567 1.00 22.76 160 GLN E N 1
ATOM 7770 C CA . GLN D 2 180 ? -8.798 15.210 52.934 1.00 24.82 160 GLN E CA 1
ATOM 7771 C C . GLN D 2 180 ? -10.047 14.356 52.996 1.00 24.25 160 GLN E C 1
ATOM 7772 O O . GLN D 2 180 ? -10.202 13.515 53.880 1.00 26.08 160 GLN E O 1
ATOM 7778 N N . CYS D 2 181 ? -10.938 14.562 52.049 1.00 24.05 161 CYS E N 1
ATOM 7779 C CA . CYS D 2 181 ? -12.168 13.787 51.995 1.00 25.41 161 CYS E CA 1
ATOM 7780 C C . CYS D 2 181 ? -11.869 12.297 51.773 1.00 25.76 161 CYS E C 1
ATOM 7781 O O . CYS D 2 181 ? -12.385 11.440 52.501 1.00 25.56 161 CYS E O 1
ATOM 7784 N N . ILE D 2 182 ? -10.996 11.994 50.814 1.00 26.53 162 ILE E N 1
ATOM 7785 C CA . ILE D 2 182 ? -10.659 10.597 50.497 1.00 27.92 162 ILE E CA 1
ATOM 7786 C C . ILE D 2 182 ? -9.930 9.968 51.676 1.00 28.94 162 ILE E C 1
ATOM 7787 O O . ILE D 2 182 ? -10.160 8.819 52.044 1.00 30.27 162 ILE E O 1
ATOM 7792 N N . GLN D 2 183 ? -9.071 10.734 52.311 1.00 30.36 163 GLN E N 1
ATOM 7793 C CA . GLN D 2 183 ? -8.366 10.206 53.455 1.00 31.19 163 GLN E CA 1
ATOM 7794 C C . GLN D 2 183 ? -9.279 9.841 54.638 1.00 31.83 163 GLN E C 1
ATOM 7795 O O . GLN D 2 183 ? -8.969 8.905 55.387 1.00 32.42 163 GLN E O 1
ATOM 7801 N N . HIS D 2 184 ? -10.395 10.556 54.809 1.00 30.37 164 HIS E N 1
ATOM 7802 C CA . HIS D 2 184 ? -11.372 10.202 55.837 1.00 30.55 164 HIS E CA 1
ATOM 7803 C C . HIS D 2 184 ? -12.208 8.938 55.547 1.00 30.61 164 HIS E C 1
ATOM 7804 O O . HIS D 2 184 ? -12.875 8.463 56.454 1.00 30.44 164 HIS E O 1
ATOM 7811 N N . THR D 2 185 ? -12.202 8.397 54.313 1.00 29.44 165 THR E N 1
ATOM 7812 C CA . THR D 2 185 ? -13.070 7.241 54.032 1.00 30.62 165 THR E CA 1
ATOM 7813 C C . THR D 2 185 ? -12.405 5.969 54.504 1.00 29.89 165 THR E C 1
ATOM 7814 O O . THR D 2 185 ? -11.185 5.851 54.513 1.00 29.21 165 THR E O 1
ATOM 7818 N N . GLU D 2 186 ? -13.218 5.041 54.961 1.00 29.88 166 GLU E N 1
ATOM 7819 C CA . GLU D 2 186 ? -12.678 3.816 55.532 1.00 31.81 166 GLU E CA 1
ATOM 7820 C C . GLU D 2 186 ? -12.035 2.953 54.440 1.00 29.79 166 GLU E C 1
ATOM 7821 O O . GLU D 2 186 ? -11.005 2.336 54.658 1.00 29.74 166 GLU E O 1
ATOM 7827 N N . ASP D 2 187 ? -12.637 2.959 53.258 1.00 27.61 167 ASP E N 1
ATOM 7828 C CA . ASP D 2 187 ? -12.180 2.074 52.188 1.00 26.02 167 ASP E CA 1
ATOM 7829 C C . ASP D 2 187 ? -11.980 2.894 50.949 1.00 24.48 167 ASP E C 1
ATOM 7830 O O . ASP D 2 187 ? -12.909 3.097 50.167 1.00 24.59 167 ASP E O 1
ATOM 7835 N N . MET D 2 188 ? -10.759 3.382 50.753 1.00 22.96 168 MET E N 1
ATOM 7836 C CA . MET D 2 188 ? -10.529 4.286 49.633 1.00 23.42 168 MET E CA 1
ATOM 7837 C C . MET D 2 188 ? -10.987 3.728 48.240 1.00 22.72 168 MET E C 1
ATOM 7838 O O . MET D 2 188 ? -11.674 4.412 47.473 1.00 21.16 168 MET E O 1
ATOM 7843 N N . GLU D 2 189 ? -10.592 2.504 47.908 1.00 22.05 169 GLU E N 1
ATOM 7844 C CA . GLU D 2 189 ? -10.891 2.001 46.562 1.00 22.01 169 GLU E CA 1
ATOM 7845 C C . GLU D 2 189 ? -12.372 1.801 46.351 1.00 21.59 169 GLU E C 1
ATOM 7846 O O . GLU D 2 189 ? -12.851 2.023 45.235 1.00 19.60 169 GLU E O 1
ATOM 7852 N N . ASN D 2 190 ? -13.082 1.404 47.407 1.00 21.48 170 ASN E N 1
ATOM 7853 C CA . ASN D 2 190 ? -14.524 1.157 47.295 1.00 23.57 170 ASN E CA 1
ATOM 7854 C C . ASN D 2 190 ? -15.378 2.451 47.252 1.00 23.21 170 ASN E C 1
ATOM 7855 O O . ASN D 2 190 ? -16.424 2.481 46.610 1.00 23.62 170 ASN E O 1
ATOM 7860 N N . GLU D 2 191 ? -14.897 3.510 47.892 1.00 23.11 171 GLU E N 1
ATOM 7861 C CA . GLU D 2 191 ? -15.672 4.743 48.014 1.00 24.25 171 GLU E CA 1
ATOM 7862 C C . GLU D 2 191 ? -15.175 5.871 47.100 1.00 23.07 171 GLU E C 1
ATOM 7863 O O . GLU D 2 191 ? -15.904 6.839 46.881 1.00 22.80 171 GLU E O 1
ATOM 7869 N N . ILE D 2 192 ? -13.964 5.762 46.544 1.00 22.22 172 ILE E N 1
ATOM 7870 C CA . ILE D 2 192 ? -13.375 6.895 45.815 1.00 22.09 172 ILE E CA 1
ATOM 7871 C C . ILE D 2 192 ? -14.269 7.449 44.668 1.00 23.38 172 ILE E C 1
ATOM 7872 O O . ILE D 2 192 ? -14.471 8.650 44.573 1.00 22.12 172 ILE E O 1
ATOM 7877 N N . ASP D 2 193 ? -14.831 6.567 43.840 1.00 23.08 173 ASP E N 1
ATOM 7878 C CA . ASP D 2 193 ? -15.731 7.032 42.781 1.00 23.83 173 ASP E CA 1
ATOM 7879 C C . ASP D 2 193 ? -16.990 7.762 43.255 1.00 23.65 173 ASP E C 1
ATOM 7880 O O . ASP D 2 193 ? -17.316 8.806 42.739 1.00 22.77 173 ASP E O 1
ATOM 7885 N N . GLU D 2 194 ? -17.679 7.220 44.244 1.00 24.00 174 GLU E N 1
ATOM 7886 C CA . GLU D 2 194 ? -18.783 7.958 44.901 1.00 26.00 174 GLU E CA 1
ATOM 7887 C C . GLU D 2 194 ? -18.337 9.344 45.421 1.00 25.57 174 GLU E C 1
ATOM 7888 O O . GLU D 2 194 ? -19.046 10.366 45.277 1.00 25.29 174 GLU E O 1
ATOM 7894 N N . LEU D 2 195 ? -17.134 9.416 45.989 1.00 24.63 175 LEU E N 1
ATOM 7895 C CA . LEU D 2 195 ? -16.676 10.713 46.504 1.00 24.85 175 LEU E CA 1
ATOM 7896 C C . LEU D 2 195 ? -16.357 11.684 45.381 1.00 23.68 175 LEU E C 1
ATOM 7897 O O . LEU D 2 195 ? -16.645 12.867 45.484 1.00 23.17 175 LEU E O 1
ATOM 7902 N N . LEU D 2 196 ? -15.782 11.177 44.300 1.00 22.31 176 LEU E N 1
ATOM 7903 C CA . LEU D 2 196 ? -15.485 12.009 43.145 1.00 21.81 176 LEU E CA 1
ATOM 7904 C C . LEU D 2 196 ? -16.775 12.527 42.515 1.00 23.37 176 LEU E C 1
ATOM 7905 O O . LEU D 2 196 ? -16.843 13.716 42.136 1.00 23.63 176 LEU E O 1
ATOM 7910 N N . GLN D 2 197 ? -17.784 11.652 42.411 1.00 23.38 177 GLN E N 1
ATOM 7911 C CA . GLN D 2 197 ? -19.087 12.057 41.876 1.00 24.99 177 GLN E CA 1
ATOM 7912 C C . GLN D 2 197 ? -19.731 13.174 42.734 1.00 25.44 177 GLN E C 1
ATOM 7913 O O . GLN D 2 197 ? -20.188 14.179 42.195 1.00 25.70 177 GLN E O 1
ATOM 7919 N N . GLU D 2 198 ? -19.758 12.990 44.049 1.00 26.16 178 GLU E N 1
ATOM 7920 C CA . GLU D 2 198 ? -20.184 14.047 45.008 1.00 27.99 178 GLU E CA 1
ATOM 7921 C C . GLU D 2 198 ? -19.424 15.360 44.806 1.00 28.69 178 GLU E C 1
ATOM 7922 O O . GLU D 2 198 ? -20.015 16.431 44.714 1.00 29.22 178 GLU E O 1
ATOM 7928 N N . PHE D 2 199 ? -18.103 15.270 44.728 1.00 29.00 179 PHE E N 1
ATOM 7929 C CA . PHE D 2 199 ? -17.267 16.440 44.559 1.00 30.85 179 PHE E CA 1
ATOM 7930 C C . PHE D 2 199 ? -17.458 17.140 43.203 1.00 30.53 179 PHE E C 1
ATOM 7931 O O . PHE D 2 199 ? -17.381 18.384 43.126 1.00 30.05 179 PHE E O 1
ATOM 7939 N N . GLU D 2 200 ? -17.706 16.361 42.147 1.00 30.28 180 GLU E N 1
ATOM 7940 C CA . GLU D 2 200 ? -18.051 16.930 40.833 1.00 31.27 180 GLU E CA 1
ATOM 7941 C C . GLU D 2 200 ? -19.339 17.729 40.952 1.00 33.20 180 GLU E C 1
ATOM 7942 O O . GLU D 2 200 ? -19.431 18.857 40.482 1.00 33.95 180 GLU E O 1
ATOM 7948 N N . GLU D 2 201 ? -20.337 17.134 41.585 1.00 34.88 181 GLU E N 1
ATOM 7949 C CA . GLU D 2 201 ? -21.610 17.825 41.768 1.00 38.10 181 GLU E CA 1
ATOM 7950 C C . GLU D 2 201 ? -21.474 19.088 42.613 1.00 38.16 181 GLU E C 1
ATOM 7951 O O . GLU D 2 201 ? -22.063 20.109 42.273 1.00 39.09 181 GLU E O 1
ATOM 7957 N N . LYS D 2 202 ? -20.667 19.037 43.676 1.00 37.22 182 LYS E N 1
ATOM 7958 C CA . LYS D 2 202 ? -20.482 20.198 44.559 1.00 37.23 182 LYS E CA 1
ATOM 7959 C C . LYS D 2 202 ? -19.640 21.309 43.920 1.00 37.36 182 LYS E C 1
ATOM 7960 O O . LYS D 2 202 ? -19.904 22.490 44.134 1.00 37.78 182 LYS E O 1
ATOM 7966 N N . SER D 2 203 ? -18.624 20.934 43.150 1.00 36.16 183 SER E N 1
ATOM 7967 C CA . SER D 2 203 ? -17.674 21.897 42.614 1.00 35.85 183 SER E CA 1
ATOM 7968 C C . SER D 2 203 ? -17.964 22.374 41.182 1.00 36.68 183 SER E C 1
ATOM 7969 O O . SER D 2 203 ? -17.291 23.286 40.707 1.00 37.38 183 SER E O 1
ATOM 7972 N N . GLY D 2 204 ? -18.898 21.726 40.488 1.00 37.23 184 GLY E N 1
ATOM 7973 C CA . GLY D 2 204 ? -19.113 21.941 39.046 1.00 38.11 184 GLY E CA 1
ATOM 7974 C C . GLY D 2 204 ? -17.966 21.596 38.095 1.00 38.53 184 GLY E C 1
ATOM 7975 O O . GLY D 2 204 ? -17.996 22.000 36.930 1.00 39.81 184 GLY E O 1
ATOM 7976 N N . ARG D 2 205 ? -16.966 20.839 38.568 1.00 37.09 185 ARG E N 1
ATOM 7977 C CA . ARG D 2 205 ? -15.790 20.442 37.767 1.00 37.14 185 ARG E CA 1
ATOM 7978 C C . ARG D 2 205 ? -15.772 18.919 37.580 1.00 36.28 185 ARG E C 1
ATOM 7979 O O . ARG D 2 205 ? -16.273 18.203 38.439 1.00 36.48 185 ARG E O 1
ATOM 7987 N N . THR D 2 206 ? -15.205 18.437 36.471 1.00 34.81 186 THR E N 1
ATOM 7988 C CA . THR D 2 206 ? -15.182 16.994 36.187 1.00 33.64 186 THR E CA 1
ATOM 7989 C C . THR D 2 206 ? -13.831 16.348 36.556 1.00 30.30 186 THR E C 1
ATOM 7990 O O . THR D 2 206 ? -12.771 16.912 36.318 1.00 29.67 186 THR E O 1
ATOM 7994 N N . PHE D 2 207 ? -13.887 15.175 37.187 1.00 27.91 187 PHE E N 1
ATOM 7995 C CA . PHE D 2 207 ? -12.687 14.457 37.591 1.00 25.78 187 PHE E CA 1
ATOM 7996 C C . PHE D 2 207 ? -12.569 13.107 36.898 1.00 24.05 187 PHE E C 1
ATOM 7997 O O . PHE D 2 207 ? -13.173 12.115 37.370 1.00 24.35 187 PHE E O 1
ATOM 8005 N N . LEU D 2 208 ? -11.785 13.058 35.817 1.00 21.13 188 LEU E N 1
ATOM 8006 C CA . LEU D 2 208 ? -11.405 11.768 35.204 1.00 21.11 188 LEU E CA 1
ATOM 8007 C C . LEU D 2 208 ? -10.669 10.927 36.263 1.00 19.68 188 LEU E C 1
ATOM 8008 O O . LEU D 2 208 ? -9.935 11.466 37.143 1.00 19.16 188 LEU E O 1
ATOM 8013 N N . HIS D 2 209 ? -10.930 9.637 36.232 1.00 18.84 189 HIS E N 1
ATOM 8014 C CA . HIS D 2 209 ? -10.408 8.726 37.231 1.00 18.21 189 HIS E CA 1
ATOM 8015 C C . HIS D 2 209 ? -10.061 7.398 36.554 1.00 18.59 189 HIS E C 1
ATOM 8016 O O . HIS D 2 209 ? -10.924 6.761 35.931 1.00 16.98 189 HIS E O 1
ATOM 8023 N N . THR D 2 210 ? -8.784 6.992 36.684 1.00 18.04 190 THR E N 1
ATOM 8024 C CA . THR D 2 210 ? -8.352 5.689 36.202 1.00 17.95 190 THR E CA 1
ATOM 8025 C C . THR D 2 210 ? -7.445 4.987 37.232 1.00 17.97 190 THR E C 1
ATOM 8026 O O . THR D 2 210 ? -7.145 5.536 38.292 1.00 16.78 190 THR E O 1
ATOM 8030 N N . VAL D 2 211 ? -7.015 3.768 36.943 1.00 18.51 191 VAL E N 1
ATOM 8031 C CA . VAL D 2 211 ? -5.941 3.176 37.751 1.00 19.11 191 VAL E CA 1
ATOM 8032 C C . VAL D 2 211 ? -4.823 2.722 36.834 1.00 20.42 191 VAL E C 1
ATOM 8033 O O . VAL D 2 211 ? -5.096 2.303 35.711 1.00 20.52 191 VAL E O 1
ATOM 8037 N N . CYS D 2 212 ? -3.580 2.808 37.307 1.00 20.09 192 CYS E N 1
ATOM 8038 C CA . CYS D 2 212 ? -2.455 2.169 36.629 1.00 20.93 192 CYS E CA 1
ATOM 8039 C C . CYS D 2 212 ? -1.870 1.171 37.632 1.00 20.94 192 CYS E C 1
ATOM 8040 O O . CYS D 2 212 ? -2.345 1.097 38.763 1.00 20.08 192 CYS E O 1
ATOM 8043 N N . PHE D 2 213 ? -0.876 0.391 37.212 1.00 20.96 193 PHE E N 1
ATOM 8044 C CA . PHE D 2 213 ? -0.416 -0.710 38.014 1.00 22.61 193 PHE E CA 1
ATOM 8045 C C . PHE D 2 213 ? 1.098 -0.671 38.061 1.00 23.40 193 PHE E C 1
ATOM 8046 O O . PHE D 2 213 ? 1.759 -0.504 37.016 1.00 22.80 193 PHE E O 1
ATOM 8054 N N . TYR D 2 214 ? 1.623 -0.791 39.277 1.00 23.18 194 TYR E N 1
ATOM 8055 C CA . TYR D 2 214 ? 3.061 -0.989 39.519 1.00 25.53 194 TYR E CA 1
ATOM 8056 C C . TYR D 2 214 ? 3.496 -2.428 39.293 1.00 25.73 194 TYR E C 1
ATOM 8057 O O . TYR D 2 214 ? 4.681 -2.778 39.418 1.00 27.07 194 TYR E O 1
ATOM 8077 N N . PRO E 3 4 ? 3.042 24.460 26.207 1.00 53.89 3 PRO F N 1
ATOM 8078 C CA . PRO E 3 4 ? 2.964 25.782 26.872 1.00 51.93 3 PRO F CA 1
ATOM 8079 C C . PRO E 3 4 ? 3.925 25.914 28.055 1.00 49.74 3 PRO F C 1
ATOM 8080 O O . PRO E 3 4 ? 4.463 24.911 28.539 1.00 49.44 3 PRO F O 1
ATOM 8084 N N . THR E 3 5 ? 4.135 27.143 28.515 1.00 46.88 4 THR F N 1
ATOM 8085 C CA . THR E 3 5 ? 4.917 27.378 29.721 1.00 44.39 4 THR F CA 1
ATOM 8086 C C . THR E 3 5 ? 4.031 27.207 30.964 1.00 42.37 4 THR F C 1
ATOM 8087 O O . THR E 3 5 ? 2.804 27.083 30.861 1.00 41.73 4 THR F O 1
ATOM 8101 N N . PRO E 3 7 ? 3.587 29.223 34.626 1.00 40.96 6 PRO F N 1
ATOM 8102 C CA . PRO E 3 7 ? 2.243 29.467 34.061 1.00 43.25 6 PRO F CA 1
ATOM 8103 C C . PRO E 3 7 ? 2.284 29.937 32.604 1.00 45.01 6 PRO F C 1
ATOM 8104 O O . PRO E 3 7 ? 3.354 30.244 32.087 1.00 44.62 6 PRO F O 1
ATOM 8118 N N . TYR E 3 9 ? 2.001 32.338 29.394 1.00 53.68 8 TYR F N 1
ATOM 8119 C CA . TYR E 3 9 ? 2.549 33.706 29.253 1.00 54.62 8 TYR F CA 1
ATOM 8120 C C . TYR E 3 9 ? 1.558 34.805 29.670 1.00 54.41 8 TYR F C 1
ATOM 8121 O O . TYR E 3 9 ? 0.413 34.816 29.227 1.00 54.80 8 TYR F O 1
#

Organism: Homo sapiens (NCBI:txid9606)

InterPro domains:
  IPR011989 Armadillo-like helical [G3DSA:1.25.10.10] (26-356)
  IPR016024 Armadillo-type fold [SSF48371] (5-766)
  IPR021850 Symplekin/Pta1 [PTHR15245] (30-1157)
  IPR022075 Symplekin C-terminal [PF12295] (887-1068)
  IPR032460 Symplekin/Pta1, N-terminal [PF11935] (123-346)